Protein 7NS5 (pdb70)

B-factor: mean 47.46, std 14.08, range [23.26, 112.46]

Solvent-accessible surface area: 40282 Å² total; per-residue (Å²): 135,20,57,7,4,34,27,43,2,5,67,53,22,73,129,107,198,126,25,76,2,14,17,9,3,0,5,16,6,0,13,22,0,1,6,16,1,2,25,9,3,40,23,7,46,0,29,129,73,17,55,108,24,115,14,31,78,24,1,10,83,2,1,22,55,9,0,108,33,3,28,5,0,27,0,0,0,0,50,74,65,152,103,41,33,60,12,108,128,11,76,31,9,22,0,0,0,0,1,2,6,21,13,44,72,2,8,86,0,3,1,0,0,0,0,0,0,0,0,0,127,16,71,119,152,30,91,9,58,71,95,0,0,44,32,30,1,63,79,11,53,0,0,0,0,0,0,2,1,3,1,2,4,1,2,1,1,36,37,126,14,0,16,2,0,0,11,1,40,39,3,6,8,2,0,23,25,45,79,97,12,145,6,45,88,71,81,10,18,4,1,10,14,6,1,27,28,80,46,4,82,113,32,4,70,35,10,6,93,110,4,26,80,60,30,94,78,49,123,98,100,12,4,36,10,44,17,1,15,0,15,0,0,0,0,2,3,2,1,38,45,1,0,4,3,2,28,3,33,8,155,75,11,93,94,1,100,9,60,7,0,0,5,0,0,0,0,0,24,0,0,47,50,0,28,7,78,1,11,4,20,162,23,71,93,0,5,83,37,91,3,94,97,7,23,27,77,9,4,0,2,0,0,0,22,26,0,0,55,58,0,51,93,31,29,45,175,60,192,136,38,46,6,3,6,32,43,6,55,102,137,59,34,38,0,7,8,12,3,1,22,0,0,4,16,1,9,31,5,3,16,24,9,52,0,19,97,86,23,41,116,16,40,158,30,39,75,17,1,11,79,2,0,22,52,12,0,115,44,10,30,21,2,71,30,1,8,1,53,70,69,147,109,93,35,102,24,118,101,59,56,24,8,0,4,0,1,0,3,20,12,52,73,2,18,104,0,2,0,1,0,0,0,0,0,0,0,5,121,150,103,68,40,0,116,64,9,23,0,0,3,0,0,0,3,1,2,2,8,3,5,2,6,2,36,36,143,12,0,25,2,0,0,13,1,46,39,3,4,3,0,0,24,20,41,83,99,15,126,6,48,84,139,91,42,18,5,1,10,15,7,2,26,17,69,25,14,97,120,55,4,99,33,11,6,106,96,6,30,90,82,65,158,180,16,8,36,11,41,19,1,17,0,15,0,0,0,0,3,3,2,0,37,44,1,0,4,2,3,34,3,45,9,151,116,10,93,97,1,107,10,57,9,2,0,6,0,0,0,0,0,21,0,0,47,50,0,33,6,75,1,11,13,21,181,22,69,98,0,6,76,42,85,4,74,128,32,42,49,79,11,4,0,2,1,0,0,26,21,4,0,56,100,0,48,107,43,51,92,86,64,8,3,35,28,39,4,5,67,30,15,68,126,130,195,56,7,17,12,36,11,6,3,0,4,19,5,0,12,19,0,1,6,12,1,6,31,9,3,17,27,11,49,0,28,132,71,20,54,102,36,171,30,34,73,18,2,9,78,2,0,22,53,9,0,94,17,5,29,26,2,43,0,0,0,0,41,84,71,157,111,36,33,78,9,116,110,48,14,0,0,0,0,0,0,5,21,13,46,73,1,17,104,0,2,0,1,0,0,0,0,0,0,0,0,119,19,64,142,107,37,87,9,58,84,96,0,0,46,29,18,2,100,73,13,55,0,0,0,0,0,0,2,1,4,1,2,3,1,2,3,1,31,43,108,12,0,20,1,0,0,10,2,59,42,3,5,7,1,0,23,23,42,81,90,18,136,8,49,78,118,89,16,17,4,2,10,13,8,1,23,29,66,27,3,84,111,51,4,79,44,7,7,105,109,4,26,93,54,26,102,95,30,117,102,99,12,4,37,12,44,19,1,16,0,14,0,0,0,0,2,4,2,0,33,45,1,0,4,2,2,37,2,42,8,134,144,11,96,88,1,86,8,62,6,0,0,5,0,0,0,0,0,24,0,0,46,50,0,30,7,77,1,9,8,18,175,24,70,94,0,8,76,35,86,5,90,101,14,23,24,62,10,5,0,2,0,0,0,25,22,5,0,55,68,0,55,110,30,61,97,78,59,6,6,18,45,16,11,32,95,115,157,66,18,26,1,9,19,10,3,4,19,0,1,5,13,1,7,34,10,3,19,26,5,50,0,25,55,78,21,50,117,30,189,83,114,27,41,51,1,1,10,55,3,1,17,57,11,0,121,18,6,50,50,4,36,19,0,1,1,35,93,69,147,105,75,36,107,91,72,60,38,0,0,0,0,1,0,4,19,12,47,72,2,17,104,0,2,0,0,0,0,0,0,0,0,1,6,58,102,128,4,89,19,1,132,116,14,53,0,0,5,0,0,0,2,1,3,0,1,4,5,2,6,0,49,37,139,13,1,23,3,1,0,9,0,59,41,3,4,4,0,0,26,19,52,83,102,10,130,7,45,87,108,94,11,17,5,2,12,15,8,1,24,18,51,32,12,97,116,56,4,100,48,8,6,51,97,4,30,95,72,27,97,79,47,122,107,106,10,3,36,11,44,19,1,15,0,16,0,0,0,0,3,4,2,0,34,42,1,1,4,3,2,23,3,41,10,150,147,21,92,98,0,106,8,58,7,0,0,6,0,0,0,0,0,21,0,0,50,46,1,31,7,77,2,10,14,22,198,23,75,90,0,8,72,46,84,4,97,106,28,32,23,87,8,5,0,3,0,0,0,26,18,2,0,54,60,0,58,128,39,79

InterPro domains:
  IPR000146 Fructose-1,6-bisphosphatase class 1 [MF_01855] (21-346)
  IPR000146 Fructose-1,6-bisphosphatase class 1 [PIRSF000904] (21-342)
  IPR000146 Fructose-1,6-bisphosphatase class 1 [PTHR11556] (12-345)
  IPR000146 Fructose-1,6-bisphosphatase class 1 [cd00354] (27-344)
  IPR020548 Fructose-1,6-bisphosphatase, active site [PS00124] (285-297)
  IPR028343 Fructose-1,6-bisphosphatase [PIRSF500210] (20-342)
  IPR028343 Fructose-1,6-bisphosphatase [PR00115] (46-73)
  IPR028343 Fructose-1,6-bisphosphatase [PR00115] (83-109)
  IPR028343 Fructose-1,6-bisphosphatase [PR00115] (162-185)
  IPR028343 Fructose-1,6-bisphosphatase [PR00115] (193-216)
  IPR028343 Fructose-1,6-bisphosphatase [PR00115] (219-246)
  IPR028343 Fructose-1,6-bisphosphatase [PR00115] (320-345)
  IPR033391 Fructose-1-6-bisphosphatase class I, N-terminal [PF00316] (21-208)
  IPR044015 Fructose-1-6-bisphosphatase class 1, C-terminal [PF18913] (212-340)

Nearest PDB structures (foldseek):
  7ns5-assembly1_A  TM=1.003E+00  e=2.687E-76  Saccharomyces cerevisiae S288C
  7ns5-assembly1_B  TM=9.958E-01  e=1.003E-68  Saccharomyces cerevisiae S288C
  7ns5-assembly1_C  TM=9.928E-01  e=5.281E-62  Saccharomyces cerevisiae S288C
  6lw2-assembly1_A  TM=9.540E-01  e=4.523E-41  Homo sapiens
  7k74-assembly1_C  TM=9.150E-01  e=6.928E-36  Stenotrophomonas maltophilia K279a

Radius of gyration: 32.7 Å; Cα contacts (8 Å, |Δi|>4): 3045; chains: 4; bounding box: 76×76×96 Å

Secondary structure (DSSP, 8-state):
---BHHHHHHHHHTT-TT--SHHHHHHHHHHHHHHHHHHHHHHTTHHHH-----HHHHHHHHHHHHHHHTS-EEEEEETT-SS-EE-TTS-S-EEEEEEEEE-GGGGGGT--EEEEEEEEEPPTT--S-GGGTSS-GGG-SEEEEEEESSSEEEEEESSS--EEEEEETTTTEEEEEETT----S---EEE--GGGGGGS-HHHHHHHHHHTS-BGGGTSBPPEE-B-S-HHHHHHHHHHH--EEEE--BTTBTT-SEEIIIIIHHHHHHHHHTT-EEE-TT--BGGG---SSTT-EE-EEEE-HHHHHHHHHHHHHH-/--BHHHHHHHHHHTTT-TTSHHHHHHHHHHHHHHHHHHHHHHTTHHHH-----HHHHHHHHHHHHHHHHS-EEEEEETT-SS-EE----EEEEEEEEE-GGGGGGT--EEEEEEEEEPPTT-SS-GGGTSS-GGGEEEEEEEEESSSEEEEEESSS--EEEEEETTTTEEEEEETT----S---EEE--GGGGGGS-HHHHHHHHHHTS-BGGGTTBPPEE-B-S-HHHHHHHHHHH--EEEE---SSSBTBSSBIIIIIHHHHHHHHHTT-EEE-TTS-BGGG---SSTT-B--EEEE-HHHHHHHHHHH-/--BHHHHHHHT--HHHHHHHHHHHHHHHHHHHHTTHHHH-------HHHHHHHHHHHHHHHHS-EEEEEETT-SSPEE---EEEEEEEEE-GGGGGGT--EEEEEEEEE-----GGG-SEEEEEEESSSEEEEEESSSSEEEEEEETTTTEEEEEETT----S---EEE--GGGGGGS-HHHHHHHHHHTS-BGGGTTBPPEE-B-S-HHHHHHHHHHH--EEEE--BTTBTT-SEEIIIIIHHHHHHHHHTTEEEE-TT--BGGG---SSTT-EE-EEEEEHHHHHHHHHH-/---BHHHHHHH--HHHHHHHHHHHHHHHHHHHHTTHHHH--TT--HHHHHHHHHHHHHHHHSSEEEEEETT-SS-EE-----EEEEEEEEE-GGGGGGT--EEEEEEEEE----GGG-SEEEEEEESSSEEEEEESSSS-EEEEEETTTTEEEEEETT----S---EEE--GGGGGGS-HHHHHHHHHHTS------EE-B-S-HHHHHHHHHHH--EEEE--BTTBBTBSSBIIIIIHHHHHHHHHTT-EEE-TT--BGGG---SSTT-B--EEEE-HHHHHHHHHHH-

Structure (mmCIF, N/CA/C/O backbone):
data_7NS5
#
_entry.id   7NS5
#
_cell.length_a   58.018
_cell.length_b   133.794
_cell.length_c   171.490
_cell.angle_alpha   90.000
_cell.angle_beta   90.000
_cell.angle_gamma   90.000
#
_symmetry.space_group_name_H-M   'P 21 21 21'
#
loop_
_entity.id
_entity.type
_entity.pdbx_description
1 polymer Fructose-1,6-bisphosphatase
2 non-polymer 'PHOSPHATE ION'
3 non-polymer 'MAGNESIUM ION'
4 water water
#
loop_
_atom_site.group_PDB
_atom_site.id
_atom_site.type_symbol
_atom_site.label_atom_id
_atom_site.label_alt_id
_atom_site.label_comp_id
_atom_site.label_asym_id
_atom_site.label_entity_id
_atom_site.label_seq_id
_atom_site.pdbx_PDB_ins_code
_atom_site.Cartn_x
_atom_site.Cartn_y
_atom_site.Cartn_z
_atom_site.occupancy
_atom_site.B_iso_or_equiv
_atom_site.auth_seq_id
_atom_site.auth_comp_id
_atom_site.auth_asym_id
_atom_site.auth_atom_id
_atom_site.pdbx_PDB_model_num
ATOM 1 N N . ASP A 1 19 ? 11.951 20.459 -20.375 1.00 55.72 19 ASP A N 1
ATOM 2 C CA . ASP A 1 19 ? 13.398 20.650 -20.271 1.00 56.13 19 ASP A CA 1
ATOM 3 C C . ASP A 1 19 ? 13.962 20.035 -18.978 1.00 51.13 19 ASP A C 1
ATOM 4 O O . ASP A 1 19 ? 13.410 20.154 -17.886 1.00 50.69 19 ASP A O 1
ATOM 9 N N . ILE A 1 20 ? 15.077 19.359 -19.141 1.00 48.96 20 ILE A N 1
ATOM 10 C CA . ILE A 1 20 ? 15.787 18.709 -18.049 1.00 43.09 20 ILE A CA 1
ATOM 11 C C . ILE A 1 20 ? 16.550 19.783 -17.292 1.00 42.27 20 ILE A C 1
ATOM 12 O O . ILE A 1 20 ? 17.250 20.595 -17.905 1.00 42.42 20 ILE A O 1
ATOM 17 N N . ILE A 1 21 ? 16.410 19.823 -15.971 1.00 37.57 21 ILE A N 1
ATOM 18 C CA . ILE A 1 21 ? 17.120 20.819 -15.169 1.00 33.89 21 ILE A CA 1
ATOM 19 C C . ILE A 1 21 ? 18.196 20.108 -14.353 1.00 33.28 21 ILE A C 1
ATOM 20 O O . ILE A 1 21 ? 17.889 19.258 -13.504 1.00 28.65 21 ILE A O 1
ATOM 25 N N . THR A 1 22 ? 19.452 20.472 -14.586 1.00 30.45 22 THR A N 1
ATOM 26 C CA . THR A 1 22 ? 20.537 19.876 -13.826 1.00 29.74 22 THR A CA 1
ATOM 27 C C . THR A 1 22 ? 20.874 20.760 -12.639 1.00 31.46 22 THR A C 1
ATOM 28 O O . THR A 1 22 ? 20.569 21.957 -12.608 1.00 29.20 22 THR A O 1
ATOM 32 N N . LEU A 1 23 ? 21.502 20.152 -11.642 1.00 29.66 23 LEU A N 1
ATOM 33 C CA . LEU A 1 23 ? 21.904 20.912 -10.463 1.00 29.11 23 LEU A CA 1
ATOM 34 C C . LEU A 1 23 ? 22.741 22.148 -10.785 1.00 28.91 23 LEU A C 1
ATOM 35 O O . LEU A 1 23 ? 22.491 23.206 -10.183 1.00 27.69 23 LEU A O 1
ATOM 40 N N . PRO A 1 24 ? 23.757 22.092 -11.660 1.00 30.71 24 PRO A N 1
ATOM 41 C CA . PRO A 1 24 ? 24.571 23.307 -11.885 1.00 32.37 24 PRO A CA 1
ATOM 42 C C . PRO A 1 24 ? 23.769 24.434 -12.503 1.00 30.55 24 PRO A C 1
ATOM 43 O O . PRO A 1 24 ? 23.937 25.600 -12.122 1.00 29.51 24 PRO A O 1
ATOM 47 N N . ARG A 1 25 ? 22.881 24.124 -13.448 1.00 29.49 25 ARG A N 1
ATOM 48 C CA . ARG A 1 25 ? 22.010 25.168 -13.966 1.00 32.14 25 ARG A CA 1
ATOM 49 C C . ARG A 1 25 ? 21.110 25.715 -12.870 1.00 31.92 25 ARG A C 1
ATOM 50 O O . ARG A 1 25 ? 20.925 26.925 -12.758 1.00 30.64 25 ARG A O 1
ATOM 58 N N . PHE A 1 26 ? 20.537 24.835 -12.054 1.00 32.55 26 PHE A N 1
ATOM 59 C CA . PHE A 1 26 ? 19.651 25.271 -10.969 1.00 32.00 26 PHE A CA 1
ATOM 60 C C . PHE A 1 26 ? 20.363 26.236 -10.021 1.00 29.96 26 PHE A C 1
ATOM 61 O O . PHE A 1 26 ? 19.840 27.310 -9.682 1.00 33.64 26 PHE A O 1
ATOM 69 N N . ILE A 1 27 ? 21.583 25.889 -9.613 1.00 28.96 27 ILE A N 1
ATOM 70 C CA . ILE A 1 27 ? 22.333 26.755 -8.697 1.00 30.85 27 ILE A CA 1
ATOM 71 C C . ILE A 1 27 ? 22.730 28.054 -9.381 1.00 31.00 27 ILE A C 1
ATOM 72 O O . ILE A 1 27 ? 22.626 29.132 -8.789 1.00 31.13 27 ILE A O 1
ATOM 77 N N . ILE A 1 28 ? 23.194 27.987 -10.633 1.00 30.39 28 ILE A N 1
ATOM 78 C CA . ILE A 1 28 ? 23.666 29.210 -11.280 1.00 33.96 28 ILE A CA 1
ATOM 79 C C . ILE A 1 28 ? 22.507 30.165 -11.524 1.00 33.77 28 ILE A C 1
ATOM 80 O O . ILE A 1 28 ? 22.622 31.382 -11.296 1.00 36.07 28 ILE A O 1
ATOM 85 N N . GLU A 1 29 ? 21.368 29.641 -11.971 1.00 33.66 29 GLU A N 1
ATOM 86 C CA . GLU A 1 29 ? 20.214 30.506 -12.191 1.00 34.56 29 GLU A CA 1
ATOM 87 C C . GLU A 1 29 ? 19.730 31.097 -10.887 1.00 34.71 29 GLU A C 1
ATOM 88 O O . GLU A 1 29 ? 19.289 32.259 -10.850 1.00 36.15 29 GLU A O 1
ATOM 94 N N . HIS A 1 30 ? 19.846 30.346 -9.796 1.00 34.06 30 HIS A N 1
ATOM 95 C CA . HIS A 1 30 ? 19.501 30.933 -8.504 1.00 36.99 30 HIS A CA 1
ATOM 96 C C . HIS A 1 30 ? 20.455 32.067 -8.144 1.00 35.04 30 HIS A C 1
ATOM 97 O O . HIS A 1 30 ? 20.020 33.160 -7.770 1.00 36.68 30 HIS A O 1
ATOM 104 N N . GLN A 1 31 ? 21.764 31.817 -8.236 1.00 36.08 31 GLN A N 1
ATOM 105 C CA . GLN A 1 31 ? 22.747 32.767 -7.727 1.00 34.21 31 GLN A CA 1
ATOM 106 C C . GLN A 1 31 ? 22.823 34.022 -8.580 1.00 39.12 31 GLN A C 1
ATOM 107 O O . GLN A 1 31 ? 23.173 35.099 -8.073 1.00 39.56 31 GLN A O 1
ATOM 113 N N . LYS A 1 32 ? 22.532 33.921 -9.877 1.00 34.63 32 LYS A N 1
ATOM 114 C CA . LYS A 1 32 ? 22.715 35.138 -10.663 1.00 38.61 32 LYS A CA 1
ATOM 115 C C . LYS A 1 32 ? 21.646 36.187 -10.365 1.00 41.47 32 LYS A C 1
ATOM 116 O O . LYS A 1 32 ? 21.774 37.325 -10.818 1.00 44.77 32 LYS A O 1
ATOM 122 N N . GLN A 1 33 ? 20.633 35.862 -9.560 1.00 41.76 33 GLN A N 1
ATOM 123 C CA . GLN A 1 33 ? 19.703 36.890 -9.108 1.00 41.70 33 GLN A CA 1
ATOM 124 C C . GLN A 1 33 ? 20.337 37.898 -8.157 1.00 44.97 33 GLN A C 1
ATOM 125 O O . GLN A 1 33 ? 19.734 38.952 -7.905 1.00 45.78 33 GLN A O 1
ATOM 131 N N . PHE A 1 34 ? 21.501 37.584 -7.587 1.00 45.58 34 PHE A N 1
ATOM 132 C CA . PHE A 1 34 ? 22.075 38.338 -6.478 1.00 49.39 34 PHE A CA 1
ATOM 133 C C . PHE A 1 34 ? 23.279 39.162 -6.926 1.00 54.72 34 PHE A C 1
ATOM 134 O O . PHE A 1 34 ? 24.227 38.623 -7.505 1.00 55.45 34 PHE A O 1
ATOM 142 N N . LYS A 1 35 ? 23.251 40.464 -6.623 1.00 58.52 35 LYS A N 1
ATOM 143 C CA . LYS A 1 35 ? 24.343 41.356 -7.004 1.00 63.41 35 LYS A CA 1
ATOM 144 C C . LYS A 1 35 ? 25.676 40.836 -6.498 1.00 64.38 35 LYS A C 1
ATOM 145 O O . LYS A 1 35 ? 26.683 40.920 -7.201 1.00 69.43 35 LYS A O 1
ATOM 151 N N . ASN A 1 36 ? 25.709 40.350 -5.256 1.00 74.68 36 ASN A N 1
ATOM 152 C CA . ASN A 1 36 ? 26.936 40.008 -4.550 1.00 77.61 36 ASN A CA 1
ATOM 153 C C . ASN A 1 36 ? 27.313 38.519 -4.673 1.00 73.96 36 ASN A C 1
ATOM 154 O O . ASN A 1 36 ? 28.114 38.014 -3.869 1.00 72.37 36 ASN A O 1
ATOM 159 N N . ALA A 1 37 ? 26.742 37.808 -5.643 1.00 61.25 37 ALA A N 1
ATOM 160 C CA . ALA A 1 37 ? 27.158 36.439 -5.905 1.00 56.26 37 ALA A CA 1
ATOM 161 C C . ALA A 1 37 ? 28.485 36.489 -6.636 1.00 52.85 37 ALA A C 1
ATOM 162 O O . ALA A 1 37 ? 28.560 36.995 -7.760 1.00 54.03 37 ALA A O 1
ATOM 164 N N . THR A 1 38 ? 29.527 35.959 -5.997 1.00 48.32 38 THR A N 1
ATOM 165 C CA . THR A 1 38 ? 30.873 35.955 -6.556 1.00 46.71 38 THR A CA 1
ATOM 166 C C . THR A 1 38 ? 31.228 34.647 -7.239 1.00 43.80 38 THR A C 1
ATOM 167 O O . THR A 1 38 ? 32.293 34.563 -7.860 1.00 42.91 38 THR A O 1
ATOM 171 N N . GLY A 1 39 ? 30.367 33.629 -7.135 1.00 42.31 39 GLY A N 1
ATOM 172 C CA . GLY A 1 39 ? 30.687 32.292 -7.575 1.00 36.77 39 GLY A CA 1
ATOM 173 C C . GLY A 1 39 ? 31.146 31.394 -6.454 1.00 35.51 39 GLY A C 1
ATOM 174 O O . GLY A 1 39 ? 31.189 30.173 -6.637 1.00 32.91 39 GLY A O 1
ATOM 175 N N . ASP A 1 40 ? 31.445 31.960 -5.277 1.00 34.58 40 ASP A N 1
ATOM 176 C CA . ASP A 1 40 ? 31.965 31.141 -4.183 1.00 35.15 40 ASP A CA 1
ATOM 177 C C . ASP A 1 40 ? 30.937 30.121 -3.700 1.00 33.87 40 ASP A C 1
ATOM 178 O O . ASP A 1 40 ? 31.280 28.961 -3.455 1.00 33.87 40 ASP A O 1
ATOM 183 N N . PHE A 1 41 ? 29.659 30.505 -3.594 1.00 32.85 41 PHE A N 1
ATOM 184 C CA . PHE A 1 41 ? 28.659 29.513 -3.196 1.00 33.41 41 PHE A CA 1
ATOM 185 C C . PHE A 1 41 ? 28.465 28.438 -4.267 1.00 29.62 41 PHE A C 1
ATOM 186 O O . PHE A 1 41 ? 28.309 27.248 -3.956 1.00 31.79 41 PHE A O 1
ATOM 194 N N . THR A 1 42 ? 28.397 28.833 -5.534 1.00 32.72 42 THR A N 1
ATOM 195 C CA . THR A 1 42 ? 28.354 27.815 -6.588 1.00 31.81 42 THR A CA 1
ATOM 196 C C . THR A 1 42 ? 29.521 26.841 -6.450 1.00 29.71 42 THR A C 1
ATOM 197 O O . THR A 1 42 ? 29.365 25.632 -6.654 1.00 30.62 42 THR A O 1
ATOM 201 N N . LEU A 1 43 ? 30.701 27.352 -6.104 1.00 30.22 43 LEU A N 1
ATOM 202 C CA . LEU A 1 43 ? 31.860 26.473 -5.966 1.00 32.15 43 LEU A CA 1
ATOM 203 C C . LEU A 1 43 ? 31.707 25.528 -4.775 1.00 30.30 43 LEU A C 1
ATOM 204 O O . LEU A 1 43 ? 32.153 24.376 -4.842 1.00 29.28 43 LEU A O 1
ATOM 209 N N . VAL A 1 44 ? 31.067 25.978 -3.691 1.00 26.44 44 VAL A N 1
ATOM 210 C CA . VAL A 1 44 ? 30.761 25.069 -2.580 1.00 28.53 44 VAL A CA 1
ATOM 211 C C . VAL A 1 44 ? 29.861 23.926 -3.047 1.00 29.85 44 VAL A C 1
ATOM 212 O O . VAL A 1 44 ? 30.112 22.750 -2.750 1.00 28.80 44 VAL A O 1
ATOM 216 N N . LEU A 1 45 ? 28.765 24.265 -3.744 1.00 28.69 45 LEU A N 1
ATOM 217 C CA . LEU A 1 45 ? 27.878 23.217 -4.270 1.00 31.42 45 LEU A CA 1
ATOM 218 C C . LEU A 1 45 ? 28.585 22.295 -5.234 1.00 28.68 45 LEU A C 1
ATOM 219 O O . LEU A 1 45 ? 28.319 21.094 -5.244 1.00 29.33 45 LEU A O 1
ATOM 224 N N . ASN A 1 46 ? 29.453 22.840 -6.080 1.00 29.57 46 ASN A N 1
ATOM 225 C CA . ASN A 1 46 ? 30.185 22.007 -7.026 1.00 30.56 46 ASN A CA 1
ATOM 226 C C . ASN A 1 46 ? 31.082 21.011 -6.313 1.00 29.19 46 ASN A C 1
ATOM 227 O O . ASN A 1 46 ? 31.161 19.839 -6.707 1.00 28.77 46 ASN A O 1
ATOM 232 N N . ALA A 1 47 ? 31.788 21.474 -5.281 1.00 27.38 47 ALA A N 1
ATOM 233 C CA . ALA A 1 47 ? 32.616 20.586 -4.468 1.00 30.10 47 ALA A CA 1
ATOM 234 C C . ALA A 1 47 ? 31.771 19.481 -3.849 1.00 28.03 47 ALA A C 1
ATOM 235 O O . ALA A 1 47 ? 32.141 18.300 -3.871 1.00 29.28 47 ALA A O 1
ATOM 237 N N . LEU A 1 48 ? 30.613 19.853 -3.297 1.00 27.62 48 LEU A N 1
ATOM 238 C CA . LEU A 1 48 ? 29.767 18.867 -2.622 1.00 29.61 48 LEU A CA 1
ATOM 239 C C . LEU A 1 48 ? 29.224 17.843 -3.606 1.00 28.05 48 LEU A C 1
ATOM 240 O O . LEU A 1 48 ? 29.243 16.640 -3.330 1.00 29.40 48 LEU A O 1
ATOM 245 N N . GLN A 1 49 ? 28.696 18.299 -4.742 1.00 26.84 49 GLN A N 1
ATOM 246 C CA . GLN A 1 49 ? 28.128 17.352 -5.702 1.00 27.36 49 GLN A CA 1
ATOM 247 C C . GLN A 1 49 ? 29.207 16.433 -6.271 1.00 28.67 49 GLN A C 1
ATOM 248 O O . GLN A 1 49 ? 28.953 15.230 -6.476 1.00 29.85 49 GLN A O 1
ATOM 254 N N . PHE A 1 50 ? 30.428 16.966 -6.494 1.00 28.36 50 PHE A N 1
ATOM 255 C CA . PHE A 1 50 ? 31.562 16.110 -6.869 1.00 27.94 50 PHE A CA 1
ATOM 256 C C . PHE A 1 50 ? 31.803 15.025 -5.819 1.00 29.51 50 PHE A C 1
ATOM 257 O O . PHE A 1 50 ? 31.867 13.825 -6.135 1.00 28.85 50 PHE A O 1
ATOM 265 N N . ALA A 1 51 ? 31.925 15.434 -4.554 1.00 28.19 51 ALA A N 1
ATOM 266 C CA . ALA A 1 51 ? 32.157 14.474 -3.482 1.00 27.43 51 ALA A CA 1
ATOM 267 C C . ALA A 1 51 ? 31.047 13.438 -3.400 1.00 27.08 51 ALA A C 1
ATOM 268 O O . ALA A 1 51 ? 31.337 12.259 -3.203 1.00 27.67 51 ALA A O 1
ATOM 270 N N . PHE A 1 52 ? 29.772 13.861 -3.506 1.00 25.77 52 PHE A N 1
ATOM 271 C CA . PHE A 1 52 ? 28.639 12.922 -3.490 1.00 27.42 52 PHE A CA 1
ATOM 272 C C . PHE A 1 52 ? 28.745 11.891 -4.607 1.00 28.43 52 PHE A C 1
ATOM 273 O O . PHE A 1 52 ? 28.523 10.695 -4.380 1.00 28.33 52 PHE A O 1
ATOM 281 N N . LYS A 1 53 ? 29.031 12.330 -5.839 1.00 26.93 53 LYS A N 1
ATOM 282 C CA . LYS A 1 53 ? 29.146 11.351 -6.930 1.00 28.30 53 LYS A CA 1
ATOM 283 C C . LYS A 1 53 ? 30.275 10.373 -6.663 1.00 30.49 53 LYS A C 1
ATOM 284 O O . LYS A 1 53 ? 30.165 9.172 -6.955 1.00 29.06 53 LYS A O 1
ATOM 290 N N . PHE A 1 54 ? 31.379 10.872 -6.114 1.00 26.81 54 PHE A N 1
ATOM 291 C CA . PHE A 1 54 ? 32.575 10.025 -5.855 1.00 33.40 54 PHE A CA 1
ATOM 292 C C . PHE A 1 54 ? 32.261 9.031 -4.740 1.00 31.28 54 PHE A C 1
ATOM 293 O O . PHE A 1 54 ? 32.545 7.845 -4.889 1.00 30.63 54 PHE A O 1
ATOM 301 N N . VAL A 1 55 ? 31.682 9.524 -3.655 1.00 29.35 55 VAL A N 1
ATOM 302 C CA . VAL A 1 55 ? 31.280 8.624 -2.582 1.00 31.03 55 VAL A CA 1
ATOM 303 C C . VAL A 1 55 ? 30.258 7.601 -3.079 1.00 29.14 55 VAL A C 1
ATOM 304 O O . VAL A 1 55 ? 30.322 6.423 -2.717 1.00 30.84 55 VAL A O 1
ATOM 308 N N . SER A 1 56 ? 29.291 8.022 -3.900 1.00 27.21 56 SER A N 1
ATOM 309 C CA . SER A 1 56 ? 28.268 7.074 -4.352 1.00 29.38 56 SER A CA 1
ATOM 310 C C . SER A 1 56 ? 28.899 5.962 -5.169 1.00 31.18 56 SER A C 1
ATOM 311 O O . SER A 1 56 ? 28.554 4.781 -5.007 1.00 33.40 56 SER A O 1
ATOM 314 N N . HIS A 1 57 ? 29.852 6.320 -6.031 1.00 29.73 57 HIS A N 1
ATOM 315 C CA . HIS A 1 57 ? 30.561 5.303 -6.810 1.00 32.13 57 HIS A CA 1
ATOM 316 C C . HIS A 1 57 ? 31.370 4.385 -5.904 1.00 32.33 57 HIS A C 1
ATOM 317 O O . HIS A 1 57 ? 31.384 3.167 -6.098 1.00 33.38 57 HIS A O 1
ATOM 324 N N . THR A 1 58 ? 32.063 4.960 -4.914 1.00 29.65 58 THR A N 1
ATOM 325 C CA . THR A 1 58 ? 32.880 4.162 -4.012 1.00 31.97 58 THR A CA 1
ATOM 326 C C . THR A 1 58 ? 32.023 3.187 -3.209 1.00 33.28 58 THR A C 1
ATOM 327 O O . THR A 1 58 ? 32.386 2.015 -3.048 1.00 32.99 58 THR A O 1
ATOM 331 N N . ILE A 1 59 ? 30.874 3.653 -2.717 1.00 28.97 59 ILE A N 1
ATOM 332 C CA . ILE A 1 59 ? 29.948 2.807 -1.969 1.00 32.51 59 ILE A CA 1
ATOM 333 C C . ILE A 1 59 ? 29.357 1.717 -2.857 1.00 33.11 59 ILE A C 1
ATOM 334 O O . ILE A 1 59 ? 29.096 0.605 -2.381 1.00 30.83 59 ILE A O 1
ATOM 339 N N . ARG A 1 60 ? 29.124 2.001 -4.156 1.00 32.49 60 ARG A N 1
ATOM 340 C CA . ARG A 1 60 ? 28.601 0.953 -5.039 1.00 32.34 60 ARG A CA 1
ATOM 341 C C . ARG A 1 60 ? 29.641 -0.132 -5.313 1.00 33.95 60 ARG A C 1
ATOM 342 O O . ARG A 1 60 ? 29.273 -1.276 -5.595 1.00 37.28 60 ARG A O 1
ATOM 350 N N . ARG A 1 61 ? 30.926 0.193 -5.206 1.00 34.74 61 ARG A N 1
ATOM 351 C CA . ARG A 1 61 ? 32.009 -0.819 -5.346 1.00 38.61 61 ARG A CA 1
ATOM 352 C C . ARG A 1 61 ? 31.965 -1.802 -4.165 1.00 40.81 61 ARG A C 1
ATOM 353 O O . ARG A 1 61 ? 32.260 -2.964 -4.363 1.00 39.14 61 ARG A O 1
ATOM 361 N N . ALA A 1 62 ? 31.687 -1.292 -2.965 1.00 40.55 62 ALA A N 1
ATOM 362 C CA . ALA A 1 62 ? 31.544 -2.098 -1.729 1.00 41.69 62 ALA A CA 1
ATOM 363 C C . ALA A 1 62 ? 32.837 -2.881 -1.488 1.00 47.14 62 ALA A C 1
ATOM 364 O O . ALA A 1 62 ? 33.923 -2.278 -1.498 1.00 44.59 62 ALA A O 1
ATOM 366 N N . GLU A 1 63 ? 32.773 -4.200 -1.272 1.00 41.73 63 GLU A N 1
ATOM 367 C CA . GLU A 1 63 ? 33.963 -5.014 -1.007 1.00 46.59 63 GLU A CA 1
ATOM 368 C C . GLU A 1 63 ? 35.001 -4.929 -2.125 1.00 48.46 63 GLU A C 1
ATOM 369 O O . GLU A 1 63 ? 36.180 -5.222 -1.888 1.00 50.78 63 GLU A O 1
ATOM 375 N N . LEU A 1 64 ? 34.597 -4.539 -3.339 1.00 48.98 64 LEU A N 1
ATOM 376 C CA . LEU A 1 64 ? 35.514 -4.568 -4.472 1.00 51.09 64 LEU A CA 1
ATOM 377 C C . LEU A 1 64 ? 36.600 -3.508 -4.374 1.00 55.38 64 LEU A C 1
ATOM 378 O O . LEU A 1 64 ? 37.634 -3.637 -5.041 1.00 55.79 64 LEU A O 1
ATOM 383 N N . VAL A 1 65 ? 36.402 -2.474 -3.551 1.00 51.89 65 VAL A N 1
ATOM 384 C CA . VAL A 1 65 ? 37.450 -1.473 -3.368 1.00 53.44 65 VAL A CA 1
ATOM 385 C C . VAL A 1 65 ? 38.700 -2.124 -2.783 1.00 57.43 65 VAL A C 1
ATOM 386 O O . VAL A 1 65 ? 39.827 -1.774 -3.155 1.00 57.08 65 VAL A O 1
ATOM 390 N N . ASN A 1 66 ? 38.521 -3.081 -1.862 1.00 55.47 66 ASN A N 1
ATOM 391 C CA . ASN A 1 66 ? 39.624 -3.840 -1.275 1.00 62.01 66 ASN A CA 1
ATOM 392 C C . ASN A 1 66 ? 39.984 -5.098 -2.055 1.00 61.27 66 ASN A C 1
ATOM 393 O O . ASN A 1 66 ? 41.004 -5.720 -1.750 1.00 64.84 66 ASN A O 1
ATOM 398 N N . LEU A 1 67 ? 39.181 -5.503 -3.031 1.00 59.22 67 LEU A N 1
ATOM 399 C CA . LEU A 1 67 ? 39.372 -6.793 -3.683 1.00 58.81 67 LEU A CA 1
ATOM 400 C C . LEU A 1 67 ? 39.882 -6.679 -5.106 1.00 60.74 67 LEU A C 1
ATOM 401 O O . LEU A 1 67 ? 40.664 -7.531 -5.539 1.00 59.77 67 LEU A O 1
ATOM 406 N N . VAL A 1 68 ? 39.464 -5.651 -5.843 1.00 58.73 68 VAL A N 1
ATOM 407 C CA . VAL A 1 68 ? 39.807 -5.487 -7.251 1.00 59.81 68 VAL A CA 1
ATOM 408 C C . VAL A 1 68 ? 40.745 -4.295 -7.372 1.00 59.50 68 VAL A C 1
ATOM 409 O O . VAL A 1 68 ? 40.366 -3.159 -7.052 1.00 57.83 68 VAL A O 1
ATOM 413 N N . GLY A 1 69 ? 41.967 -4.557 -7.820 1.00 61.58 69 GLY A N 1
ATOM 414 C CA . GLY A 1 69 ? 42.966 -3.531 -8.039 1.00 58.90 69 GLY A CA 1
ATOM 415 C C . GLY A 1 69 ? 42.964 -3.037 -9.469 1.00 61.90 69 GLY A C 1
ATOM 416 O O . GLY A 1 69 ? 41.957 -3.107 -10.180 1.00 59.72 69 GLY A O 1
ATOM 417 N N . LEU A 1 70 ? 44.121 -2.541 -9.905 1.00 61.94 70 LEU A N 1
ATOM 418 C CA . LEU A 1 70 ? 44.208 -1.933 -11.225 1.00 62.66 70 LEU A CA 1
ATOM 419 C C . LEU A 1 70 ? 44.249 -2.963 -12.349 1.00 57.64 70 LEU A C 1
ATOM 420 O O . LEU A 1 70 ? 43.721 -2.699 -13.431 1.00 54.80 70 LEU A O 1
ATOM 425 N N . ALA A 1 71 ? 44.845 -4.130 -12.117 1.00 56.64 71 ALA A N 1
ATOM 426 C CA . ALA A 1 71 ? 45.143 -5.058 -13.212 1.00 55.85 71 ALA A CA 1
ATOM 427 C C . ALA A 1 71 ? 44.640 -6.476 -12.936 1.00 55.26 71 ALA A C 1
ATOM 428 O O . ALA A 1 71 ? 43.814 -6.681 -12.037 1.00 59.64 71 ALA A O 1
ATOM 430 N N . LYS A 1 83 ? 39.023 0.886 4.551 1.00 61.64 83 LYS A N 1
ATOM 431 C CA . LYS A 1 83 ? 37.563 0.886 4.683 1.00 66.10 83 LYS A CA 1
ATOM 432 C C . LYS A 1 83 ? 36.863 2.145 4.163 1.00 59.44 83 LYS A C 1
ATOM 433 O O . LYS A 1 83 ? 37.435 3.235 4.096 1.00 59.78 83 LYS A O 1
ATOM 439 N N . LEU A 1 84 ? 35.589 1.932 3.824 1.00 59.82 84 LEU A N 1
ATOM 440 C CA . LEU A 1 84 ? 34.788 2.880 3.066 1.00 56.69 84 LEU A CA 1
ATOM 441 C C . LEU A 1 84 ? 34.604 4.197 3.811 1.00 54.91 84 LEU A C 1
ATOM 442 O O . LEU A 1 84 ? 34.579 5.256 3.186 1.00 53.12 84 LEU A O 1
ATOM 447 N N . ASP A 1 85 ? 34.424 4.170 5.135 1.00 55.20 85 ASP A N 1
ATOM 448 C CA . ASP A 1 85 ? 34.137 5.443 5.796 1.00 55.45 85 ASP A CA 1
ATOM 449 C C . ASP A 1 85 ? 35.383 6.317 5.874 1.00 54.94 85 ASP A C 1
ATOM 450 O O . ASP A 1 85 ? 35.286 7.546 5.744 1.00 52.63 85 ASP A O 1
ATOM 455 N N . VAL A 1 86 ? 36.564 5.703 5.999 1.00 56.41 86 VAL A N 1
ATOM 456 C CA . VAL A 1 86 ? 37.809 6.456 5.893 1.00 53.17 86 VAL A CA 1
ATOM 457 C C . VAL A 1 86 ? 37.985 7.028 4.488 1.00 51.12 86 VAL A C 1
ATOM 458 O O . VAL A 1 86 ? 38.385 8.188 4.320 1.00 50.94 86 VAL A O 1
ATOM 462 N N . LEU A 1 87 ? 37.707 6.223 3.458 1.00 49.29 87 LEU A N 1
ATOM 463 C CA . LEU A 1 87 ? 37.707 6.732 2.088 1.00 48.47 87 LEU A CA 1
ATOM 464 C C . LEU A 1 87 ? 36.717 7.874 1.903 1.00 46.45 87 LEU A C 1
ATOM 465 O O . LEU A 1 87 ? 37.021 8.857 1.223 1.00 43.87 87 LEU A O 1
ATOM 470 N N . GLY A 1 88 ? 35.512 7.747 2.457 1.00 44.50 88 GLY A N 1
ATOM 471 C CA . GLY A 1 88 ? 34.534 8.804 2.295 1.00 44.16 88 GLY A CA 1
ATOM 472 C C . GLY A 1 88 ? 35.015 10.097 2.914 1.00 44.98 88 GLY A C 1
ATOM 473 O O . GLY A 1 88 ? 34.908 11.173 2.307 1.00 38.30 88 GLY A O 1
ATOM 474 N N . ASP A 1 89 ? 35.598 9.999 4.118 1.00 40.80 89 ASP A N 1
ATOM 475 C CA . ASP A 1 89 ? 36.138 11.187 4.764 1.00 43.03 89 ASP A CA 1
ATOM 476 C C . ASP A 1 89 ? 37.222 11.810 3.897 1.00 42.73 89 ASP A C 1
ATOM 477 O O . ASP A 1 89 ? 37.246 13.029 3.707 1.00 42.85 89 ASP A O 1
ATOM 482 N N . GLU A 1 90 ? 38.105 10.985 3.320 1.00 39.96 90 GLU A N 1
ATOM 483 C CA . GLU A 1 90 ? 39.201 11.529 2.520 1.00 45.69 90 GLU A CA 1
ATOM 484 C C . GLU A 1 90 ? 38.682 12.219 1.252 1.00 41.04 90 GLU A C 1
ATOM 485 O O . GLU A 1 90 ? 39.135 13.318 0.893 1.00 39.45 90 GLU A O 1
ATOM 491 N N . ILE A 1 91 ? 37.785 11.546 0.523 1.00 41.48 91 ILE A N 1
ATOM 492 C CA . ILE A 1 91 ? 37.147 12.132 -0.656 1.00 39.83 91 ILE A CA 1
ATOM 493 C C . ILE A 1 91 ? 36.551 13.489 -0.307 1.00 39.73 91 ILE A C 1
ATOM 494 O O . ILE A 1 91 ? 36.692 14.482 -1.054 1.00 35.60 91 ILE A O 1
ATOM 499 N N . PHE A 1 92 ? 35.883 13.556 0.847 1.00 35.73 92 PHE A N 1
ATOM 500 C CA . PHE A 1 92 ? 35.196 14.789 1.202 1.00 39.77 92 PHE A CA 1
ATOM 501 C C . PHE A 1 92 ? 36.176 15.911 1.548 1.00 41.42 92 PHE A C 1
ATOM 502 O O . PHE A 1 92 ? 35.987 17.061 1.107 1.00 37.38 92 PHE A O 1
ATOM 510 N N . ILE A 1 93 ? 37.217 15.601 2.340 1.00 39.79 93 ILE A N 1
ATOM 511 C CA . ILE A 1 93 ? 38.218 16.613 2.698 1.00 41.16 93 ILE A CA 1
ATOM 512 C C . ILE A 1 93 ? 38.919 17.129 1.454 1.00 41.78 93 ILE A C 1
ATOM 513 O O . ILE A 1 93 ? 39.150 18.341 1.304 1.00 39.33 93 ILE A O 1
ATOM 518 N N . ASN A 1 94 ? 39.307 16.215 0.560 1.00 37.65 94 ASN A N 1
ATOM 519 C CA . ASN A 1 94 ? 39.981 16.626 -0.666 1.00 40.66 94 ASN A CA 1
ATOM 520 C C . ASN A 1 94 ? 39.099 17.561 -1.489 1.00 40.93 94 ASN A C 1
ATOM 521 O O . ASN A 1 94 ? 39.563 18.612 -1.961 1.00 40.11 94 ASN A O 1
ATOM 526 N N . ALA A 1 95 ? 37.814 17.210 -1.658 1.00 37.66 95 ALA A N 1
ATOM 527 C CA . ALA A 1 95 ? 36.949 18.052 -2.489 1.00 37.22 95 ALA A CA 1
ATOM 528 C C . ALA A 1 95 ? 36.719 19.417 -1.842 1.00 38.18 95 ALA A C 1
ATOM 529 O O . ALA A 1 95 ? 36.746 20.458 -2.531 1.00 34.05 95 ALA A O 1
ATOM 531 N N . MET A 1 96 ? 36.503 19.439 -0.517 1.00 36.39 96 MET A N 1
ATOM 532 C CA . MET A 1 96 ? 36.266 20.724 0.125 1.00 35.32 96 MET A CA 1
ATOM 533 C C . MET A 1 96 ? 37.510 21.582 0.038 1.00 37.79 96 MET A C 1
ATOM 534 O O . MET A 1 96 ? 37.422 22.783 -0.232 1.00 38.14 96 MET A O 1
ATOM 539 N N . ARG A 1 97 ? 38.687 20.981 0.237 1.00 37.72 97 ARG A N 1
ATOM 540 C CA . ARG A 1 97 ? 39.907 21.767 0.150 1.00 39.53 97 ARG A CA 1
ATOM 541 C C . ARG A 1 97 ? 40.101 22.307 -1.254 1.00 38.89 97 ARG A C 1
ATOM 542 O O . ARG A 1 97 ? 40.513 23.462 -1.436 1.00 39.84 97 ARG A O 1
ATOM 550 N N . ALA A 1 98 ? 39.842 21.475 -2.262 1.00 38.01 98 ALA A N 1
ATOM 551 C CA . ALA A 1 98 ? 40.081 21.880 -3.641 1.00 40.12 98 ALA A CA 1
ATOM 552 C C . ALA A 1 98 ? 39.117 22.962 -4.103 1.00 40.65 98 ALA A C 1
ATOM 553 O O . ALA A 1 98 ? 39.377 23.607 -5.124 1.00 41.68 98 ALA A O 1
ATOM 555 N N . SER A 1 99 ? 37.992 23.149 -3.406 1.00 37.37 99 SER A N 1
ATOM 556 C CA . SER A 1 99 ? 37.058 24.206 -3.807 1.00 38.45 99 SER A CA 1
ATOM 557 C C . SER A 1 99 ? 37.725 25.585 -3.882 1.00 42.37 99 SER A C 1
ATOM 558 O O . SER A 1 99 ? 37.292 26.444 -4.664 1.00 38.37 99 SER A O 1
ATOM 561 N N . GLY A 1 100 ? 38.744 25.833 -3.054 1.00 39.94 100 GLY A N 1
ATOM 562 C CA . GLY A 1 100 ? 39.406 27.128 -2.991 1.00 43.21 100 GLY A CA 1
ATOM 563 C C . GLY A 1 100 ? 38.733 28.165 -2.111 1.00 43.69 100 GLY A C 1
ATOM 564 O O . GLY A 1 100 ? 39.342 29.202 -1.822 1.00 45.99 100 GLY A O 1
ATOM 565 N N . ILE A 1 101 ? 37.479 27.920 -1.704 1.00 40.94 101 ILE A N 1
ATOM 566 C CA . ILE A 1 101 ? 36.708 28.976 -0.978 1.00 42.73 101 ILE A CA 1
ATOM 567 C C . ILE A 1 101 ? 36.094 28.486 0.344 1.00 41.52 101 ILE A C 1
ATOM 568 O O . ILE A 1 101 ? 35.457 29.304 1.017 1.00 42.37 101 ILE A O 1
ATOM 573 N N . ILE A 1 102 ? 36.237 27.207 0.685 1.00 38.31 102 ILE A N 1
ATOM 574 C CA . ILE A 1 102 ? 35.795 26.742 1.995 1.00 40.07 102 ILE A CA 1
ATOM 575 C C . ILE A 1 102 ? 36.984 26.913 2.923 1.00 43.30 102 ILE A C 1
ATOM 576 O O . ILE A 1 102 ? 38.020 26.278 2.726 1.00 44.96 102 ILE A O 1
ATOM 581 N N . LYS A 1 103 ? 36.846 27.799 3.900 1.00 41.14 103 LYS A N 1
ATOM 582 C CA . LYS A 1 103 ? 37.920 28.106 4.833 1.00 45.67 103 LYS A CA 1
ATOM 583 C C . LYS A 1 103 ? 37.946 27.160 6.023 1.00 45.49 103 LYS A C 1
ATOM 584 O O . LYS A 1 103 ? 39.028 26.845 6.541 1.00 44.00 103 LYS A O 1
ATOM 590 N N . VAL A 1 104 ? 36.776 26.691 6.447 1.00 42.63 104 VAL A N 1
ATOM 591 C CA . VAL A 1 104 ? 36.602 25.966 7.694 1.00 45.19 104 VAL A CA 1
ATOM 592 C C . VAL A 1 104 ? 35.805 24.700 7.416 1.00 43.93 104 VAL A C 1
ATOM 593 O O . VAL A 1 104 ? 34.800 24.733 6.695 1.00 40.90 104 VAL A O 1
ATOM 597 N N . LEU A 1 105 ? 36.249 23.580 7.990 1.00 41.50 105 LEU A N 1
ATOM 598 C CA . LEU A 1 105 ? 35.549 22.316 7.816 1.00 43.61 105 LEU A CA 1
ATOM 599 C C . LEU A 1 105 ? 35.463 21.564 9.134 1.00 45.38 105 LEU A C 1
ATOM 600 O O . LEU A 1 105 ? 36.475 21.392 9.819 1.00 44.63 105 LEU A O 1
ATOM 605 N N . VAL A 1 106 ? 34.251 21.142 9.496 1.00 40.05 106 VAL A N 1
ATOM 606 C CA . VAL A 1 106 ? 34.016 20.171 10.561 1.00 42.60 106 VAL A CA 1
ATOM 607 C C . VAL A 1 106 ? 33.604 18.857 9.914 1.00 42.59 106 VAL A C 1
ATOM 608 O O . VAL A 1 106 ? 32.722 18.835 9.054 1.00 38.33 106 VAL A O 1
ATOM 612 N N . SER A 1 107 ? 34.272 17.774 10.288 1.00 42.88 107 SER A N 1
ATOM 613 C CA . SER A 1 107 ? 33.901 16.443 9.825 1.00 43.89 107 SER A CA 1
ATOM 614 C C . SER A 1 107 ? 33.779 15.542 11.042 1.00 48.09 107 SER A C 1
ATOM 615 O O . SER A 1 107 ? 34.618 15.612 11.950 1.00 46.45 107 SER A O 1
ATOM 618 N N . GLU A 1 108 ? 32.748 14.698 11.073 1.00 43.45 108 GLU A N 1
ATOM 619 C CA . GLU A 1 108 ? 32.502 13.806 12.237 1.00 50.35 108 GLU A CA 1
ATOM 620 C C . GLU A 1 108 ? 33.772 13.071 12.664 1.00 52.03 108 GLU A C 1
ATOM 621 O O . GLU A 1 108 ? 34.100 13.107 13.854 1.00 52.66 108 GLU A O 1
ATOM 627 N N . GLU A 1 109 ? 34.458 12.445 11.719 1.00 61.67 109 GLU A N 1
ATOM 628 C CA . GLU A 1 109 ? 35.597 11.603 12.074 1.00 63.87 109 GLU A CA 1
ATOM 629 C C . GLU A 1 109 ? 36.841 12.383 12.513 1.00 62.59 109 GLU A C 1
ATOM 630 O O . GLU A 1 109 ? 37.754 11.781 13.083 1.00 64.23 109 GLU A O 1
ATOM 636 N N . GLN A 1 110 ? 36.887 13.698 12.321 1.00 55.84 110 GLN A N 1
ATOM 637 C CA . GLN A 1 110 ? 38.030 14.512 12.723 1.00 54.89 110 GLN A CA 1
ATOM 638 C C . GLN A 1 110 ? 37.724 15.171 14.060 1.00 53.69 110 GLN A C 1
ATOM 639 O O . GLN A 1 110 ? 36.740 15.912 14.182 1.00 50.84 110 GLN A O 1
ATOM 645 N N . GLU A 1 111 ? 38.565 14.903 15.059 1.00 54.25 111 GLU A N 1
ATOM 646 C CA . GLU A 1 111 ? 38.335 15.462 16.383 1.00 53.65 111 GLU A CA 1
ATOM 647 C C . GLU A 1 111 ? 38.369 16.987 16.369 1.00 53.22 111 GLU A C 1
ATOM 648 O O . GLU A 1 111 ? 37.641 17.625 17.132 1.00 53.32 111 GLU A O 1
ATOM 654 N N . ASP A 1 112 ? 39.172 17.587 15.494 1.00 52.47 112 ASP A N 1
ATOM 655 C CA . ASP A 1 112 ? 39.454 19.012 15.548 1.00 53.79 112 ASP A CA 1
ATOM 656 C C . ASP A 1 112 ? 38.844 19.755 14.365 1.00 53.33 112 ASP A C 1
ATOM 657 O O . ASP A 1 112 ? 38.584 19.188 13.307 1.00 51.22 112 ASP A O 1
ATOM 662 N N . LEU A 1 113 ? 38.660 21.056 14.562 1.00 52.41 113 LEU A N 1
ATOM 663 C CA . LEU A 1 113 ? 38.187 21.947 13.514 1.00 53.96 113 LEU A CA 1
ATOM 664 C C . LEU A 1 113 ? 39.253 22.062 12.427 1.00 52.18 113 LEU A C 1
ATOM 665 O O . LEU A 1 113 ? 40.434 22.250 12.729 1.00 51.53 113 LEU A O 1
ATOM 670 N N . ILE A 1 114 ? 38.855 21.968 11.164 1.00 48.88 114 ILE A N 1
ATOM 671 C CA . ILE A 1 114 ? 39.803 21.914 10.055 1.00 48.76 114 ILE A CA 1
ATOM 672 C C . ILE A 1 114 ? 39.777 23.236 9.306 1.00 51.30 114 ILE A C 1
ATOM 673 O O . ILE A 1 114 ? 38.704 23.722 8.913 1.00 48.22 114 ILE A O 1
ATOM 678 N N . VAL A 1 115 ? 40.964 23.789 9.056 1.00 49.51 115 VAL A N 1
ATOM 679 C CA . VAL A 1 115 ? 41.115 25.087 8.413 1.00 49.63 115 VAL A CA 1
ATOM 680 C C . VAL A 1 115 ? 41.949 24.907 7.158 1.00 49.59 115 VAL A C 1
ATOM 681 O O . VAL A 1 115 ? 42.925 24.151 7.156 1.00 50.17 115 VAL A O 1
ATOM 685 N N . PHE A 1 116 ? 41.533 25.567 6.080 1.00 48.24 116 PHE A N 1
ATOM 686 C CA . PHE A 1 116 ? 42.268 25.572 4.828 1.00 47.78 116 PHE A CA 1
ATOM 687 C C . PHE A 1 116 ? 42.827 26.978 4.631 1.00 51.32 116 PHE A C 1
ATOM 688 O O . PHE A 1 116 ? 42.211 27.809 3.947 1.00 48.37 116 PHE A O 1
ATOM 696 N N . PRO A 1 117 ? 43.996 27.281 5.203 1.00 50.46 117 PRO A N 1
ATOM 697 C CA . PRO A 1 117 ? 44.516 28.661 5.118 1.00 49.68 117 PRO A CA 1
ATOM 698 C C . PRO A 1 117 ? 44.740 29.153 3.693 1.00 49.85 117 PRO A C 1
ATOM 699 O O . PRO A 1 117 ? 44.786 30.371 3.472 1.00 49.38 117 PRO A O 1
ATOM 703 N N . THR A 1 118 ? 44.878 28.272 2.716 1.00 46.95 118 THR A N 1
ATOM 704 C CA . THR A 1 118 ? 45.152 28.747 1.371 1.00 49.31 118 THR A CA 1
ATOM 705 C C . THR A 1 118 ? 43.884 29.083 0.600 1.00 51.68 118 THR A C 1
ATOM 706 O O . THR A 1 118 ? 43.971 29.560 -0.534 1.00 52.14 118 THR A O 1
ATOM 710 N N . ASN A 1 119 ? 42.718 28.843 1.182 1.00 50.27 119 ASN A N 1
ATOM 711 C CA . ASN A 1 119 ? 41.439 29.160 0.573 1.00 48.59 119 ASN A CA 1
ATOM 712 C C . ASN A 1 119 ? 40.961 30.540 1.023 1.00 51.31 119 ASN A C 1
ATOM 713 O O . ASN A 1 119 ? 41.355 31.039 2.080 1.00 53.98 119 ASN A O 1
ATOM 718 N N . THR A 1 120 ? 40.110 31.159 0.200 1.00 50.48 120 THR A N 1
ATOM 719 C CA . THR A 1 120 ? 39.407 32.376 0.621 1.00 52.88 120 THR A CA 1
ATOM 720 C C . THR A 1 120 ? 38.457 32.075 1.773 1.00 53.98 120 THR A C 1
ATOM 721 O O . THR A 1 120 ? 37.823 31.016 1.815 1.00 52.84 120 THR A O 1
ATOM 725 N N . GLY A 1 121 ? 38.357 33.020 2.711 1.00 60.41 121 GLY A N 1
ATOM 726 C CA . GLY A 1 121 ? 37.494 32.882 3.869 1.00 61.01 121 GLY A CA 1
ATOM 727 C C . GLY A 1 121 ? 36.025 33.183 3.633 1.00 59.88 121 GLY A C 1
ATOM 728 O O . GLY A 1 121 ? 35.455 34.082 4.266 1.00 60.26 121 GLY A O 1
ATOM 729 N N . SER A 1 122 ? 35.388 32.418 2.750 1.00 50.32 122 SER A N 1
ATOM 730 C CA . SER A 1 122 ? 33.979 32.652 2.484 1.00 49.86 122 SER A CA 1
ATOM 731 C C . SER A 1 122 ? 33.049 31.705 3.246 1.00 46.67 122 SER A C 1
ATOM 732 O O . SER A 1 122 ? 32.099 32.174 3.876 1.00 48.59 122 SER A O 1
ATOM 735 N N . TYR A 1 123 ? 33.283 30.388 3.209 1.00 43.54 123 TYR A N 1
ATOM 736 C CA . TYR A 1 123 ? 32.303 29.423 3.703 1.00 39.73 123 TYR A CA 1
ATOM 737 C C . TYR A 1 123 ? 32.915 28.432 4.673 1.00 43.00 123 TYR A C 1
ATOM 738 O O . TYR A 1 123 ? 34.108 28.118 4.603 1.00 42.14 123 TYR A O 1
ATOM 747 N N . ALA A 1 124 ? 32.073 27.940 5.585 1.00 37.20 124 ALA A N 1
ATOM 748 C CA . ALA A 1 124 ? 32.388 26.810 6.446 1.00 39.71 124 ALA A CA 1
ATOM 749 C C . ALA A 1 124 ? 31.433 25.677 6.107 1.00 38.44 124 ALA A C 1
ATOM 750 O O . ALA A 1 124 ? 30.254 25.914 5.844 1.00 34.30 124 ALA A O 1
ATOM 752 N N . VAL A 1 125 ? 31.937 24.448 6.098 1.00 36.65 125 VAL A N 1
ATOM 753 C CA . VAL A 1 125 ? 31.121 23.268 5.834 1.00 34.81 125 VAL A CA 1
ATOM 754 C C . VAL A 1 125 ? 31.267 22.321 7.013 1.00 38.82 125 VAL A C 1
ATOM 755 O O . VAL A 1 125 ? 32.383 22.097 7.500 1.00 35.04 125 VAL A O 1
ATOM 759 N N . CYS A 1 126 ? 30.144 21.793 7.491 1.00 33.94 126 CYS A N 1
ATOM 760 C CA . CYS A 1 126 ? 30.149 20.811 8.566 1.00 34.23 126 CYS A CA 1
ATOM 761 C C . CYS A 1 126 ? 29.414 19.587 8.052 1.00 33.00 126 CYS A C 1
ATOM 762 O O . CYS A 1 126 ? 28.294 19.713 7.563 1.00 33.76 126 CYS A O 1
ATOM 765 N N . CYS A 1 127 ? 30.031 18.409 8.138 1.00 34.11 127 CYS A N 1
ATOM 766 C CA . CYS A 1 127 ? 29.454 17.255 7.447 1.00 33.44 127 CYS A CA 1
ATOM 767 C C . CYS A 1 127 ? 29.734 15.950 8.186 1.00 34.02 127 CYS A C 1
ATOM 768 O O . CYS A 1 127 ? 30.734 15.826 8.902 1.00 36.93 127 CYS A O 1
ATOM 771 N N . ASP A 1 128 ? 28.858 14.969 7.911 1.00 33.55 128 ASP A N 1
ATOM 772 C CA . ASP A 1 128 ? 29.122 13.560 8.271 1.00 36.68 128 ASP A CA 1
ATOM 773 C C . ASP A 1 128 ? 29.261 12.922 6.879 1.00 37.24 128 ASP A C 1
ATOM 774 O O . ASP A 1 128 ? 28.235 12.723 6.227 1.00 30.81 128 ASP A O 1
ATOM 779 N N . PRO A 1 129 ? 30.482 12.638 6.379 1.00 38.05 129 PRO A N 1
ATOM 780 C CA . PRO A 1 129 ? 30.693 12.178 4.983 1.00 37.49 129 PRO A CA 1
ATOM 781 C C . PRO A 1 129 ? 30.004 10.862 4.659 1.00 36.10 129 PRO A C 1
ATOM 782 O O . PRO A 1 129 ? 29.501 10.678 3.546 1.00 33.86 129 PRO A O 1
ATOM 786 N N . ILE A 1 130 ? 29.981 9.926 5.596 1.00 36.12 130 ILE A N 1
ATOM 787 C CA . ILE A 1 130 ? 29.131 8.745 5.495 1.00 37.98 130 ILE A CA 1
ATOM 788 C C . ILE A 1 130 ? 28.530 8.529 6.877 1.00 41.28 130 ILE A C 1
ATOM 789 O O . ILE A 1 130 ? 29.261 8.200 7.835 1.00 43.63 130 ILE A O 1
ATOM 794 N N . ASP A 1 131 ? 27.224 8.788 6.990 1.00 38.22 131 ASP A N 1
ATOM 795 C CA . ASP A 1 131 ? 26.400 8.478 8.151 1.00 43.79 131 ASP A CA 1
ATOM 796 C C . ASP A 1 131 ? 25.646 7.179 7.909 1.00 42.66 131 ASP A C 1
ATOM 797 O O . ASP A 1 131 ? 25.227 6.882 6.789 1.00 38.41 131 ASP A O 1
ATOM 802 N N . GLY A 1 132 ? 25.467 6.408 8.979 1.00 45.81 132 GLY A N 1
ATOM 803 C CA . GLY A 1 132 ? 24.969 5.059 8.845 1.00 43.75 132 GLY A CA 1
ATOM 804 C C . GLY A 1 132 ? 26.050 4.050 8.555 1.00 43.09 132 GLY A C 1
ATOM 805 O O . GLY A 1 132 ? 25.770 3.013 7.951 1.00 42.41 132 GLY A O 1
ATOM 806 N N . SER A 1 133 ? 27.284 4.322 8.979 1.00 44.67 133 SER A N 1
ATOM 807 C CA . SER A 1 133 ? 28.411 3.428 8.716 1.00 45.84 133 SER A CA 1
ATOM 808 C C . SER A 1 133 ? 28.111 1.988 9.115 1.00 44.47 133 SER A C 1
ATOM 809 O O . SER A 1 133 ? 28.521 1.048 8.421 1.00 44.32 133 SER A O 1
ATOM 812 N N . SER A 1 134 ? 27.377 1.791 10.218 1.00 45.40 134 SER A N 1
ATOM 813 C CA . SER A 1 134 ? 27.051 0.439 10.674 1.00 46.74 134 SER A CA 1
ATOM 814 C C . SER A 1 134 ? 26.227 -0.357 9.665 1.00 42.91 134 SER A C 1
ATOM 815 O O . SER A 1 134 ? 26.061 -1.567 9.849 1.00 44.82 134 SER A O 1
ATOM 818 N N . ASN A 1 135 ? 25.680 0.279 8.634 1.00 42.90 135 ASN A N 1
ATOM 819 C CA . ASN A 1 135 ? 24.958 -0.441 7.596 1.00 41.40 135 ASN A CA 1
ATOM 820 C C . ASN A 1 135 ? 25.811 -0.746 6.361 1.00 42.59 135 ASN A C 1
ATOM 821 O O . ASN A 1 135 ? 25.336 -1.461 5.462 1.00 40.33 135 ASN A O 1
ATOM 826 N N . LEU A 1 136 ? 27.052 -0.243 6.299 1.00 42.13 136 LEU A N 1
ATOM 827 C CA . LEU A 1 136 ? 27.838 -0.366 5.067 1.00 45.45 136 LEU A CA 1
ATOM 828 C C . LEU A 1 136 ? 28.115 -1.823 4.728 1.00 44.46 136 LEU A C 1
ATOM 829 O O . LEU A 1 136 ? 28.060 -2.222 3.561 1.00 41.14 136 LEU A O 1
ATOM 834 N N . ASP A 1 137 ? 28.428 -2.632 5.738 1.00 40.86 137 ASP A N 1
ATOM 835 C CA . ASP A 1 137 ? 28.658 -4.055 5.499 1.00 45.05 137 ASP A CA 1
ATOM 836 C C . ASP A 1 137 ? 27.441 -4.762 4.882 1.00 46.87 137 ASP A C 1
ATOM 837 O O . ASP A 1 137 ? 27.612 -5.748 4.160 1.00 43.96 137 ASP A O 1
ATOM 842 N N . ALA A 1 138 ? 26.213 -4.265 5.113 1.00 45.43 138 ALA A N 1
ATOM 843 C CA . ALA A 1 138 ? 25.012 -4.891 4.551 1.00 42.77 138 ALA A CA 1
ATOM 844 C C . ALA A 1 138 ? 24.642 -4.387 3.160 1.00 42.81 138 ALA A C 1
ATOM 845 O O . ALA A 1 138 ? 23.689 -4.903 2.571 1.00 41.09 138 ALA A O 1
ATOM 847 N N . GLY A 1 139 ? 25.327 -3.371 2.648 1.00 39.96 139 GLY A N 1
ATOM 848 C CA . GLY A 1 139 ? 25.007 -2.847 1.339 1.00 39.03 139 GLY A CA 1
ATOM 849 C C . GLY A 1 139 ? 23.692 -2.109 1.237 1.00 36.74 139 GLY A C 1
ATOM 850 O O . GLY A 1 139 ? 23.176 -1.939 0.125 1.00 36.59 139 GLY A O 1
ATOM 851 N N . VAL A 1 140 ? 23.140 -1.642 2.354 1.00 35.06 140 VAL A N 1
ATOM 852 C CA . VAL A 1 140 ? 21.890 -0.893 2.302 1.00 34.30 140 VAL A CA 1
ATOM 853 C C . VAL A 1 140 ? 22.156 0.611 2.327 1.00 33.86 140 VAL A C 1
ATOM 854 O O . VAL A 1 140 ? 23.290 1.072 2.135 1.00 32.56 140 VAL A O 1
ATOM 858 N N . SER A 1 141 ? 21.099 1.390 2.462 1.00 30.13 141 SER A N 1
ATOM 859 C CA . SER A 1 141 ? 21.204 2.810 2.180 1.00 31.17 141 SER A CA 1
ATOM 860 C C . SER A 1 141 ? 21.996 3.501 3.272 1.00 32.90 141 SER A C 1
ATOM 861 O O . SER A 1 141 ? 21.860 3.167 4.454 1.00 31.40 141 SER A O 1
ATOM 864 N N . VAL A 1 142 ? 22.853 4.434 2.861 1.00 28.47 142 VAL A N 1
ATOM 865 C CA . VAL A 1 142 ? 23.600 5.276 3.791 1.00 32.00 142 VAL A CA 1
ATOM 866 C C . VAL A 1 142 ? 23.527 6.684 3.221 1.00 30.10 142 VAL A C 1
ATOM 867 O O . VAL A 1 142 ? 22.792 6.903 2.259 1.00 28.00 142 VAL A O 1
ATOM 871 N N . GLY A 1 143 ? 24.273 7.647 3.771 1.00 30.21 143 GLY A N 1
ATOM 872 C CA . GLY A 1 143 ? 24.239 8.959 3.135 1.00 29.99 143 GLY A CA 1
ATOM 873 C C . GLY A 1 143 ? 25.261 9.916 3.704 1.00 33.06 143 GLY A C 1
ATOM 874 O O . GLY A 1 143 ? 25.933 9.620 4.694 1.00 33.61 143 GLY A O 1
ATOM 875 N N . THR A 1 144 ? 25.359 11.080 3.053 1.00 29.49 144 THR A N 1
ATOM 876 C CA . THR A 1 144 ? 26.169 12.212 3.485 1.00 28.11 144 THR A CA 1
ATOM 877 C C . THR A 1 144 ? 25.231 13.327 3.914 1.00 31.02 144 THR A C 1
ATOM 878 O O . THR A 1 144 ? 24.233 13.595 3.246 1.00 29.41 144 THR A O 1
ATOM 882 N N . ILE A 1 145 ? 25.543 13.977 5.017 1.00 29.59 145 ILE A N 1
ATOM 883 C CA . ILE A 1 145 ? 24.774 15.133 5.497 1.00 29.03 145 ILE A CA 1
ATOM 884 C C . ILE A 1 145 ? 25.687 16.328 5.735 1.00 30.07 145 ILE A C 1
ATOM 885 O O . ILE A 1 145 ? 26.802 16.167 6.241 1.00 31.61 145 ILE A O 1
ATOM 890 N N . ALA A 1 146 ? 25.235 17.528 5.307 1.00 29.87 146 ALA A N 1
ATOM 891 C CA . ALA A 1 146 ? 26.101 18.707 5.392 1.00 32.10 146 ALA A CA 1
ATOM 892 C C . ALA A 1 146 ? 25.318 19.983 5.665 1.00 33.33 146 ALA A C 1
ATOM 893 O O . ALA A 1 146 ? 24.240 20.208 5.090 1.00 29.62 146 ALA A O 1
ATOM 895 N N . SER A 1 147 ? 25.888 20.820 6.547 1.00 32.25 147 SER A N 1
ATOM 896 C CA . SER A 1 147 ? 25.454 22.188 6.768 1.00 31.53 147 SER A CA 1
ATOM 897 C C . SER A 1 147 ? 26.506 23.150 6.222 1.00 32.46 147 SER A C 1
ATOM 898 O O . SER A 1 147 ? 27.699 22.826 6.177 1.00 31.79 147 SER A O 1
ATOM 901 N N . ILE A 1 148 ? 26.050 24.329 5.782 1.00 31.52 148 ILE A N 1
ATOM 902 C CA . ILE A 1 148 ? 26.916 25.344 5.196 1.00 34.29 148 ILE A CA 1
ATOM 903 C C . ILE A 1 148 ? 26.667 26.665 5.905 1.00 38.05 148 ILE A C 1
ATOM 904 O O . ILE A 1 148 ? 25.515 27.106 6.032 1.00 37.40 148 ILE A O 1
ATOM 909 N N . PHE A 1 149 ? 27.745 27.298 6.360 1.00 36.50 149 PHE A N 1
ATOM 910 C CA . PHE A 1 149 ? 27.675 28.597 7.007 1.00 39.53 149 PHE A CA 1
ATOM 911 C C . PHE A 1 149 ? 28.535 29.587 6.243 1.00 42.65 149 PHE A C 1
ATOM 912 O O . PHE A 1 149 ? 29.558 29.228 5.657 1.00 39.30 149 PHE A O 1
ATOM 920 N N . ARG A 1 150 ? 28.131 30.846 6.279 1.00 42.02 150 ARG A N 1
ATOM 921 C CA . ARG A 1 150 ? 28.994 31.914 5.821 1.00 44.77 150 ARG A CA 1
ATOM 922 C C . ARG A 1 150 ? 29.848 32.340 7.004 1.00 44.74 150 ARG A C 1
ATOM 923 O O . ARG A 1 150 ? 29.338 32.432 8.123 1.00 45.34 150 ARG A O 1
ATOM 931 N N . LEU A 1 151 ? 31.154 32.532 6.779 1.00 46.09 151 LEU A N 1
ATOM 932 C CA . LEU A 1 151 ? 32.034 32.959 7.868 1.00 50.54 151 LEU A CA 1
ATOM 933 C C . LEU A 1 151 ? 31.553 34.267 8.485 1.00 53.86 151 LEU A C 1
ATOM 934 O O . LEU A 1 151 ? 30.865 35.067 7.845 1.00 54.44 151 LEU A O 1
ATOM 939 N N . LEU A 1 152 ? 31.905 34.472 9.755 1.00 52.53 152 LEU A N 1
ATOM 940 C CA . LEU A 1 152 ? 31.587 35.743 10.384 1.00 56.76 152 LEU A CA 1
ATOM 941 C C . LEU A 1 152 ? 32.393 36.851 9.701 1.00 63.16 152 LEU A C 1
ATOM 942 O O . LEU A 1 152 ? 33.480 36.597 9.168 1.00 62.29 152 LEU A O 1
ATOM 947 N N . PRO A 1 153 ? 31.857 38.087 9.665 1.00 64.61 153 PRO A N 1
ATOM 948 C CA . PRO A 1 153 ? 32.535 39.172 8.942 1.00 69.27 153 PRO A CA 1
ATOM 949 C C . PRO A 1 153 ? 34.005 39.298 9.307 1.00 73.52 153 PRO A C 1
ATOM 950 O O . PRO A 1 153 ? 34.352 39.392 10.486 1.00 70.55 153 PRO A O 1
ATOM 954 N N . ASP A 1 154 ? 34.872 39.238 8.298 1.00 81.01 154 ASP A N 1
ATOM 955 C CA . ASP A 1 154 ? 36.311 39.442 8.454 1.00 84.23 154 ASP A CA 1
ATOM 956 C C . ASP A 1 154 ? 36.974 38.352 9.290 1.00 81.57 154 ASP A C 1
ATOM 957 O O . ASP A 1 154 ? 38.051 38.561 9.849 1.00 84.46 154 ASP A O 1
ATOM 962 N N . SER A 1 155 ? 36.362 37.185 9.392 1.00 70.95 155 SER A N 1
ATOM 963 C CA . SER A 1 155 ? 36.974 36.092 10.128 1.00 67.13 155 SER A CA 1
ATOM 964 C C . SER A 1 155 ? 38.109 35.478 9.323 1.00 65.99 155 SER A C 1
ATOM 965 O O . SER A 1 155 ? 38.027 35.344 8.097 1.00 66.51 155 SER A O 1
ATOM 968 N N . SER A 1 156 ? 39.173 35.100 10.024 1.00 63.59 156 SER A N 1
ATOM 969 C CA . SER A 1 156 ? 40.211 34.267 9.440 1.00 63.06 156 SER A CA 1
ATOM 970 C C . SER A 1 156 ? 39.816 32.803 9.361 1.00 58.24 156 SER A C 1
ATOM 971 O O . SER A 1 156 ? 40.526 32.028 8.720 1.00 55.27 156 SER A O 1
ATOM 974 N N . GLY A 1 157 ? 38.721 32.406 10.005 1.00 57.13 157 GLY A N 1
ATOM 975 C CA . GLY A 1 157 ? 38.307 31.019 10.004 1.00 57.26 157 GLY A CA 1
ATOM 976 C C . GLY A 1 157 ? 38.502 30.369 11.357 1.00 59.21 157 GLY A C 1
ATOM 977 O O . GLY A 1 157 ? 39.556 29.782 11.618 1.00 57.06 157 GLY A O 1
ATOM 978 N N . THR A 1 158 ? 37.499 30.461 12.233 1.00 58.08 158 THR A N 1
ATOM 979 C CA . THR A 1 158 ? 37.625 29.969 13.598 1.00 56.84 158 THR A CA 1
ATOM 980 C C . THR A 1 158 ? 36.397 29.150 13.982 1.00 56.57 158 THR A C 1
ATOM 981 O O . THR A 1 158 ? 35.406 29.051 13.240 1.00 54.09 158 THR A O 1
ATOM 985 N N . ILE A 1 159 ? 36.442 28.605 15.198 1.00 53.01 159 ILE A N 1
ATOM 986 C CA . ILE A 1 159 ? 35.358 27.751 15.645 1.00 56.67 159 ILE A CA 1
ATOM 987 C C . ILE A 1 159 ? 34.141 28.582 16.032 1.00 54.23 159 ILE A C 1
ATOM 988 O O . ILE A 1 159 ? 33.050 28.040 16.228 1.00 51.35 159 ILE A O 1
ATOM 993 N N . ASN A 1 160 ? 34.294 29.908 16.079 1.00 54.72 160 ASN A N 1
ATOM 994 C CA . ASN A 1 160 ? 33.136 30.794 16.137 1.00 55.26 160 ASN A CA 1
ATOM 995 C C . ASN A 1 160 ? 32.330 30.796 14.852 1.00 54.24 160 ASN A C 1
ATOM 996 O O . ASN A 1 160 ? 31.171 31.233 14.856 1.00 51.46 160 ASN A O 1
ATOM 1001 N N . ASP A 1 161 ? 32.931 30.371 13.748 1.00 53.86 161 ASP A N 1
ATOM 1002 C CA . ASP A 1 161 ? 32.230 30.391 12.475 1.00 50.42 161 ASP A CA 1
ATOM 1003 C C . ASP A 1 161 ? 31.245 29.244 12.335 1.00 50.22 161 ASP A C 1
ATOM 1004 O O . ASP A 1 161 ? 30.438 29.282 11.399 1.00 47.98 161 ASP A O 1
ATOM 1009 N N . VAL A 1 162 ? 31.277 28.248 13.237 1.00 50.36 162 VAL A N 1
ATOM 1010 C CA . VAL A 1 162 ? 30.410 27.067 13.150 1.00 47.79 162 VAL A CA 1
ATOM 1011 C C . VAL A 1 162 ? 29.654 26.856 14.448 1.00 47.79 162 VAL A C 1
ATOM 1012 O O . VAL A 1 162 ? 28.521 26.364 14.445 1.00 44.69 162 VAL A O 1
ATOM 1016 N N . LEU A 1 163 ? 30.265 27.220 15.578 1.00 50.61 163 LEU A N 1
ATOM 1017 C CA . LEU A 1 163 ? 29.578 27.035 16.849 1.00 47.11 163 LEU A CA 1
ATOM 1018 C C . LEU A 1 163 ? 28.501 28.095 16.990 1.00 49.65 163 LEU A C 1
ATOM 1019 O O . LEU A 1 163 ? 28.625 29.034 17.783 1.00 45.48 163 LEU A O 1
ATOM 1024 N N . ARG A 1 164 ? 27.429 27.926 16.225 1.00 45.62 164 ARG A N 1
ATOM 1025 C CA . ARG A 1 164 ? 26.443 28.970 16.033 1.00 45.62 164 ARG A CA 1
ATOM 1026 C C . ARG A 1 164 ? 25.044 28.393 16.154 1.00 44.21 164 ARG A C 1
ATOM 1027 O O . ARG A 1 164 ? 24.830 27.188 16.091 1.00 41.57 164 ARG A O 1
ATOM 1035 N N . CYS A 1 165 ? 24.096 29.295 16.306 1.00 44.87 165 CYS A N 1
ATOM 1036 C CA . CYS A 1 165 ? 22.701 28.938 16.236 1.00 41.72 165 CYS A CA 1
ATOM 1037 C C . CYS A 1 165 ? 22.363 28.381 14.843 1.00 41.22 165 CYS A C 1
ATOM 1038 O O . CYS A 1 165 ? 22.823 28.892 13.820 1.00 39.79 165 CYS A O 1
ATOM 1041 N N . GLY A 1 166 ? 21.558 27.318 14.808 1.00 39.77 166 GLY A N 1
ATOM 1042 C CA . GLY A 1 166 ? 21.254 26.645 13.539 1.00 40.66 166 GLY A CA 1
ATOM 1043 C C . GLY A 1 166 ? 20.593 27.549 12.519 1.00 41.05 166 GLY A C 1
ATOM 1044 O O . GLY A 1 166 ? 20.900 27.489 11.326 1.00 41.70 166 GLY A O 1
ATOM 1045 N N . LYS A 1 167 ? 19.789 28.482 13.004 1.00 40.72 167 LYS A N 1
ATOM 1046 C CA . LYS A 1 167 ? 19.101 29.442 12.108 1.00 42.47 167 LYS A CA 1
ATOM 1047 C C . LYS A 1 167 ? 20.111 30.259 11.289 1.00 41.55 167 LYS A C 1
ATOM 1048 O O . LYS A 1 167 ? 19.690 30.890 10.317 1.00 42.03 167 LYS A O 1
ATOM 1050 N N . GLU A 1 168 ? 21.391 30.246 11.662 1.00 38.98 168 GLU A N 1
ATOM 1051 C CA . GLU A 1 168 ? 22.353 30.980 10.861 1.00 40.55 168 GLU A CA 1
ATOM 1052 C C . GLU A 1 168 ? 22.920 30.185 9.675 1.00 39.36 168 GLU A C 1
ATOM 1053 O O . GLU A 1 168 ? 23.763 30.721 8.956 1.00 40.82 168 GLU A O 1
ATOM 1059 N N . MET A 1 169 ? 22.529 28.929 9.448 1.00 36.85 169 MET A N 1
ATOM 1060 C CA . MET A 1 169 ? 23.030 28.277 8.235 1.00 37.28 169 MET A CA 1
ATOM 1061 C C . MET A 1 169 ? 22.504 28.978 6.984 1.00 37.29 169 MET A C 1
ATOM 1062 O O . MET A 1 169 ? 21.362 29.437 6.936 1.00 37.90 169 MET A O 1
ATOM 1067 N N . VAL A 1 170 ? 23.331 29.034 5.948 1.00 35.51 170 VAL A N 1
ATOM 1068 C CA . VAL A 1 170 ? 22.847 29.592 4.692 1.00 33.59 170 VAL A CA 1
ATOM 1069 C C . VAL A 1 170 ? 22.258 28.521 3.785 1.00 32.47 170 VAL A C 1
ATOM 1070 O O . VAL A 1 170 ? 21.460 28.854 2.898 1.00 33.81 170 VAL A O 1
ATOM 1074 N N . ALA A 1 171 ? 22.619 27.252 3.986 1.00 29.69 171 ALA A N 1
ATOM 1075 C CA . ALA A 1 171 ? 22.150 26.158 3.141 1.00 30.01 171 ALA A CA 1
ATOM 1076 C C . ALA A 1 171 ? 22.391 24.826 3.844 1.00 28.39 171 ALA A C 1
ATOM 1077 O O . ALA A 1 171 ? 23.236 24.710 4.740 1.00 27.05 171 ALA A O 1
ATOM 1079 N N . ALA A 1 172 ? 21.684 23.803 3.371 1.00 27.79 172 ALA A N 1
ATOM 1080 C CA . ALA A 1 172 ? 21.833 22.476 3.955 1.00 27.94 172 ALA A CA 1
ATOM 1081 C C . ALA A 1 172 ? 21.485 21.456 2.892 1.00 28.33 172 ALA A C 1
ATOM 1082 O O . ALA A 1 172 ? 20.659 21.728 2.012 1.00 27.97 172 ALA A O 1
ATOM 1084 N N . CYS A 1 173 ? 22.128 20.288 2.951 1.00 27.80 173 CYS A N 1
ATOM 1085 C CA . CYS A 1 173 ? 21.802 19.255 1.979 1.00 26.56 173 CYS A CA 1
ATOM 1086 C C . CYS A 1 173 ? 22.191 17.876 2.500 1.00 29.91 173 CYS A C 1
ATOM 1087 O O . CYS A 1 173 ? 22.945 17.731 3.469 1.00 29.53 173 CYS A O 1
ATOM 1090 N N . TYR A 1 174 ? 21.633 16.859 1.856 1.00 24.76 174 TYR A N 1
ATOM 1091 C CA . TYR A 1 174 ? 22.128 15.499 2.067 1.00 25.64 174 TYR A CA 1
ATOM 1092 C C . TYR A 1 174 ? 22.114 14.758 0.748 1.00 24.98 174 TYR A C 1
ATOM 1093 O O . TYR A 1 174 ? 21.390 15.108 -0.189 1.00 27.12 174 TYR A O 1
ATOM 1102 N N . ALA A 1 175 ? 22.934 13.729 0.694 1.00 23.84 175 ALA A N 1
ATOM 1103 C CA . ALA A 1 175 ? 22.935 12.783 -0.393 1.00 25.03 175 ALA A CA 1
ATOM 1104 C C . ALA A 1 175 ? 22.590 11.444 0.229 1.00 25.59 175 ALA A C 1
ATOM 1105 O O . ALA A 1 175 ? 23.193 11.047 1.225 1.00 27.24 175 ALA A O 1
ATOM 1107 N N . MET A 1 176 ? 21.600 10.785 -0.330 1.00 24.42 176 MET A N 1
ATOM 1108 C CA . MET A 1 176 ? 21.111 9.483 0.105 1.00 26.04 176 MET A CA 1
ATOM 1109 C C . MET A 1 176 ? 21.584 8.468 -0.917 1.00 26.66 176 MET A C 1
ATOM 1110 O O . MET A 1 176 ? 21.181 8.535 -2.086 1.00 26.12 176 MET A O 1
ATOM 1115 N N . TYR A 1 177 ? 22.509 7.583 -0.496 1.00 24.51 177 TYR A N 1
ATOM 1116 C CA . TYR A 1 177 ? 23.032 6.514 -1.354 1.00 27.59 177 TYR A CA 1
ATOM 1117 C C . TYR A 1 177 ? 22.233 5.243 -1.073 1.00 29.70 177 TYR A C 1
ATOM 1118 O O . TYR A 1 177 ? 22.543 4.471 -0.153 1.00 29.70 177 TYR A O 1
ATOM 1127 N N . GLY A 1 178 ? 21.185 5.026 -1.865 1.00 26.73 178 GLY A N 1
ATOM 1128 C CA . GLY A 1 178 ? 20.450 3.778 -1.765 1.00 24.78 178 GLY A CA 1
ATOM 1129 C C . GLY A 1 178 ? 20.449 3.043 -3.094 1.00 30.35 178 GLY A C 1
ATOM 1130 O O . GLY A 1 178 ? 21.455 3.070 -3.804 1.00 28.35 178 GLY A O 1
ATOM 1131 N N . SER A 1 179 ? 19.326 2.405 -3.458 1.00 29.75 179 SER A N 1
ATOM 1132 C CA . SER A 1 179 ? 19.256 1.735 -4.752 1.00 30.70 179 SER A CA 1
ATOM 1133 C C . SER A 1 179 ? 19.317 2.740 -5.883 1.00 31.37 179 SER A C 1
ATOM 1134 O O . SER A 1 179 ? 19.588 2.354 -7.014 1.00 27.36 179 SER A O 1
ATOM 1137 N N . SER A 1 180 ? 19.060 4.013 -5.586 1.00 28.05 180 SER A N 1
ATOM 1138 C CA . SER A 1 180 ? 19.416 5.137 -6.434 1.00 27.74 180 SER A CA 1
ATOM 1139 C C . SER A 1 180 ? 20.026 6.205 -5.535 1.00 27.58 180 SER A C 1
ATOM 1140 O O . SER A 1 180 ? 19.869 6.169 -4.307 1.00 26.77 180 SER A O 1
ATOM 1143 N N . THR A 1 181 ? 20.737 7.155 -6.132 1.00 25.16 181 THR A N 1
ATOM 1144 C CA . THR A 1 181 ? 21.353 8.220 -5.351 1.00 26.27 181 THR A CA 1
ATOM 1145 C C . THR A 1 181 ? 20.544 9.491 -5.532 1.00 27.14 181 THR A C 1
ATOM 1146 O O . THR A 1 181 ? 20.167 9.845 -6.663 1.00 26.58 181 THR A O 1
ATOM 1150 N N . HIS A 1 182 ? 20.277 10.165 -4.416 1.00 26.23 182 HIS A N 1
ATOM 1151 C CA . HIS A 1 182 ? 19.424 11.342 -4.385 1.00 26.65 182 HIS A CA 1
ATOM 1152 C C . HIS A 1 182 ? 20.154 12.428 -3.623 1.00 28.32 182 HIS A C 1
ATOM 1153 O O . HIS A 1 182 ? 20.905 12.134 -2.696 1.00 30.48 182 HIS A O 1
ATOM 1160 N N . LEU A 1 183 ? 19.972 13.665 -4.059 1.00 24.05 183 LEU A N 1
ATOM 1161 C CA . LEU A 1 183 ? 20.485 14.861 -3.405 1.00 26.49 183 LEU A CA 1
ATOM 1162 C C . LEU A 1 183 ? 19.314 15.754 -3.047 1.00 26.70 183 LEU A C 1
ATOM 1163 O O . LEU A 1 183 ? 18.494 16.082 -3.902 1.00 28.26 183 LEU A O 1
ATOM 1168 N N . VAL A 1 184 ? 19.198 16.108 -1.782 1.00 25.32 184 VAL A N 1
ATOM 1169 C CA . VAL A 1 184 ? 18.090 16.939 -1.326 1.00 24.74 184 VAL A CA 1
ATOM 1170 C C . VAL A 1 184 ? 18.678 18.189 -0.691 1.00 25.88 184 VAL A C 1
ATOM 1171 O O . VAL A 1 184 ? 19.603 18.100 0.124 1.00 25.55 184 VAL A O 1
ATOM 1175 N N . LEU A 1 185 ? 18.140 19.359 -1.060 1.00 26.16 185 LEU A N 1
ATOM 1176 C CA . LEU A 1 185 ? 18.850 20.610 -0.853 1.00 27.27 185 LEU A CA 1
ATOM 1177 C C . LEU A 1 185 ? 17.896 21.728 -0.457 1.00 28.24 185 LEU A C 1
ATOM 1178 O O . LEU A 1 185 ? 16.773 21.804 -0.982 1.00 27.41 185 LEU A O 1
ATOM 1183 N N . THR A 1 186 ? 18.356 22.623 0.434 1.00 28.13 186 THR A N 1
ATOM 1184 C CA . THR A 1 186 ? 17.686 23.900 0.625 1.00 28.73 186 THR A CA 1
ATOM 1185 C C . THR A 1 186 ? 18.719 25.008 0.648 1.00 30.79 186 THR A C 1
ATOM 1186 O O . THR A 1 186 ? 19.810 24.854 1.218 1.00 29.73 186 THR A O 1
ATOM 1190 N N . LEU A 1 187 ? 18.344 26.121 0.008 1.00 31.38 187 LEU A N 1
ATOM 1191 C CA . LEU A 1 187 ? 19.056 27.391 0.037 1.00 34.17 187 LEU A CA 1
ATOM 1192 C C . LEU A 1 187 ? 18.304 28.415 0.866 1.00 35.63 187 LEU A C 1
ATOM 1193 O O . LEU A 1 187 ? 18.564 29.615 0.759 1.00 39.03 187 LEU A O 1
ATOM 1198 N N . GLY A 1 188 ? 17.345 27.968 1.665 1.00 36.03 188 GLY A N 1
ATOM 1199 C CA . GLY A 1 188 ? 16.573 28.868 2.493 1.00 35.10 188 GLY A CA 1
ATOM 1200 C C . GLY A 1 188 ? 15.228 29.272 1.945 1.00 36.39 188 GLY A C 1
ATOM 1201 O O . GLY A 1 188 ? 14.587 30.149 2.530 1.00 40.87 188 GLY A O 1
ATOM 1202 N N . ASP A 1 189 ? 14.765 28.661 0.851 1.00 35.49 189 ASP A N 1
ATOM 1203 C CA . ASP A 1 189 ? 13.415 28.928 0.338 1.00 41.44 189 ASP A CA 1
ATOM 1204 C C . ASP A 1 189 ? 12.816 27.635 -0.239 1.00 37.78 189 ASP A C 1
ATOM 1205 O O . ASP A 1 189 ? 12.677 27.462 -1.442 1.00 37.77 189 ASP A O 1
ATOM 1210 N N . GLY A 1 190 ? 12.442 26.707 0.632 1.00 33.22 190 GLY A N 1
ATOM 1211 C CA . GLY A 1 190 ? 11.934 25.427 0.174 1.00 31.25 190 GLY A CA 1
ATOM 1212 C C . GLY A 1 190 ? 13.052 24.439 -0.097 1.00 31.86 190 GLY A C 1
ATOM 1213 O O . GLY A 1 190 ? 14.250 24.711 0.100 1.00 29.59 190 GLY A O 1
ATOM 1214 N N . VAL A 1 191 ? 12.647 23.265 -0.582 1.00 29.51 191 VAL A N 1
ATOM 1215 C CA . VAL A 1 191 ? 13.525 22.106 -0.723 1.00 28.51 191 VAL A CA 1
ATOM 1216 C C . VAL A 1 191 ? 13.387 21.546 -2.137 1.00 30.24 191 VAL A C 1
ATOM 1217 O O . VAL A 1 191 ? 12.288 21.501 -2.695 1.00 29.27 191 VAL A O 1
ATOM 1221 N N . ASP A 1 192 ? 14.494 21.100 -2.712 1.00 27.30 192 ASP A N 1
ATOM 1222 C CA . ASP A 1 192 ? 14.465 20.498 -4.034 1.00 28.43 192 ASP A CA 1
ATOM 1223 C C . ASP A 1 192 ? 15.269 19.216 -3.999 1.00 28.14 192 ASP A C 1
ATOM 1224 O O . ASP A 1 192 ? 16.351 19.181 -3.409 1.00 27.05 192 ASP A O 1
ATOM 1229 N N . GLY A 1 193 ? 14.728 18.171 -4.618 1.00 26.72 193 GLY A N 1
ATOM 1230 C CA . GLY A 1 193 ? 15.363 16.864 -4.651 1.00 26.89 193 GLY A CA 1
ATOM 1231 C C . GLY A 1 193 ? 15.795 16.552 -6.072 1.00 28.33 193 GLY A C 1
ATOM 1232 O O . GLY A 1 193 ? 15.064 16.837 -7.027 1.00 29.46 193 GLY A O 1
ATOM 1233 N N . PHE A 1 194 ? 16.970 15.922 -6.190 1.00 27.91 194 PHE A N 1
ATOM 1234 C CA . PHE A 1 194 ? 17.623 15.586 -7.442 1.00 27.24 194 PHE A CA 1
ATOM 1235 C C . PHE A 1 194 ? 17.979 14.109 -7.435 1.00 27.87 194 PHE A C 1
ATOM 1236 O O . PHE A 1 194 ? 18.297 13.537 -6.395 1.00 27.88 194 PHE A O 1
ATOM 1244 N N . THR A 1 195 ? 17.945 13.498 -8.607 1.00 25.56 195 THR A N 1
ATOM 1245 C CA . THR A 1 195 ? 18.315 12.104 -8.761 1.00 29.64 195 THR A CA 1
ATOM 1246 C C . THR A 1 195 ? 19.578 12.054 -9.613 1.00 27.50 195 THR A C 1
ATOM 1247 O O . THR A 1 195 ? 19.681 12.790 -10.605 1.00 26.07 195 THR A O 1
ATOM 1251 N N . LEU A 1 196 ? 20.556 11.253 -9.198 1.00 24.88 196 LEU A N 1
ATOM 1252 C CA . LEU A 1 196 ? 21.816 11.159 -9.930 1.00 28.62 196 LEU A CA 1
ATOM 1253 C C . LEU A 1 196 ? 21.634 10.303 -11.180 1.00 30.72 196 LEU A C 1
ATOM 1254 O O . LEU A 1 196 ? 21.256 9.125 -11.090 1.00 27.01 196 LEU A O 1
ATOM 1259 N N . ASP A 1 197 ? 21.947 10.880 -12.339 1.00 30.27 197 ASP A N 1
ATOM 1260 C CA . ASP A 1 197 ? 21.943 10.147 -13.607 1.00 31.32 197 ASP A CA 1
ATOM 1261 C C . ASP A 1 197 ? 23.343 9.593 -13.808 1.00 32.41 197 ASP A C 1
ATOM 1262 O O . ASP A 1 197 ? 24.278 10.348 -14.072 1.00 32.42 197 ASP A O 1
ATOM 1267 N N . THR A 1 198 ? 23.489 8.278 -13.682 1.00 32.87 198 THR A N 1
ATOM 1268 C CA . THR A 1 198 ? 24.809 7.659 -13.809 1.00 33.29 198 THR A CA 1
ATOM 1269 C C . THR A 1 198 ? 25.321 7.632 -15.251 1.00 37.00 198 THR A C 1
ATOM 1270 O O . THR A 1 198 ? 26.535 7.552 -15.461 1.00 37.58 198 THR A O 1
ATOM 1274 N N . ASN A 1 199 ? 24.437 7.670 -16.248 1.00 35.01 199 ASN A N 1
ATOM 1275 C CA . ASN A 1 199 ? 24.923 7.719 -17.621 1.00 38.19 199 ASN A CA 1
ATOM 1276 C C . ASN A 1 199 ? 25.622 9.038 -17.891 1.00 37.63 199 ASN A C 1
ATOM 1277 O O . ASN A 1 199 ? 26.549 9.096 -18.709 1.00 37.96 199 ASN A O 1
ATOM 1282 N N . LEU A 1 200 ? 25.205 10.097 -17.195 1.00 36.37 200 LEU A N 1
ATOM 1283 C CA . LEU A 1 200 ? 25.742 11.423 -17.428 1.00 34.68 200 LEU A CA 1
ATOM 1284 C C . LEU A 1 200 ? 26.578 11.964 -16.287 1.00 34.17 200 LEU A C 1
ATOM 1285 O O . LEU A 1 200 ? 27.280 12.965 -16.482 1.00 34.79 200 LEU A O 1
ATOM 1290 N N . GLY A 1 201 ? 26.504 11.375 -15.107 1.00 33.42 201 GLY A N 1
ATOM 1291 C CA . GLY A 1 201 ? 27.119 12.008 -13.954 1.00 29.65 201 GLY A CA 1
ATOM 1292 C C . GLY A 1 201 ? 26.513 13.383 -13.700 1.00 35.21 201 GLY A C 1
ATOM 1293 O O . GLY A 1 201 ? 27.240 14.364 -13.515 1.00 35.67 201 GLY A O 1
ATOM 1294 N N . GLU A 1 202 ? 25.181 13.489 -13.712 1.00 31.45 202 GLU A N 1
ATOM 1295 C CA . GLU A 1 202 ? 24.520 14.764 -13.463 1.00 31.36 202 GLU A CA 1
ATOM 1296 C C . GLU A 1 202 ? 23.372 14.523 -12.496 1.00 30.63 202 GLU A C 1
ATOM 1297 O O . GLU A 1 202 ? 22.586 13.585 -12.688 1.00 26.86 202 GLU A O 1
ATOM 1303 N N . PHE A 1 203 ? 23.271 15.376 -11.472 1.00 28.77 203 PHE A N 1
ATOM 1304 C CA . PHE A 1 203 ? 22.071 15.436 -10.650 1.00 26.62 203 PHE A CA 1
ATOM 1305 C C . PHE A 1 203 ? 20.986 16.182 -11.405 1.00 28.09 203 PHE A C 1
ATOM 1306 O O . PHE A 1 203 ? 21.198 17.329 -11.826 1.00 28.14 203 PHE A O 1
ATOM 1314 N N . ILE A 1 204 ? 19.837 15.525 -11.586 1.00 23.28 204 ILE A N 1
ATOM 1315 C CA . ILE A 1 204 ? 18.708 16.045 -12.359 1.00 26.81 204 ILE A CA 1
ATOM 1316 C C . ILE A 1 204 ? 17.559 16.329 -11.401 1.00 27.00 204 ILE A C 1
ATOM 1317 O O . ILE A 1 204 ? 17.235 15.493 -10.552 1.00 26.70 204 ILE A O 1
ATOM 1322 N N . LEU A 1 205 ? 16.943 17.494 -11.553 1.00 30.01 205 LEU A N 1
ATOM 1323 C CA . LEU A 1 205 ? 15.837 17.906 -10.704 1.00 29.03 205 LEU A CA 1
ATOM 1324 C C . LEU A 1 205 ? 14.655 16.988 -10.942 1.00 30.78 205 LEU A C 1
ATOM 1325 O O . LEU A 1 205 ? 14.103 16.951 -12.056 1.00 29.21 205 LEU A O 1
ATOM 1330 N N . THR A 1 206 ? 14.279 16.237 -9.908 1.00 27.56 206 THR A N 1
ATOM 1331 C CA . THR A 1 206 ? 13.147 15.325 -10.008 1.00 30.57 206 THR A CA 1
ATOM 1332 C C . THR A 1 206 ? 12.049 15.591 -8.997 1.00 32.35 206 THR A C 1
ATOM 1333 O O . THR A 1 206 ? 10.933 15.132 -9.225 1.00 32.76 206 THR A O 1
ATOM 1337 N N . HIS A 1 207 ? 12.322 16.280 -7.882 1.00 30.83 207 HIS A N 1
ATOM 1338 C CA . HIS A 1 207 ? 11.303 16.600 -6.870 1.00 31.32 207 HIS A CA 1
ATOM 1339 C C . HIS A 1 207 ? 11.392 18.084 -6.570 1.00 31.31 207 HIS A C 1
ATOM 1340 O O . HIS A 1 207 ? 11.983 18.478 -5.557 1.00 29.85 207 HIS A O 1
ATOM 1347 N N . PRO A 1 208 ? 10.877 18.941 -7.452 1.00 31.85 208 PRO A N 1
ATOM 1348 C CA . PRO A 1 208 ? 10.918 20.380 -7.172 1.00 31.95 208 PRO A CA 1
ATOM 1349 C C . PRO A 1 208 ? 9.954 20.725 -6.048 1.00 33.10 208 PRO A C 1
ATOM 1350 O O . PRO A 1 208 ? 8.895 20.119 -5.923 1.00 31.47 208 PRO A O 1
ATOM 1354 N N . ASN A 1 209 ? 10.352 21.681 -5.218 1.00 31.39 209 ASN A N 1
ATOM 1355 C CA . ASN A 1 209 ? 9.498 22.231 -4.170 1.00 36.57 209 ASN A CA 1
ATOM 1356 C C . ASN A 1 209 ? 8.844 21.113 -3.362 1.00 33.35 209 ASN A C 1
ATOM 1357 O O . ASN A 1 209 ? 7.634 21.053 -3.183 1.00 30.91 209 ASN A O 1
ATOM 1362 N N . LEU A 1 210 ? 9.696 20.223 -2.873 1.00 30.18 210 LEU A N 1
ATOM 1363 C CA . LEU A 1 210 ? 9.290 19.074 -2.089 1.00 33.68 210 LEU A CA 1
ATOM 1364 C C . LEU A 1 210 ? 8.596 19.527 -0.812 1.00 30.24 210 LEU A C 1
ATOM 1365 O O . LEU A 1 210 ? 9.119 20.363 -0.068 1.00 31.06 210 LEU A O 1
ATOM 1370 N N . ARG A 1 211 ? 7.400 19.004 -0.576 1.00 30.13 211 ARG A N 1
ATOM 1371 C CA . ARG A 1 211 ? 6.620 19.301 0.619 1.00 32.03 211 ARG A CA 1
ATOM 1372 C C . ARG A 1 211 ? 6.362 17.987 1.343 1.00 32.56 211 ARG A C 1
ATOM 1373 O O . ARG A 1 211 ? 5.796 17.063 0.751 1.00 30.86 211 ARG A O 1
ATOM 1381 N N . ILE A 1 212 ? 6.731 17.911 2.615 1.00 30.09 212 ILE A N 1
ATOM 1382 C CA . ILE A 1 212 ? 6.403 16.716 3.405 1.00 30.16 212 ILE A CA 1
ATOM 1383 C C . ILE A 1 212 ? 4.937 16.794 3.851 1.00 30.53 212 ILE A C 1
ATOM 1384 O O . ILE A 1 212 ? 4.502 17.843 4.366 1.00 28.35 212 ILE A O 1
ATOM 1389 N N . PRO A 1 213 ? 4.144 15.744 3.636 1.00 29.71 213 PRO A N 1
ATOM 1390 C CA . PRO A 1 213 ? 2.734 15.725 4.088 1.00 30.96 213 PRO A CA 1
ATOM 1391 C C . PRO A 1 213 ? 2.614 16.106 5.550 1.00 31.99 213 PRO A C 1
ATOM 1392 O O . PRO A 1 213 ? 3.434 15.659 6.360 1.00 32.41 213 PRO A O 1
ATOM 1396 N N . PRO A 1 214 ? 1.597 16.895 5.939 1.00 33.05 214 PRO A N 1
ATOM 1397 C CA . PRO A 1 214 ? 1.428 17.207 7.374 1.00 33.46 214 PRO A CA 1
ATOM 1398 C C . PRO A 1 214 ? 0.960 16.026 8.202 1.00 32.27 214 PRO A C 1
ATOM 1399 O O . PRO A 1 214 ? 1.163 16.015 9.406 1.00 32.18 214 PRO A O 1
ATOM 1403 N N . GLN A 1 215 ? 0.406 14.996 7.591 1.00 35.06 215 GLN A N 1
ATOM 1404 C CA . GLN A 1 215 ? -0.181 13.894 8.339 1.00 37.60 215 GLN A CA 1
ATOM 1405 C C . GLN A 1 215 ? 0.207 12.593 7.662 1.00 35.63 215 GLN A C 1
ATOM 1406 O O . GLN A 1 215 ? 0.016 12.466 6.451 1.00 34.43 215 GLN A O 1
ATOM 1412 N N . LYS A 1 216 ? 0.749 11.637 8.429 1.00 38.45 216 LYS A N 1
ATOM 1413 C CA . LYS A 1 216 ? 1.127 10.338 7.872 1.00 34.00 216 LYS A CA 1
ATOM 1414 C C . LYS A 1 216 ? 1.535 9.369 8.967 1.00 37.20 216 LYS A C 1
ATOM 1415 O O . LYS A 1 216 ? 2.425 9.677 9.768 1.00 31.17 216 LYS A O 1
ATOM 1421 N N . ALA A 1 217 ? 0.938 8.174 8.971 1.00 34.37 217 ALA A N 1
ATOM 1422 C CA . ALA A 1 217 ? 1.056 7.250 10.106 1.00 35.14 217 ALA A CA 1
ATOM 1423 C C . ALA A 1 217 ? 2.215 6.271 9.900 1.00 30.18 217 ALA A C 1
ATOM 1424 O O . ALA A 1 217 ? 2.037 5.071 9.696 1.00 28.39 217 ALA A O 1
ATOM 1426 N N . ILE A 1 218 ? 3.430 6.818 9.910 1.00 29.93 218 ILE A N 1
ATOM 1427 C CA . ILE A 1 218 ? 4.662 6.030 9.862 1.00 32.09 218 ILE A CA 1
ATOM 1428 C C . ILE A 1 218 ? 5.573 6.561 10.953 1.00 32.07 218 ILE A C 1
ATOM 1429 O O . ILE A 1 218 ? 5.719 7.782 11.101 1.00 31.86 218 ILE A O 1
ATOM 1434 N N . TYR A 1 219 ? 6.177 5.669 11.724 1.00 29.10 219 TYR A N 1
ATOM 1435 C CA . TYR A 1 219 ? 7.169 6.128 12.681 1.00 31.04 219 TYR A CA 1
ATOM 1436 C C . TYR A 1 219 ? 8.446 5.321 12.536 1.00 32.19 219 TYR A C 1
ATOM 1437 O O . TYR A 1 219 ? 8.431 4.114 12.263 1.00 30.87 219 TYR A O 1
ATOM 1446 N N . SER A 1 220 ? 9.561 6.008 12.754 1.00 27.32 220 SER A N 1
ATOM 1447 C CA . SER A 1 220 ? 10.878 5.462 12.514 1.00 29.62 220 SER A CA 1
ATOM 1448 C C . SER A 1 220 ? 11.712 5.686 13.770 1.00 31.88 220 SER A C 1
ATOM 1449 O O . SER A 1 220 ? 12.100 6.822 14.055 1.00 29.40 220 SER A O 1
ATOM 1452 N N . ILE A 1 221 ? 11.979 4.611 14.524 1.00 29.76 221 ILE A N 1
ATOM 1453 C CA . ILE A 1 221 ? 12.704 4.692 15.801 1.00 30.56 221 ILE A CA 1
ATOM 1454 C C . ILE A 1 221 ? 13.243 3.304 16.116 1.00 32.28 221 ILE A C 1
ATOM 1455 O O . ILE A 1 221 ? 12.685 2.298 15.670 1.00 33.52 221 ILE A O 1
ATOM 1460 N N . ASN A 1 222 ? 14.354 3.244 16.873 1.00 34.17 222 ASN A N 1
ATOM 1461 C CA . ASN A 1 222 ? 14.962 1.967 17.272 1.00 35.56 222 ASN A CA 1
ATOM 1462 C C . ASN A 1 222 ? 14.291 1.500 18.560 1.00 35.82 222 ASN A C 1
ATOM 1463 O O . ASN A 1 222 ? 14.692 1.878 19.667 1.00 35.90 222 ASN A O 1
ATOM 1468 N N . GLU A 1 223 ? 13.280 0.652 18.427 1.00 35.97 223 GLU A N 1
ATOM 1469 C CA . GLU A 1 223 ? 12.566 0.246 19.635 1.00 40.20 223 GLU A CA 1
ATOM 1470 C C . GLU A 1 223 ? 13.405 -0.687 20.493 1.00 39.95 223 GLU A C 1
ATOM 1471 O O . GLU A 1 223 ? 13.027 -0.973 21.636 1.00 41.30 223 GLU A O 1
ATOM 1477 N N . GLY A 1 224 ? 14.562 -1.119 19.992 1.00 40.19 224 GLY A N 1
ATOM 1478 C CA . GLY A 1 224 ? 15.483 -1.825 20.861 1.00 41.96 224 GLY A CA 1
ATOM 1479 C C . GLY A 1 224 ? 15.900 -1.008 22.066 1.00 42.07 224 GLY A C 1
ATOM 1480 O O . GLY A 1 224 ? 16.358 -1.575 23.062 1.00 43.28 224 GLY A O 1
ATOM 1481 N N . ASN A 1 225 ? 15.764 0.314 21.993 1.00 41.25 225 ASN A N 1
ATOM 1482 C CA . ASN A 1 225 ? 16.181 1.215 23.052 1.00 42.55 225 ASN A CA 1
ATOM 1483 C C . ASN A 1 225 ? 15.049 1.535 24.017 1.00 44.86 225 ASN A C 1
ATOM 1484 O O . ASN A 1 225 ? 15.212 2.418 24.864 1.00 44.82 225 ASN A O 1
ATOM 1489 N N . THR A 1 226 ? 13.903 0.854 23.892 1.00 41.41 226 THR A N 1
ATOM 1490 C CA . THR A 1 226 ? 12.754 1.136 24.752 1.00 46.14 226 THR A CA 1
ATOM 1491 C C . THR A 1 226 ? 13.123 1.131 26.237 1.00 48.99 226 THR A C 1
ATOM 1492 O O . THR A 1 226 ? 12.618 1.950 27.014 1.00 49.22 226 THR A O 1
ATOM 1496 N N . LEU A 1 227 ? 14.013 0.219 26.639 1.00 53.02 227 LEU A N 1
ATOM 1497 C CA . LEU A 1 227 ? 14.407 0.107 28.043 1.00 54.52 227 LEU A CA 1
ATOM 1498 C C . LEU A 1 227 ? 15.026 1.397 28.561 1.00 53.81 227 LEU A C 1
ATOM 1499 O O . LEU A 1 227 ? 14.845 1.747 29.734 1.00 52.46 227 LEU A O 1
ATOM 1504 N N . TYR A 1 228 ? 15.754 2.113 27.703 1.00 50.35 228 TYR A N 1
ATOM 1505 C CA . TYR A 1 228 ? 16.556 3.245 28.132 1.00 48.81 228 TYR A CA 1
ATOM 1506 C C . TYR A 1 228 ? 15.826 4.582 28.045 1.00 45.74 228 TYR A C 1
ATOM 1507 O O . TYR A 1 228 ? 16.403 5.599 28.438 1.00 45.66 228 TYR A O 1
ATOM 1516 N N . TRP A 1 229 ? 14.610 4.617 27.504 1.00 46.27 229 TRP A N 1
ATOM 1517 C CA . TRP A 1 229 ? 13.850 5.856 27.417 1.00 45.11 229 TRP A CA 1
ATOM 1518 C C . TRP A 1 229 ? 13.114 6.098 28.727 1.00 46.94 229 TRP A C 1
ATOM 1519 O O . TRP A 1 229 ? 12.755 5.154 29.427 1.00 50.12 229 TRP A O 1
ATOM 1530 N N . ASN A 1 230 ? 12.841 7.368 29.034 1.00 43.15 230 ASN A N 1
ATOM 1531 C CA . ASN A 1 230 ? 11.983 7.662 30.174 1.00 47.94 230 ASN A CA 1
ATOM 1532 C C . ASN A 1 230 ? 10.541 7.327 29.819 1.00 46.32 230 ASN A C 1
ATOM 1533 O O . ASN A 1 230 ? 10.237 6.890 28.707 1.00 47.22 230 ASN A O 1
ATOM 1538 N N . GLU A 1 231 ? 9.633 7.591 30.763 1.00 45.43 231 GLU A N 1
ATOM 1539 C CA . GLU A 1 231 ? 8.244 7.154 30.628 1.00 48.12 231 GLU A CA 1
ATOM 1540 C C . GLU A 1 231 ? 7.476 7.973 29.588 1.00 44.40 231 GLU A C 1
ATOM 1541 O O . GLU A 1 231 ? 6.567 7.447 28.929 1.00 43.80 231 GLU A O 1
ATOM 1547 N N . THR A 1 232 ? 7.803 9.256 29.428 1.00 43.76 232 THR A N 1
ATOM 1548 C CA . THR A 1 232 ? 7.068 10.066 28.452 1.00 48.15 232 THR A CA 1
ATOM 1549 C C . THR A 1 232 ? 7.320 9.583 27.020 1.00 42.82 232 THR A C 1
ATOM 1550 O O . THR A 1 232 ? 6.373 9.429 26.224 1.00 40.06 232 THR A O 1
ATOM 1554 N N . ILE A 1 233 ? 8.586 9.304 26.689 1.00 41.34 233 ILE A N 1
ATOM 1555 C CA . ILE A 1 233 ? 8.922 8.768 25.373 1.00 39.24 233 ILE A CA 1
ATOM 1556 C C . ILE A 1 233 ? 8.255 7.413 25.167 1.00 42.66 233 ILE A C 1
ATOM 1557 O O . ILE A 1 233 ? 7.607 7.163 24.134 1.00 39.44 233 ILE A O 1
ATOM 1562 N N . ARG A 1 234 ? 8.418 6.508 26.147 1.00 40.64 234 ARG A N 1
ATOM 1563 C CA . ARG A 1 234 ? 7.867 5.160 26.029 1.00 39.98 234 ARG A CA 1
ATOM 1564 C C . ARG A 1 234 ? 6.367 5.194 25.763 1.00 38.47 234 ARG A C 1
ATOM 1565 O O . ARG A 1 234 ? 5.867 4.496 24.867 1.00 39.57 234 ARG A O 1
ATOM 1573 N N . THR A 1 235 ? 5.623 5.988 26.543 1.00 36.61 235 THR A N 1
ATOM 1574 C CA . THR A 1 235 ? 4.178 6.031 26.321 1.00 39.91 235 THR A CA 1
ATOM 1575 C C . THR A 1 235 ? 3.818 6.654 24.973 1.00 40.08 235 THR A C 1
ATOM 1576 O O . THR A 1 235 ? 2.774 6.318 24.400 1.00 38.75 235 THR A O 1
ATOM 1580 N N . PHE A 1 236 ? 4.630 7.581 24.448 1.00 38.80 236 PHE A N 1
ATOM 1581 C CA . PHE A 1 236 ? 4.289 8.085 23.109 1.00 37.52 236 PHE A CA 1
ATOM 1582 C C . PHE A 1 236 ? 4.402 6.972 22.067 1.00 35.63 236 PHE A C 1
ATOM 1583 O O . PHE A 1 236 ? 3.530 6.808 21.191 1.00 34.54 236 PHE A O 1
ATOM 1591 N N . ILE A 1 237 ? 5.469 6.187 22.160 1.00 35.00 237 ILE A N 1
ATOM 1592 C CA . ILE A 1 237 ? 5.635 5.133 21.168 1.00 36.25 237 ILE A CA 1
ATOM 1593 C C . ILE A 1 237 ? 4.549 4.082 21.339 1.00 38.14 237 ILE A C 1
ATOM 1594 O O . ILE A 1 237 ? 4.085 3.490 20.355 1.00 39.42 237 ILE A O 1
ATOM 1599 N N . GLU A 1 238 ? 4.091 3.853 22.574 1.00 37.48 238 GLU A N 1
ATOM 1600 C CA . GLU A 1 238 ? 2.910 3.005 22.762 1.00 38.95 238 GLU A CA 1
ATOM 1601 C C . GLU A 1 238 ? 1.681 3.578 22.072 1.00 35.73 238 GLU A C 1
ATOM 1602 O O . GLU A 1 238 ? 0.881 2.830 21.496 1.00 35.64 238 GLU A O 1
ATOM 1608 N N . LYS A 1 239 ? 1.489 4.896 22.157 1.00 34.23 239 LYS A N 1
ATOM 1609 C CA . LYS A 1 239 ? 0.345 5.528 21.501 1.00 38.59 239 LYS A CA 1
ATOM 1610 C C . LYS A 1 239 ? 0.338 5.285 19.994 1.00 37.72 239 LYS A C 1
ATOM 1611 O O . LYS A 1 239 ? -0.713 4.978 19.420 1.00 35.22 239 LYS A O 1
ATOM 1617 N N . VAL A 1 240 ? 1.489 5.456 19.322 1.00 35.86 240 VAL A N 1
ATOM 1618 C CA . VAL A 1 240 ? 1.472 5.331 17.859 1.00 36.28 240 VAL A CA 1
ATOM 1619 C C . VAL A 1 240 ? 1.119 3.917 17.408 1.00 37.39 240 VAL A C 1
ATOM 1620 O O . VAL A 1 240 ? 0.723 3.723 16.256 1.00 35.24 240 VAL A O 1
ATOM 1624 N N . LYS A 1 241 ? 1.260 2.915 18.281 1.00 37.05 241 LYS A N 1
ATOM 1625 C CA . LYS A 1 241 ? 0.895 1.542 17.954 1.00 35.51 241 LYS A CA 1
ATOM 1626 C C . LYS A 1 241 ? -0.565 1.253 18.232 1.00 37.59 241 LYS A C 1
ATOM 1627 O O . LYS A 1 241 ? -1.024 0.145 17.960 1.00 37.03 241 LYS A O 1
ATOM 1633 N N . GLN A 1 242 ? -1.290 2.195 18.757 1.00 36.34 242 GLN A N 1
ATOM 1634 C CA . GLN A 1 242 ? -2.709 1.979 18.981 1.00 43.11 242 GLN A CA 1
ATOM 1635 C C . GLN A 1 242 ? -3.509 2.515 17.798 1.00 42.52 242 GLN A C 1
ATOM 1636 O O . GLN A 1 242 ? -2.986 3.291 16.993 1.00 38.53 242 GLN A O 1
ATOM 1642 N N . PRO A 1 243 ? -4.768 2.090 17.644 1.00 44.10 243 PRO A N 1
ATOM 1643 C CA . PRO A 1 243 ? -5.586 2.585 16.531 1.00 46.12 243 PRO A CA 1
ATOM 1644 C C . PRO A 1 243 ? -5.684 4.097 16.567 1.00 47.58 243 PRO A C 1
ATOM 1645 O O . PRO A 1 243 ? -5.893 4.694 17.623 1.00 49.80 243 PRO A O 1
ATOM 1649 N N . GLN A 1 244 ? -5.556 4.716 15.403 1.00 49.39 244 GLN A N 1
ATOM 1650 C CA . GLN A 1 244 ? -5.783 6.148 15.258 1.00 54.61 244 GLN A CA 1
ATOM 1651 C C . GLN A 1 244 ? -7.068 6.363 14.472 1.00 60.90 244 GLN A C 1
ATOM 1652 O O . GLN A 1 244 ? -7.192 5.889 13.336 1.00 61.21 244 GLN A O 1
ATOM 1658 N N . ALA A 1 245 ? -8.022 7.080 15.073 1.00 61.88 245 ALA A N 1
ATOM 1659 C CA . ALA A 1 245 ? -9.138 7.591 14.288 1.00 67.85 245 ALA A CA 1
ATOM 1660 C C . ALA A 1 245 ? -8.646 8.456 13.135 1.00 72.97 245 ALA A C 1
ATOM 1661 O O . ALA A 1 245 ? -9.339 8.579 12.122 1.00 74.78 245 ALA A O 1
ATOM 1663 N N . ASP A 1 246 ? -7.443 9.010 13.261 1.00 82.16 246 ASP A N 1
ATOM 1664 C CA . ASP A 1 246 ? -6.754 9.842 12.281 1.00 83.11 246 ASP A CA 1
ATOM 1665 C C . ASP A 1 246 ? -6.210 9.051 11.086 1.00 84.01 246 ASP A C 1
ATOM 1666 O O . ASP A 1 246 ? -5.481 9.613 10.262 1.00 82.05 246 ASP A O 1
ATOM 1671 N N . ASN A 1 247 ? -6.411 7.722 11.090 1.00 72.75 247 ASN A N 1
ATOM 1672 C CA . ASN A 1 247 ? -5.850 6.800 10.058 1.00 63.19 247 ASN A CA 1
ATOM 1673 C C . ASN A 1 247 ? -6.839 5.646 9.900 1.00 63.01 247 ASN A C 1
ATOM 1674 O O . ASN A 1 247 ? -6.396 4.527 9.611 1.00 61.17 247 ASN A O 1
ATOM 1679 N N . ASN A 1 248 ? -8.117 5.900 10.162 1.00 64.79 248 ASN A N 1
ATOM 1680 C CA . ASN A 1 248 ? -9.214 4.949 9.972 1.00 66.39 248 ASN A CA 1
ATOM 1681 C C . ASN A 1 248 ? -9.043 3.723 10.879 1.00 61.20 248 ASN A C 1
ATOM 1682 O O . ASN A 1 248 ? -9.130 2.567 10.455 1.00 59.14 248 ASN A O 1
ATOM 1687 N N . ASN A 1 249 ? -8.806 4.014 12.160 1.00 61.68 249 ASN A N 1
ATOM 1688 C CA . ASN A 1 249 ? -8.558 3.033 13.227 1.00 58.26 249 ASN A CA 1
ATOM 1689 C C . ASN A 1 249 ? -7.496 2.003 12.871 1.00 51.78 249 ASN A C 1
ATOM 1690 O O . ASN A 1 249 ? -7.615 0.817 13.178 1.00 50.49 249 ASN A O 1
ATOM 1695 N N . LYS A 1 250 ? -6.403 2.487 12.289 1.00 54.10 250 LYS A N 1
ATOM 1696 C CA . LYS A 1 250 ? -5.217 1.693 12.029 1.00 49.29 250 LYS A CA 1
ATOM 1697 C C . LYS A 1 250 ? -4.069 2.256 12.862 1.00 47.16 250 LYS A C 1
ATOM 1698 O O . LYS A 1 250 ? -4.001 3.466 13.080 1.00 44.00 250 LYS A O 1
ATOM 1704 N N . PRO A 1 251 ? -3.177 1.412 13.360 1.00 39.02 251 PRO A N 1
ATOM 1705 C CA . PRO A 1 251 ? -1.962 1.912 14.007 1.00 40.15 251 PRO A CA 1
ATOM 1706 C C . PRO A 1 251 ? -1.018 2.524 12.978 1.00 39.80 251 PRO A C 1
ATOM 1707 O O . PRO A 1 251 ? -1.245 2.428 11.774 1.00 37.49 251 PRO A O 1
ATOM 1711 N N . PHE A 1 252 ? 0.026 3.201 13.470 1.00 36.49 252 PHE A N 1
ATOM 1712 C CA . PHE A 1 252 ? 1.153 3.591 12.624 1.00 33.03 252 PHE A CA 1
ATOM 1713 C C . PHE A 1 252 ? 1.850 2.355 12.082 1.00 35.99 252 PHE A C 1
ATOM 1714 O O . PHE A 1 252 ? 1.900 1.323 12.747 1.00 35.72 252 PHE A O 1
ATOM 1722 N N . SER A 1 253 ? 2.452 2.486 10.895 1.00 27.95 253 SER A N 1
ATOM 1723 C CA . SER A 1 253 ? 3.406 1.514 10.374 1.00 33.35 253 SER A CA 1
ATOM 1724 C C . SER A 1 253 ? 4.822 1.907 10.799 1.00 33.48 253 SER A C 1
ATOM 1725 O O . SER A 1 253 ? 5.139 3.092 10.958 1.00 32.67 253 SER A O 1
ATOM 1728 N N . ALA A 1 254 ? 5.669 0.909 11.020 1.00 31.12 254 ALA A N 1
ATOM 1729 C CA . ALA A 1 254 ? 7.022 1.134 11.512 1.00 32.55 254 ALA A CA 1
ATOM 1730 C C . ALA A 1 254 ? 8.036 0.850 10.415 1.00 33.86 254 ALA A C 1
ATOM 1731 O O . ALA A 1 254 ? 7.928 -0.157 9.713 1.00 32.66 254 ALA A O 1
ATOM 1733 N N . ARG A 1 255 ? 9.041 1.724 10.293 1.00 32.62 255 ARG A N 1
ATOM 1734 C CA . ARG A 1 255 ? 10.164 1.496 9.387 1.00 29.24 255 ARG A CA 1
ATOM 1735 C C . ARG A 1 255 ? 11.412 2.066 10.039 1.00 31.79 255 ARG A C 1
ATOM 1736 O O . ARG A 1 255 ? 11.376 3.179 10.559 1.00 31.26 255 ARG A O 1
ATOM 1744 N N . TYR A 1 256 ? 12.526 1.341 9.976 1.00 27.52 256 TYR A N 1
ATOM 1745 C CA . TYR A 1 256 ? 13.754 1.874 10.574 1.00 30.66 256 TYR A CA 1
ATOM 1746 C C . TYR A 1 256 ? 14.944 1.185 9.899 1.00 33.60 256 TYR A C 1
ATOM 1747 O O . TYR A 1 256 ? 15.403 0.138 10.359 1.00 29.99 256 TYR A O 1
ATOM 1756 N N . VAL A 1 257 ? 15.435 1.801 8.817 1.00 32.58 257 VAL A N 1
ATOM 1757 C CA . VAL A 1 257 ? 16.631 1.304 8.136 1.00 33.76 257 VAL A CA 1
ATOM 1758 C C . VAL A 1 257 ? 17.824 1.268 9.093 1.00 32.37 257 VAL A C 1
ATOM 1759 O O . VAL A 1 257 ? 18.661 0.365 9.018 1.00 32.90 257 VAL A O 1
ATOM 1763 N N . GLY A 1 258 ? 17.905 2.210 10.027 1.00 31.97 258 GLY A N 1
ATOM 1764 C CA . GLY A 1 258 ? 19.097 2.321 10.847 1.00 31.79 258 GLY A CA 1
ATOM 1765 C C . GLY A 1 258 ? 20.182 3.186 10.251 1.00 34.88 258 GLY A C 1
ATOM 1766 O O . GLY A 1 258 ? 21.267 3.279 10.836 1.00 35.91 258 GLY A O 1
ATOM 1767 N N . SER A 1 259 ? 19.949 3.781 9.071 1.00 30.64 259 SER A N 1
ATOM 1768 C CA . SER A 1 259 ? 20.768 4.867 8.547 1.00 32.30 259 SER A CA 1
ATOM 1769 C C . SER A 1 259 ? 19.874 6.090 8.607 1.00 31.59 259 SER A C 1
ATOM 1770 O O . SER A 1 259 ? 18.872 6.155 7.888 1.00 33.61 259 SER A O 1
ATOM 1773 N N . MET A 1 260 ? 20.241 7.058 9.451 1.00 29.14 260 MET A N 1
ATOM 1774 C CA . MET A 1 260 ? 19.407 8.247 9.636 1.00 32.07 260 MET A CA 1
ATOM 1775 C C . MET A 1 260 ? 19.076 8.957 8.326 1.00 30.29 260 MET A C 1
ATOM 1776 O O . MET A 1 260 ? 17.923 9.365 8.117 1.00 29.44 260 MET A O 1
ATOM 1781 N N . VAL A 1 261 ? 20.048 9.094 7.415 1.00 28.13 261 VAL A N 1
ATOM 1782 C CA . VAL A 1 261 ? 19.756 9.819 6.178 1.00 29.22 261 VAL A CA 1
ATOM 1783 C C . VAL A 1 261 ? 18.678 9.089 5.374 1.00 26.84 261 VAL A C 1
ATOM 1784 O O . VAL A 1 261 ? 17.795 9.719 4.784 1.00 26.71 261 VAL A O 1
ATOM 1788 N N . ALA A 1 262 ? 18.726 7.752 5.341 1.00 26.99 262 ALA A N 1
ATOM 1789 C CA . ALA A 1 262 ? 17.736 6.983 4.579 1.00 28.29 262 ALA A CA 1
ATOM 1790 C C . ALA A 1 262 ? 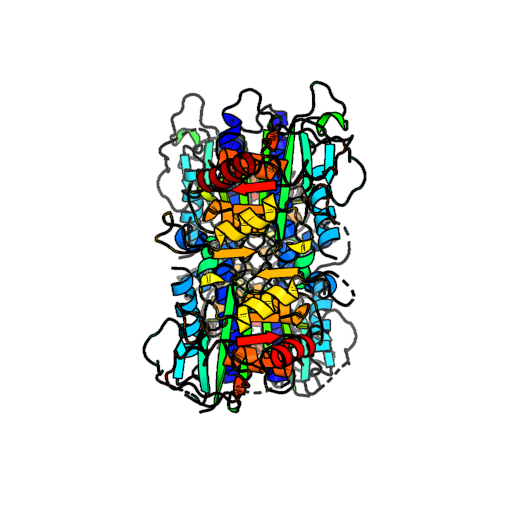16.332 7.049 5.202 1.00 27.46 262 ALA A C 1
ATOM 1791 O O . ALA A 1 262 ? 15.332 7.221 4.486 1.00 28.91 262 ALA A O 1
ATOM 1793 N N . ASP A 1 263 ? 16.234 6.907 6.525 1.00 27.30 263 ASP A N 1
ATOM 1794 C CA . ASP A 1 263 ? 14.936 7.017 7.194 1.00 24.16 263 ASP A CA 1
ATOM 1795 C C . ASP A 1 263 ? 14.361 8.426 7.080 1.00 25.00 263 ASP A C 1
ATOM 1796 O O . ASP A 1 263 ? 13.163 8.598 6.839 1.00 28.47 263 ASP A O 1
ATOM 1801 N N . VAL A 1 264 ? 15.194 9.451 7.255 1.00 25.50 264 VAL A N 1
ATOM 1802 C CA . VAL A 1 264 ? 14.704 10.808 7.128 1.00 26.01 264 VAL A CA 1
ATOM 1803 C C . VAL A 1 264 ? 14.315 11.119 5.683 1.00 25.27 264 VAL A C 1
ATOM 1804 O O . VAL A 1 264 ? 13.344 11.829 5.445 1.00 27.37 264 VAL A O 1
ATOM 1808 N N . HIS A 1 265 ? 15.082 10.629 4.694 1.00 25.79 265 HIS A N 1
ATOM 1809 C CA . HIS A 1 265 ? 14.710 10.793 3.281 1.00 27.72 265 HIS A CA 1
ATOM 1810 C C . HIS A 1 265 ? 13.331 10.212 2.994 1.00 26.31 265 HIS A C 1
ATOM 1811 O O . HIS A 1 265 ? 12.470 10.868 2.376 1.00 27.27 265 HIS A O 1
ATOM 1818 N N . ARG A 1 266 ? 13.096 8.971 3.449 1.00 26.35 266 ARG A N 1
ATOM 1819 C CA . ARG A 1 266 ? 11.756 8.408 3.351 1.00 26.34 266 ARG A CA 1
ATOM 1820 C C . ARG A 1 266 ? 10.755 9.319 4.029 1.00 27.73 266 ARG A C 1
ATOM 1821 O O . ARG A 1 266 ? 9.658 9.528 3.517 1.00 26.64 266 ARG A O 1
ATOM 1829 N N . THR A 1 267 ? 11.105 9.866 5.194 1.00 26.26 267 THR A N 1
ATOM 1830 C CA . THR A 1 267 ? 10.147 10.727 5.880 1.00 26.99 267 THR A CA 1
ATOM 1831 C C . THR A 1 267 ? 9.790 11.950 5.031 1.00 28.47 267 THR A C 1
ATOM 1832 O O . THR A 1 267 ? 8.619 12.335 4.963 1.00 28.52 267 THR A O 1
ATOM 1836 N N . PHE A 1 268 ? 10.791 12.582 4.404 1.00 25.55 268 PHE A N 1
ATOM 1837 C CA . PHE A 1 268 ? 10.534 13.718 3.520 1.00 26.06 268 PHE A CA 1
ATOM 1838 C C . PHE A 1 268 ? 9.541 13.336 2.445 1.00 27.51 268 PHE A C 1
ATOM 1839 O O . PHE A 1 268 ? 8.585 14.073 2.168 1.00 29.08 268 PHE A O 1
ATOM 1847 N N . LEU A 1 269 ? 9.747 12.176 1.842 1.00 25.88 269 LEU A N 1
ATOM 1848 C CA . LEU A 1 269 ? 9.001 11.813 0.640 1.00 28.70 269 LEU A CA 1
ATOM 1849 C C . LEU A 1 269 ? 7.647 11.172 0.932 1.00 32.01 269 LEU A C 1
ATOM 1850 O O . LEU A 1 269 ? 6.717 11.299 0.115 1.00 29.53 269 LEU A O 1
ATOM 1855 N N . TYR A 1 270 ? 7.508 10.461 2.054 1.00 28.89 270 TYR A N 1
ATOM 1856 C CA . TYR A 1 270 ? 6.234 9.820 2.373 1.00 31.17 270 TYR A CA 1
ATOM 1857 C C . TYR A 1 270 ? 5.482 10.519 3.485 1.00 29.65 270 TYR A C 1
ATOM 1858 O O . TYR A 1 270 ? 4.277 10.301 3.620 1.00 30.90 270 TYR A O 1
ATOM 1867 N N . GLY A 1 271 ? 6.166 11.299 4.326 1.00 29.03 271 GLY A N 1
ATOM 1868 C CA . GLY A 1 271 ? 5.582 11.720 5.585 1.00 26.09 271 GLY A CA 1
ATOM 1869 C C . GLY A 1 271 ? 5.903 10.731 6.692 1.00 30.66 271 GLY A C 1
ATOM 1870 O O . GLY A 1 271 ? 6.360 9.604 6.460 1.00 27.94 271 GLY A O 1
ATOM 1871 N N . GLY A 1 272 ? 5.664 11.173 7.934 1.00 27.85 272 GLY A N 1
ATOM 1872 C CA . GLY A 1 272 ? 5.775 10.327 9.104 1.00 27.97 272 GLY A CA 1
ATOM 1873 C C . GLY A 1 272 ? 6.635 10.997 10.156 1.00 30.56 272 GLY A C 1
ATOM 1874 O O . GLY A 1 272 ? 6.793 12.225 10.169 1.00 29.11 272 GLY A O 1
ATOM 1875 N N . LEU A 1 273 ? 7.218 10.178 11.034 1.00 29.10 273 LEU A N 1
ATOM 1876 C CA . LEU A 1 273 ? 8.044 10.660 12.134 1.00 28.01 273 LEU A CA 1
ATOM 1877 C C . LEU A 1 273 ? 9.368 9.919 12.105 1.00 29.06 273 LEU A C 1
ATOM 1878 O O . LEU A 1 273 ? 9.377 8.703 11.891 1.00 28.59 273 LEU A O 1
ATOM 1883 N N . PHE A 1 274 ? 10.474 10.628 12.363 1.00 26.06 274 PHE A N 1
ATOM 1884 C CA . PHE A 1 274 ? 11.746 9.987 12.704 1.00 29.00 274 PHE A CA 1
ATOM 1885 C C . PHE A 1 274 ? 12.158 10.477 14.080 1.00 29.41 274 PHE A C 1
ATOM 1886 O O . PHE A 1 274 ? 11.970 11.658 14.407 1.00 28.53 274 PHE A O 1
ATOM 1894 N N . ALA A 1 275 ? 12.698 9.575 14.893 1.00 28.06 275 ALA A N 1
ATOM 1895 C CA . ALA A 1 275 ? 13.146 9.976 16.216 1.00 30.61 275 ALA A CA 1
ATOM 1896 C C . ALA A 1 275 ? 14.413 9.241 16.615 1.00 31.59 275 ALA A C 1
ATOM 1897 O O . ALA A 1 275 ? 14.560 8.039 16.369 1.00 31.42 275 ALA A O 1
ATOM 1899 N N . TYR A 1 276 ? 15.302 9.975 17.278 1.00 32.81 276 TYR A N 1
ATOM 1900 C CA . TYR A 1 276 ? 16.352 9.365 18.086 1.00 34.33 276 TYR A CA 1
ATOM 1901 C C . TYR A 1 276 ? 16.405 10.152 19.386 1.00 31.65 276 TYR A C 1
ATOM 1902 O O . TYR A 1 276 ? 17.041 11.214 19.472 1.00 33.88 276 TYR A O 1
ATOM 1911 N N . PRO A 1 277 ? 15.700 9.688 20.408 1.00 36.49 277 PRO A N 1
ATOM 1912 C CA . PRO A 1 277 ? 15.599 10.458 21.653 1.00 39.48 277 PRO A CA 1
ATOM 1913 C C . PRO A 1 277 ? 16.813 10.240 22.545 1.00 37.92 277 PRO A C 1
ATOM 1914 O O . PRO A 1 277 ? 17.648 9.368 22.313 1.00 37.15 277 PRO A O 1
ATOM 1918 N N . CYS A 1 278 ? 16.899 11.085 23.574 1.00 41.58 278 CYS A N 1
ATOM 1919 C CA . CYS A 1 278 ? 17.780 10.785 24.695 1.00 41.42 278 CYS A CA 1
ATOM 1920 C C . CYS A 1 278 ? 17.392 9.437 25.285 1.00 43.77 278 CYS A C 1
ATOM 1921 O O . CYS A 1 278 ? 16.218 9.066 25.324 1.00 41.24 278 CYS A O 1
ATOM 1924 N N . ASP A 1 279 ? 18.387 8.703 25.757 1.00 45.72 279 ASP A N 1
ATOM 1925 C CA . ASP A 1 279 ? 18.126 7.528 26.568 1.00 46.18 279 ASP A CA 1
ATOM 1926 C C . ASP A 1 279 ? 19.290 7.378 27.552 1.00 49.48 279 ASP A C 1
ATOM 1927 O O . ASP A 1 279 ? 20.298 8.087 27.459 1.00 47.29 279 ASP A O 1
ATOM 1932 N N . LYS A 1 280 ? 19.137 6.466 28.518 1.00 47.98 280 LYS A N 1
ATOM 1933 C CA . LYS A 1 280 ? 20.135 6.366 29.586 1.00 51.42 280 LYS A CA 1
ATOM 1934 C C . LYS A 1 280 ? 21.529 6.082 29.039 1.00 53.73 280 LYS A C 1
ATOM 1935 O O . LYS A 1 280 ? 22.527 6.510 29.638 1.00 56.74 280 LYS A O 1
ATOM 1941 N N . LYS A 1 281 ? 21.628 5.359 27.916 1.00 51.66 281 LYS A N 1
ATOM 1942 C CA . LYS A 1 281 ? 22.939 5.078 27.342 1.00 48.66 281 LYS A CA 1
ATOM 1943 C C . LYS A 1 281 ? 23.428 6.206 26.446 1.00 53.02 281 LYS A C 1
ATOM 1944 O O . LYS A 1 281 ? 24.636 6.301 26.196 1.00 54.83 281 LYS A O 1
ATOM 1946 N N . SER A 1 282 ? 22.521 7.057 25.958 1.00 52.28 282 SER A N 1
ATOM 1947 C CA . SER A 1 282 ? 22.855 8.199 25.111 1.00 49.35 282 SER A CA 1
ATOM 1948 C C . SER A 1 282 ? 22.100 9.416 25.635 1.00 50.11 282 SER A C 1
ATOM 1949 O O . SER A 1 282 ? 21.084 9.832 25.056 1.00 46.99 282 SER A O 1
ATOM 1952 N N . PRO A 1 283 ? 22.553 9.994 26.755 1.00 51.06 283 PRO A N 1
ATOM 1953 C CA . PRO A 1 283 ? 21.747 11.024 27.434 1.00 47.55 283 PRO A CA 1
ATOM 1954 C C . PRO A 1 283 ? 21.500 12.254 26.590 1.00 49.29 283 PRO A C 1
ATOM 1955 O O . PRO A 1 283 ? 20.592 13.035 26.906 1.00 48.32 283 PRO A O 1
ATOM 1959 N N . ASN A 1 284 ? 22.293 12.468 25.545 1.00 47.03 284 ASN A N 1
ATOM 1960 C CA . ASN A 1 284 ? 22.094 13.582 24.626 1.00 46.59 284 ASN A CA 1
ATOM 1961 C C . ASN A 1 284 ? 21.713 13.118 23.226 1.00 43.66 284 ASN A C 1
ATOM 1962 O O . ASN A 1 284 ? 21.907 13.864 22.259 1.00 43.68 284 ASN A O 1
ATOM 1967 N N . GLY A 1 285 ? 21.174 11.902 23.096 1.00 42.82 285 GLY A N 1
ATOM 1968 C CA . GLY A 1 285 ? 20.836 11.367 21.793 1.00 45.25 285 GLY A CA 1
ATOM 1969 C C . GLY A 1 285 ? 22.101 10.989 21.044 1.00 44.12 285 GLY A C 1
ATOM 1970 O O . GLY A 1 285 ? 23.197 10.960 21.601 1.00 45.80 285 GLY A O 1
ATOM 1971 N N . LYS A 1 286 ? 21.935 10.711 19.748 1.00 40.06 286 LYS A N 1
ATOM 1972 C CA . LYS A 1 286 ? 23.050 10.299 18.906 1.00 40.10 286 LYS A CA 1
ATOM 1973 C C . LYS A 1 286 ? 23.349 11.201 17.718 1.00 41.12 286 LYS A C 1
ATOM 1974 O O . LYS A 1 286 ? 24.506 11.240 17.296 1.00 42.10 286 LYS A O 1
ATOM 1980 N N . LEU A 1 287 ? 22.359 11.865 17.120 1.00 40.19 287 LEU A N 1
ATOM 1981 C CA . LEU A 1 287 ? 22.666 12.751 16.003 1.00 39.41 287 LEU A CA 1
ATOM 1982 C C . LEU A 1 287 ? 23.599 13.847 16.487 1.00 38.94 287 LEU A C 1
ATOM 1983 O O . LEU A 1 287 ? 23.490 14.307 17.619 1.00 38.67 287 LEU A O 1
ATOM 1988 N N . ARG A 1 288 ? 24.513 14.272 15.623 1.00 37.83 288 ARG A N 1
ATOM 1989 C CA . ARG A 1 288 ? 25.357 15.408 15.946 1.00 36.99 288 ARG A CA 1
ATOM 1990 C C . ARG A 1 288 ? 24.612 16.688 15.596 1.00 37.26 288 ARG A C 1
ATOM 1991 O O . ARG A 1 288 ? 24.037 16.801 14.513 1.00 34.56 288 ARG A O 1
ATOM 1999 N N . LEU A 1 289 ? 24.556 17.613 16.550 1.00 36.11 289 LEU A N 1
ATOM 2000 C CA . LEU A 1 289 ? 23.794 18.836 16.344 1.00 37.93 289 LEU A CA 1
ATOM 2001 C C . LEU A 1 289 ? 24.290 19.601 15.129 1.00 36.08 289 LEU A C 1
ATOM 2002 O O . LEU A 1 289 ? 23.495 20.056 14.298 1.00 34.34 289 LEU A O 1
ATOM 2007 N N . LEU A 1 290 ? 25.601 19.757 15.008 1.00 33.07 290 LEU A N 1
ATOM 2008 C CA . LEU A 1 290 ? 26.109 20.748 14.071 1.00 36.52 290 LEU A CA 1
ATOM 2009 C C . LEU A 1 290 ? 25.859 20.335 12.627 1.00 37.06 290 LEU A C 1
ATOM 2010 O O . LEU A 1 290 ? 25.451 21.165 11.810 1.00 35.07 290 LEU A O 1
ATOM 2015 N N . TYR A 1 291 ? 26.228 19.099 12.304 1.00 34.45 291 TYR A N 1
ATOM 2016 C CA . TYR A 1 291 ? 26.207 18.604 10.908 1.00 35.01 291 TYR A CA 1
ATOM 2017 C C . TYR A 1 291 ? 25.190 17.489 10.668 1.00 35.23 291 TYR A C 1
ATOM 2018 O O . TYR A 1 291 ? 25.327 16.828 9.656 1.00 32.72 291 TYR A O 1
ATOM 2027 N N . GLU A 1 292 ? 24.290 17.216 11.609 1.00 33.98 292 GLU A N 1
ATOM 2028 C CA . GLU A 1 292 ? 23.261 16.175 11.373 1.00 32.81 292 GLU A CA 1
ATOM 2029 C C . GLU A 1 292 ? 21.882 16.730 11.744 1.00 34.26 292 GLU A C 1
ATOM 2030 O O . GLU A 1 292 ? 21.064 16.860 10.856 1.00 29.91 292 GLU A O 1
ATOM 2036 N N . ALA A 1 293 ? 21.656 17.044 13.019 1.00 32.38 293 ALA A N 1
ATOM 2037 C CA . ALA A 1 293 ? 20.356 17.597 13.453 1.00 32.39 293 ALA A CA 1
ATOM 2038 C C . ALA A 1 293 ? 20.115 18.967 12.817 1.00 32.53 293 ALA A C 1
ATOM 2039 O O . ALA A 1 293 ? 19.037 19.164 12.299 1.00 31.91 293 ALA A O 1
ATOM 2041 N N . PHE A 1 294 ? 21.109 19.854 12.820 1.00 32.30 294 PHE A N 1
ATOM 2042 C CA . PHE A 1 294 ? 20.887 21.161 12.198 1.00 33.10 294 PHE A CA 1
ATOM 2043 C C . PHE A 1 294 ? 20.469 21.048 10.735 1.00 32.25 294 PHE A C 1
ATOM 2044 O O . PHE A 1 294 ? 19.409 21.581 10.368 1.00 29.67 294 PHE A O 1
ATOM 2052 N N . PRO A 1 295 ? 21.265 20.447 9.850 1.00 32.45 295 PRO A N 1
ATOM 2053 C CA . PRO A 1 295 ? 20.870 20.460 8.424 1.00 29.91 295 PRO A CA 1
ATOM 2054 C C . PRO A 1 295 ? 19.570 19.721 8.160 1.00 29.22 295 PRO A C 1
ATOM 2055 O O . PRO A 1 295 ? 18.745 20.190 7.354 1.00 27.69 295 PRO A O 1
ATOM 2059 N N . MET A 1 296 ? 19.328 18.605 8.855 1.00 27.12 296 MET A N 1
ATOM 2060 C CA . MET A 1 296 ? 18.068 17.900 8.658 1.00 25.90 296 MET A CA 1
ATOM 2061 C C . MET A 1 296 ? 16.896 18.751 9.134 1.00 29.31 296 MET A C 1
ATOM 2062 O O . MET A 1 296 ? 15.821 18.750 8.514 1.00 27.10 296 MET A O 1
ATOM 2067 N N . ALA A 1 297 ? 17.094 19.522 10.210 1.00 25.92 297 ALA A N 1
ATOM 2068 C CA . ALA A 1 297 ? 16.021 20.363 10.736 1.00 28.05 297 ALA A CA 1
ATOM 2069 C C . ALA A 1 297 ? 15.722 21.530 9.800 1.00 28.79 297 ALA A C 1
ATOM 2070 O O . ALA A 1 297 ? 14.555 21.902 9.605 1.00 26.81 297 ALA A O 1
ATOM 2072 N N . PHE A 1 298 ? 16.771 22.111 9.210 1.00 28.12 298 PHE A N 1
ATOM 2073 C CA . PHE A 1 298 ? 16.589 23.193 8.238 1.00 30.05 298 PHE A CA 1
ATOM 2074 C C . PHE A 1 298 ? 15.838 22.670 7.018 1.00 26.59 298 PHE A C 1
ATOM 2075 O O . PHE A 1 298 ? 14.856 23.272 6.564 1.00 26.76 298 PHE A O 1
ATOM 2083 N N . LEU A 1 299 ? 16.237 21.495 6.512 1.00 25.55 299 LEU A N 1
ATOM 2084 C CA . LEU A 1 299 ? 15.520 20.931 5.376 1.00 25.37 299 LEU A CA 1
ATOM 2085 C C . LEU A 1 299 ? 14.073 20.613 5.761 1.00 26.56 299 LEU A C 1
ATOM 2086 O O . LEU A 1 299 ? 13.129 20.869 4.993 1.00 26.89 299 LEU A O 1
ATOM 2091 N N . MET A 1 300 ? 13.872 20.081 6.966 1.00 23.69 300 MET A N 1
ATOM 2092 C CA . MET A 1 300 ? 12.531 19.676 7.384 1.00 27.28 300 MET A CA 1
ATOM 2093 C C . MET A 1 300 ? 11.603 20.877 7.487 1.00 28.62 300 MET A C 1
ATOM 2094 O O . MET A 1 300 ? 10.492 20.859 6.940 1.00 29.15 300 MET A O 1
ATOM 2099 N N . GLU A 1 301 ? 12.046 21.946 8.170 1.00 27.36 301 GLU A N 1
ATOM 2100 C CA . GLU A 1 301 ? 11.225 23.147 8.266 1.00 27.24 301 GLU A CA 1
ATOM 2101 C C . GLU A 1 301 ? 10.949 23.728 6.882 1.00 29.21 301 GLU A C 1
ATOM 2102 O O . GLU A 1 301 ? 9.817 24.126 6.582 1.00 29.18 301 GLU A O 1
ATOM 2108 N N . GLN A 1 302 ? 11.957 23.743 6.015 1.00 28.71 302 GLN A N 1
ATOM 2109 C CA . GLN A 1 302 ? 11.767 24.287 4.670 1.00 30.78 302 GLN A CA 1
ATOM 2110 C C . GLN A 1 302 ? 10.851 23.435 3.802 1.00 30.68 302 GLN A C 1
ATOM 2111 O O . GLN A 1 302 ? 10.266 23.960 2.845 1.00 30.75 302 GLN A O 1
ATOM 2117 N N . ALA A 1 303 ? 10.690 22.148 4.110 1.00 28.31 303 ALA A N 1
ATOM 2118 C CA . ALA A 1 303 ? 9.718 21.314 3.403 1.00 29.81 303 ALA A CA 1
ATOM 2119 C C . ALA A 1 303 ? 8.314 21.364 4.009 1.00 31.92 303 ALA A C 1
ATOM 2120 O O . ALA A 1 303 ? 7.400 20.737 3.463 1.00 29.52 303 ALA A O 1
ATOM 2122 N N . GLY A 1 304 ? 8.108 22.102 5.099 1.00 28.30 304 GLY A N 1
ATOM 2123 C CA . GLY A 1 304 ? 6.817 22.167 5.748 1.00 31.52 304 GLY A CA 1
ATOM 2124 C C . GLY A 1 304 ? 6.668 21.292 6.985 1.00 32.33 304 GLY A C 1
ATOM 2125 O O . GLY A 1 304 ? 5.574 21.244 7.552 1.00 32.36 304 GLY A O 1
ATOM 2126 N N . GLY A 1 305 ? 7.718 20.592 7.417 1.00 28.16 305 GLY A N 1
ATOM 2127 C CA . GLY A 1 305 ? 7.665 19.791 8.627 1.00 29.32 305 GLY A CA 1
ATOM 2128 C C . GLY A 1 305 ? 8.168 20.533 9.855 1.00 31.17 305 GLY A C 1
ATOM 2129 O O . GLY A 1 305 ? 8.295 21.762 9.879 1.00 27.39 305 GLY A O 1
ATOM 2130 N N . LYS A 1 306 ? 8.417 19.758 10.913 1.00 27.97 306 LYS A N 1
ATOM 2131 C CA . LYS A 1 306 ? 8.942 20.298 12.157 1.00 31.17 306 LYS A CA 1
ATOM 2132 C C . LYS A 1 306 ? 10.061 19.412 12.661 1.00 29.00 306 LYS A C 1
ATOM 2133 O O . LYS A 1 306 ? 10.145 18.234 12.307 1.00 29.23 306 LYS A O 1
ATOM 2139 N N . ALA A 1 307 ? 10.917 19.997 13.508 1.00 27.64 307 ALA A N 1
ATOM 2140 C CA . ALA A 1 307 ? 12.062 19.295 14.077 1.00 27.34 307 ALA A CA 1
ATOM 2141 C C . ALA A 1 307 ? 12.349 19.885 15.457 1.00 32.22 307 ALA A C 1
ATOM 2142 O O . ALA A 1 307 ? 12.623 21.087 15.580 1.00 27.67 307 ALA A O 1
ATOM 2144 N N . VAL A 1 308 ? 12.252 19.049 16.502 1.00 28.60 308 VAL A N 1
ATOM 2145 C CA . VAL A 1 308 ? 12.405 19.482 17.890 1.00 32.05 308 VAL A CA 1
ATOM 2146 C C . VAL A 1 308 ? 13.246 18.434 18.602 1.00 32.98 308 VAL A C 1
ATOM 2147 O O . VAL A 1 308 ? 13.514 17.363 18.067 1.00 26.89 308 VAL A O 1
ATOM 2151 N N . ASN A 1 309 ? 13.675 18.753 19.820 1.00 33.06 309 ASN A N 1
ATOM 2152 C CA . ASN A 1 309 ? 14.320 17.742 20.649 1.00 35.61 309 ASN A CA 1
ATOM 2153 C C . ASN A 1 309 ? 13.281 17.114 21.594 1.00 34.61 309 ASN A C 1
ATOM 2154 O O . ASN A 1 309 ? 12.097 17.444 21.553 1.00 34.97 309 ASN A O 1
ATOM 2159 N N . ASP A 1 310 ? 13.733 16.188 22.450 1.00 36.96 310 ASP A N 1
ATOM 2160 C CA . ASP A 1 310 ? 12.826 15.503 23.379 1.00 34.51 310 ASP A CA 1
ATOM 2161 C C . ASP A 1 310 ? 11.993 16.471 24.209 1.00 36.20 310 ASP A C 1
ATOM 2162 O O . ASP A 1 310 ? 10.846 16.169 24.540 1.00 38.22 310 ASP A O 1
ATOM 2167 N N . ARG A 1 311 ? 12.553 17.620 24.579 1.00 34.53 311 ARG A N 1
ATOM 2168 C CA . ARG A 1 311 ? 11.846 18.628 25.364 1.00 37.20 311 ARG A CA 1
ATOM 2169 C C . ARG A 1 311 ? 10.936 19.509 24.517 1.00 39.54 311 ARG A C 1
ATOM 2170 O O . ARG A 1 311 ? 10.224 20.350 25.073 1.00 37.40 311 ARG A O 1
ATOM 2178 N N . GLY A 1 312 ? 10.902 19.326 23.198 1.00 36.04 312 GLY A N 1
ATOM 2179 C CA . GLY A 1 312 ? 10.047 20.164 22.371 1.00 36.75 312 GLY A CA 1
ATOM 2180 C C . GLY A 1 312 ? 10.682 21.466 21.939 1.00 37.64 312 GLY A C 1
ATOM 2181 O O . GLY A 1 312 ? 9.999 22.311 21.342 1.00 37.48 312 GLY A O 1
ATOM 2182 N N . GLU A 1 313 ? 11.968 21.653 22.206 1.00 36.82 313 GLU A N 1
ATOM 2183 C CA . GLU A 1 313 ? 12.653 22.859 21.774 1.00 37.91 313 GLU A CA 1
ATOM 2184 C C . GLU A 1 313 ? 12.994 22.761 20.292 1.00 37.12 313 GLU A C 1
ATOM 2185 O O . GLU A 1 313 ? 13.361 21.690 19.801 1.00 32.44 313 GLU A O 1
ATOM 2191 N N . ARG A 1 314 ? 12.834 23.882 19.583 1.00 33.00 314 ARG A N 1
ATOM 2192 C CA . ARG A 1 314 ? 13.159 23.963 18.165 1.00 36.49 314 ARG A CA 1
ATOM 2193 C C . ARG A 1 314 ? 14.630 23.645 17.930 1.00 33.49 314 ARG A C 1
ATOM 2194 O O . ARG A 1 314 ? 15.507 24.285 18.514 1.00 35.70 314 ARG A O 1
ATOM 2202 N N . ILE A 1 315 ? 14.912 22.651 17.080 1.00 34.22 315 ILE A N 1
ATOM 2203 C CA . ILE A 1 315 ? 16.307 22.230 16.885 1.00 33.64 315 ILE A CA 1
ATOM 2204 C C . ILE A 1 315 ? 17.164 23.399 16.417 1.00 33.75 315 ILE A C 1
ATOM 2205 O O . ILE A 1 315 ? 18.296 23.581 16.878 1.00 34.73 315 ILE A O 1
ATOM 2210 N N . LEU A 1 316 ? 16.632 24.221 15.509 1.00 32.99 316 LEU A N 1
ATOM 2211 C CA . LEU A 1 316 ? 17.414 25.320 14.945 1.00 36.66 316 LEU A CA 1
ATOM 2212 C C . LEU A 1 316 ? 17.624 26.465 15.927 1.00 38.85 316 LEU A C 1
ATOM 2213 O O . LEU A 1 316 ? 18.428 27.363 15.638 1.00 39.16 316 LEU A O 1
ATOM 2218 N N . ASP A 1 317 ? 16.921 26.472 17.068 1.00 36.07 317 ASP A N 1
ATOM 2219 C CA . ASP A 1 317 ? 17.174 27.479 18.089 1.00 39.56 317 ASP A CA 1
ATOM 2220 C C . ASP A 1 317 ? 18.368 27.116 18.969 1.00 41.45 317 ASP A C 1
ATOM 2221 O O . ASP A 1 317 ? 18.860 27.969 19.719 1.00 44.42 317 ASP A O 1
ATOM 2226 N N . LEU A 1 318 ? 18.847 25.881 18.887 1.00 38.97 318 LEU A N 1
ATOM 2227 C CA . LEU A 1 318 ? 19.901 25.389 19.758 1.00 41.76 318 LEU A CA 1
ATOM 2228 C C . LEU A 1 318 ? 21.260 25.922 19.296 1.00 45.30 318 LEU A C 1
ATOM 2229 O O . LEU A 1 318 ? 21.425 26.346 18.147 1.00 40.70 318 LEU A O 1
ATOM 2234 N N . VAL A 1 319 ? 22.237 25.911 20.212 1.00 42.96 319 VAL A N 1
ATOM 2235 C CA . VAL A 1 319 ? 23.596 26.329 19.909 1.00 44.22 319 VAL A CA 1
ATOM 2236 C C . VAL A 1 319 ? 24.543 25.237 20.408 1.00 45.67 319 VAL A C 1
ATOM 2237 O O . VAL A 1 319 ? 24.526 24.892 21.584 1.00 41.46 319 VAL A O 1
ATOM 2241 N N . PRO A 1 320 ? 25.399 24.670 19.553 1.00 44.60 320 PRO A N 1
ATOM 2242 C CA . PRO A 1 320 ? 26.319 23.631 20.043 1.00 46.91 320 PRO A CA 1
ATOM 2243 C C . PRO A 1 320 ? 27.411 24.251 20.907 1.00 51.77 320 PRO A C 1
ATOM 2244 O O . PRO A 1 320 ? 27.929 25.325 20.598 1.00 51.30 320 PRO A O 1
ATOM 2248 N N . SER A 1 321 ? 27.767 23.576 22.000 1.00 49.97 321 SER A N 1
ATOM 2249 C CA . SER A 1 321 ? 28.869 24.107 22.796 1.00 53.74 321 SER A CA 1
ATOM 2250 C C . SER A 1 321 ? 30.217 23.572 22.332 1.00 55.96 321 SER A C 1
ATOM 2251 O O . SER A 1 321 ? 31.238 24.234 22.552 1.00 55.90 321 SER A O 1
ATOM 2254 N N . HIS A 1 322 ? 30.244 22.407 21.686 1.00 52.67 322 HIS A N 1
ATOM 2255 C CA . HIS A 1 322 ? 31.415 21.993 20.935 1.00 51.89 322 HIS A CA 1
ATOM 2256 C C . HIS A 1 322 ? 30.959 21.386 19.610 1.00 50.10 322 HIS A C 1
ATOM 2257 O O . HIS A 1 322 ? 29.796 20.999 19.444 1.00 48.84 322 HIS A O 1
ATOM 2264 N N . ILE A 1 323 ? 31.892 21.337 18.650 1.00 48.74 323 ILE A N 1
ATOM 2265 C CA . ILE A 1 323 ? 31.546 20.993 17.269 1.00 49.61 323 ILE A CA 1
ATOM 2266 C C . ILE A 1 323 ? 30.920 19.618 17.167 1.00 46.65 323 ILE A C 1
ATOM 2267 O O . ILE A 1 323 ? 30.117 19.372 16.266 1.00 45.08 323 ILE A O 1
ATOM 2272 N N . HIS A 1 324 ? 31.217 18.714 18.099 1.00 47.66 324 HIS A N 1
ATOM 2273 C CA . HIS A 1 324 ? 30.635 17.379 18.025 1.00 48.19 324 HIS A CA 1
ATOM 2274 C C . HIS A 1 324 ? 29.530 17.143 19.062 1.00 46.57 324 HIS A C 1
ATOM 2275 O O . HIS A 1 324 ? 29.219 15.983 19.349 1.00 46.17 324 HIS A O 1
ATOM 2282 N N . ASP A 1 325 ? 28.922 18.212 19.613 1.00 45.75 325 ASP A N 1
ATOM 2283 C CA . ASP A 1 325 ? 27.738 18.084 20.476 1.00 47.48 325 ASP A CA 1
ATOM 2284 C C . ASP A 1 325 ? 26.681 17.184 19.831 1.00 45.76 325 ASP A C 1
ATOM 2285 O O . ASP A 1 325 ? 26.498 17.189 18.611 1.00 40.87 325 ASP A O 1
ATOM 2290 N N . LYS A 1 326 ? 25.921 16.471 20.665 1.00 43.75 326 LYS A N 1
ATOM 2291 C CA . LYS A 1 326 ? 24.801 15.651 20.216 1.00 41.28 326 LYS A CA 1
ATOM 2292 C C . LYS A 1 326 ? 23.484 16.258 20.689 1.00 42.96 326 LYS A C 1
ATOM 2293 O O . LYS A 1 326 ? 23.447 17.059 21.626 1.00 40.82 326 LYS A O 1
ATOM 2299 N N . SER A 1 327 ? 22.394 15.864 20.030 1.00 40.04 327 SER A N 1
ATOM 2300 C CA . SER A 1 327 ? 21.061 16.299 20.419 1.00 34.69 327 SER A CA 1
ATOM 2301 C C . SER A 1 327 ? 20.063 15.192 20.126 1.00 38.91 327 SER A C 1
ATOM 2302 O O . SER A 1 327 ? 20.176 14.486 19.115 1.00 37.18 327 SER A O 1
ATOM 2305 N N . SER A 1 328 ? 19.073 15.060 21.003 1.00 37.70 328 SER A N 1
ATOM 2306 C CA . SER A 1 328 ? 17.911 14.245 20.691 1.00 35.45 328 SER A CA 1
ATOM 2307 C C . SER A 1 328 ? 17.145 14.892 19.535 1.00 36.79 328 SER A C 1
ATOM 2308 O O . SER A 1 328 ? 17.224 16.113 19.327 1.00 33.61 328 SER A O 1
ATOM 2311 N N . ILE A 1 329 ? 16.397 14.087 18.774 1.00 33.14 329 ILE A N 1
ATOM 2312 C CA . ILE A 1 329 ? 15.590 14.710 17.711 1.00 31.26 329 ILE A CA 1
ATOM 2313 C C . ILE A 1 329 ? 14.296 13.933 17.484 1.00 29.75 329 ILE A C 1
ATOM 2314 O O . ILE A 1 329 ? 14.261 12.708 17.585 1.00 30.05 329 ILE A O 1
ATOM 2319 N N . TRP A 1 330 ? 13.233 14.689 17.188 1.00 29.89 330 TRP A N 1
ATOM 2320 C CA . TRP A 1 330 ? 11.969 14.226 16.619 1.00 29.58 330 TRP A CA 1
ATOM 2321 C C . TRP A 1 330 ? 11.715 15.141 15.435 1.00 30.29 330 TRP A C 1
ATOM 2322 O O . TRP A 1 330 ? 11.621 16.367 15.615 1.00 28.84 330 TRP A O 1
ATOM 2333 N N . LEU A 1 331 ? 11.574 14.569 14.236 1.00 27.54 331 LEU A N 1
ATOM 2334 C CA . LEU A 1 331 ? 11.304 15.421 13.086 1.00 27.30 331 LEU A CA 1
ATOM 2335 C C . LEU A 1 331 ? 10.375 14.720 12.117 1.00 28.05 331 LEU A C 1
ATOM 2336 O O . LEU A 1 331 ? 10.300 13.497 12.077 1.00 28.81 331 LEU A O 1
ATOM 2341 N N . GLY A 1 332 ? 9.637 15.509 11.371 1.00 29.06 332 GLY A N 1
ATOM 2342 C CA . GLY A 1 332 ? 8.806 14.936 10.316 1.00 29.63 332 GLY A CA 1
ATOM 2343 C C . GLY A 1 332 ? 7.549 15.767 10.099 1.00 29.73 332 GLY A C 1
ATOM 2344 O O . GLY A 1 332 ? 7.551 16.986 10.293 1.00 31.21 332 GLY A O 1
ATOM 2345 N N . SER A 1 333 ? 6.514 15.075 9.640 1.00 29.79 333 SER A N 1
ATOM 2346 C CA . SER A 1 333 ? 5.234 15.700 9.310 1.00 31.96 333 SER A CA 1
ATOM 2347 C C . SER A 1 333 ? 4.776 16.625 10.431 1.00 31.79 333 SER A C 1
ATOM 2348 O O . SER A 1 333 ? 4.809 16.246 11.598 1.00 28.36 333 SER A O 1
ATOM 2351 N N . SER A 1 334 ? 4.334 17.842 10.078 1.00 30.64 334 SER A N 1
ATOM 2352 C CA . SER A 1 334 ? 4.063 18.851 11.111 1.00 33.81 334 SER A CA 1
ATOM 2353 C C . SER A 1 334 ? 2.960 18.409 12.072 1.00 33.60 334 SER A C 1
ATOM 2354 O O . SER A 1 334 ? 3.017 18.722 13.271 1.00 34.02 334 SER A O 1
ATOM 2357 N N . GLY A 1 335 ? 1.948 17.692 11.571 1.00 33.11 335 GLY A N 1
ATOM 2358 C CA . GLY A 1 335 ? 0.852 17.256 12.431 1.00 35.09 335 GLY A CA 1
ATOM 2359 C C . GLY A 1 335 ? 1.238 16.123 13.366 1.00 35.25 335 GLY A C 1
ATOM 2360 O O . GLY A 1 335 ? 0.726 16.022 14.486 1.00 35.63 335 GLY A O 1
ATOM 2361 N N . GLU A 1 336 ? 2.150 15.260 12.928 1.00 34.53 336 GLU A N 1
ATOM 2362 C CA . GLU A 1 336 ? 2.645 14.205 13.810 1.00 34.69 336 GLU A CA 1
ATOM 2363 C C . GLU A 1 336 ? 3.557 14.774 14.893 1.00 34.25 336 GLU A C 1
ATOM 2364 O O . GLU A 1 336 ? 3.506 14.343 16.057 1.00 36.65 336 GLU A O 1
ATOM 2370 N N . ILE A 1 337 ? 4.371 15.780 14.550 1.00 30.83 337 ILE A N 1
ATOM 2371 C CA . ILE A 1 337 ? 5.171 16.431 15.581 1.00 32.21 337 ILE A CA 1
ATOM 2372 C C . ILE A 1 337 ? 4.269 17.211 16.536 1.00 33.87 337 ILE A C 1
ATOM 2373 O O . ILE A 1 337 ? 4.514 17.245 17.743 1.00 33.86 337 ILE A O 1
ATOM 2378 N N . ASP A 1 338 ? 3.208 17.841 16.029 1.00 35.49 338 ASP A N 1
ATOM 2379 C CA . ASP A 1 338 ? 2.268 18.503 16.939 1.00 36.45 338 ASP A CA 1
ATOM 2380 C C . ASP A 1 338 ? 1.679 17.513 17.936 1.00 34.44 338 ASP A C 1
ATOM 2381 O O . ASP A 1 338 ? 1.462 17.853 19.106 1.00 34.87 338 ASP A O 1
ATOM 2386 N N . LYS A 1 339 ? 1.392 16.289 17.486 1.00 33.88 339 LYS A N 1
ATOM 2387 C CA . LYS A 1 339 ? 0.927 15.267 18.425 1.00 35.66 339 LYS A CA 1
ATOM 2388 C C . LYS A 1 339 ? 1.975 14.964 19.486 1.00 37.72 339 LYS A C 1
ATOM 2389 O O . LYS A 1 339 ? 1.637 14.783 20.665 1.00 35.58 339 LYS A O 1
ATOM 2395 N N . PHE A 1 340 ? 3.248 14.826 19.074 1.00 33.52 340 PHE A N 1
ATOM 2396 C CA . PHE A 1 340 ? 4.299 14.574 20.061 1.00 34.97 340 PHE A CA 1
ATOM 2397 C C . PHE A 1 340 ? 4.386 15.730 21.059 1.00 36.69 340 PHE A C 1
ATOM 2398 O O . PHE A 1 340 ? 4.519 15.513 22.276 1.00 37.78 340 PHE A O 1
ATOM 2406 N N . LEU A 1 341 ? 4.274 16.963 20.561 1.00 31.70 341 LEU A N 1
ATOM 2407 C CA . LEU A 1 341 ? 4.344 18.132 21.432 1.00 38.11 341 LEU A CA 1
ATOM 2408 C C . LEU A 1 341 ? 3.175 18.135 22.421 1.00 39.54 341 LEU A C 1
ATOM 2409 O O . LEU A 1 341 ? 3.372 18.350 23.621 1.00 37.95 341 LEU A O 1
ATOM 2414 N N . ASP A 1 342 ? 1.951 17.867 21.939 1.00 36.92 342 ASP A N 1
ATOM 2415 C CA . ASP A 1 342 ? 0.798 17.690 22.834 1.00 38.54 342 ASP A CA 1
ATOM 2416 C C . ASP A 1 342 ? 1.087 16.655 23.915 1.00 41.08 342 ASP A C 1
ATOM 2417 O O . ASP A 1 342 ? 0.843 16.893 25.105 1.00 43.07 342 ASP A O 1
ATOM 2422 N N . HIS A 1 343 ? 1.596 15.486 23.508 1.00 41.98 343 HIS A N 1
ATOM 2423 C CA . HIS A 1 343 ? 1.886 14.416 24.461 1.00 42.08 343 HIS A CA 1
ATOM 2424 C C . HIS A 1 343 ? 2.851 14.873 25.551 1.00 46.06 343 HIS A C 1
ATOM 2425 O O . HIS A 1 343 ? 2.614 14.629 26.741 1.00 45.92 343 HIS A O 1
ATOM 2432 N N . ILE A 1 344 ? 3.957 15.522 25.169 1.00 43.49 344 ILE A N 1
ATOM 2433 C CA . ILE A 1 344 ? 4.932 15.883 26.201 1.00 46.67 344 ILE A CA 1
ATOM 2434 C C . ILE A 1 344 ? 4.413 17.041 27.043 1.00 52.00 344 ILE A C 1
ATOM 2435 O O . ILE A 1 344 ? 4.805 17.188 28.205 1.00 51.85 344 ILE A O 1
ATOM 2440 N N . GLY A 1 345 ? 3.533 17.876 26.487 1.00 50.07 345 GLY A N 1
ATOM 2441 C CA . GLY A 1 345 ? 2.911 18.914 27.293 1.00 53.32 345 GLY A CA 1
ATOM 2442 C C . GLY A 1 345 ? 2.003 18.340 28.368 1.00 62.67 345 GLY A C 1
ATOM 2443 O O . GLY A 1 345 ? 2.068 18.743 29.532 1.00 70.20 345 GLY A O 1
ATOM 2444 N N . LYS A 1 346 ? 1.150 17.381 27.991 1.00 59.19 346 LYS A N 1
ATOM 2445 C CA . LYS A 1 346 ? 0.268 16.740 28.963 1.00 63.75 346 LYS A CA 1
ATOM 2446 C C . LYS A 1 346 ? 1.064 15.981 30.015 1.00 72.61 346 LYS A C 1
ATOM 2447 O O . LYS A 1 346 ? 0.837 16.144 31.220 1.00 78.67 346 LYS A O 1
ATOM 2453 N N . SER A 1 347 ? 2.014 15.150 29.573 1.00 87.88 347 SER A N 1
ATOM 2454 C CA . SER A 1 347 ? 2.808 14.303 30.459 1.00 90.11 347 SER A CA 1
ATOM 2455 C C . SER A 1 347 ? 3.556 15.085 31.534 1.00 94.17 347 SER A C 1
ATOM 2456 O O . SER A 1 347 ? 4.021 14.478 32.506 1.00 97.75 347 SER A O 1
ATOM 2459 N N . GLN A 1 348 ? 3.682 16.400 31.389 1.00 84.09 348 GLN A N 1
ATOM 2460 C CA . GLN A 1 348 ? 4.272 17.239 32.421 1.00 89.73 348 GLN A CA 1
ATOM 2461 C C . GLN A 1 348 ? 3.240 17.569 33.518 1.00 94.66 348 GLN A C 1
ATOM 2462 O O . GLN A 1 348 ? 2.067 17.866 33.253 1.00 90.72 348 GLN A O 1
ATOM 2468 N N . ASP B 1 19 ? 42.421 -14.943 -6.727 1.00 82.39 19 ASP D N 1
ATOM 2469 C CA . ASP B 1 19 ? 41.869 -14.640 -8.051 1.00 80.94 19 ASP D CA 1
ATOM 2470 C C . ASP B 1 19 ? 40.495 -13.973 -7.993 1.00 75.31 19 ASP D C 1
ATOM 2471 O O . ASP B 1 19 ? 39.720 -14.187 -7.055 1.00 76.96 19 ASP D O 1
ATOM 2476 N N . ILE B 1 20 ? 40.192 -13.177 -9.014 1.00 69.69 20 ILE D N 1
ATOM 2477 C CA . ILE B 1 20 ? 38.835 -12.683 -9.241 1.00 65.56 20 ILE D CA 1
ATOM 2478 C C . ILE B 1 20 ? 38.001 -13.783 -9.884 1.00 65.31 20 ILE D C 1
ATOM 2479 O O . ILE B 1 20 ? 38.331 -14.284 -10.967 1.00 61.44 20 ILE D O 1
ATOM 2484 N N . ILE B 1 21 ? 36.936 -14.184 -9.191 1.00 57.94 21 ILE D N 1
ATOM 2485 C CA . ILE B 1 21 ? 36.018 -15.215 -9.647 1.00 55.64 21 ILE D CA 1
ATOM 2486 C C . ILE B 1 21 ? 34.706 -14.536 -10.009 1.00 57.60 21 ILE D C 1
ATOM 2487 O O . ILE B 1 21 ? 33.990 -14.034 -9.129 1.00 56.20 21 ILE D O 1
ATOM 2492 N N . THR B 1 22 ? 34.391 -14.507 -11.301 1.00 56.03 22 THR D N 1
ATOM 2493 C CA . THR B 1 22 ? 33.093 -14.030 -11.753 1.00 54.71 22 THR D CA 1
ATOM 2494 C C . THR B 1 22 ? 32.031 -15.119 -11.632 1.00 55.25 22 THR D C 1
ATOM 2495 O O . THR B 1 22 ? 32.330 -16.312 -11.550 1.00 56.26 22 THR D O 1
ATOM 2499 N N . LEU B 1 23 ? 30.770 -14.689 -11.656 1.00 54.14 23 LEU D N 1
ATOM 2500 C CA . LEU B 1 23 ? 29.660 -15.642 -11.632 1.00 55.55 23 LEU D CA 1
ATOM 2501 C C . LEU B 1 23 ? 29.602 -16.566 -12.846 1.00 57.04 23 LEU D C 1
ATOM 2502 O O . LEU B 1 23 ? 29.183 -17.723 -12.676 1.00 58.38 23 LEU D O 1
ATOM 2507 N N . PRO B 1 24 ? 29.907 -16.133 -14.072 1.00 57.59 24 PRO D N 1
ATOM 2508 C CA . PRO B 1 24 ? 29.946 -17.116 -15.170 1.00 58.60 24 PRO D CA 1
ATOM 2509 C C . PRO B 1 24 ? 30.954 -18.222 -14.916 1.00 61.19 24 PRO D C 1
ATOM 2510 O O . PRO B 1 24 ? 30.607 -19.411 -14.994 1.00 66.00 24 PRO D O 1
ATOM 2514 N N . ARG B 1 25 ? 32.196 -17.862 -14.585 1.00 58.71 25 ARG D N 1
ATOM 2515 C CA . ARG B 1 25 ? 33.183 -18.863 -14.190 1.00 63.67 25 ARG D CA 1
ATOM 2516 C C . ARG B 1 25 ? 32.631 -19.781 -13.111 1.00 61.96 25 ARG D C 1
ATOM 2517 O O . ARG B 1 25 ? 32.780 -21.001 -13.179 1.00 66.39 25 ARG D O 1
ATOM 2525 N N . PHE B 1 26 ? 31.975 -19.198 -12.112 1.00 63.64 26 PHE D N 1
ATOM 2526 C CA . PHE B 1 26 ? 31.455 -19.975 -10.992 1.00 61.68 26 PHE D CA 1
ATOM 2527 C C . PHE B 1 26 ? 30.422 -20.995 -11.457 1.00 63.47 26 PHE D C 1
ATOM 2528 O O . PHE B 1 26 ? 30.478 -22.164 -11.069 1.00 67.68 26 PHE D O 1
ATOM 2536 N N . ILE B 1 27 ? 29.490 -20.585 -12.320 1.00 63.01 27 ILE D N 1
ATOM 2537 C CA . ILE B 1 27 ? 28.411 -21.499 -12.684 1.00 66.09 27 ILE D CA 1
ATOM 2538 C C . ILE B 1 27 ? 28.874 -22.552 -13.690 1.00 71.99 27 ILE D C 1
ATOM 2539 O O . ILE B 1 27 ? 28.366 -23.678 -13.675 1.00 71.81 27 ILE D O 1
ATOM 2544 N N . ILE B 1 28 ? 29.837 -22.240 -14.568 1.00 76.13 28 ILE D N 1
ATOM 2545 C CA . ILE B 1 28 ? 30.392 -23.317 -15.392 1.00 76.37 28 ILE D CA 1
ATOM 2546 C C . ILE B 1 28 ? 31.335 -24.214 -14.582 1.00 79.46 28 ILE D C 1
ATOM 2547 O O . ILE B 1 28 ? 31.285 -25.442 -14.711 1.00 83.09 28 ILE D O 1
ATOM 2552 N N . GLU B 1 29 ? 32.179 -23.648 -13.710 1.00 73.66 29 GLU D N 1
ATOM 2553 C CA . GLU B 1 29 ? 32.993 -24.512 -12.852 1.00 75.68 29 GLU D CA 1
ATOM 2554 C C . GLU B 1 29 ? 32.157 -25.412 -11.953 1.00 81.48 29 GLU D C 1
ATOM 2555 O O . GLU B 1 29 ? 32.719 -26.322 -11.335 1.00 87.43 29 GLU D O 1
ATOM 2561 N N . HIS B 1 30 ? 30.848 -25.176 -11.850 1.00 80.01 30 HIS D N 1
ATOM 2562 C CA . HIS B 1 30 ? 29.944 -26.051 -11.107 1.00 82.62 30 HIS D CA 1
ATOM 2563 C C . HIS B 1 30 ? 29.260 -27.046 -12.033 1.00 84.63 30 HIS D C 1
ATOM 2564 O O . HIS B 1 30 ? 29.479 -28.247 -11.920 1.00 89.72 30 HIS D O 1
ATOM 2571 N N . PHE B 1 41 ? 20.706 -25.321 -17.507 1.00 69.17 41 PHE D N 1
ATOM 2572 C CA . PHE B 1 41 ? 20.667 -24.877 -16.120 1.00 71.16 41 PHE D CA 1
ATOM 2573 C C . PHE B 1 41 ? 21.643 -23.740 -15.904 1.00 68.26 41 PHE D C 1
ATOM 2574 O O . PHE B 1 41 ? 21.301 -22.712 -15.297 1.00 62.37 41 PHE D O 1
ATOM 2582 N N . THR B 1 42 ? 22.878 -23.953 -16.368 1.00 64.48 42 THR D N 1
ATOM 2583 C CA . THR B 1 42 ? 23.790 -22.834 -16.550 1.00 64.52 42 THR D CA 1
ATOM 2584 C C . THR B 1 42 ? 23.092 -21.707 -17.292 1.00 61.86 42 THR D C 1
ATOM 2585 O O . THR B 1 42 ? 23.219 -20.535 -16.925 1.00 60.32 42 THR D O 1
ATOM 2589 N N . LEU B 1 43 ? 22.314 -22.050 -18.321 1.00 61.44 43 LEU D N 1
ATOM 2590 C CA . LEU B 1 43 ? 21.560 -21.031 -19.034 1.00 60.24 43 LEU D CA 1
ATOM 2591 C C . LEU B 1 43 ? 20.548 -20.348 -18.129 1.00 59.93 43 LEU D C 1
ATOM 2592 O O . LEU B 1 43 ? 20.292 -19.150 -18.289 1.00 57.87 43 LEU D O 1
ATOM 2597 N N . VAL B 1 44 ? 19.977 -21.075 -17.163 1.00 61.27 44 VAL D N 1
ATOM 2598 C CA . VAL B 1 44 ? 19.009 -20.468 -16.257 1.00 59.19 44 VAL D CA 1
ATOM 2599 C C . VAL B 1 44 ? 19.693 -19.437 -15.374 1.00 56.75 44 VAL D C 1
ATOM 2600 O O . VAL B 1 44 ? 19.211 -18.304 -15.214 1.00 52.37 44 VAL D O 1
ATOM 2604 N N . LEU B 1 45 ? 20.833 -19.815 -14.787 1.00 56.10 45 LEU D N 1
ATOM 2605 C CA . LEU B 1 45 ? 21.570 -18.883 -13.946 1.00 54.84 45 LEU D CA 1
ATOM 2606 C C . LEU B 1 45 ? 22.024 -17.673 -14.741 1.00 53.39 45 LEU D C 1
ATOM 2607 O O . LEU B 1 45 ? 22.014 -16.553 -14.225 1.00 49.97 45 LEU D O 1
ATOM 2612 N N . ASN B 1 46 ? 22.402 -17.870 -16.008 1.00 52.25 46 ASN D N 1
ATOM 2613 C CA . ASN B 1 46 ? 22.826 -16.724 -16.808 1.00 52.95 46 ASN D CA 1
ATOM 2614 C C . ASN B 1 46 ? 21.661 -15.795 -17.118 1.00 50.11 46 ASN D C 1
ATOM 2615 O O . ASN B 1 46 ? 21.812 -14.566 -17.066 1.00 48.39 46 ASN D O 1
ATOM 2620 N N . ALA B 1 47 ? 20.498 -16.357 -17.460 1.00 49.13 47 ALA D N 1
ATOM 2621 C CA . ALA B 1 47 ? 19.323 -15.514 -17.659 1.00 49.86 47 ALA D CA 1
ATOM 2622 C C . ALA B 1 47 ? 19.008 -14.721 -16.401 1.00 45.85 47 ALA D C 1
ATOM 2623 O O . ALA B 1 47 ? 18.704 -13.522 -16.467 1.00 43.38 47 ALA D O 1
ATOM 2625 N N . LEU B 1 48 ? 19.102 -15.376 -15.242 1.00 46.86 48 LEU D N 1
ATOM 2626 C CA . LEU B 1 48 ? 18.831 -14.715 -13.970 1.00 45.56 48 LEU D CA 1
ATOM 2627 C C . LEU B 1 48 ? 19.792 -13.558 -13.727 1.00 44.19 48 LEU D C 1
ATOM 2628 O O . LEU B 1 48 ? 19.372 -12.440 -13.401 1.00 44.88 48 LEU D O 1
ATOM 2633 N N . GLN B 1 49 ? 21.091 -13.811 -13.848 1.00 43.76 49 GLN D N 1
ATOM 2634 C CA . GLN B 1 49 ? 22.036 -12.743 -13.533 1.00 44.87 49 GLN D CA 1
ATOM 2635 C C . GLN B 1 49 ? 21.949 -11.598 -14.532 1.00 41.02 49 GLN D C 1
ATOM 2636 O O . GLN B 1 49 ? 22.138 -10.428 -14.149 1.00 40.12 49 GLN D O 1
ATOM 2642 N N . PHE B 1 50 ? 21.633 -11.898 -15.797 1.00 41.37 50 PHE D N 1
ATOM 2643 C CA . PHE B 1 50 ? 21.372 -10.829 -16.752 1.00 44.16 50 PHE D CA 1
ATOM 2644 C C . PHE B 1 50 ? 20.197 -9.980 -16.278 1.00 43.49 50 PHE D C 1
ATOM 2645 O O . PHE B 1 50 ? 20.309 -8.745 -16.169 1.00 39.74 50 PHE D O 1
ATOM 2653 N N . ALA B 1 51 ? 19.080 -10.644 -15.928 1.00 42.13 51 ALA D N 1
ATOM 2654 C CA . ALA B 1 51 ? 17.900 -9.921 -15.463 1.00 41.98 51 ALA D CA 1
ATOM 2655 C C . ALA B 1 51 ? 18.230 -9.055 -14.261 1.00 38.93 51 ALA D C 1
ATOM 2656 O O . ALA B 1 51 ? 17.755 -7.918 -14.148 1.00 38.24 51 ALA D O 1
ATOM 2658 N N . PHE B 1 52 ? 19.042 -9.583 -13.347 1.00 41.44 52 PHE D N 1
ATOM 2659 C CA . PHE B 1 52 ? 19.399 -8.845 -12.142 1.00 38.15 52 PHE D CA 1
ATOM 2660 C C . PHE B 1 52 ? 20.187 -7.586 -12.484 1.00 39.96 52 PHE D C 1
ATOM 2661 O O . PHE B 1 52 ? 19.933 -6.507 -11.926 1.00 37.47 52 PHE D O 1
ATOM 2669 N N . LYS B 1 53 ? 21.168 -7.704 -13.381 1.00 36.18 53 LYS D N 1
ATOM 2670 C CA . LYS B 1 53 ? 21.910 -6.510 -13.789 1.00 37.52 53 LYS D CA 1
ATOM 2671 C C . LYS B 1 53 ? 20.996 -5.490 -14.463 1.00 38.85 53 LYS D C 1
ATOM 2672 O O . LYS B 1 53 ? 21.130 -4.277 -14.252 1.00 39.67 53 LYS D O 1
ATOM 2678 N N . PHE B 1 54 ? 20.046 -5.961 -15.265 1.00 35.07 54 PHE D N 1
ATOM 2679 C CA . PHE B 1 54 ? 19.191 -5.020 -15.981 1.00 40.85 54 PHE D CA 1
ATOM 2680 C C . PHE B 1 54 ? 18.215 -4.328 -15.013 1.00 37.68 54 PHE D C 1
ATOM 2681 O O . PHE B 1 54 ? 18.058 -3.092 -15.028 1.00 34.92 54 PHE D O 1
ATOM 2689 N N . VAL B 1 55 ? 17.626 -5.098 -14.104 1.00 37.14 55 VAL D N 1
ATOM 2690 C CA . VAL B 1 55 ? 16.760 -4.520 -13.075 1.00 35.19 55 VAL D CA 1
ATOM 2691 C C . VAL B 1 55 ? 17.547 -3.556 -12.184 1.00 35.75 55 VAL D C 1
ATOM 2692 O O . VAL B 1 55 ? 17.045 -2.489 -11.817 1.00 31.15 55 VAL D O 1
ATOM 2696 N N . SER B 1 56 ? 18.787 -3.913 -11.818 1.00 34.23 56 SER D N 1
ATOM 2697 C CA . SER B 1 56 ? 19.598 -3.046 -10.957 1.00 34.23 56 SER D CA 1
ATOM 2698 C C . SER B 1 56 ? 19.856 -1.697 -11.607 1.00 36.28 56 SER D C 1
ATOM 2699 O O . SER B 1 56 ? 19.711 -0.640 -10.974 1.00 32.95 56 SER D O 1
ATOM 2702 N N . HIS B 1 57 ? 20.276 -1.716 -12.870 1.00 33.74 57 HIS D N 1
ATOM 2703 C CA . HIS B 1 57 ? 20.470 -0.464 -13.598 1.00 37.09 57 HIS D CA 1
ATOM 2704 C C . HIS B 1 57 ? 19.184 0.369 -13.654 1.00 34.02 57 HIS D C 1
ATOM 2705 O O . HIS B 1 57 ? 19.201 1.603 -13.455 1.00 31.83 57 HIS D O 1
ATOM 2712 N N . THR B 1 58 ? 18.061 -0.297 -13.932 1.00 32.50 58 THR D N 1
ATOM 2713 C CA . THR B 1 58 ? 16.781 0.386 -14.081 1.00 33.03 58 THR D CA 1
ATOM 2714 C C . THR B 1 58 ? 16.368 1.049 -12.776 1.00 31.33 58 THR D C 1
ATOM 2715 O O . THR B 1 58 ? 15.980 2.217 -12.758 1.00 33.21 58 THR D O 1
ATOM 2719 N N . ILE B 1 59 ? 16.452 0.310 -11.670 1.00 29.79 59 ILE D N 1
ATOM 2720 C CA . ILE B 1 59 ? 16.115 0.853 -10.361 1.00 32.30 59 ILE D CA 1
ATOM 2721 C C . ILE B 1 59 ? 17.014 2.027 -10.024 1.00 32.38 59 ILE D C 1
ATOM 2722 O O . ILE B 1 59 ? 16.575 2.989 -9.381 1.00 29.27 59 ILE D O 1
ATOM 2727 N N . ARG B 1 60 ? 18.296 1.961 -10.439 1.00 32.55 60 ARG D N 1
ATOM 2728 C CA . ARG B 1 60 ? 19.229 3.071 -10.220 1.00 29.83 60 ARG D CA 1
ATOM 2729 C C . ARG B 1 60 ? 18.863 4.313 -11.018 1.00 31.14 60 ARG D C 1
ATOM 2730 O O . ARG B 1 60 ? 19.265 5.427 -10.648 1.00 29.49 60 ARG D O 1
ATOM 2738 N N . ARG B 1 61 ? 18.153 4.158 -12.129 1.00 31.11 61 ARG D N 1
ATOM 2739 C CA . ARG B 1 61 ? 17.677 5.366 -12.793 1.00 32.03 61 ARG D CA 1
ATOM 2740 C C . ARG B 1 61 ? 16.497 6.001 -12.046 1.00 33.47 61 ARG D C 1
ATOM 2741 O O . ARG B 1 61 ? 16.300 7.217 -12.138 1.00 30.24 61 ARG D O 1
ATOM 2749 N N . ALA B 1 62 ? 15.703 5.208 -11.306 1.00 30.94 62 ALA D N 1
ATOM 2750 C CA . ALA B 1 62 ? 14.570 5.715 -10.483 1.00 36.10 62 ALA D CA 1
ATOM 2751 C C . ALA B 1 62 ? 13.701 6.634 -11.344 1.00 36.78 62 ALA D C 1
ATOM 2752 O O . ALA B 1 62 ? 13.319 6.237 -12.456 1.00 36.34 62 ALA D O 1
ATOM 2754 N N . GLU B 1 63 ? 13.411 7.870 -10.905 1.00 34.06 63 GLU D N 1
ATOM 2755 C CA . GLU B 1 63 ? 12.473 8.743 -11.619 1.00 36.77 63 GLU D CA 1
ATOM 2756 C C . GLU B 1 63 ? 12.950 9.098 -13.024 1.00 36.33 63 GLU D C 1
ATOM 2757 O O . GLU B 1 63 ? 12.141 9.522 -13.854 1.00 39.88 63 GLU D O 1
ATOM 2763 N N . LEU B 1 64 ? 14.242 8.967 -13.293 1.00 36.81 64 LEU D N 1
ATOM 2764 C CA . LEU B 1 64 ? 14.765 9.351 -14.591 1.00 38.10 64 LEU D CA 1
ATOM 2765 C C . LEU B 1 64 ? 14.238 8.457 -15.701 1.00 43.87 64 LEU D C 1
ATOM 2766 O O . LEU B 1 64 ? 14.255 8.871 -16.870 1.00 41.89 64 LEU D O 1
ATOM 2771 N N . VAL B 1 65 ? 13.797 7.239 -15.355 1.00 38.56 65 VAL D N 1
ATOM 2772 C CA . VAL B 1 65 ? 13.213 6.345 -16.351 1.00 47.89 65 VAL D CA 1
ATOM 2773 C C . VAL B 1 65 ? 12.055 7.036 -17.042 1.00 48.76 65 VAL D C 1
ATOM 2774 O O . VAL B 1 65 ? 11.869 6.922 -18.258 1.00 50.80 65 VAL D O 1
ATOM 2778 N N . ASN B 1 66 ? 11.314 7.875 -16.327 1.00 48.40 66 ASN D N 1
ATOM 2779 C CA . ASN B 1 66 ? 10.118 8.502 -16.949 1.00 52.05 66 ASN D CA 1
ATOM 2780 C C . ASN B 1 66 ? 10.381 9.951 -17.373 1.00 52.43 66 ASN D C 1
ATOM 2781 O O . ASN B 1 66 ? 9.551 10.480 -18.117 1.00 55.69 66 ASN D O 1
ATOM 2786 N N . LEU B 1 67 ? 11.499 10.557 -16.969 1.00 46.99 67 LEU D N 1
ATOM 2787 C CA . LEU B 1 67 ? 11.722 12.010 -17.219 1.00 48.77 67 LEU D CA 1
ATOM 2788 C C . LEU B 1 67 ? 12.748 12.266 -18.321 1.00 49.96 67 LEU D C 1
ATOM 2789 O O . LEU B 1 67 ? 12.674 13.329 -18.942 1.00 49.80 67 LEU D O 1
ATOM 2794 N N . VAL B 1 68 ? 13.648 11.327 -18.571 1.00 49.93 68 VAL D N 1
ATOM 2795 C CA . VAL B 1 68 ? 14.776 11.527 -19.485 1.00 48.45 68 VAL D CA 1
ATOM 2796 C C . VAL B 1 68 ? 14.578 10.590 -20.671 1.00 46.71 68 VAL D C 1
ATOM 2797 O O . VAL B 1 68 ? 14.484 9.370 -20.492 1.00 46.83 68 VAL D O 1
ATOM 2801 N N . GLY B 1 69 ? 14.526 11.142 -21.882 1.00 46.10 69 GLY D N 1
ATOM 2802 C CA . GLY B 1 69 ? 14.457 10.346 -23.087 1.00 48.69 69 GLY D CA 1
ATOM 2803 C C . GLY B 1 69 ? 15.824 10.195 -23.735 1.00 48.20 69 GLY D C 1
ATOM 2804 O O . GLY B 1 69 ? 16.850 10.634 -23.211 1.00 47.18 69 GLY D O 1
ATOM 2805 N N . LEU B 1 70 ? 15.789 9.671 -24.951 1.00 44.99 70 LEU D N 1
ATOM 2806 C CA . LEU B 1 70 ? 16.997 9.434 -25.763 1.00 46.81 70 LEU D CA 1
ATOM 2807 C C . LEU B 1 70 ? 17.658 10.767 -26.086 1.00 45.60 70 LEU D C 1
ATOM 2808 O O . LEU B 1 70 ? 18.825 10.729 -26.417 1.00 47.05 70 LEU D O 1
ATOM 2813 N N . ALA B 1 71 ? 16.929 11.882 -26.030 1.00 44.55 71 ALA D N 1
ATOM 2814 C CA . ALA B 1 71 ? 17.552 13.150 -26.417 1.00 46.18 71 ALA D CA 1
ATOM 2815 C C . ALA B 1 71 ? 17.460 14.222 -25.334 1.00 48.69 71 ALA D C 1
ATOM 2816 O O . ALA B 1 71 ? 17.883 15.364 -25.564 1.00 47.21 71 ALA D O 1
ATOM 2818 N N . GLY B 1 72 ? 16.956 13.886 -24.156 1.00 48.53 72 GLY D N 1
ATOM 2819 C CA . GLY B 1 72 ? 16.607 14.890 -23.174 1.00 48.17 72 GLY D CA 1
ATOM 2820 C C . GLY B 1 72 ? 15.238 14.590 -22.599 1.00 47.51 72 GLY D C 1
ATOM 2821 O O . GLY B 1 72 ? 14.401 15.483 -22.510 1.00 54.67 72 GLY D O 1
ATOM 2822 N N . LYS B 1 83 ? 5.207 2.319 -12.301 1.00 58.71 83 LYS D N 1
ATOM 2823 C CA . LYS B 1 83 ? 5.831 1.907 -13.550 1.00 57.84 83 LYS D CA 1
ATOM 2824 C C . LYS B 1 83 ? 7.144 1.157 -13.355 1.00 54.68 83 LYS D C 1
ATOM 2825 O O . LYS B 1 83 ? 7.447 0.248 -14.126 1.00 55.59 83 LYS D O 1
ATOM 2831 N N . LEU B 1 84 ? 7.931 1.543 -12.344 1.00 54.80 84 LEU D N 1
ATOM 2832 C CA . LEU B 1 84 ? 9.201 0.858 -12.088 1.00 50.81 84 LEU D CA 1
ATOM 2833 C C . LEU B 1 84 ? 8.997 -0.616 -11.740 1.00 52.20 84 LEU D C 1
ATOM 2834 O O . LEU B 1 84 ? 9.737 -1.477 -12.221 1.00 50.88 84 LEU D O 1
ATOM 2839 N N . ASP B 1 85 ? 8.019 -0.930 -10.887 1.00 50.84 85 ASP D N 1
ATOM 2840 C CA . ASP B 1 85 ? 7.730 -2.335 -10.607 1.00 52.98 85 ASP D CA 1
ATOM 2841 C C . ASP B 1 85 ? 7.247 -3.056 -11.862 1.00 53.88 85 ASP D C 1
ATOM 2842 O O . ASP B 1 85 ? 7.592 -4.224 -12.099 1.00 56.50 85 ASP D O 1
ATOM 2847 N N . VAL B 1 86 ? 6.477 -2.358 -12.699 1.00 56.69 86 VAL D N 1
ATOM 2848 C CA . VAL B 1 86 ? 6.010 -2.933 -13.956 1.00 56.03 86 VAL D CA 1
ATOM 2849 C C . VAL B 1 86 ? 7.186 -3.176 -14.901 1.00 56.01 86 VAL D C 1
ATOM 2850 O O . VAL B 1 86 ? 7.275 -4.227 -15.549 1.00 56.12 86 VAL D O 1
ATOM 2854 N N . LEU B 1 87 ? 8.117 -2.216 -14.984 1.00 53.60 87 LEU D N 1
ATOM 2855 C CA . LEU B 1 87 ? 9.313 -2.431 -15.794 1.00 54.00 87 LEU D CA 1
ATOM 2856 C C . LEU B 1 87 ? 10.117 -3.622 -15.297 1.00 52.34 87 LEU D C 1
ATOM 2857 O O . LEU B 1 87 ? 10.611 -4.417 -16.102 1.00 51.47 87 LEU D O 1
ATOM 2862 N N . GLY B 1 88 ? 10.292 -3.741 -13.979 1.00 51.73 88 GLY D N 1
ATOM 2863 C CA . GLY B 1 88 ? 11.063 -4.857 -13.448 1.00 49.76 88 GLY D CA 1
ATOM 2864 C C . GLY B 1 88 ? 10.437 -6.198 -13.772 1.00 54.15 88 GLY D C 1
ATOM 2865 O O . GLY B 1 88 ? 11.137 -7.164 -14.108 1.00 50.43 88 GLY D O 1
ATOM 2866 N N . ASP B 1 89 ? 9.103 -6.280 -13.662 1.00 53.07 89 ASP D N 1
ATOM 2867 C CA . ASP B 1 89 ? 8.405 -7.498 -14.059 1.00 51.08 89 ASP D CA 1
ATOM 2868 C C . ASP B 1 89 ? 8.647 -7.808 -15.532 1.00 52.17 89 ASP D C 1
ATOM 2869 O O . ASP B 1 89 ? 8.940 -8.954 -15.898 1.00 49.99 89 ASP D O 1
ATOM 2874 N N . GLU B 1 90 ? 8.477 -6.804 -16.401 1.00 48.38 90 GLU D N 1
ATOM 2875 C CA . GLU B 1 90 ? 8.659 -7.048 -17.830 1.00 53.92 90 GLU D CA 1
ATOM 2876 C C . GLU B 1 90 ? 10.083 -7.494 -18.138 1.00 52.06 90 GLU D C 1
ATOM 2877 O O . GLU B 1 90 ? 10.290 -8.390 -18.963 1.00 52.06 90 GLU D O 1
ATOM 2883 N N . ILE B 1 91 ? 11.080 -6.865 -17.496 1.00 51.96 91 ILE D N 1
ATOM 2884 C CA . ILE B 1 91 ? 12.480 -7.240 -17.717 1.00 51.81 91 ILE D CA 1
ATOM 2885 C C . ILE B 1 91 ? 12.693 -8.703 -17.363 1.00 51.87 91 ILE D C 1
ATOM 2886 O O . ILE B 1 91 ? 13.269 -9.477 -18.143 1.00 51.35 91 ILE D O 1
ATOM 2891 N N . PHE B 1 92 ? 12.230 -9.100 -16.169 1.00 51.16 92 PHE D N 1
ATOM 2892 C CA . PHE B 1 92 ? 12.421 -10.475 -15.715 1.00 50.63 92 PHE D CA 1
ATOM 2893 C C . PHE B 1 92 ? 11.687 -11.473 -16.613 1.00 54.27 92 PHE D C 1
ATOM 2894 O O . PHE B 1 92 ? 12.252 -12.500 -17.026 1.00 52.88 92 PHE D O 1
ATOM 2902 N N . ILE B 1 93 ? 10.411 -11.210 -16.900 1.00 53.34 93 ILE D N 1
ATOM 2903 C CA . ILE B 1 93 ? 9.649 -12.136 -17.740 1.00 54.52 93 ILE D CA 1
ATOM 2904 C C . ILE B 1 93 ? 10.280 -12.257 -19.120 1.00 54.48 93 ILE D C 1
ATOM 2905 O O . ILE B 1 93 ? 10.378 -13.362 -19.669 1.00 57.57 93 ILE D O 1
ATOM 2910 N N . ASN B 1 94 ? 10.695 -11.131 -19.717 1.00 56.17 94 ASN D N 1
ATOM 2911 C CA . ASN B 1 94 ? 11.313 -11.180 -21.042 1.00 55.59 94 ASN D CA 1
ATOM 2912 C C . ASN B 1 94 ? 12.577 -12.020 -21.019 1.00 57.21 94 ASN D C 1
ATOM 2913 O O . ASN B 1 94 ? 12.791 -12.846 -21.907 1.00 58.41 94 ASN D O 1
ATOM 2918 N N . ALA B 1 95 ? 13.441 -11.813 -20.016 1.00 56.24 95 ALA D N 1
ATOM 2919 C CA . ALA B 1 95 ? 14.671 -12.603 -19.950 1.00 55.39 95 ALA D CA 1
ATOM 2920 C C . ALA B 1 95 ? 14.367 -14.078 -19.767 1.00 56.31 95 ALA D C 1
ATOM 2921 O O . ALA B 1 95 ? 15.038 -14.939 -20.350 1.00 59.97 95 ALA D O 1
ATOM 2923 N N . MET B 1 96 ? 13.344 -14.395 -18.972 1.00 56.84 96 MET D N 1
ATOM 2924 C CA . MET B 1 96 ? 13.021 -15.797 -18.748 1.00 57.20 96 MET D CA 1
ATOM 2925 C C . MET B 1 96 ? 12.482 -16.438 -20.025 1.00 60.58 96 MET D C 1
ATOM 2926 O O . MET B 1 96 ? 12.860 -17.562 -20.371 1.00 60.57 96 MET D O 1
ATOM 2931 N N . ARG B 1 97 ? 11.605 -15.734 -20.742 1.00 60.47 97 ARG D N 1
ATOM 2932 C CA . ARG B 1 97 ? 11.094 -16.240 -22.011 1.00 60.07 97 ARG D CA 1
ATOM 2933 C C . ARG B 1 97 ? 12.215 -16.420 -23.021 1.00 62.43 97 ARG D C 1
ATOM 2934 O O . ARG B 1 97 ? 12.266 -17.434 -23.724 1.00 63.10 97 ARG D O 1
ATOM 2942 N N . ALA B 1 98 ? 13.137 -15.451 -23.088 1.00 61.66 98 ALA D N 1
ATOM 2943 C CA . ALA B 1 98 ? 14.217 -15.481 -24.064 1.00 64.49 98 ALA D CA 1
ATOM 2944 C C . ALA B 1 98 ? 15.285 -16.516 -23.734 1.00 66.79 98 ALA D C 1
ATOM 2945 O O . ALA B 1 98 ? 16.084 -16.863 -24.610 1.00 72.14 98 ALA D O 1
ATOM 2947 N N . SER B 1 99 ? 15.327 -17.005 -22.492 1.00 68.17 99 SER D N 1
ATOM 2948 C CA . SER B 1 99 ? 16.277 -18.058 -22.146 1.00 71.80 99 SER D CA 1
ATOM 2949 C C . SER B 1 99 ? 16.070 -19.325 -22.976 1.00 76.56 99 SER D C 1
ATOM 2950 O O . SER B 1 99 ? 17.035 -20.051 -23.239 1.00 77.67 99 SER D O 1
ATOM 2953 N N . GLY B 1 100 ? 14.830 -19.624 -23.371 1.00 81.57 100 GLY D N 1
ATOM 2954 C CA . GLY B 1 100 ? 14.532 -20.842 -24.114 1.00 82.70 100 GLY D CA 1
ATOM 2955 C C . GLY B 1 100 ? 14.281 -22.056 -23.236 1.00 88.65 100 GLY D C 1
ATOM 2956 O O . GLY B 1 100 ? 13.400 -22.873 -23.521 1.00 91.94 100 GLY D O 1
ATOM 2957 N N . ILE B 1 101 ? 15.060 -22.159 -22.156 1.00 84.65 101 ILE D N 1
ATOM 2958 C CA . ILE B 1 101 ? 14.992 -23.250 -21.188 1.00 83.34 101 ILE D CA 1
ATOM 2959 C C . ILE B 1 101 ? 13.816 -23.186 -20.201 1.00 86.53 101 ILE D C 1
ATOM 2960 O O . ILE B 1 101 ? 13.458 -24.219 -19.623 1.00 89.04 101 ILE D O 1
ATOM 2965 N N . ILE B 1 102 ? 13.182 -22.041 -19.976 1.00 77.97 102 ILE D N 1
ATOM 2966 C CA . ILE B 1 102 ? 12.142 -21.973 -18.953 1.00 75.21 102 ILE D CA 1
ATOM 2967 C C . ILE B 1 102 ? 10.780 -22.192 -19.606 1.00 72.60 102 ILE D C 1
ATOM 2968 O O . ILE B 1 102 ? 10.356 -21.415 -20.468 1.00 71.96 102 ILE D O 1
ATOM 2973 N N . LYS B 1 103 ? 10.109 -23.276 -19.224 1.00 70.14 103 LYS D N 1
ATOM 2974 C CA . LYS B 1 103 ? 8.786 -23.567 -19.765 1.00 72.26 103 LYS D CA 1
ATOM 2975 C C . LYS B 1 103 ? 7.674 -22.895 -18.974 1.00 74.18 103 LYS D C 1
ATOM 2976 O O . LYS B 1 103 ? 6.680 -22.463 -19.575 1.00 71.47 103 LYS D O 1
ATOM 2982 N N . VAL B 1 104 ? 7.827 -22.768 -17.651 1.00 70.32 104 VAL D N 1
ATOM 2983 C CA . VAL B 1 104 ? 6.773 -22.242 -16.788 1.00 70.41 104 VAL D CA 1
ATOM 2984 C C . VAL B 1 104 ? 7.345 -21.294 -15.728 1.00 67.19 104 VAL D C 1
ATOM 2985 O O . VAL B 1 104 ? 8.452 -21.491 -15.200 1.00 65.95 104 VAL D O 1
ATOM 2989 N N . LEU B 1 105 ? 6.576 -20.229 -15.495 1.00 68.55 105 LEU D N 1
ATOM 2990 C CA . LEU B 1 105 ? 6.994 -19.149 -14.566 1.00 66.83 105 LEU D CA 1
ATOM 2991 C C . LEU B 1 105 ? 5.874 -18.689 -13.628 1.00 64.62 105 LEU D C 1
ATOM 2992 O O . LEU B 1 105 ? 4.757 -18.474 -14.085 1.00 63.77 105 LEU D O 1
ATOM 2997 N N . VAL B 1 106 ? 6.208 -18.552 -12.352 1.00 63.01 106 VAL D N 1
ATOM 2998 C CA . VAL B 1 106 ? 5.334 -17.885 -11.397 1.00 60.42 106 VAL D CA 1
ATOM 2999 C C . VAL B 1 106 ? 5.910 -16.496 -11.143 1.00 60.02 106 VAL D C 1
ATOM 3000 O O . VAL B 1 106 ? 7.101 -16.355 -10.841 1.00 57.90 106 VAL D O 1
ATOM 3004 N N . SER B 1 107 ? 5.079 -15.471 -11.291 1.00 59.21 107 SER D N 1
ATOM 3005 C CA . SER B 1 107 ? 5.500 -14.105 -11.019 1.00 62.40 107 SER D CA 1
ATOM 3006 C C . SER B 1 107 ? 4.478 -13.453 -10.107 1.00 63.41 107 SER D C 1
ATOM 3007 O O . SER B 1 107 ? 3.278 -13.490 -10.396 1.00 64.86 107 SER D O 1
ATOM 3010 N N . GLU B 1 108 ? 4.955 -12.757 -9.077 1.00 58.61 108 GLU D N 1
ATOM 3011 C CA . GLU B 1 108 ? 4.068 -12.171 -8.040 1.00 63.31 108 GLU D CA 1
ATOM 3012 C C . GLU B 1 108 ? 3.048 -11.264 -8.708 1.00 68.46 108 GLU D C 1
ATOM 3013 O O . GLU B 1 108 ? 1.921 -11.197 -8.238 1.00 69.58 108 GLU D O 1
ATOM 3019 N N . GLU B 1 109 ? 3.446 -10.591 -9.772 1.00 79.78 109 GLU D N 1
ATOM 3020 C CA . GLU B 1 109 ? 2.532 -9.673 -10.438 1.00 81.88 109 GLU D CA 1
ATOM 3021 C C . GLU B 1 109 ? 1.748 -10.312 -11.582 1.00 85.14 109 GLU D C 1
ATOM 3022 O O . GLU B 1 109 ? 1.167 -9.586 -12.394 1.00 87.84 109 GLU D O 1
ATOM 3028 N N . GLN B 1 110 ? 1.703 -11.639 -11.662 1.00 72.68 110 GLN D N 1
ATOM 3029 C CA . GLN B 1 110 ? 0.875 -12.340 -12.638 1.00 71.01 110 GLN D CA 1
ATOM 3030 C C . GLN B 1 110 ? -0.057 -13.279 -11.888 1.00 65.19 110 GLN D C 1
ATOM 3031 O O . GLN B 1 110 ? 0.404 -14.161 -11.157 1.00 63.64 110 GLN D O 1
ATOM 3037 N N . GLU B 1 111 ? -1.364 -13.080 -12.054 1.00 64.61 111 GLU D N 1
ATOM 3038 C CA . GLU B 1 111 ? -2.317 -13.870 -11.283 1.00 64.36 111 GLU D CA 1
ATOM 3039 C C . GLU B 1 111 ? -2.277 -15.328 -11.700 1.00 66.81 111 GLU D C 1
ATOM 3040 O O . GLU B 1 111 ? -2.143 -16.225 -10.856 1.00 63.90 111 GLU D O 1
ATOM 3046 N N . ASP B 1 112 ? -2.359 -15.583 -13.000 1.00 68.63 112 ASP D N 1
ATOM 3047 C CA . ASP B 1 112 ? -2.386 -16.938 -13.520 1.00 67.74 112 ASP D CA 1
ATOM 3048 C C . ASP B 1 112 ? -0.976 -17.396 -13.855 1.00 65.33 112 ASP D C 1
ATOM 3049 O O . ASP B 1 112 ? -0.091 -16.587 -14.150 1.00 65.06 112 ASP D O 1
ATOM 3054 N N . LEU B 1 113 ? -0.774 -18.705 -13.771 1.00 67.79 113 LEU D N 1
ATOM 3055 C CA . LEU B 1 113 ? 0.479 -19.318 -14.184 1.00 69.09 113 LEU D CA 1
ATOM 3056 C C . LEU B 1 113 ? 0.783 -18.937 -15.633 1.00 70.02 113 LEU D C 1
ATOM 3057 O O . LEU B 1 113 ? -0.119 -18.735 -16.451 1.00 71.00 113 LEU D O 1
ATOM 3062 N N . ILE B 1 114 ? 2.063 -18.830 -15.963 1.00 67.49 114 ILE D N 1
ATOM 3063 C CA . ILE B 1 114 ? 2.467 -18.472 -17.315 1.00 69.17 114 ILE D CA 1
ATOM 3064 C C . ILE B 1 114 ? 3.375 -19.568 -17.865 1.00 71.92 114 ILE D C 1
ATOM 3065 O O . ILE B 1 114 ? 4.317 -20.013 -17.194 1.00 69.66 114 ILE D O 1
ATOM 3070 N N . VAL B 1 115 ? 3.043 -20.040 -19.066 1.00 73.90 115 VAL D N 1
ATOM 3071 C CA . VAL B 1 115 ? 3.793 -21.072 -19.767 1.00 76.94 115 VAL D CA 1
ATOM 3072 C C . VAL B 1 115 ? 4.207 -20.540 -21.137 1.00 78.94 115 VAL D C 1
ATOM 3073 O O . VAL B 1 115 ? 3.417 -19.898 -21.841 1.00 77.78 115 VAL D O 1
ATOM 3077 N N . PHE B 1 116 ? 5.448 -20.793 -21.498 1.00 75.59 116 PHE D N 1
ATOM 3078 C CA . PHE B 1 116 ? 6.068 -20.288 -22.714 1.00 76.84 116 PHE D CA 1
ATOM 3079 C C . PHE B 1 116 ? 5.981 -21.326 -23.830 1.00 77.51 116 PHE D C 1
ATOM 3080 O O . PHE B 1 116 ? 5.593 -22.474 -23.599 1.00 82.73 116 PHE D O 1
ATOM 3088 N N . PRO B 1 117 ? 6.336 -20.954 -25.080 1.00 80.66 117 PRO D N 1
ATOM 3089 C CA . PRO B 1 117 ? 6.328 -21.946 -26.177 1.00 88.67 117 PRO D CA 1
ATOM 3090 C C . PRO B 1 117 ? 7.374 -23.061 -26.091 1.00 91.58 117 PRO D C 1
ATOM 3091 O O . PRO B 1 117 ? 7.047 -24.235 -26.297 1.00 89.68 117 PRO D O 1
ATOM 3095 N N . THR B 1 118 ? 8.626 -22.724 -25.802 1.00 100.13 118 THR D N 1
ATOM 3096 C CA . THR B 1 118 ? 9.719 -23.675 -26.003 1.00 101.84 118 THR D CA 1
ATOM 3097 C C . THR B 1 118 ? 10.299 -24.239 -24.704 1.00 101.87 118 THR D C 1
ATOM 3098 O O . THR B 1 118 ? 10.733 -25.396 -24.651 1.00 102.26 118 THR D O 1
ATOM 3102 N N . GLY B 1 121 ? 13.067 -26.953 -23.038 1.00 96.71 121 GLY D N 1
ATOM 3103 C CA . GLY B 1 121 ? 13.283 -26.447 -21.692 1.00 91.51 121 GLY D CA 1
ATOM 3104 C C . GLY B 1 121 ? 12.699 -27.297 -20.572 1.00 86.05 121 GLY D C 1
ATOM 3105 O O . GLY B 1 121 ? 11.577 -27.782 -20.679 1.00 89.04 121 GLY D O 1
ATOM 3106 N N . SER B 1 122 ? 13.458 -27.444 -19.477 1.00 85.29 122 SER D N 1
ATOM 3107 C CA . SER B 1 122 ? 13.140 -28.396 -18.415 1.00 84.05 122 SER D CA 1
ATOM 3108 C C . SER B 1 122 ? 13.048 -27.766 -17.024 1.00 83.55 122 SER D C 1
ATOM 3109 O O . SER B 1 122 ? 13.163 -28.485 -16.025 1.00 83.20 122 SER D O 1
ATOM 3112 N N . TYR B 1 123 ? 12.856 -26.451 -16.917 1.00 80.73 123 TYR D N 1
ATOM 3113 C CA . TYR B 1 123 ? 12.928 -25.792 -15.620 1.00 78.03 123 TYR D CA 1
ATOM 3114 C C . TYR B 1 123 ? 11.756 -24.835 -15.427 1.00 74.58 123 TYR D C 1
ATOM 3115 O O . TYR B 1 123 ? 11.206 -24.288 -16.385 1.00 73.91 123 TYR D O 1
ATOM 3124 N N . ALA B 1 124 ? 11.369 -24.662 -14.163 1.00 74.05 124 ALA D N 1
ATOM 3125 C CA . ALA B 1 124 ? 10.350 -23.720 -13.726 1.00 67.63 124 ALA D CA 1
ATOM 3126 C C . ALA B 1 124 ? 10.992 -22.666 -12.833 1.00 67.38 124 ALA D C 1
ATOM 3127 O O . ALA B 1 124 ? 11.866 -22.987 -12.014 1.00 66.95 124 ALA D O 1
ATOM 3129 N N . VAL B 1 125 ? 10.551 -21.412 -12.971 1.00 65.05 125 VAL D N 1
ATOM 3130 C CA . VAL B 1 125 ? 11.066 -20.324 -12.139 1.00 62.32 125 VAL D CA 1
ATOM 3131 C C . VAL B 1 125 ? 9.905 -19.651 -11.426 1.00 60.62 125 VAL D C 1
ATOM 3132 O O . VAL B 1 125 ? 8.866 -19.400 -12.037 1.00 63.64 125 VAL D O 1
ATOM 3136 N N . CYS B 1 126 ? 10.078 -19.357 -10.134 1.00 58.78 126 CYS D N 1
ATOM 3137 C CA . CYS B 1 126 ? 9.079 -18.627 -9.356 1.00 57.42 126 CYS D CA 1
ATOM 3138 C C . CYS B 1 126 ? 9.750 -17.423 -8.714 1.00 55.46 126 CYS D C 1
ATOM 3139 O O . CYS B 1 126 ? 10.771 -17.568 -8.041 1.00 54.26 126 CYS D O 1
ATOM 3142 N N . CYS B 1 127 ? 9.162 -16.243 -8.883 1.00 53.01 127 CYS D N 1
ATOM 3143 C CA . CYS B 1 127 ? 9.908 -15.027 -8.607 1.00 50.87 127 CYS D CA 1
ATOM 3144 C C . CYS B 1 127 ? 9.000 -13.911 -8.122 1.00 50.97 127 CYS D C 1
ATOM 3145 O O . CYS B 1 127 ? 7.828 -13.830 -8.498 1.00 53.27 127 CYS D O 1
ATOM 3148 N N . ASP B 1 128 ? 9.604 -13.021 -7.332 1.00 50.55 128 ASP D N 1
ATOM 3149 C CA . ASP B 1 128 ? 9.053 -11.669 -7.041 1.00 51.28 128 ASP D CA 1
ATOM 3150 C C . ASP B 1 128 ? 10.123 -10.791 -7.695 1.00 49.43 128 ASP D C 1
ATOM 3151 O O . ASP B 1 128 ? 11.204 -10.700 -7.155 1.00 44.35 128 ASP D O 1
ATOM 3156 N N . PRO B 1 129 ? 9.890 -10.189 -8.867 1.00 48.92 129 PRO D N 1
ATOM 3157 C CA . PRO B 1 129 ? 10.965 -9.466 -9.563 1.00 49.15 129 PRO D CA 1
ATOM 3158 C C . PRO B 1 129 ? 11.428 -8.247 -8.800 1.00 47.28 129 PRO D C 1
ATOM 3159 O O . PRO B 1 129 ? 12.629 -7.967 -8.758 1.00 43.71 129 PRO D O 1
ATOM 3163 N N . ILE B 1 130 ? 10.516 -7.519 -8.164 1.00 46.41 130 ILE D N 1
ATOM 3164 C CA . ILE B 1 130 ? 10.898 -6.474 -7.230 1.00 45.51 130 ILE D CA 1
ATOM 3165 C C . ILE B 1 130 ? 10.014 -6.653 -6.028 1.00 46.94 130 ILE D C 1
ATOM 3166 O O . ILE B 1 130 ? 8.800 -6.419 -6.124 1.00 51.74 130 ILE D O 1
ATOM 3171 N N . ASP B 1 131 ? 10.611 -7.131 -4.936 1.00 44.96 131 ASP D N 1
ATOM 3172 C CA . ASP B 1 131 ? 10.063 -7.158 -3.588 1.00 48.77 131 ASP D CA 1
ATOM 3173 C C . ASP B 1 131 ? 10.543 -5.917 -2.849 1.00 46.44 131 ASP D C 1
ATOM 3174 O O . ASP B 1 131 ? 11.667 -5.440 -3.058 1.00 37.15 131 ASP D O 1
ATOM 3179 N N . GLY B 1 132 ? 9.689 -5.403 -1.971 1.00 43.41 132 GLY D N 1
ATOM 3180 C CA . GLY B 1 132 ? 9.921 -4.097 -1.388 1.00 42.03 132 GLY D CA 1
ATOM 3181 C C . GLY B 1 132 ? 9.440 -2.962 -2.253 1.00 44.85 132 GLY D C 1
ATOM 3182 O O . GLY B 1 132 ? 9.946 -1.833 -2.119 1.00 40.87 132 GLY D O 1
ATOM 3183 N N . SER B 1 133 ? 8.480 -3.242 -3.142 1.00 43.70 133 SER D N 1
ATOM 3184 C CA . SER B 1 133 ? 7.873 -2.251 -4.027 1.00 45.59 133 SER D CA 1
ATOM 3185 C C . SER B 1 133 ? 7.536 -0.951 -3.301 1.00 42.41 133 SER D C 1
ATOM 3186 O O . SER B 1 133 ? 7.726 0.145 -3.851 1.00 42.02 133 SER D O 1
ATOM 3189 N N . SER B 1 134 ? 7.036 -1.052 -2.068 1.00 41.72 134 SER D N 1
ATOM 3190 C CA . SER B 1 134 ? 6.600 0.138 -1.331 1.00 41.27 134 SER D CA 1
ATOM 3191 C C . SER B 1 134 ? 7.755 1.064 -0.929 1.00 40.05 134 SER D C 1
ATOM 3192 O O . SER B 1 134 ? 7.499 2.206 -0.518 1.00 38.28 134 SER D O 1
ATOM 3195 N N . ASN B 1 135 ? 9.003 0.595 -1.015 1.00 36.90 135 ASN D N 1
ATOM 3196 C CA . ASN B 1 135 ? 10.203 1.385 -0.745 1.00 36.07 135 ASN D CA 1
ATOM 3197 C C . ASN B 1 135 ? 10.798 2.027 -2.003 1.00 37.20 135 ASN D C 1
ATOM 3198 O O . ASN B 1 135 ? 11.756 2.800 -1.893 1.00 33.49 135 ASN D O 1
ATOM 3203 N N . LEU B 1 136 ? 10.252 1.748 -3.195 1.00 36.60 136 LEU D N 1
ATOM 3204 C CA . LEU B 1 136 ? 10.876 2.248 -4.417 1.00 35.64 136 LEU D CA 1
ATOM 3205 C C . LEU B 1 136 ? 10.872 3.769 -4.478 1.00 34.42 136 LEU D C 1
ATOM 3206 O O . LEU B 1 136 ? 11.863 4.385 -4.885 1.00 32.40 136 LEU D O 1
ATOM 3211 N N . ASP B 1 137 ? 9.730 4.389 -4.176 1.00 32.25 137 ASP D N 1
ATOM 3212 C CA . ASP B 1 137 ? 9.638 5.847 -4.204 1.00 35.26 137 ASP D CA 1
ATOM 3213 C C . ASP B 1 137 ? 10.632 6.504 -3.256 1.00 35.29 137 ASP D C 1
ATOM 3214 O O . ASP B 1 137 ? 10.933 7.690 -3.414 1.00 33.96 137 ASP D O 1
ATOM 3219 N N . ALA B 1 138 ? 11.129 5.785 -2.256 1.00 33.13 138 ALA D N 1
ATOM 3220 C CA . ALA B 1 138 ? 12.130 6.368 -1.382 1.00 32.48 138 ALA D CA 1
ATOM 3221 C C . ALA B 1 138 ? 13.543 6.090 -1.864 1.00 31.79 138 ALA D C 1
ATOM 3222 O O . ALA B 1 138 ? 14.495 6.578 -1.260 1.00 30.20 138 ALA D O 1
ATOM 3224 N N . GLY B 1 139 ? 13.710 5.298 -2.914 1.00 31.16 139 GLY D N 1
ATOM 3225 C CA . GLY B 1 139 ? 15.063 5.043 -3.355 1.00 29.56 139 GLY D CA 1
ATOM 3226 C C . GLY B 1 139 ? 15.875 4.144 -2.453 1.00 33.08 139 GLY D C 1
ATOM 3227 O O . GLY B 1 139 ? 17.104 4.089 -2.608 1.00 29.04 139 GLY D O 1
ATOM 3228 N N . VAL B 1 140 ? 15.218 3.442 -1.535 1.00 27.68 140 VAL D N 1
ATOM 3229 C CA . VAL B 1 140 ? 15.996 2.620 -0.568 1.00 29.88 140 VAL D CA 1
ATOM 3230 C C . VAL B 1 140 ? 16.166 1.197 -1.115 1.00 32.23 140 VAL D C 1
ATOM 3231 O O . VAL B 1 140 ? 15.792 0.963 -2.263 1.00 31.58 140 VAL D O 1
ATOM 3235 N N . SER B 1 141 ? 16.704 0.294 -0.307 1.00 31.24 141 SER D N 1
ATOM 3236 C CA . SER B 1 141 ? 17.011 -1.043 -0.802 1.00 31.76 141 SER D CA 1
ATOM 3237 C C . SER B 1 141 ? 15.753 -1.831 -1.150 1.00 34.73 141 SER D C 1
ATOM 3238 O O . SER B 1 141 ? 14.743 -1.780 -0.433 1.00 32.05 141 SER D O 1
ATOM 3241 N N . VAL B 1 142 ? 15.813 -2.539 -2.285 1.00 32.75 142 VAL D N 1
ATOM 3242 C CA . VAL B 1 142 ? 14.765 -3.475 -2.703 1.00 32.38 142 VAL D CA 1
ATOM 3243 C C . VAL B 1 142 ? 15.480 -4.711 -3.238 1.00 36.05 142 VAL D C 1
ATOM 3244 O O . VAL B 1 142 ? 16.703 -4.809 -3.142 1.00 32.03 142 VAL D O 1
ATOM 3248 N N . GLY B 1 143 ? 14.746 -5.649 -3.824 1.00 35.46 143 GLY D N 1
ATOM 3249 C CA . GLY B 1 143 ? 15.367 -6.894 -4.227 1.00 35.89 143 GLY D CA 1
ATOM 3250 C C . GLY B 1 143 ? 14.472 -7.709 -5.134 1.00 40.41 143 GLY D C 1
ATOM 3251 O O . GLY B 1 143 ? 13.257 -7.495 -5.205 1.00 46.36 143 GLY D O 1
ATOM 3252 N N . THR B 1 144 ? 15.098 -8.659 -5.814 1.00 39.76 144 THR D N 1
ATOM 3253 C CA . THR B 1 144 ? 14.448 -9.715 -6.582 1.00 43.20 144 THR D CA 1
ATOM 3254 C C . THR B 1 144 ? 14.688 -11.031 -5.855 1.00 43.91 144 THR D C 1
ATOM 3255 O O . THR B 1 144 ? 15.798 -11.277 -5.380 1.00 41.91 144 THR D O 1
ATOM 3259 N N . ILE B 1 145 ? 13.676 -11.900 -5.813 1.00 44.12 145 ILE D N 1
ATOM 3260 C CA . ILE B 1 145 ? 13.790 -13.187 -5.122 1.00 47.17 145 ILE D CA 1
ATOM 3261 C C . ILE B 1 145 ? 13.242 -14.273 -6.040 1.00 48.62 145 ILE D C 1
ATOM 3262 O O . ILE B 1 145 ? 12.197 -14.078 -6.671 1.00 48.25 145 ILE D O 1
ATOM 3267 N N . ALA B 1 146 ? 13.969 -15.398 -6.160 1.00 52.47 146 ALA D N 1
ATOM 3268 C CA . ALA B 1 146 ? 13.561 -16.457 -7.078 1.00 52.61 146 ALA D CA 1
ATOM 3269 C C . ALA B 1 146 ? 13.926 -17.840 -6.546 1.00 51.78 146 ALA D C 1
ATOM 3270 O O . ALA B 1 146 ? 14.983 -18.034 -5.924 1.00 50.59 146 ALA D O 1
ATOM 3272 N N . SER B 1 147 ? 13.023 -18.788 -6.815 1.00 53.44 147 SER D N 1
ATOM 3273 C CA . SER B 1 147 ? 13.211 -20.219 -6.620 1.00 57.15 147 SER D CA 1
ATOM 3274 C C . SER B 1 147 ? 13.180 -20.927 -7.973 1.00 60.47 147 SER D C 1
ATOM 3275 O O . SER B 1 147 ? 12.466 -20.508 -8.896 1.00 58.86 147 SER D O 1
ATOM 3278 N N . ILE B 1 148 ? 13.956 -22.003 -8.105 1.00 59.01 148 ILE D N 1
ATOM 3279 C CA . ILE B 1 148 ? 13.982 -22.784 -9.337 1.00 65.25 148 ILE D CA 1
ATOM 3280 C C . ILE B 1 148 ? 13.601 -24.228 -9.024 1.00 68.07 148 ILE D C 1
ATOM 3281 O O . ILE B 1 148 ? 14.091 -24.809 -8.050 1.00 66.55 148 ILE D O 1
ATOM 3286 N N . PHE B 1 149 ? 12.718 -24.793 -9.850 1.00 70.82 149 PHE D N 1
ATOM 3287 C CA . PHE B 1 149 ? 12.410 -26.221 -9.847 1.00 73.97 149 PHE D CA 1
ATOM 3288 C C . PHE B 1 149 ? 12.781 -26.865 -11.173 1.00 77.05 149 PHE D C 1
ATOM 3289 O O . PHE B 1 149 ? 12.680 -26.249 -12.235 1.00 77.21 149 PHE D O 1
ATOM 3297 N N . ARG B 1 150 ? 13.191 -28.124 -11.103 1.00 82.68 150 ARG D N 1
ATOM 3298 C CA . ARG B 1 150 ? 13.268 -28.924 -12.311 1.00 86.38 150 ARG D CA 1
ATOM 3299 C C . ARG B 1 150 ? 11.872 -29.431 -12.668 1.00 87.91 150 ARG D C 1
ATOM 3300 O O . ARG B 1 150 ? 10.950 -29.412 -11.848 1.00 86.16 150 ARG D O 1
ATOM 3308 N N . LEU B 1 151 ? 11.729 -29.867 -13.916 1.00 91.07 151 LEU D N 1
ATOM 3309 C CA . LEU B 1 151 ? 10.462 -30.312 -14.511 1.00 94.38 151 LEU D CA 1
ATOM 3310 C C . LEU B 1 151 ? 9.591 -29.114 -14.843 1.00 89.33 151 LEU D C 1
ATOM 3311 O O . LEU B 1 151 ? 9.540 -28.690 -15.997 1.00 88.88 151 LEU D O 1
ATOM 3316 N N . LEU B 1 163 ? 3.710 -26.031 -7.387 1.00 76.61 163 LEU D N 1
ATOM 3317 C CA . LEU B 1 163 ? 2.910 -26.414 -6.219 1.00 78.21 163 LEU D CA 1
ATOM 3318 C C . LEU B 1 163 ? 3.500 -27.643 -5.581 1.00 81.53 163 LEU D C 1
ATOM 3319 O O . LEU B 1 163 ? 2.944 -28.732 -5.687 1.00 84.96 163 LEU D O 1
ATOM 3324 N N . ARG B 1 164 ? 4.634 -27.477 -4.914 1.00 82.25 164 ARG D N 1
ATOM 3325 C CA . ARG B 1 164 ? 5.482 -28.612 -4.608 1.00 83.97 164 ARG D CA 1
ATOM 3326 C C . ARG B 1 164 ? 6.171 -28.348 -3.279 1.00 80.58 164 ARG D C 1
ATOM 3327 O O . ARG B 1 164 ? 6.224 -27.213 -2.800 1.00 82.19 164 ARG D O 1
ATOM 3335 N N . CYS B 1 165 ? 6.646 -29.420 -2.656 1.00 83.08 165 CYS D N 1
ATOM 3336 C CA . CYS B 1 165 ? 7.347 -29.277 -1.391 1.00 82.69 165 CYS D CA 1
ATOM 3337 C C . CYS B 1 165 ? 8.591 -28.414 -1.566 1.00 84.44 165 CYS D C 1
ATOM 3338 O O . CYS B 1 165 ? 9.205 -28.378 -2.637 1.00 82.07 165 CYS D O 1
ATOM 3341 N N . GLY B 1 166 ? 8.958 -27.710 -0.495 1.00 83.29 166 GLY D N 1
ATOM 3342 C CA . GLY B 1 166 ? 10.144 -26.873 -0.507 1.00 80.49 166 GLY D CA 1
ATOM 3343 C C . GLY B 1 166 ? 11.449 -27.637 -0.539 1.00 83.42 166 GLY D C 1
ATOM 3344 O O . GLY B 1 166 ? 12.488 -27.037 -0.836 1.00 81.79 166 GLY D O 1
ATOM 3345 N N . LYS B 1 167 ? 11.422 -28.937 -0.235 1.00 83.91 167 LYS D N 1
ATOM 3346 C CA . LYS B 1 167 ? 12.608 -29.767 -0.396 1.00 86.79 167 LYS D CA 1
ATOM 3347 C C . LYS B 1 167 ? 12.994 -29.928 -1.855 1.00 83.58 167 LYS D C 1
ATOM 3348 O O . LYS B 1 167 ? 14.145 -30.261 -2.146 1.00 86.43 167 LYS D O 1
ATOM 3354 N N . GLU B 1 168 ? 12.061 -29.689 -2.772 1.00 82.81 168 GLU D N 1
ATOM 3355 C CA . GLU B 1 168 ? 12.214 -30.031 -4.177 1.00 82.40 168 GLU D CA 1
ATOM 3356 C C . GLU B 1 168 ? 12.870 -28.933 -5.022 1.00 82.43 168 GLU D C 1
ATOM 3357 O O . GLU B 1 168 ? 13.257 -29.204 -6.164 1.00 76.28 168 GLU D O 1
ATOM 3363 N N . MET B 1 169 ? 13.039 -27.719 -4.500 1.00 78.78 169 MET D N 1
ATOM 3364 C CA . MET B 1 169 ? 13.736 -26.693 -5.267 1.00 75.32 169 MET D CA 1
ATOM 3365 C C . MET B 1 169 ? 15.154 -27.133 -5.617 1.00 72.39 169 MET D C 1
ATOM 3366 O O . MET B 1 169 ? 15.864 -27.717 -4.792 1.00 73.21 169 MET D O 1
ATOM 3371 N N . VAL B 1 170 ? 15.570 -26.837 -6.851 1.00 69.76 170 VAL D N 1
ATOM 3372 C CA . VAL B 1 170 ? 16.943 -27.140 -7.240 1.00 72.39 170 VAL D CA 1
ATOM 3373 C C . VAL B 1 170 ? 17.882 -26.030 -6.783 1.00 69.02 170 VAL D C 1
ATOM 3374 O O . VAL B 1 170 ? 19.021 -26.288 -6.382 1.00 69.66 170 VAL D O 1
ATOM 3378 N N . ALA B 1 171 ? 17.420 -24.784 -6.809 1.00 68.64 171 ALA D N 1
ATOM 3379 C CA . ALA B 1 171 ? 18.282 -23.682 -6.415 1.00 63.68 171 ALA D CA 1
ATOM 3380 C C . ALA B 1 171 ? 17.435 -22.497 -5.976 1.00 61.34 171 ALA D C 1
ATOM 3381 O O . ALA B 1 171 ? 16.227 -22.421 -6.241 1.00 59.56 171 ALA D O 1
ATOM 3383 N N . ALA B 1 172 ? 18.102 -21.562 -5.307 1.00 57.43 172 ALA D N 1
ATOM 3384 C CA . ALA B 1 172 ? 17.415 -20.369 -4.841 1.00 55.01 172 ALA D CA 1
ATOM 3385 C C . ALA B 1 172 ? 18.387 -19.209 -4.842 1.00 52.69 172 ALA D C 1
ATOM 3386 O O . ALA B 1 172 ? 19.592 -19.392 -4.626 1.00 55.35 172 ALA D O 1
ATOM 3388 N N . CYS B 1 173 ? 17.855 -18.012 -5.084 1.00 50.00 173 CYS D N 1
ATOM 3389 C CA . CYS B 1 173 ? 18.725 -16.844 -5.051 1.00 50.19 173 CYS D CA 1
ATOM 3390 C C . CYS B 1 173 ? 17.912 -15.571 -4.888 1.00 48.36 173 CYS D C 1
ATOM 3391 O O . CYS B 1 173 ? 16.688 -15.546 -5.081 1.00 47.20 173 CYS D O 1
ATOM 3394 N N . TYR B 1 174 ? 18.631 -14.510 -4.522 1.00 48.30 174 TYR D N 1
ATOM 3395 C CA . TYR B 1 174 ? 18.080 -13.164 -4.544 1.00 42.89 174 TYR D CA 1
ATOM 3396 C C . TYR B 1 174 ? 19.147 -12.174 -4.988 1.00 45.85 174 TYR D C 1
ATOM 3397 O O . TYR B 1 174 ? 20.356 -12.402 -4.850 1.00 45.29 174 TYR D O 1
ATOM 3406 N N . ALA B 1 175 ? 18.672 -11.074 -5.551 1.00 41.58 175 ALA D N 1
ATOM 3407 C CA . ALA B 1 175 ? 19.490 -9.913 -5.835 1.00 42.51 175 ALA D CA 1
ATOM 3408 C C . ALA B 1 175 ? 19.007 -8.818 -4.905 1.00 39.44 175 ALA D C 1
ATOM 3409 O O . ALA B 1 175 ? 17.803 -8.579 -4.816 1.00 38.14 175 ALA D O 1
ATOM 3411 N N . MET B 1 176 ? 19.921 -8.195 -4.176 1.00 38.12 176 MET D N 1
ATOM 3412 C CA . MET B 1 176 ? 19.516 -7.183 -3.212 1.00 36.81 176 MET D CA 1
ATOM 3413 C C . MET B 1 176 ? 20.076 -5.899 -3.821 1.00 37.54 176 MET D C 1
ATOM 3414 O O . MET B 1 176 ? 21.299 -5.764 -3.986 1.00 37.55 176 MET D O 1
ATOM 3419 N N . TYR B 1 177 ? 19.190 -5.015 -4.277 1.00 35.82 177 TYR D N 1
ATOM 3420 C CA . TYR B 1 177 ? 19.580 -3.744 -4.885 1.00 34.24 177 TYR D CA 1
ATOM 3421 C C . TYR B 1 177 ? 19.586 -2.690 -3.783 1.00 36.63 177 TYR D C 1
ATOM 3422 O O . TYR B 1 177 ? 18.531 -2.134 -3.434 1.00 31.72 177 TYR D O 1
ATOM 3431 N N . GLY B 1 178 ? 20.770 -2.426 -3.221 1.00 32.67 178 GLY D N 1
ATOM 3432 C CA . GLY B 1 178 ? 20.931 -1.406 -2.197 1.00 31.67 178 GLY D CA 1
ATOM 3433 C C . GLY B 1 178 ? 21.920 -0.340 -2.625 1.00 33.82 178 GLY D C 1
ATOM 3434 O O . GLY B 1 178 ? 22.015 -0.045 -3.823 1.00 30.47 178 GLY D O 1
ATOM 3435 N N . SER B 1 179 ? 22.677 0.246 -1.686 1.00 32.14 179 SER D N 1
ATOM 3436 C CA . SER B 1 179 ? 23.724 1.186 -2.095 1.00 33.02 179 SER D CA 1
ATOM 3437 C C . SER B 1 179 ? 24.782 0.510 -2.976 1.00 33.91 179 SER D C 1
ATOM 3438 O O . SER B 1 179 ? 25.472 1.190 -3.747 1.00 31.16 179 SER D O 1
ATOM 3441 N N . SER B 1 180 ? 24.912 -0.804 -2.862 1.00 32.80 180 SER D N 1
ATOM 3442 C CA . SER B 1 180 ? 25.566 -1.682 -3.822 1.00 34.39 180 SER D CA 1
ATOM 3443 C C . SER B 1 180 ? 24.615 -2.837 -4.129 1.00 36.92 180 SER D C 1
ATOM 3444 O O . SER B 1 180 ? 23.660 -3.070 -3.398 1.00 33.83 180 SER D O 1
ATOM 3447 N N . THR B 1 181 ? 24.857 -3.557 -5.224 1.00 36.23 181 THR D N 1
ATOM 3448 C CA . THR B 1 181 ? 23.988 -4.659 -5.622 1.00 36.07 181 THR D CA 1
ATOM 3449 C C . THR B 1 181 ? 24.668 -5.975 -5.312 1.00 37.29 181 THR D C 1
ATOM 3450 O O . THR B 1 181 ? 25.851 -6.155 -5.622 1.00 37.83 181 THR D O 1
ATOM 3454 N N . HIS B 1 182 ? 23.916 -6.891 -4.700 1.00 40.40 182 HIS D N 1
ATOM 3455 C CA . HIS B 1 182 ? 24.467 -8.162 -4.257 1.00 40.67 182 HIS D CA 1
ATOM 3456 C C . HIS B 1 182 ? 23.638 -9.294 -4.837 1.00 41.26 182 HIS D C 1
ATOM 3457 O O . HIS B 1 182 ? 22.451 -9.137 -5.105 1.00 41.67 182 HIS D O 1
ATOM 3464 N N . LEU B 1 183 ? 24.285 -10.420 -5.090 1.00 42.35 183 LEU D N 1
ATOM 3465 C CA . LEU B 1 183 ? 23.575 -11.616 -5.506 1.00 43.30 183 LEU D CA 1
ATOM 3466 C C . LEU B 1 183 ? 23.945 -12.703 -4.516 1.00 45.06 183 LEU D C 1
ATOM 3467 O O . LEU B 1 183 ? 25.130 -12.953 -4.304 1.00 45.89 183 LEU D O 1
ATOM 3472 N N . VAL B 1 184 ? 22.947 -13.336 -3.900 1.00 45.62 184 VAL D N 1
ATOM 3473 C CA . VAL B 1 184 ? 23.183 -14.419 -2.953 1.00 46.38 184 VAL D CA 1
ATOM 3474 C C . VAL B 1 184 ? 22.476 -15.661 -3.469 1.00 49.42 184 VAL D C 1
ATOM 3475 O O . VAL B 1 184 ? 21.277 -15.620 -3.784 1.00 49.14 184 VAL D O 1
ATOM 3479 N N . LEU B 1 185 ? 23.225 -16.761 -3.560 1.00 51.72 185 LEU D N 1
ATOM 3480 C CA . LEU B 1 185 ? 22.789 -17.927 -4.305 1.00 51.82 185 LEU D CA 1
ATOM 3481 C C . LEU B 1 185 ? 23.133 -19.197 -3.545 1.00 56.56 185 LEU D C 1
ATOM 3482 O O . LEU B 1 185 ? 24.136 -19.275 -2.824 1.00 56.32 185 LEU D O 1
ATOM 3487 N N . THR B 1 186 ? 22.288 -20.201 -3.722 1.00 56.77 186 THR D N 1
ATOM 3488 C CA . THR B 1 186 ? 22.681 -21.553 -3.377 1.00 61.36 186 THR D CA 1
ATOM 3489 C C . THR B 1 186 ? 22.131 -22.523 -4.407 1.00 63.25 186 THR D C 1
ATOM 3490 O O . THR B 1 186 ? 21.032 -22.331 -4.954 1.00 64.22 186 THR D O 1
ATOM 3494 N N . LEU B 1 187 ? 22.936 -23.544 -4.685 1.00 67.49 187 LEU D N 1
ATOM 3495 C CA . LEU B 1 187 ? 22.545 -24.650 -5.535 1.00 67.93 187 LEU D CA 1
ATOM 3496 C C . LEU B 1 187 ? 22.244 -25.903 -4.728 1.00 75.20 187 LEU D C 1
ATOM 3497 O O . LEU B 1 187 ? 21.605 -26.826 -5.253 1.00 77.41 187 LEU D O 1
ATOM 3502 N N . GLY B 1 188 ? 22.672 -25.940 -3.464 1.00 78.07 188 GLY D N 1
ATOM 3503 C CA . GLY B 1 188 ? 22.382 -27.048 -2.577 1.00 79.60 188 GLY D CA 1
ATOM 3504 C C . GLY B 1 188 ? 23.451 -27.285 -1.532 1.00 80.37 188 GLY D C 1
ATOM 3505 O O . GLY B 1 188 ? 23.185 -27.910 -0.503 1.00 87.88 188 GLY D O 1
ATOM 3506 N N . ASP B 1 189 ? 24.662 -26.789 -1.768 1.00 78.89 189 ASP D N 1
ATOM 3507 C CA . ASP B 1 189 ? 25.804 -27.065 -0.896 1.00 80.58 189 ASP D CA 1
ATOM 3508 C C . ASP B 1 189 ? 26.375 -25.733 -0.409 1.00 77.95 189 ASP D C 1
ATOM 3509 O O . ASP B 1 189 ? 27.420 -25.275 -0.875 1.00 80.42 189 ASP D O 1
ATOM 3514 N N . GLY B 1 190 ? 25.679 -25.108 0.542 1.00 75.58 190 GLY D N 1
ATOM 3515 C CA . GLY B 1 190 ? 26.123 -23.839 1.081 1.00 70.73 190 GLY D CA 1
ATOM 3516 C C . GLY B 1 190 ? 25.681 -22.668 0.223 1.00 65.31 190 GLY D C 1
ATOM 3517 O O . GLY B 1 190 ? 24.951 -22.800 -0.759 1.00 64.18 190 GLY D O 1
ATOM 3518 N N . VAL B 1 191 ? 26.129 -21.487 0.607 1.00 60.99 191 VAL D N 1
ATOM 3519 C CA . VAL B 1 191 ? 25.665 -20.291 -0.076 1.00 58.31 191 VAL D CA 1
ATOM 3520 C C . VAL B 1 191 ? 26.863 -19.439 -0.456 1.00 58.80 191 VAL D C 1
ATOM 3521 O O . VAL B 1 191 ? 27.897 -19.435 0.220 1.00 58.57 191 VAL D O 1
ATOM 3525 N N . ASP B 1 192 ? 26.718 -18.715 -1.556 1.00 54.74 192 ASP D N 1
ATOM 3526 C CA . ASP B 1 192 ? 27.749 -17.801 -2.012 1.00 54.26 192 ASP D CA 1
ATOM 3527 C C . ASP B 1 192 ? 27.143 -16.456 -2.382 1.00 52.99 192 ASP D C 1
ATOM 3528 O O . ASP B 1 192 ? 26.069 -16.393 -2.997 1.00 51.81 192 ASP D O 1
ATOM 3533 N N . GLY B 1 193 ? 27.831 -15.391 -1.979 1.00 54.18 193 GLY D N 1
ATOM 3534 C CA . GLY B 1 193 ? 27.427 -14.022 -2.271 1.00 48.79 193 GLY D CA 1
ATOM 3535 C C . GLY B 1 193 ? 28.428 -13.338 -3.187 1.00 51.16 193 GLY D C 1
ATOM 3536 O O . GLY B 1 193 ? 29.646 -13.465 -3.008 1.00 49.24 193 GLY D O 1
ATOM 3537 N N . PHE B 1 194 ? 27.898 -12.574 -4.137 1.00 46.12 194 PHE D N 1
ATOM 3538 C CA . PHE B 1 194 ? 28.654 -11.822 -5.122 1.00 44.55 194 PHE D CA 1
ATOM 3539 C C . PHE B 1 194 ? 28.275 -10.349 -5.027 1.00 43.81 194 PHE D C 1
ATOM 3540 O O . PHE B 1 194 ? 27.154 -10.004 -4.621 1.00 42.32 194 PHE D O 1
ATOM 3548 N N . THR B 1 195 ? 29.205 -9.487 -5.420 1.00 41.02 195 THR D N 1
ATOM 3549 C CA . THR B 1 195 ? 28.948 -8.060 -5.580 1.00 43.59 195 THR D CA 1
ATOM 3550 C C . THR B 1 195 ? 28.963 -7.704 -7.063 1.00 43.60 195 THR D C 1
ATOM 3551 O O . THR B 1 195 ? 29.789 -8.220 -7.816 1.00 40.54 195 THR D O 1
ATOM 3555 N N . LEU B 1 196 ? 28.018 -6.853 -7.492 1.00 41.56 196 LEU D N 1
ATOM 3556 C CA . LEU B 1 196 ? 28.004 -6.346 -8.863 1.00 41.37 196 LEU D CA 1
ATOM 3557 C C . LEU B 1 196 ? 29.076 -5.276 -9.014 1.00 43.55 196 LEU D C 1
ATOM 3558 O O . LEU B 1 196 ? 28.956 -4.180 -8.464 1.00 37.40 196 LEU D O 1
ATOM 3563 N N . ASP B 1 197 ? 30.134 -5.612 -9.748 1.00 43.99 197 ASP D N 1
ATOM 3564 C CA . ASP B 1 197 ? 31.139 -4.652 -10.180 1.00 42.39 197 ASP D CA 1
ATOM 3565 C C . ASP B 1 197 ? 30.559 -3.926 -11.380 1.00 47.82 197 ASP D C 1
ATOM 3566 O O . ASP B 1 197 ? 30.405 -4.520 -12.456 1.00 48.80 197 ASP D O 1
ATOM 3571 N N . THR B 1 198 ? 30.241 -2.648 -11.204 1.00 44.81 198 THR D N 1
ATOM 3572 C CA . THR B 1 198 ? 29.603 -1.914 -12.287 1.00 51.58 198 THR D CA 1
ATOM 3573 C C . THR B 1 198 ? 30.598 -1.482 -13.344 1.00 50.87 198 THR D C 1
ATOM 3574 O O . THR B 1 198 ? 30.197 -1.276 -14.492 1.00 52.10 198 THR D O 1
ATOM 3578 N N . ASN B 1 199 ? 31.874 -1.303 -12.972 1.00 52.55 199 ASN D N 1
ATOM 3579 C CA . ASN B 1 199 ? 32.905 -1.054 -13.976 1.00 51.53 199 ASN D CA 1
ATOM 3580 C C . ASN B 1 199 ? 32.896 -2.141 -15.048 1.00 50.76 199 ASN D C 1
ATOM 3581 O O . ASN B 1 199 ? 33.021 -1.843 -16.241 1.00 51.44 199 ASN D O 1
ATOM 3586 N N . LEU B 1 200 ? 32.753 -3.415 -14.642 1.00 51.90 200 LEU D N 1
ATOM 3587 C CA . LEU B 1 200 ? 32.897 -4.549 -15.548 1.00 49.69 200 LEU D CA 1
ATOM 3588 C C . LEU B 1 200 ? 31.586 -5.237 -15.881 1.00 49.65 200 LEU D C 1
ATOM 3589 O O . LEU B 1 200 ? 31.581 -6.122 -16.739 1.00 46.72 200 LEU D O 1
ATOM 3594 N N . GLY B 1 201 ? 30.492 -4.894 -15.199 1.00 51.11 201 GLY D N 1
ATOM 3595 C CA . GLY B 1 201 ? 29.255 -5.641 -15.343 1.00 48.90 201 GLY D CA 1
ATOM 3596 C C . GLY B 1 201 ? 29.430 -7.127 -15.094 1.00 50.68 201 GLY D C 1
ATOM 3597 O O . GLY B 1 201 ? 29.044 -7.967 -15.921 1.00 52.08 201 GLY D O 1
ATOM 3598 N N . GLU B 1 202 ? 30.052 -7.467 -13.968 1.00 46.76 202 GLU D N 1
ATOM 3599 C CA . GLU B 1 202 ? 30.221 -8.858 -13.569 1.00 49.35 202 GLU D CA 1
ATOM 3600 C C . GLU B 1 202 ? 29.962 -8.939 -12.079 1.00 44.50 202 GLU D C 1
ATOM 3601 O O . GLU B 1 202 ? 30.487 -8.123 -11.320 1.00 45.96 202 GLU D O 1
ATOM 3607 N N . PHE B 1 203 ? 29.157 -9.909 -11.674 1.00 44.87 203 PHE D N 1
ATOM 3608 C CA . PHE B 1 203 ? 29.130 -10.341 -10.286 1.00 45.26 203 PHE D CA 1
ATOM 3609 C C . PHE B 1 203 ? 30.463 -11.004 -9.945 1.00 48.37 203 PHE D C 1
ATOM 3610 O O . PHE B 1 203 ? 30.840 -12.001 -10.564 1.00 49.59 203 PHE D O 1
ATOM 3618 N N . ILE B 1 204 ? 31.187 -10.445 -8.979 1.00 48.10 204 ILE D N 1
ATOM 3619 C CA . ILE B 1 204 ? 32.412 -11.041 -8.445 1.00 45.42 204 ILE D CA 1
ATOM 3620 C C . ILE B 1 204 ? 32.170 -11.621 -7.060 1.00 49.91 204 ILE D C 1
ATOM 3621 O O . ILE B 1 204 ? 31.501 -11.007 -6.212 1.00 44.18 204 ILE D O 1
ATOM 3626 N N . LEU B 1 205 ? 32.684 -12.834 -6.863 1.00 46.50 205 LEU D N 1
ATOM 3627 C CA . LEU B 1 205 ? 32.605 -13.529 -5.594 1.00 50.16 205 LEU D CA 1
ATOM 3628 C C . LEU B 1 205 ? 33.233 -12.677 -4.514 1.00 53.61 205 LEU D C 1
ATOM 3629 O O . LEU B 1 205 ? 34.412 -12.326 -4.595 1.00 52.40 205 LEU D O 1
ATOM 3634 N N . THR B 1 206 ? 32.427 -12.294 -3.533 1.00 47.53 206 THR D N 1
ATOM 3635 C CA . THR B 1 206 ? 32.909 -11.528 -2.400 1.00 52.02 206 THR D CA 1
ATOM 3636 C C . THR B 1 206 ? 32.620 -12.178 -1.062 1.00 57.33 206 THR D C 1
ATOM 3637 O O . THR B 1 206 ? 33.238 -11.786 -0.063 1.00 57.64 206 THR D O 1
ATOM 3641 N N . HIS B 1 207 ? 31.732 -13.174 -1.014 1.00 53.58 207 HIS D N 1
ATOM 3642 C CA . HIS B 1 207 ? 31.360 -13.853 0.227 1.00 56.96 207 HIS D CA 1
ATOM 3643 C C . HIS B 1 207 ? 31.251 -15.334 -0.081 1.00 55.03 207 HIS D C 1
ATOM 3644 O O . HIS B 1 207 ? 30.146 -15.869 -0.247 1.00 54.47 207 HIS D O 1
ATOM 3651 N N . PRO B 1 208 ? 32.388 -16.022 -0.226 1.00 59.78 208 PRO D N 1
ATOM 3652 C CA . PRO B 1 208 ? 32.344 -17.471 -0.450 1.00 58.48 208 PRO D CA 1
ATOM 3653 C C . PRO B 1 208 ? 31.963 -18.201 0.823 1.00 59.36 208 PRO D C 1
ATOM 3654 O O . PRO B 1 208 ? 32.374 -17.819 1.921 1.00 61.36 208 PRO D O 1
ATOM 3658 N N . ASN B 1 209 ? 31.160 -19.251 0.665 1.00 60.22 209 ASN D N 1
ATOM 3659 C CA . ASN B 1 209 ? 30.759 -20.112 1.783 1.00 63.71 209 ASN D CA 1
ATOM 3660 C C . ASN B 1 209 ? 30.210 -19.279 2.951 1.00 62.85 209 ASN D C 1
ATOM 3661 O O . ASN B 1 209 ? 30.638 -19.396 4.102 1.00 66.93 209 ASN D O 1
ATOM 3666 N N . LEU B 1 210 ? 29.248 -18.417 2.630 1.00 63.27 210 LEU D N 1
ATOM 3667 C CA . LEU B 1 210 ? 28.636 -17.527 3.612 1.00 64.89 210 LEU D CA 1
ATOM 3668 C C . LEU B 1 210 ? 27.954 -18.285 4.754 1.00 61.92 210 LEU D C 1
ATOM 3669 O O . LEU B 1 210 ? 27.145 -19.185 4.526 1.00 62.17 210 LEU D O 1
ATOM 3674 N N . ARG B 1 211 ? 28.262 -17.872 5.988 1.00 62.73 211 ARG D N 1
ATOM 3675 C CA . ARG B 1 211 ? 27.815 -18.513 7.227 1.00 62.06 211 ARG D CA 1
ATOM 3676 C C . ARG B 1 211 ? 27.151 -17.478 8.134 1.00 62.28 211 ARG D C 1
ATOM 3677 O O . ARG B 1 211 ? 27.836 -16.593 8.660 1.00 60.91 211 ARG D O 1
ATOM 3685 N N . ILE B 1 212 ? 25.849 -17.612 8.379 1.00 62.83 212 ILE D N 1
ATOM 3686 C CA . ILE B 1 212 ? 25.187 -16.673 9.300 1.00 62.53 212 ILE D CA 1
ATOM 3687 C C . ILE B 1 212 ? 25.587 -17.003 10.731 1.00 62.95 212 ILE D C 1
ATOM 3688 O O . ILE B 1 212 ? 25.477 -18.164 11.144 1.00 63.54 212 ILE D O 1
ATOM 3693 N N . PRO B 1 213 ? 26.032 -16.031 11.520 1.00 61.98 213 PRO D N 1
ATOM 3694 C CA . PRO B 1 213 ? 26.429 -16.310 12.906 1.00 62.34 213 PRO D CA 1
ATOM 3695 C C . PRO B 1 213 ? 25.272 -16.874 13.709 1.00 63.71 213 PRO D C 1
ATOM 3696 O O . PRO B 1 213 ? 24.121 -16.435 13.559 1.00 61.49 213 PRO D O 1
ATOM 3700 N N . PRO B 1 214 ? 25.535 -17.850 14.577 1.00 66.12 214 PRO D N 1
ATOM 3701 C CA . PRO B 1 214 ? 24.432 -18.543 15.254 1.00 63.28 214 PRO D CA 1
ATOM 3702 C C . PRO B 1 214 ? 23.724 -17.692 16.281 1.00 63.75 214 PRO D C 1
ATOM 3703 O O . PRO B 1 214 ? 22.568 -17.991 16.598 1.00 65.56 214 PRO D O 1
ATOM 3707 N N . GLN B 1 215 ? 24.374 -16.659 16.823 1.00 65.40 215 GLN D N 1
ATOM 3708 C CA . GLN B 1 215 ? 23.735 -15.728 17.742 1.00 66.13 215 GLN D CA 1
ATOM 3709 C C . GLN B 1 215 ? 24.098 -14.285 17.395 1.00 63.60 215 GLN D C 1
ATOM 3710 O O . GLN B 1 215 ? 25.228 -13.988 16.988 1.00 59.47 215 GLN D O 1
ATOM 3716 N N . LYS B 1 216 ? 23.104 -13.397 17.523 1.00 60.87 216 LYS D N 1
ATOM 3717 C CA . LYS B 1 216 ? 23.254 -11.963 17.290 1.00 55.03 216 LYS D CA 1
ATOM 3718 C C . LYS B 1 216 ? 21.989 -11.246 17.748 1.00 53.19 216 LYS D C 1
ATOM 3719 O O . LYS B 1 216 ? 20.882 -11.656 17.392 1.00 51.61 216 LYS D O 1
ATOM 3725 N N . ALA B 1 217 ? 22.127 -10.175 18.531 1.00 53.36 217 ALA D N 1
ATOM 3726 C CA . ALA B 1 217 ? 20.966 -9.522 19.138 1.00 48.91 217 ALA D CA 1
ATOM 3727 C C . ALA B 1 217 ? 20.450 -8.376 18.254 1.00 46.59 217 ALA D C 1
ATOM 3728 O O . ALA B 1 217 ? 20.488 -7.194 18.605 1.00 44.90 217 ALA D O 1
ATOM 3730 N N . ILE B 1 218 ? 19.930 -8.757 17.088 1.00 46.85 218 ILE D N 1
ATOM 3731 C CA . ILE B 1 218 ? 19.212 -7.852 16.193 1.00 45.44 218 ILE D CA 1
ATOM 3732 C C . ILE B 1 218 ? 17.892 -8.505 15.820 1.00 43.49 218 ILE D C 1
ATOM 3733 O O . ILE B 1 218 ? 17.879 -9.666 15.409 1.00 45.99 218 ILE D O 1
ATOM 3738 N N . TYR B 1 219 ? 16.785 -7.762 15.917 1.00 43.85 219 TYR D N 1
ATOM 3739 C CA . TYR B 1 219 ? 15.498 -8.286 15.469 1.00 41.55 219 TYR D CA 1
ATOM 3740 C C . TYR B 1 219 ? 14.868 -7.331 14.467 1.00 41.97 219 TYR D C 1
ATOM 3741 O O . TYR B 1 219 ? 15.043 -6.107 14.543 1.00 39.23 219 TYR D O 1
ATOM 3750 N N . SER B 1 220 ? 14.130 -7.910 13.524 1.00 38.72 220 SER D N 1
ATOM 3751 C CA . SER B 1 220 ? 13.653 -7.191 12.345 1.00 41.39 220 SER D CA 1
ATOM 3752 C C . SER B 1 220 ? 12.188 -7.559 12.136 1.00 39.65 220 SER D C 1
ATOM 3753 O O . SER B 1 220 ? 11.873 -8.675 11.699 1.00 38.35 220 SER D O 1
ATOM 3756 N N . ILE B 1 221 ? 11.294 -6.629 12.466 1.00 37.67 221 ILE D N 1
ATOM 3757 C CA . ILE B 1 221 ? 9.860 -6.900 12.474 1.00 38.84 221 ILE D CA 1
ATOM 3758 C C . ILE B 1 221 ? 9.148 -5.557 12.444 1.00 38.01 221 ILE D C 1
ATOM 3759 O O . ILE B 1 221 ? 9.665 -4.559 12.954 1.00 36.96 221 ILE D O 1
ATOM 3764 N N . ASN B 1 222 ? 7.960 -5.529 11.829 1.00 38.30 222 ASN D N 1
ATOM 3765 C CA . ASN B 1 222 ? 7.151 -4.304 11.766 1.00 39.99 222 ASN D CA 1
ATOM 3766 C C . ASN B 1 222 ? 6.331 -4.221 13.041 1.00 34.80 222 ASN D C 1
ATOM 3767 O O . ASN B 1 222 ? 5.227 -4.763 13.138 1.00 35.18 222 ASN D O 1
ATOM 3772 N N . GLU B 1 223 ? 6.844 -3.496 14.027 1.00 36.79 223 GLU D N 1
ATOM 3773 C CA . GLU B 1 223 ? 6.082 -3.416 15.269 1.00 36.98 223 GLU D CA 1
ATOM 3774 C C . GLU B 1 223 ? 4.805 -2.598 15.121 1.00 36.25 223 GLU D C 1
ATOM 3775 O O . GLU B 1 223 ? 3.965 -2.602 16.036 1.00 34.47 223 GLU D O 1
ATOM 3781 N N . GLY B 1 224 ? 4.607 -1.932 13.983 1.00 34.35 224 GLY D N 1
ATOM 3782 C CA . GLY B 1 224 ? 3.315 -1.303 13.756 1.00 34.33 224 GLY D CA 1
ATOM 3783 C C . GLY B 1 224 ? 2.164 -2.295 13.752 1.00 34.93 224 GLY D C 1
ATOM 3784 O O . GLY B 1 224 ? 1.017 -1.904 13.961 1.00 32.44 224 GLY D O 1
ATOM 3785 N N . ASN B 1 225 ? 2.449 -3.573 13.529 1.00 36.06 225 ASN D N 1
ATOM 3786 C CA . ASN B 1 225 ? 1.426 -4.605 13.516 1.00 38.82 225 ASN D CA 1
ATOM 3787 C C . ASN B 1 225 ? 1.188 -5.202 14.899 1.00 40.47 225 ASN D C 1
ATOM 3788 O O . ASN B 1 225 ? 0.459 -6.196 15.013 1.00 40.88 225 ASN D O 1
ATOM 3793 N N . THR B 1 226 ? 1.776 -4.616 15.950 1.00 41.29 226 THR D N 1
ATOM 3794 C CA . THR B 1 226 ? 1.656 -5.182 17.299 1.00 40.40 226 THR D CA 1
ATOM 3795 C C . THR B 1 226 ? 0.197 -5.374 17.692 1.00 44.04 226 THR D C 1
ATOM 3796 O O . THR B 1 226 ? -0.157 -6.365 18.342 1.00 41.32 226 THR D O 1
ATOM 3800 N N . LEU B 1 227 ? -0.668 -4.441 17.285 1.00 43.20 227 LEU D N 1
ATOM 3801 C CA . LEU B 1 227 ? -2.093 -4.519 17.600 1.00 43.39 227 LEU D CA 1
ATOM 3802 C C . LEU B 1 227 ? -2.714 -5.816 17.106 1.00 46.40 227 LEU D C 1
ATOM 3803 O O . LEU B 1 227 ? -3.687 -6.301 17.693 1.00 43.21 227 LEU D O 1
ATOM 3808 N N . TYR B 1 228 ? -2.183 -6.379 16.027 1.00 45.25 228 TYR D N 1
ATOM 3809 C CA . TYR B 1 228 ? -2.812 -7.490 15.324 1.00 46.14 228 TYR D CA 1
ATOM 3810 C C . TYR B 1 228 ? -2.206 -8.848 15.664 1.00 45.55 228 TYR D C 1
ATOM 3811 O O . TYR B 1 228 ? -2.704 -9.865 15.162 1.00 44.28 228 TYR D O 1
ATOM 3820 N N . TRP B 1 229 ? -1.158 -8.898 16.500 1.00 44.26 229 TRP D N 1
ATOM 3821 C CA . TRP B 1 229 ? -0.506 -10.162 16.868 1.00 44.75 229 TRP D CA 1
ATOM 3822 C C . TRP B 1 229 ? -1.190 -10.792 18.082 1.00 46.14 229 TRP D C 1
ATOM 3823 O O . TRP B 1 229 ? -1.769 -10.094 18.916 1.00 43.65 229 TRP D O 1
ATOM 3834 N N . ASN B 1 230 ? -1.079 -12.114 18.206 1.00 45.11 230 ASN D N 1
ATOM 3835 C CA . ASN B 1 230 ? -1.570 -12.774 19.410 1.00 48.23 230 ASN D CA 1
ATOM 3836 C C . ASN B 1 230 ? -0.579 -12.593 20.572 1.00 49.11 230 ASN D C 1
ATOM 3837 O O . ASN B 1 230 ? 0.486 -11.990 20.429 1.00 46.62 230 ASN D O 1
ATOM 3842 N N . GLU B 1 231 ? -0.932 -13.129 21.752 1.00 47.70 231 GLU D N 1
ATOM 3843 C CA . GLU B 1 231 ? -0.126 -12.884 22.946 1.00 49.94 231 GLU D CA 1
ATOM 3844 C C . GLU B 1 231 ? 1.254 -13.513 22.840 1.00 50.04 231 GLU D C 1
ATOM 3845 O O . GLU B 1 231 ? 2.245 -12.911 23.268 1.00 51.89 231 GLU D O 1
ATOM 3851 N N . THR B 1 232 ? 1.342 -14.735 22.306 1.00 48.39 232 THR D N 1
ATOM 3852 C CA . THR B 1 232 ? 2.638 -15.399 22.178 1.00 50.16 232 THR D CA 1
ATOM 3853 C C . THR B 1 232 ? 3.667 -14.531 21.441 1.00 51.14 232 THR D C 1
ATOM 3854 O O . THR B 1 232 ? 4.782 -14.307 21.938 1.00 54.32 232 THR D O 1
ATOM 3858 N N . ILE B 1 233 ? 3.299 -14.017 20.263 1.00 51.03 233 ILE D N 1
ATOM 3859 C CA . ILE B 1 233 ? 4.210 -13.179 19.476 1.00 47.95 233 ILE D CA 1
ATOM 3860 C C . ILE B 1 233 ? 4.515 -11.874 20.206 1.00 49.45 233 ILE D C 1
ATOM 3861 O O . ILE B 1 233 ? 5.668 -11.411 20.247 1.00 51.50 233 ILE D O 1
ATOM 3866 N N . ARG B 1 234 ? 3.469 -11.227 20.728 1.00 48.24 234 ARG D N 1
ATOM 3867 C CA . ARG B 1 234 ? 3.641 -9.982 21.470 1.00 49.10 234 ARG D CA 1
ATOM 3868 C C . ARG B 1 234 ? 4.669 -10.146 22.587 1.00 49.02 234 ARG D C 1
ATOM 3869 O O . ARG B 1 234 ? 5.589 -9.330 22.725 1.00 45.04 234 ARG D O 1
ATOM 3877 N N . THR B 1 235 ? 4.550 -11.224 23.376 1.00 49.00 235 THR D N 1
ATOM 3878 C CA . THR B 1 235 ? 5.452 -11.390 24.512 1.00 49.11 235 THR D CA 1
ATOM 3879 C C . THR B 1 235 ? 6.855 -11.754 24.061 1.00 50.20 235 THR D C 1
ATOM 3880 O O . THR B 1 235 ? 7.829 -11.361 24.713 1.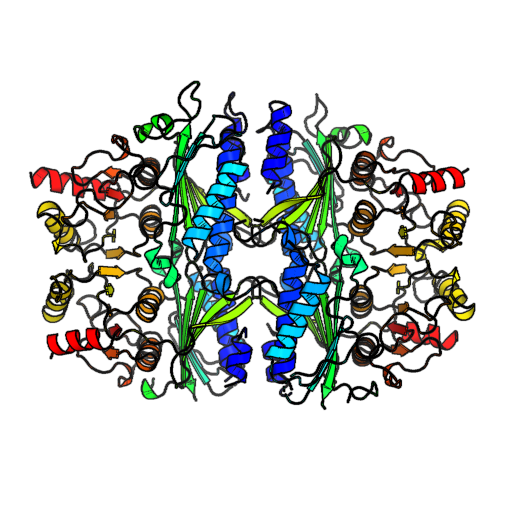00 53.81 235 THR D O 1
ATOM 3884 N N . PHE B 1 236 ? 7.004 -12.496 22.963 1.00 49.06 236 PHE D N 1
ATOM 3885 C CA . PHE B 1 236 ? 8.363 -12.726 22.477 1.00 50.93 236 PHE D CA 1
ATOM 3886 C C . PHE B 1 236 ? 9.047 -11.406 22.123 1.00 49.69 236 PHE D C 1
ATOM 3887 O O . PHE B 1 236 ? 10.196 -11.142 22.534 1.00 50.04 236 PHE D O 1
ATOM 3895 N N . ILE B 1 237 ? 8.338 -10.545 21.381 1.00 47.17 237 ILE D N 1
ATOM 3896 C CA . ILE B 1 237 ? 8.926 -9.259 20.999 1.00 47.58 237 ILE D CA 1
ATOM 3897 C C . ILE B 1 237 ? 9.196 -8.419 22.239 1.00 49.46 237 ILE D C 1
ATOM 3898 O O . ILE B 1 237 ? 10.203 -7.707 22.324 1.00 51.23 237 ILE D O 1
ATOM 3903 N N . GLU B 1 238 ? 8.316 -8.503 23.234 1.00 48.41 238 GLU D N 1
ATOM 3904 C CA . GLU B 1 238 ? 8.593 -7.824 24.488 1.00 48.79 238 GLU D CA 1
ATOM 3905 C C . GLU B 1 238 ? 9.880 -8.361 25.121 1.00 51.50 238 GLU D C 1
ATOM 3906 O O . GLU B 1 238 ? 10.630 -7.603 25.739 1.00 51.61 238 GLU D O 1
ATOM 3912 N N . LYS B 1 239 ? 10.181 -9.651 24.928 1.00 49.02 239 LYS D N 1
ATOM 3913 C CA . LYS B 1 239 ? 11.374 -10.229 25.545 1.00 51.64 239 LYS D CA 1
ATOM 3914 C C . LYS B 1 239 ? 12.664 -9.707 24.907 1.00 53.38 239 LYS D C 1
ATOM 3915 O O . LYS B 1 239 ? 13.691 -9.576 25.595 1.00 51.15 239 LYS D O 1
ATOM 3921 N N . VAL B 1 240 ? 12.665 -9.469 23.588 1.00 50.38 240 VAL D N 1
ATOM 3922 C CA . VAL B 1 240 ? 13.944 -9.047 23.006 1.00 49.57 240 VAL D CA 1
ATOM 3923 C C . VAL B 1 240 ? 14.330 -7.628 23.427 1.00 49.57 240 VAL D C 1
ATOM 3924 O O . VAL B 1 240 ? 15.494 -7.231 23.262 1.00 48.40 240 VAL D O 1
ATOM 3928 N N . LYS B 1 241 ? 13.398 -6.856 23.976 1.00 46.65 241 LYS D N 1
ATOM 3929 C CA . LYS B 1 241 ? 13.688 -5.514 24.461 1.00 47.74 241 LYS D CA 1
ATOM 3930 C C . LYS B 1 241 ? 14.227 -5.489 25.888 1.00 52.03 241 LYS D C 1
ATOM 3931 O O . LYS B 1 241 ? 14.584 -4.411 26.380 1.00 49.08 241 LYS D O 1
ATOM 3937 N N . GLN B 1 242 ? 14.281 -6.636 26.568 1.00 49.23 242 GLN D N 1
ATOM 3938 C CA . GLN B 1 242 ? 14.853 -6.756 27.900 1.00 52.67 242 GLN D CA 1
ATOM 3939 C C . GLN B 1 242 ? 16.357 -6.980 27.799 1.00 52.83 242 GLN D C 1
ATOM 3940 O O . GLN B 1 242 ? 16.852 -7.430 26.761 1.00 52.53 242 GLN D O 1
ATOM 3946 N N . PRO B 1 243 ? 17.139 -6.659 28.849 1.00 55.08 243 PRO D N 1
ATOM 3947 C CA . PRO B 1 243 ? 18.583 -6.831 28.821 1.00 56.70 243 PRO D CA 1
ATOM 3948 C C . PRO B 1 243 ? 18.912 -8.310 28.623 1.00 55.99 243 PRO D C 1
ATOM 3949 O O . PRO B 1 243 ? 18.172 -9.111 29.084 1.00 56.73 243 PRO D O 1
ATOM 3953 N N . GLN B 1 244 ? 19.982 -8.604 27.890 1.00 56.24 244 GLN D N 1
ATOM 3954 C CA . GLN B 1 244 ? 20.390 -10.007 27.644 1.00 62.77 244 GLN D CA 1
ATOM 3955 C C . GLN B 1 244 ? 21.768 -10.252 28.265 1.00 67.41 244 GLN D C 1
ATOM 3956 O O . GLN B 1 244 ? 22.690 -9.475 28.003 1.00 66.10 244 GLN D O 1
ATOM 3962 N N . ALA B 1 245 ? 21.896 -11.321 29.044 1.00 78.16 245 ALA D N 1
ATOM 3963 C CA . ALA B 1 245 ? 23.188 -11.658 29.690 1.00 77.46 245 ALA D CA 1
ATOM 3964 C C . ALA B 1 245 ? 24.256 -11.946 28.629 1.00 77.63 245 ALA D C 1
ATOM 3965 O O . ALA B 1 245 ? 23.906 -12.550 27.596 1.00 81.65 245 ALA D O 1
ATOM 3967 N N . LYS B 1 250 ? 22.337 -5.841 27.800 1.00 57.84 250 LYS D N 1
ATOM 3968 C CA . LYS B 1 250 ? 21.769 -5.035 26.714 1.00 58.66 250 LYS D CA 1
ATOM 3969 C C . LYS B 1 250 ? 20.723 -5.798 25.901 1.00 55.26 250 LYS D C 1
ATOM 3970 O O . LYS B 1 250 ? 20.877 -6.993 25.641 1.00 52.05 250 LYS D O 1
ATOM 3976 N N . PRO B 1 251 ? 19.658 -5.106 25.515 1.00 53.37 251 PRO D N 1
ATOM 3977 C CA . PRO B 1 251 ? 18.584 -5.724 24.734 1.00 51.21 251 PRO D CA 1
ATOM 3978 C C . PRO B 1 251 ? 18.987 -5.814 23.273 1.00 48.30 251 PRO D C 1
ATOM 3979 O O . PRO B 1 251 ? 20.072 -5.390 22.885 1.00 48.17 251 PRO D O 1
ATOM 3983 N N . PHE B 1 252 ? 18.077 -6.346 22.459 1.00 47.90 252 PHE D N 1
ATOM 3984 C CA . PHE B 1 252 ? 18.327 -6.398 21.024 1.00 48.86 252 PHE D CA 1
ATOM 3985 C C . PHE B 1 252 ? 18.294 -4.992 20.448 1.00 45.05 252 PHE D C 1
ATOM 3986 O O . PHE B 1 252 ? 17.687 -4.079 21.009 1.00 45.00 252 PHE D O 1
ATOM 3994 N N . SER B 1 253 ? 18.959 -4.828 19.310 1.00 44.60 253 SER D N 1
ATOM 3995 C CA . SER B 1 253 ? 18.773 -3.664 18.469 1.00 43.04 253 SER D CA 1
ATOM 3996 C C . SER B 1 253 ? 17.744 -3.995 17.389 1.00 40.68 253 SER D C 1
ATOM 3997 O O . SER B 1 253 ? 17.650 -5.137 16.928 1.00 41.27 253 SER D O 1
ATOM 4000 N N . ALA B 1 254 ? 16.951 -2.997 17.001 1.00 40.84 254 ALA D N 1
ATOM 4001 C CA . ALA B 1 254 ? 15.894 -3.189 16.014 1.00 40.04 254 ALA D CA 1
ATOM 4002 C C . ALA B 1 254 ? 16.287 -2.567 14.678 1.00 38.62 254 ALA D C 1
ATOM 4003 O O . ALA B 1 254 ? 16.854 -1.470 14.628 1.00 35.70 254 ALA D O 1
ATOM 4005 N N . ARG B 1 255 ? 15.973 -3.273 13.598 1.00 36.64 255 ARG D N 1
ATOM 4006 C CA . ARG B 1 255 ? 16.245 -2.803 12.237 1.00 38.60 255 ARG D CA 1
ATOM 4007 C C . ARG B 1 255 ? 15.134 -3.333 11.347 1.00 38.70 255 ARG D C 1
ATOM 4008 O O . ARG B 1 255 ? 14.851 -4.533 11.378 1.00 37.53 255 ARG D O 1
ATOM 4016 N N . TYR B 1 256 ? 14.506 -2.463 10.558 1.00 34.11 256 TYR D N 1
ATOM 4017 C CA . TYR B 1 256 ? 13.422 -2.947 9.702 1.00 35.16 256 TYR D CA 1
ATOM 4018 C C . TYR B 1 256 ? 13.309 -1.986 8.521 1.00 37.69 256 TYR D C 1
ATOM 4019 O O . TYR B 1 256 ? 12.569 -1.002 8.583 1.00 35.29 256 TYR D O 1
ATOM 4028 N N . VAL B 1 257 ? 14.066 -2.292 7.470 1.00 36.02 257 VAL D N 1
ATOM 4029 C CA . VAL B 1 257 ? 14.051 -1.502 6.248 1.00 34.82 257 VAL D CA 1
ATOM 4030 C C . VAL B 1 257 ? 12.654 -1.475 5.664 1.00 34.57 257 VAL D C 1
ATOM 4031 O O . VAL B 1 257 ? 12.206 -0.456 5.129 1.00 33.13 257 VAL D O 1
ATOM 4035 N N . GLY B 1 258 ? 11.935 -2.591 5.775 1.00 35.47 258 GLY D N 1
ATOM 4036 C CA . GLY B 1 258 ? 10.648 -2.728 5.142 1.00 36.12 258 GLY D CA 1
ATOM 4037 C C . GLY B 1 258 ? 10.691 -3.383 3.776 1.00 36.68 258 GLY D C 1
ATOM 4038 O O . GLY B 1 258 ? 9.632 -3.560 3.171 1.00 38.99 258 GLY D O 1
ATOM 4039 N N . SER B 1 259 ? 11.880 -3.715 3.268 1.00 32.85 259 SER D N 1
ATOM 4040 C CA . SER B 1 259 ? 12.065 -4.547 2.083 1.00 36.19 259 SER D CA 1
ATOM 4041 C C . SER B 1 259 ? 12.613 -5.862 2.595 1.00 38.34 259 SER D C 1
ATOM 4042 O O . SER B 1 259 ? 13.734 -5.909 3.114 1.00 38.81 259 SER D O 1
ATOM 4045 N N . MET B 1 260 ? 11.827 -6.922 2.461 1.00 37.82 260 MET D N 1
ATOM 4046 C CA . MET B 1 260 ? 12.216 -8.175 3.086 1.00 39.41 260 MET D CA 1
ATOM 4047 C C . MET B 1 260 ? 13.581 -8.629 2.604 1.00 38.36 260 MET D C 1
ATOM 4048 O O . MET B 1 260 ? 14.378 -9.127 3.404 1.00 37.43 260 MET D O 1
ATOM 4053 N N . VAL B 1 261 ? 13.886 -8.447 1.306 1.00 40.25 261 VAL D N 1
ATOM 4054 C CA . VAL B 1 261 ? 15.170 -8.920 0.795 1.00 36.87 261 VAL D CA 1
ATOM 4055 C C . VAL B 1 261 ? 16.320 -8.205 1.500 1.00 39.00 261 VAL D C 1
ATOM 4056 O O . VAL B 1 261 ? 17.324 -8.823 1.868 1.00 38.43 261 VAL D O 1
ATOM 4060 N N . ALA B 1 262 ? 16.169 -6.902 1.749 1.00 36.87 262 ALA D N 1
ATOM 4061 C CA . ALA B 1 262 ? 17.230 -6.140 2.397 1.00 37.56 262 ALA D CA 1
ATOM 4062 C C . ALA B 1 262 ? 17.386 -6.527 3.865 1.00 40.89 262 ALA D C 1
ATOM 4063 O O . ALA B 1 262 ? 18.513 -6.757 4.336 1.00 39.37 262 ALA D O 1
ATOM 4065 N N . ASP B 1 263 ? 16.254 -6.651 4.557 1.00 38.40 263 ASP D N 1
ATOM 4066 C CA . ASP B 1 263 ? 16.275 -7.024 5.988 1.00 37.89 263 ASP D CA 1
ATOM 4067 C C . ASP B 1 263 ? 16.896 -8.412 6.121 1.00 38.72 263 ASP D C 1
ATOM 4068 O O . ASP B 1 263 ? 17.739 -8.597 6.968 1.00 38.97 263 ASP D O 1
ATOM 4073 N N . VAL B 1 264 ? 16.539 -9.323 5.233 1.00 38.81 264 VAL D N 1
ATOM 4074 C CA . VAL B 1 264 ? 17.096 -10.651 5.400 1.00 40.15 264 VAL D CA 1
ATOM 4075 C C . VAL B 1 264 ? 18.562 -10.697 4.943 1.00 42.28 264 VAL D C 1
ATOM 4076 O O . VAL B 1 264 ? 19.356 -11.486 5.471 1.00 43.88 264 VAL D O 1
ATOM 4080 N N . HIS B 1 265 ? 18.962 -9.874 3.969 1.00 41.02 265 HIS D N 1
ATOM 4081 C CA . HIS B 1 265 ? 20.370 -9.840 3.569 1.00 41.50 265 HIS D CA 1
ATOM 4082 C C . HIS B 1 265 ? 21.240 -9.375 4.731 1.00 43.63 265 HIS D C 1
ATOM 4083 O O . HIS B 1 265 ? 22.296 -9.964 5.025 1.00 43.46 265 HIS D O 1
ATOM 4090 N N . ARG B 1 266 ? 20.798 -8.309 5.416 1.00 40.62 266 ARG D N 1
ATOM 4091 C CA . ARG B 1 266 ? 21.493 -7.898 6.630 1.00 44.44 266 ARG D CA 1
ATOM 4092 C C . ARG B 1 266 ? 21.538 -9.039 7.636 1.00 44.26 266 ARG D C 1
ATOM 4093 O O . ARG B 1 266 ? 22.565 -9.258 8.294 1.00 46.57 266 ARG D O 1
ATOM 4101 N N . THR B 1 267 ? 20.436 -9.778 7.781 1.00 42.23 267 THR D N 1
ATOM 4102 C CA . THR B 1 267 ? 20.441 -10.871 8.752 1.00 45.45 267 THR D CA 1
ATOM 4103 C C . THR B 1 267 ? 21.500 -11.919 8.396 1.00 47.14 267 THR D C 1
ATOM 4104 O O . THR B 1 267 ? 22.233 -12.398 9.265 1.00 48.42 267 THR D O 1
ATOM 4108 N N . PHE B 1 268 ? 21.589 -12.285 7.115 1.00 46.29 268 PHE D N 1
ATOM 4109 C CA . PHE B 1 268 ? 22.654 -13.176 6.644 1.00 47.57 268 PHE D CA 1
ATOM 4110 C C . PHE B 1 268 ? 24.045 -12.692 7.064 1.00 51.09 268 PHE D C 1
ATOM 4111 O O . PHE B 1 268 ? 24.867 -13.478 7.551 1.00 52.77 268 PHE D O 1
ATOM 4119 N N . LEU B 1 269 ? 24.339 -11.400 6.865 1.00 47.43 269 LEU D N 1
ATOM 4120 C CA . LEU B 1 269 ? 25.734 -10.958 7.027 1.00 51.07 269 LEU D CA 1
ATOM 4121 C C . LEU B 1 269 ? 26.109 -10.635 8.476 1.00 47.78 269 LEU D C 1
ATOM 4122 O O . LEU B 1 269 ? 27.225 -10.924 8.911 1.00 49.51 269 LEU D O 1
ATOM 4127 N N . TYR B 1 270 ? 25.128 -10.144 9.229 1.00 45.59 270 TYR D N 1
ATOM 4128 C CA . TYR B 1 270 ? 25.388 -9.721 10.623 1.00 47.38 270 TYR D CA 1
ATOM 4129 C C . TYR B 1 270 ? 24.789 -10.715 11.620 1.00 49.82 270 TYR D C 1
ATOM 4130 O O . TYR B 1 270 ? 25.263 -10.709 12.753 1.00 51.81 270 TYR D O 1
ATOM 4139 N N . GLY B 1 271 ? 23.819 -11.539 11.218 1.00 50.84 271 GLY D N 1
ATOM 4140 C CA . GLY B 1 271 ? 23.121 -12.362 12.179 1.00 48.09 271 GLY D CA 1
ATOM 4141 C C . GLY B 1 271 ? 21.869 -11.669 12.695 1.00 51.81 271 GLY D C 1
ATOM 4142 O O . GLY B 1 271 ? 21.643 -10.476 12.479 1.00 48.22 271 GLY D O 1
ATOM 4143 N N . GLY B 1 272 ? 21.028 -12.443 13.417 1.00 48.67 272 GLY D N 1
ATOM 4144 C CA . GLY B 1 272 ? 19.835 -11.851 13.985 1.00 48.25 272 GLY D CA 1
ATOM 4145 C C . GLY B 1 272 ? 18.595 -12.628 13.593 1.00 51.65 272 GLY D C 1
ATOM 4146 O O . GLY B 1 272 ? 18.679 -13.770 13.123 1.00 51.88 272 GLY D O 1
ATOM 4147 N N . LEU B 1 273 ? 17.434 -11.991 13.800 1.00 46.14 273 LEU D N 1
ATOM 4148 C CA . LEU B 1 273 ? 16.118 -12.535 13.467 1.00 45.15 273 LEU D CA 1
ATOM 4149 C C . LEU B 1 273 ? 15.375 -11.601 12.529 1.00 42.97 273 LEU D C 1
ATOM 4150 O O . LEU B 1 273 ? 15.270 -10.404 12.813 1.00 43.90 273 LEU D O 1
ATOM 4155 N N . PHE B 1 274 ? 14.783 -12.155 11.472 1.00 44.59 274 PHE D N 1
ATOM 4156 C CA . PHE B 1 274 ? 13.740 -11.484 10.704 1.00 43.91 274 PHE D CA 1
ATOM 4157 C C . PHE B 1 274 ? 12.424 -12.229 10.886 1.00 43.57 274 PHE D C 1
ATOM 4158 O O . PHE B 1 274 ? 12.404 -13.461 10.905 1.00 46.86 274 PHE D O 1
ATOM 4166 N N . ALA B 1 275 ? 11.314 -11.492 10.984 1.00 42.92 275 ALA D N 1
ATOM 4167 C CA . ALA B 1 275 ? 10.012 -12.129 11.147 1.00 44.42 275 ALA D CA 1
ATOM 4168 C C . ALA B 1 275 ? 8.918 -11.377 10.405 1.00 46.85 275 ALA D C 1
ATOM 4169 O O . ALA B 1 275 ? 8.932 -10.141 10.324 1.00 44.00 275 ALA D O 1
ATOM 4171 N N . TYR B 1 276 ? 7.963 -12.133 9.868 1.00 47.27 276 TYR D N 1
ATOM 4172 C CA . TYR B 1 276 ? 6.667 -11.576 9.484 1.00 46.50 276 TYR D CA 1
ATOM 4173 C C . TYR B 1 276 ? 5.612 -12.596 9.874 1.00 48.41 276 TYR D C 1
ATOM 4174 O O . TYR B 1 276 ? 5.323 -13.537 9.117 1.00 49.33 276 TYR D O 1
ATOM 4183 N N . PRO B 1 277 ? 5.044 -12.461 11.072 1.00 47.46 277 PRO D N 1
ATOM 4184 C CA . PRO B 1 277 ? 4.085 -13.449 11.572 1.00 48.73 277 PRO D CA 1
ATOM 4185 C C . PRO B 1 277 ? 2.685 -13.231 11.007 1.00 50.14 277 PRO D C 1
ATOM 4186 O O . PRO B 1 277 ? 2.380 -12.212 10.385 1.00 48.44 277 PRO D O 1
ATOM 4190 N N . CYS B 1 278 ? 1.834 -14.239 11.236 1.00 49.78 278 CYS D N 1
ATOM 4191 C CA . CYS B 1 278 ? 0.389 -14.074 11.089 1.00 52.85 278 CYS D CA 1
ATOM 4192 C C . CYS B 1 278 ? -0.104 -12.920 11.946 1.00 51.89 278 CYS D C 1
ATOM 4193 O O . CYS B 1 278 ? 0.378 -12.708 13.059 1.00 50.10 278 CYS D O 1
ATOM 4196 N N . ASP B 1 279 ? -1.088 -12.183 11.439 1.00 53.21 279 ASP D N 1
ATOM 4197 C CA . ASP B 1 279 ? -1.778 -11.212 12.270 1.00 50.42 279 ASP D CA 1
ATOM 4198 C C . ASP B 1 279 ? -3.225 -11.119 11.804 1.00 53.65 279 ASP D C 1
ATOM 4199 O O . ASP B 1 279 ? -3.598 -11.669 10.768 1.00 52.32 279 ASP D O 1
ATOM 4204 N N . LYS B 1 280 ? -4.047 -10.417 12.595 1.00 51.45 280 LYS D N 1
ATOM 4205 C CA . LYS B 1 280 ? -5.472 -10.317 12.283 1.00 53.59 280 LYS D CA 1
ATOM 4206 C C . LYS B 1 280 ? -5.714 -9.822 10.854 1.00 53.70 280 LYS D C 1
ATOM 4207 O O . LYS B 1 280 ? -6.682 -10.241 10.207 1.00 55.41 280 LYS D O 1
ATOM 4213 N N . LYS B 1 281 ? -4.851 -8.946 10.338 1.00 48.89 281 LYS D N 1
ATOM 4214 C CA . LYS B 1 281 ? -5.062 -8.434 8.993 1.00 52.48 281 LYS D CA 1
ATOM 4215 C C . LYS B 1 281 ? -4.471 -9.351 7.933 1.00 54.08 281 LYS D C 1
ATOM 4216 O O . LYS B 1 281 ? -4.835 -9.233 6.762 1.00 53.34 281 LYS D O 1
ATOM 4222 N N . SER B 1 282 ? -3.586 -10.266 8.330 1.00 54.67 282 SER D N 1
ATOM 4223 C CA . SER B 1 282 ? -2.893 -11.171 7.413 1.00 54.10 282 SER D CA 1
ATOM 4224 C C . SER B 1 282 ? -2.758 -12.506 8.138 1.00 55.19 282 SER D C 1
ATOM 4225 O O . SER B 1 282 ? -1.688 -12.835 8.667 1.00 53.45 282 SER D O 1
ATOM 4228 N N . PRO B 1 283 ? -3.845 -13.289 8.218 1.00 54.13 283 PRO D N 1
ATOM 4229 C CA . PRO B 1 283 ? -3.831 -14.511 9.048 1.00 54.74 283 PRO D CA 1
ATOM 4230 C C . PRO B 1 283 ? -2.825 -15.555 8.606 1.00 58.35 283 PRO D C 1
ATOM 4231 O O . PRO B 1 283 ? -2.523 -16.476 9.382 1.00 59.78 283 PRO D O 1
ATOM 4235 N N . ASN B 1 284 ? -2.324 -15.467 7.376 1.00 56.21 284 ASN D N 1
ATOM 4236 C CA . ASN B 1 284 ? -1.333 -16.404 6.861 1.00 58.78 284 ASN D CA 1
ATOM 4237 C C . ASN B 1 284 ? 0.012 -15.734 6.586 1.00 57.66 284 ASN D C 1
ATOM 4238 O O . ASN B 1 284 ? 0.774 -16.226 5.754 1.00 57.03 284 ASN D O 1
ATOM 4243 N N . GLY B 1 285 ? 0.328 -14.627 7.269 1.00 57.53 285 GLY D N 1
ATOM 4244 C CA . GLY B 1 285 ? 1.549 -13.919 6.977 1.00 53.84 285 GLY D CA 1
ATOM 4245 C C . GLY B 1 285 ? 1.385 -13.118 5.712 1.00 56.91 285 GLY D C 1
ATOM 4246 O O . GLY B 1 285 ? 0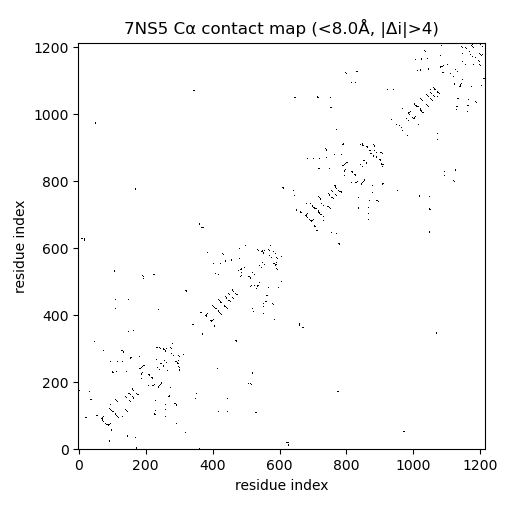.310 -13.088 5.091 1.00 59.01 285 GLY D O 1
ATOM 4247 N N . LYS B 1 286 ? 2.495 -12.522 5.258 1.00 56.37 286 LYS D N 1
ATOM 4248 C CA . LYS B 1 286 ? 2.469 -11.693 4.021 1.00 57.11 286 LYS D CA 1
ATOM 4249 C C . LYS B 1 286 ? 3.402 -12.286 2.958 1.00 57.20 286 LYS D C 1
ATOM 4250 O O . LYS B 1 286 ? 3.053 -12.218 1.772 1.00 59.52 286 LYS D O 1
ATOM 4256 N N . LEU B 1 287 ? 4.546 -12.826 3.371 1.00 57.03 287 LEU D N 1
ATOM 4257 C CA . LEU B 1 287 ? 5.445 -13.463 2.410 1.00 58.66 287 LEU D CA 1
ATOM 4258 C C . LEU B 1 287 ? 4.738 -14.573 1.660 1.00 56.41 287 LEU D C 1
ATOM 4259 O O . LEU B 1 287 ? 3.963 -15.333 2.237 1.00 54.89 287 LEU D O 1
ATOM 4264 N N . ARG B 1 288 ? 5.018 -14.645 0.361 1.00 54.15 288 ARG D N 1
ATOM 4265 C CA . ARG B 1 288 ? 4.556 -15.734 -0.485 1.00 57.22 288 ARG D CA 1
ATOM 4266 C C . ARG B 1 288 ? 5.436 -16.956 -0.274 1.00 54.78 288 ARG D C 1
ATOM 4267 O O . ARG B 1 288 ? 6.669 -16.861 -0.300 1.00 53.62 288 ARG D O 1
ATOM 4275 N N . LEU B 1 289 ? 4.790 -18.107 -0.073 1.00 58.34 289 LEU D N 1
ATOM 4276 C CA . LEU B 1 289 ? 5.522 -19.332 0.228 1.00 58.07 289 LEU D CA 1
ATOM 4277 C C . LEU B 1 289 ? 6.411 -19.741 -0.934 1.00 59.33 289 LEU D C 1
ATOM 4278 O O . LEU B 1 289 ? 7.586 -20.074 -0.744 1.00 59.62 289 LEU D O 1
ATOM 4283 N N . LEU B 1 290 ? 5.870 -19.693 -2.148 1.00 58.40 290 LEU D N 1
ATOM 4284 C CA . LEU B 1 290 ? 6.523 -20.332 -3.285 1.00 59.68 290 LEU D CA 1
ATOM 4285 C C . LEU B 1 290 ? 7.787 -19.595 -3.717 1.00 60.57 290 LEU D C 1
ATOM 4286 O O . LEU B 1 290 ? 8.820 -20.225 -3.978 1.00 60.15 290 LEU D O 1
ATOM 4291 N N . TYR B 1 291 ? 7.734 -18.263 -3.793 1.00 58.73 291 TYR D N 1
ATOM 4292 C CA . TYR B 1 291 ? 8.848 -17.477 -4.312 1.00 58.05 291 TYR D CA 1
ATOM 4293 C C . TYR B 1 291 ? 9.340 -16.411 -3.340 1.00 56.12 291 TYR D C 1
ATOM 4294 O O . TYR B 1 291 ? 10.078 -15.510 -3.753 1.00 54.15 291 TYR D O 1
ATOM 4303 N N . GLU B 1 292 ? 8.949 -16.473 -2.067 1.00 54.83 292 GLU D N 1
ATOM 4304 C CA . GLU B 1 292 ? 9.610 -15.644 -1.067 1.00 54.61 292 GLU D CA 1
ATOM 4305 C C . GLU B 1 292 ? 10.029 -16.493 0.122 1.00 54.88 292 GLU D C 1
ATOM 4306 O O . GLU B 1 292 ? 11.226 -16.587 0.415 1.00 53.83 292 GLU D O 1
ATOM 4312 N N . ALA B 1 293 ? 9.066 -17.140 0.792 1.00 53.38 293 ALA D N 1
ATOM 4313 C CA . ALA B 1 293 ? 9.406 -17.939 1.964 1.00 55.90 293 ALA D CA 1
ATOM 4314 C C . ALA B 1 293 ? 10.289 -19.129 1.590 1.00 56.02 293 ALA D C 1
ATOM 4315 O O . ALA B 1 293 ? 11.319 -19.364 2.235 1.00 56.17 293 ALA D O 1
ATOM 4317 N N . PHE B 1 294 ? 9.921 -19.883 0.540 1.00 54.47 294 PHE D N 1
ATOM 4318 C CA . PHE B 1 294 ? 10.760 -21.019 0.142 1.00 57.06 294 PHE D CA 1
ATOM 4319 C C . PHE B 1 294 ? 12.205 -20.614 -0.150 1.00 58.48 294 PHE D C 1
ATOM 4320 O O . PHE B 1 294 ? 13.124 -21.152 0.498 1.00 59.20 294 PHE D O 1
ATOM 4328 N N . PRO B 1 295 ? 12.490 -19.731 -1.120 1.00 54.91 295 PRO D N 1
ATOM 4329 C CA . PRO B 1 295 ? 13.905 -19.530 -1.477 1.00 59.78 295 PRO D CA 1
ATOM 4330 C C . PRO B 1 295 ? 14.717 -19.002 -0.313 1.00 58.62 295 PRO D C 1
ATOM 4331 O O . PRO B 1 295 ? 15.873 -19.418 -0.124 1.00 54.57 295 PRO D O 1
ATOM 4335 N N . MET B 1 296 ? 14.110 -18.147 0.510 1.00 54.00 296 MET D N 1
ATOM 4336 C CA . MET B 1 296 ? 14.838 -17.580 1.670 1.00 54.04 296 MET D CA 1
ATOM 4337 C C . MET B 1 296 ? 15.142 -18.693 2.674 1.00 54.31 296 MET D C 1
ATOM 4338 O O . MET B 1 296 ? 16.243 -18.697 3.223 1.00 56.81 296 MET D O 1
ATOM 4343 N N . ALA B 1 297 ? 14.174 -19.574 2.924 1.00 57.36 297 ALA D N 1
ATOM 4344 C CA . ALA B 1 297 ? 14.399 -20.679 3.857 1.00 59.60 297 ALA D CA 1
ATOM 4345 C C . ALA B 1 297 ? 15.528 -21.583 3.372 1.00 61.47 297 ALA D C 1
ATOM 4346 O O . ALA B 1 297 ? 16.401 -21.993 4.155 1.00 62.39 297 ALA D O 1
ATOM 4348 N N . PHE B 1 298 ? 15.523 -21.898 2.075 1.00 60.94 298 PHE D N 1
ATOM 4349 C CA . PHE B 1 298 ? 16.576 -22.720 1.484 1.00 61.52 298 PHE D CA 1
ATOM 4350 C C . PHE B 1 298 ? 17.946 -22.089 1.749 1.00 60.47 298 PHE D C 1
ATOM 4351 O O . PHE B 1 298 ? 18.846 -22.721 2.319 1.00 61.13 298 PHE D O 1
ATOM 4359 N N . LEU B 1 299 ? 18.104 -20.815 1.352 1.00 60.85 299 LEU D N 1
ATOM 4360 C CA . LEU B 1 299 ? 19.364 -20.100 1.568 1.00 57.48 299 LEU D CA 1
ATOM 4361 C C . LEU B 1 299 ? 19.759 -20.052 3.043 1.00 60.04 299 LEU D C 1
ATOM 4362 O O . LEU B 1 299 ? 20.935 -20.239 3.388 1.00 58.90 299 LEU D O 1
ATOM 4367 N N . MET B 1 300 ? 18.796 -19.769 3.924 1.00 57.77 300 MET D N 1
ATOM 4368 C CA . MET B 1 300 ? 19.092 -19.628 5.345 1.00 59.36 300 MET D CA 1
ATOM 4369 C C . MET B 1 300 ? 19.594 -20.927 5.950 1.00 62.37 300 MET D C 1
ATOM 4370 O O . MET B 1 300 ? 20.601 -20.935 6.671 1.00 61.17 300 MET D O 1
ATOM 4375 N N . GLU B 1 301 ? 18.911 -22.039 5.673 1.00 59.04 301 GLU D N 1
ATOM 4376 C CA . GLU B 1 301 ? 19.419 -23.308 6.182 1.00 62.54 301 GLU D CA 1
ATOM 4377 C C . GLU B 1 301 ? 20.789 -23.603 5.595 1.00 63.67 301 GLU D C 1
ATOM 4378 O O . GLU B 1 301 ? 21.721 -23.953 6.325 1.00 66.02 301 GLU D O 1
ATOM 4384 N N . GLN B 1 302 ? 20.951 -23.400 4.285 1.00 63.36 302 GLN D N 1
ATOM 4385 C CA . GLN B 1 302 ? 22.241 -23.657 3.662 1.00 65.16 302 GLN D CA 1
ATOM 4386 C C . GLN B 1 302 ? 23.338 -22.746 4.192 1.00 66.36 302 GLN D C 1
ATOM 4387 O O . GLN B 1 302 ? 24.517 -23.040 3.969 1.00 64.12 302 GLN D O 1
ATOM 4393 N N . ALA B 1 303 ? 22.984 -21.669 4.899 1.00 64.42 303 ALA D N 1
ATOM 4394 C CA . ALA B 1 303 ? 23.959 -20.776 5.510 1.00 64.19 303 ALA D CA 1
ATOM 4395 C C . ALA B 1 303 ? 24.233 -21.101 6.976 1.00 63.05 303 ALA D C 1
ATOM 4396 O O . ALA B 1 303 ? 25.100 -20.470 7.588 1.00 65.93 303 ALA D O 1
ATOM 4398 N N . GLY B 1 304 ? 23.528 -22.060 7.556 1.00 63.99 304 GLY D N 1
ATOM 4399 C CA . GLY B 1 304 ? 23.691 -22.366 8.959 1.00 61.83 304 GLY D CA 1
ATOM 4400 C C . GLY B 1 304 ? 22.632 -21.787 9.876 1.00 63.79 304 GLY D C 1
ATOM 4401 O O . GLY B 1 304 ? 22.839 -21.763 11.095 1.00 64.32 304 GLY D O 1
ATOM 4402 N N . GLY B 1 305 ? 21.515 -21.316 9.336 1.00 62.13 305 GLY D N 1
ATOM 4403 C CA . GLY B 1 305 ? 20.454 -20.774 10.164 1.00 61.26 305 GLY D CA 1
ATOM 4404 C C . GLY B 1 305 ? 19.156 -21.531 9.983 1.00 60.70 305 GLY D C 1
ATOM 4405 O O . GLY B 1 305 ? 19.142 -22.615 9.390 1.00 59.44 305 GLY D O 1
ATOM 4406 N N . LYS B 1 306 ? 18.055 -20.950 10.459 1.00 59.81 306 LYS D N 1
ATOM 4407 C CA . LYS B 1 306 ? 16.780 -21.649 10.534 1.00 60.86 306 LYS D CA 1
ATOM 4408 C C . LYS B 1 306 ? 15.662 -20.762 10.002 1.00 60.02 306 LYS D C 1
ATOM 4409 O O . LYS B 1 306 ? 15.762 -19.530 10.014 1.00 57.02 306 LYS D O 1
ATOM 4415 N N . ALA B 1 307 ? 14.599 -21.403 9.519 1.00 60.50 307 ALA D N 1
ATOM 4416 C CA . ALA B 1 307 ? 13.446 -20.686 8.979 1.00 59.22 307 ALA D CA 1
ATOM 4417 C C . ALA B 1 307 ? 12.196 -21.501 9.284 1.00 60.88 307 ALA D C 1
ATOM 4418 O O . ALA B 1 307 ? 12.035 -22.606 8.759 1.00 59.86 307 ALA D O 1
ATOM 4420 N N . VAL B 1 308 ? 11.309 -20.962 10.121 1.00 57.74 308 VAL D N 1
ATOM 4421 C CA . VAL B 1 308 ? 10.105 -21.670 10.546 1.00 58.11 308 VAL D CA 1
ATOM 4422 C C . VAL B 1 308 ? 8.913 -20.731 10.397 1.00 58.61 308 VAL D C 1
ATOM 4423 O O . VAL B 1 308 ? 9.070 -19.543 10.130 1.00 57.34 308 VAL D O 1
ATOM 4427 N N . ASN B 1 309 ? 7.706 -21.268 10.551 1.00 58.02 309 ASN D N 1
ATOM 4428 C CA . ASN B 1 309 ? 6.551 -20.387 10.597 1.00 59.42 309 ASN D CA 1
ATOM 4429 C C . ASN B 1 309 ? 6.205 -20.110 12.058 1.00 59.38 309 ASN D C 1
ATOM 4430 O O . ASN B 1 309 ? 6.942 -20.499 12.968 1.00 59.15 309 ASN D O 1
ATOM 4435 N N . ASP B 1 310 ? 5.079 -19.420 12.289 1.00 58.34 310 ASP D N 1
ATOM 4436 C CA . ASP B 1 310 ? 4.724 -19.019 13.649 1.00 57.24 310 ASP D CA 1
ATOM 4437 C C . ASP B 1 310 ? 4.482 -20.222 14.544 1.00 62.16 310 ASP D C 1
ATOM 4438 O O . ASP B 1 310 ? 4.578 -20.114 15.774 1.00 60.45 310 ASP D O 1
ATOM 4443 N N . ARG B 1 311 ? 4.100 -21.349 13.952 1.00 63.80 311 ARG D N 1
ATOM 4444 C CA . ARG B 1 311 ? 3.828 -22.572 14.691 1.00 65.89 311 ARG D CA 1
ATOM 4445 C C . ARG B 1 311 ? 5.093 -23.386 14.916 1.00 64.80 311 ARG D C 1
ATOM 4446 O O . ARG B 1 311 ? 5.019 -24.463 15.510 1.00 64.85 311 ARG D O 1
ATOM 4454 N N . GLY B 1 312 ? 6.248 -22.886 14.468 1.00 66.19 312 GLY D N 1
ATOM 4455 C CA . GLY B 1 312 ? 7.519 -23.558 14.643 1.00 60.43 312 GLY D CA 1
ATOM 4456 C C . GLY B 1 312 ? 7.855 -24.598 13.598 1.00 65.86 312 GLY D C 1
ATOM 4457 O O . GLY B 1 312 ? 8.863 -25.297 13.749 1.00 63.30 312 GLY D O 1
ATOM 4458 N N . GLU B 1 313 ? 7.041 -24.734 12.553 1.00 64.20 313 GLU D N 1
ATOM 4459 C CA . GLU B 1 313 ? 7.243 -25.770 11.551 1.00 66.03 313 GLU D CA 1
ATOM 4460 C C . GLU B 1 313 ? 8.273 -25.325 10.523 1.00 66.35 313 GLU D C 1
ATOM 4461 O O . GLU B 1 313 ? 8.369 -24.144 10.170 1.00 61.98 313 GLU D O 1
ATOM 4467 N N . ARG B 1 314 ? 9.043 -26.284 10.034 1.00 68.41 314 ARG D N 1
ATOM 4468 C CA . ARG B 1 314 ? 10.058 -25.968 9.039 1.00 66.38 314 ARG D CA 1
ATOM 4469 C C . ARG B 1 314 ? 9.405 -25.478 7.748 1.00 68.10 314 ARG D C 1
ATOM 4470 O O . ARG B 1 314 ? 8.575 -26.175 7.156 1.00 67.84 314 ARG D O 1
ATOM 4478 N N . ILE B 1 315 ? 9.770 -24.257 7.328 1.00 66.41 315 ILE D N 1
ATOM 4479 C CA . ILE B 1 315 ? 9.254 -23.693 6.077 1.00 64.98 315 ILE D CA 1
ATOM 4480 C C . ILE B 1 315 ? 9.418 -24.668 4.917 1.00 67.43 315 ILE D C 1
ATOM 4481 O O . ILE B 1 315 ? 8.501 -24.855 4.107 1.00 68.85 315 ILE D O 1
ATOM 4486 N N . LEU B 1 316 ? 10.595 -25.281 4.797 1.00 68.20 316 LEU D N 1
ATOM 4487 C CA . LEU B 1 316 ? 10.851 -26.108 3.621 1.00 72.99 316 LEU D CA 1
ATOM 4488 C C . LEU B 1 316 ? 10.048 -27.405 3.618 1.00 76.09 316 LEU D C 1
ATOM 4489 O O . LEU B 1 316 ? 9.899 -28.018 2.554 1.00 79.32 316 LEU D O 1
ATOM 4494 N N . ASP B 1 317 ? 9.516 -27.828 4.768 1.00 72.30 317 ASP D N 1
ATOM 4495 C CA . ASP B 1 317 ? 8.616 -28.981 4.794 1.00 76.73 317 ASP D CA 1
ATOM 4496 C C . ASP B 1 317 ? 7.222 -28.653 4.264 1.00 74.86 317 ASP D C 1
ATOM 4497 O O . ASP B 1 317 ? 6.466 -29.572 3.936 1.00 73.73 317 ASP D O 1
ATOM 4502 N N . LEU B 1 318 ? 6.871 -27.376 4.158 1.00 71.77 318 LEU D N 1
ATOM 4503 C CA . LEU B 1 318 ? 5.525 -26.977 3.775 1.00 73.43 318 LEU D CA 1
ATOM 4504 C C . LEU B 1 318 ? 5.292 -27.210 2.281 1.00 73.90 318 LEU D C 1
ATOM 4505 O O . LEU B 1 318 ? 6.225 -27.422 1.500 1.00 75.33 318 LEU D O 1
ATOM 4510 N N . VAL B 1 319 ? 4.020 -27.156 1.884 1.00 74.76 319 VAL D N 1
ATOM 4511 C CA . VAL B 1 319 ? 3.619 -27.300 0.482 1.00 72.97 319 VAL D CA 1
ATOM 4512 C C . VAL B 1 319 ? 2.540 -26.270 0.161 1.00 74.18 319 VAL D C 1
ATOM 4513 O O . VAL B 1 319 ? 1.464 -26.289 0.777 1.00 70.62 319 VAL D O 1
ATOM 4517 N N . PRO B 1 320 ? 2.773 -25.360 -0.784 1.00 75.71 320 PRO D N 1
ATOM 4518 C CA . PRO B 1 320 ? 1.717 -24.412 -1.157 1.00 73.18 320 PRO D CA 1
ATOM 4519 C C . PRO B 1 320 ? 0.577 -25.135 -1.851 1.00 76.21 320 PRO D C 1
ATOM 4520 O O . PRO B 1 320 ? 0.790 -26.098 -2.590 1.00 76.03 320 PRO D O 1
ATOM 4524 N N . SER B 1 321 ? -0.641 -24.661 -1.611 1.00 75.25 321 SER D N 1
ATOM 4525 C CA . SER B 1 321 ? -1.802 -25.202 -2.299 1.00 78.55 321 SER D CA 1
ATOM 4526 C C . SER B 1 321 ? -2.240 -24.358 -3.485 1.00 80.06 321 SER D C 1
ATOM 4527 O O . SER B 1 321 ? -3.004 -24.842 -4.325 1.00 80.46 321 SER D O 1
ATOM 4530 N N . HIS B 1 322 ? -1.800 -23.104 -3.553 1.00 77.41 322 HIS D N 1
ATOM 4531 C CA . HIS B 1 322 ? -1.968 -22.262 -4.724 1.00 73.72 322 HIS D CA 1
ATOM 4532 C C . HIS B 1 322 ? -0.657 -21.516 -4.902 1.00 71.40 322 HIS D C 1
ATOM 4533 O O . HIS B 1 322 ? 0.103 -21.361 -3.941 1.00 70.62 322 HIS D O 1
ATOM 4540 N N . ILE B 1 323 ? -0.380 -21.078 -6.136 1.00 69.37 323 ILE D N 1
ATOM 4541 C CA . ILE B 1 323 ? 0.926 -20.493 -6.450 1.00 66.20 323 ILE D CA 1
ATOM 4542 C C . ILE B 1 323 ? 1.211 -19.224 -5.642 1.00 66.78 323 ILE D C 1
ATOM 4543 O O . ILE B 1 323 ? 2.380 -18.853 -5.471 1.00 64.46 323 ILE D O 1
ATOM 4548 N N . HIS B 1 324 ? 0.177 -18.553 -5.125 1.00 66.18 324 HIS D N 1
ATOM 4549 C CA . HIS B 1 324 ? 0.355 -17.317 -4.372 1.00 63.63 324 HIS D CA 1
ATOM 4550 C C . HIS B 1 324 ? 0.073 -17.494 -2.880 1.00 62.61 324 HIS D C 1
ATOM 4551 O O . HIS B 1 324 ? -0.193 -16.508 -2.182 1.00 56.65 324 HIS D O 1
ATOM 4558 N N . ASP B 1 325 ? 0.133 -18.724 -2.375 1.00 60.71 325 ASP D N 1
ATOM 4559 C CA . ASP B 1 325 ? -0.113 -18.943 -0.959 1.00 62.59 325 ASP D CA 1
ATOM 4560 C C . ASP B 1 325 ? 0.900 -18.167 -0.128 1.00 60.31 325 ASP D C 1
ATOM 4561 O O . ASP B 1 325 ? 2.008 -17.866 -0.574 1.00 58.14 325 ASP D O 1
ATOM 4566 N N . LYS B 1 326 ? 0.503 -17.820 1.088 1.00 57.34 326 LYS D N 1
ATOM 4567 C CA . LYS B 1 326 ? 1.355 -17.065 1.987 1.00 57.02 326 LYS D CA 1
ATOM 4568 C C . LYS B 1 326 ? 1.670 -17.896 3.221 1.00 58.48 326 LYS D C 1
ATOM 4569 O O . LYS B 1 326 ? 0.962 -18.842 3.555 1.00 61.09 326 LYS D O 1
ATOM 4575 N N . SER B 1 327 ? 2.753 -17.527 3.896 1.00 59.02 327 SER D N 1
ATOM 4576 C CA . SER B 1 327 ? 3.146 -18.166 5.141 1.00 57.72 327 SER D CA 1
ATOM 4577 C C . SER B 1 327 ? 3.797 -17.118 6.028 1.00 56.37 327 SER D C 1
ATOM 4578 O O . SER B 1 327 ? 4.496 -16.226 5.529 1.00 52.40 327 SER D O 1
ATOM 4581 N N . SER B 1 328 ? 3.543 -17.217 7.331 1.00 53.56 328 SER D N 1
ATOM 4582 C CA . SER B 1 328 ? 4.316 -16.465 8.306 1.00 53.70 328 SER D CA 1
ATOM 4583 C C . SER B 1 328 ? 5.737 -17.002 8.311 1.00 55.48 328 SER D C 1
ATOM 4584 O O . SER B 1 328 ? 5.996 -18.094 7.803 1.00 54.03 328 SER D O 1
ATOM 4587 N N . ILE B 1 329 ? 6.678 -16.240 8.870 1.00 51.43 329 ILE D N 1
ATOM 4588 C CA . ILE B 1 329 ? 8.043 -16.756 8.904 1.00 51.53 329 ILE D CA 1
ATOM 4589 C C . ILE B 1 329 ? 8.837 -16.098 10.022 1.00 51.90 329 ILE D C 1
ATOM 4590 O O . ILE B 1 329 ? 8.597 -14.943 10.394 1.00 51.31 329 ILE D O 1
ATOM 4595 N N . TRP B 1 330 ? 9.785 -16.861 10.562 1.00 52.73 330 TRP D N 1
ATOM 4596 C CA . TRP B 1 330 ? 10.817 -16.423 11.490 1.00 51.54 330 TRP D CA 1
ATOM 4597 C C . TRP B 1 330 ? 12.097 -17.074 10.996 1.00 53.87 330 TRP D C 1
ATOM 4598 O O . TRP B 1 330 ? 12.191 -18.306 10.972 1.00 54.54 330 TRP D O 1
ATOM 4609 N N . LEU B 1 331 ? 13.070 -16.279 10.572 1.00 54.11 331 LEU D N 1
ATOM 4610 C CA . LEU B 1 331 ? 14.290 -16.889 10.064 1.00 52.32 331 LEU D CA 1
ATOM 4611 C C . LEU B 1 331 ? 15.494 -16.099 10.540 1.00 54.44 331 LEU D C 1
ATOM 4612 O O . LEU B 1 331 ? 15.409 -14.903 10.849 1.00 50.18 331 LEU D O 1
ATOM 4617 N N . GLY B 1 332 ? 16.612 -16.788 10.611 1.00 54.97 332 GLY D N 1
ATOM 4618 C CA . GLY B 1 332 ? 17.834 -16.128 10.981 1.00 54.33 332 GLY D CA 1
ATOM 4619 C C . GLY B 1 332 ? 18.755 -17.069 11.733 1.00 57.28 332 GLY D C 1
ATOM 4620 O O . GLY B 1 332 ? 18.740 -18.280 11.510 1.00 55.73 332 GLY D O 1
ATOM 4621 N N . SER B 1 333 ? 19.541 -16.451 12.618 1.00 54.60 333 SER D N 1
ATOM 4622 C CA . SER B 1 333 ? 20.535 -17.164 13.400 1.00 58.27 333 SER D CA 1
ATOM 4623 C C . SER B 1 333 ? 19.897 -18.346 14.114 1.00 58.32 333 SER D C 1
ATOM 4624 O O . SER B 1 333 ? 18.789 -18.241 14.651 1.00 59.02 333 SER D O 1
ATOM 4627 N N . SER B 1 334 ? 20.599 -19.479 14.103 1.00 58.42 334 SER D N 1
ATOM 4628 C CA . SER B 1 334 ? 20.028 -20.703 14.656 1.00 60.21 334 SER D CA 1
ATOM 4629 C C . SER B 1 334 ? 19.766 -20.569 16.152 1.00 61.77 334 SER D C 1
ATOM 4630 O O . SER B 1 334 ? 18.719 -21.000 16.640 1.00 63.91 334 SER D O 1
ATOM 4633 N N . GLY B 1 335 ? 20.678 -19.928 16.888 1.00 63.43 335 GLY D N 1
ATOM 4634 C CA . GLY B 1 335 ? 20.439 -19.697 18.306 1.00 65.27 335 GLY D CA 1
ATOM 4635 C C . GLY B 1 335 ? 19.216 -18.838 18.574 1.00 64.85 335 GLY D C 1
ATOM 4636 O O . GLY B 1 335 ? 18.437 -19.109 19.499 1.00 64.01 335 GLY D O 1
ATOM 4637 N N . GLU B 1 336 ? 19.011 -17.797 17.761 1.00 61.27 336 GLU D N 1
ATOM 4638 C CA . GLU B 1 336 ? 17.891 -16.902 18.041 1.00 61.55 336 GLU D CA 1
ATOM 4639 C C . GLU B 1 336 ? 16.567 -17.562 17.670 1.00 60.27 336 GLU D C 1
ATOM 4640 O O . GLU B 1 336 ? 15.559 -17.415 18.384 1.00 61.87 336 GLU D O 1
ATOM 4646 N N . ILE B 1 337 ? 16.561 -18.336 16.584 1.00 57.25 337 ILE D N 1
ATOM 4647 C CA . ILE B 1 337 ? 15.368 -19.102 16.253 1.00 61.94 337 ILE D CA 1
ATOM 4648 C C . ILE B 1 337 ? 15.095 -20.134 17.344 1.00 64.48 337 ILE D C 1
ATOM 4649 O O . ILE B 1 337 ? 13.936 -20.395 17.688 1.00 67.95 337 ILE D O 1
ATOM 4654 N N . ASP B 1 338 ? 16.155 -20.730 17.905 1.00 61.91 338 ASP D N 1
ATOM 4655 C CA . ASP B 1 338 ? 15.997 -21.666 19.020 1.00 64.36 338 ASP D CA 1
ATOM 4656 C C . ASP B 1 338 ? 15.278 -21.001 20.182 1.00 66.17 338 ASP D C 1
ATOM 4657 O O . ASP B 1 338 ? 14.367 -21.587 20.780 1.00 70.68 338 ASP D O 1
ATOM 4662 N N . LYS B 1 339 ? 15.718 -19.791 20.549 1.00 67.71 339 LYS D N 1
ATOM 4663 C CA . LYS B 1 339 ? 15.042 -19.062 21.621 1.00 70.03 339 LYS D CA 1
ATOM 4664 C C . LYS B 1 339 ? 13.566 -18.859 21.297 1.00 67.10 339 LYS D C 1
ATOM 4665 O O . LYS B 1 339 ? 12.696 -19.013 22.168 1.00 70.10 339 LYS D O 1
ATOM 4671 N N . PHE B 1 340 ? 13.263 -18.517 20.045 1.00 63.31 340 PHE D N 1
ATOM 4672 C CA . PHE B 1 340 ? 11.862 -18.333 19.667 1.00 62.55 340 PHE D CA 1
ATOM 4673 C C . PHE B 1 340 ? 11.072 -19.627 19.843 1.00 66.41 340 PHE D C 1
ATOM 4674 O O . PHE B 1 340 ? 9.961 -19.627 20.403 1.00 62.54 340 PHE D O 1
ATOM 4682 N N . LEU B 1 341 ? 11.648 -20.741 19.381 1.00 67.15 341 LEU D N 1
ATOM 4683 C CA . LEU B 1 341 ? 11.007 -22.047 19.493 1.00 65.91 341 LEU D CA 1
ATOM 4684 C C . LEU B 1 341 ? 10.715 -22.398 20.946 1.00 69.41 341 LEU D C 1
ATOM 4685 O O . LEU B 1 341 ? 9.589 -22.784 21.283 1.00 71.49 341 LEU D O 1
ATOM 4690 N N . ASP B 1 342 ? 11.723 -22.285 21.822 1.00 70.27 342 ASP D N 1
ATOM 4691 C CA . ASP B 1 342 ? 11.477 -22.439 23.260 1.00 71.79 342 ASP D CA 1
ATOM 4692 C C . ASP B 1 342 ? 10.291 -21.601 23.706 1.00 70.72 342 ASP D C 1
ATOM 4693 O O . ASP B 1 342 ? 9.401 -22.093 24.413 1.00 73.17 342 ASP D O 1
ATOM 4698 N N . HIS B 1 343 ? 10.259 -20.328 23.299 1.00 65.06 343 HIS D N 1
ATOM 4699 C CA . HIS B 1 343 ? 9.169 -19.450 23.722 1.00 66.22 343 HIS D CA 1
ATOM 4700 C C . HIS B 1 343 ? 7.804 -19.998 23.325 1.00 66.37 343 HIS D C 1
ATOM 4701 O O . HIS B 1 343 ? 6.890 -20.055 24.150 1.00 64.85 343 HIS D O 1
ATOM 4708 N N . ILE B 1 344 ? 7.630 -20.381 22.059 1.00 68.14 344 ILE D N 1
ATOM 4709 C CA . ILE B 1 344 ? 6.312 -20.855 21.636 1.00 67.72 344 ILE D CA 1
ATOM 4710 C C . ILE B 1 344 ? 6.054 -22.308 22.025 1.00 69.93 344 ILE D C 1
ATOM 4711 O O . ILE B 1 344 ? 4.898 -22.740 22.025 1.00 67.36 344 ILE D O 1
ATOM 4716 N N . GLY B 1 345 ? 7.092 -23.081 22.314 1.00 76.54 345 GLY D N 1
ATOM 4717 C CA . GLY B 1 345 ? 6.937 -24.513 22.477 1.00 80.64 345 GLY D CA 1
ATOM 4718 C C . GLY B 1 345 ? 7.503 -25.020 23.783 1.00 83.16 345 GLY D C 1
ATOM 4719 O O . GLY B 1 345 ? 8.308 -25.958 23.803 1.00 83.97 345 GLY D O 1
ATOM 4720 N N . ILE C 1 20 ? 42.948 17.894 -7.920 1.00 45.82 20 ILE B N 1
ATOM 4721 C CA . ILE C 1 20 ? 41.977 17.526 -8.995 1.00 44.33 20 ILE B CA 1
ATOM 4722 C C . ILE C 1 20 ? 41.115 18.728 -9.386 1.00 43.29 20 ILE B C 1
ATOM 4723 O O . ILE C 1 20 ? 40.396 19.255 -8.530 1.00 45.01 20 ILE B O 1
ATOM 4728 N N . ILE C 1 21 ? 41.199 19.126 -10.637 1.00 39.75 21 ILE B N 1
ATOM 4729 C CA . ILE C 1 21 ? 40.492 20.265 -11.243 1.00 35.26 21 ILE B CA 1
ATOM 4730 C C . ILE C 1 21 ? 39.451 19.769 -12.241 1.00 34.33 21 ILE B C 1
ATOM 4731 O O . ILE C 1 21 ? 39.787 19.182 -13.282 1.00 32.97 21 ILE B O 1
ATOM 4736 N N . THR C 1 22 ? 38.191 20.060 -11.962 1.00 31.38 22 THR B N 1
ATOM 4737 C CA . THR C 1 22 ? 37.103 19.704 -12.863 1.00 29.93 22 THR B CA 1
ATOM 4738 C C . THR C 1 22 ? 36.739 20.907 -13.726 1.00 30.51 22 THR B C 1
ATOM 4739 O O . THR C 1 22 ? 37.027 22.060 -13.390 1.00 28.24 22 THR B O 1
ATOM 4743 N N . LEU C 1 23 ? 36.136 20.623 -14.876 1.00 29.36 23 LEU B N 1
ATOM 4744 C CA . LEU C 1 23 ? 35.746 21.704 -15.778 1.00 29.81 23 LEU B CA 1
ATOM 4745 C C . LEU C 1 23 ? 34.859 22.754 -15.117 1.00 30.71 23 LEU B C 1
ATOM 4746 O O . LEU C 1 23 ? 35.092 23.951 -15.364 1.00 31.20 23 LEU B O 1
ATOM 4751 N N . PRO C 1 24 ? 33.848 22.404 -14.304 1.00 30.53 24 PRO B N 1
ATOM 4752 C CA . PRO C 1 24 ? 33.024 23.466 -13.694 1.00 34.08 24 PRO B CA 1
ATOM 4753 C C . PRO C 1 24 ? 33.833 24.427 -12.849 1.00 32.08 24 PRO B C 1
ATOM 4754 O O . PRO C 1 24 ? 33.673 25.649 -12.990 1.00 31.05 24 PRO B O 1
ATOM 4758 N N . ARG C 1 25 ? 34.749 23.916 -12.015 1.00 31.44 25 ARG B N 1
ATOM 4759 C CA . ARG C 1 25 ? 35.582 24.811 -11.219 1.00 31.69 25 ARG B CA 1
ATOM 4760 C C . ARG C 1 25 ? 36.572 25.600 -12.079 1.00 34.55 25 ARG B C 1
ATOM 4761 O O . ARG C 1 25 ? 36.810 26.787 -11.826 1.00 33.10 25 ARG B O 1
ATOM 4769 N N . PHE C 1 26 ? 37.187 24.958 -13.069 1.00 32.44 26 PHE B N 1
ATOM 4770 C CA . PHE C 1 26 ? 38.029 25.675 -14.030 1.00 34.46 26 PHE B CA 1
ATOM 4771 C C . PHE C 1 26 ? 37.283 26.864 -14.637 1.00 32.20 26 PHE B C 1
ATOM 4772 O O . PHE C 1 26 ? 37.811 27.975 -14.693 1.00 29.61 26 PHE B O 1
ATOM 4780 N N . ILE C 1 27 ? 36.029 26.654 -15.066 1.00 31.88 27 ILE B N 1
ATOM 4781 C CA . ILE C 1 27 ? 35.296 27.718 -15.745 1.00 32.46 27 ILE B CA 1
ATOM 4782 C C . ILE C 1 27 ? 34.914 28.821 -14.762 1.00 35.22 27 ILE B C 1
ATOM 4783 O O . ILE C 1 27 ? 35.085 30.014 -15.054 1.00 35.06 27 ILE B O 1
ATOM 4788 N N . ILE C 1 28 ? 34.378 28.448 -13.592 1.00 32.29 28 ILE B N 1
ATOM 4789 C CA . ILE C 1 28 ? 33.988 29.476 -12.622 1.00 35.41 28 ILE B CA 1
ATOM 4790 C C . ILE C 1 28 ? 35.204 30.290 -12.190 1.00 36.10 28 ILE B C 1
ATOM 4791 O O . ILE C 1 28 ? 35.146 31.525 -12.091 1.00 39.87 28 ILE B O 1
ATOM 4796 N N . GLU C 1 29 ? 36.329 29.625 -11.933 1.00 35.70 29 GLU B N 1
ATOM 4797 C CA . GLU C 1 29 ? 37.536 30.355 -11.573 1.00 37.83 29 GLU B CA 1
ATOM 4798 C C . GLU C 1 29 ? 37.988 31.276 -12.697 1.00 37.28 29 GLU B C 1
ATOM 4799 O O . GLU C 1 29 ? 38.352 32.434 -12.455 1.00 36.49 29 GLU B O 1
ATOM 4805 N N . HIS C 1 30 ? 37.932 30.816 -13.941 1.00 37.01 30 HIS B N 1
ATOM 4806 C CA . HIS C 1 30 ? 38.307 31.724 -15.019 1.00 36.45 30 HIS B CA 1
ATOM 4807 C C . HIS C 1 30 ? 37.365 32.930 -15.073 1.00 36.84 30 HIS B C 1
ATOM 4808 O O . HIS C 1 30 ? 37.807 34.076 -15.186 1.00 39.30 30 HIS B O 1
ATOM 4815 N N . GLN C 1 31 ? 36.067 32.697 -14.954 1.00 37.69 31 GLN B N 1
ATOM 4816 C CA . GLN C 1 31 ? 35.106 33.775 -15.153 1.00 37.73 31 GLN B CA 1
ATOM 4817 C C . GLN C 1 31 ? 35.087 34.767 -13.992 1.00 40.82 31 GLN B C 1
ATOM 4818 O O . GLN C 1 31 ? 34.825 35.950 -14.210 1.00 38.90 31 GLN B O 1
ATOM 4824 N N . LYS C 1 32 ? 35.374 34.329 -12.762 1.00 41.79 32 LYS B N 1
ATOM 4825 C CA . LYS C 1 32 ? 35.428 35.326 -11.696 1.00 42.76 32 LYS B CA 1
ATOM 4826 C C . LYS C 1 32 ? 36.646 36.236 -11.793 1.00 41.46 32 LYS B C 1
ATOM 4827 O O . LYS C 1 32 ? 36.647 37.286 -11.151 1.00 41.31 32 LYS B O 1
ATOM 4833 N N . GLN C 1 33 ? 37.639 35.922 -12.638 1.00 41.77 33 GLN B N 1
ATOM 4834 C CA . GLN C 1 33 ? 38.625 36.943 -12.983 1.00 42.69 33 GLN B CA 1
ATOM 4835 C C . GLN C 1 33 ? 37.989 38.201 -13.574 1.00 44.35 33 GLN B C 1
ATOM 4836 O O . GLN C 1 33 ? 38.609 39.273 -13.549 1.00 41.64 33 GLN B O 1
ATOM 4842 N N . PHE C 1 34 ? 36.782 38.089 -14.126 1.00 44.87 34 PHE B N 1
ATOM 4843 C CA . PHE C 1 34 ? 36.117 39.197 -14.797 1.00 45.59 34 PHE B CA 1
ATOM 4844 C C . PHE C 1 34 ? 34.881 39.637 -14.033 1.00 43.13 34 PHE B C 1
ATOM 4845 O O . PHE C 1 34 ? 34.065 40.398 -14.567 1.00 38.18 34 PHE B O 1
ATOM 4853 N N . LYS C 1 35 ? 34.751 39.185 -12.782 1.00 40.14 35 LYS B N 1
ATOM 4854 C CA . LYS C 1 35 ? 33.577 39.430 -11.957 1.00 42.56 35 LYS B CA 1
ATOM 4855 C C . LYS C 1 35 ? 32.320 38.910 -12.651 1.00 42.31 35 LYS B C 1
ATOM 4856 O O . LYS C 1 35 ? 31.267 39.555 -12.636 1.00 42.30 35 LYS B O 1
ATOM 4862 N N . ASN C 1 36 ? 32.431 37.713 -13.230 1.00 38.20 36 ASN B N 1
ATOM 4863 C CA . ASN C 1 36 ? 31.401 37.145 -14.092 1.00 38.49 36 ASN B CA 1
ATOM 4864 C C . ASN C 1 36 ? 31.225 35.653 -13.855 1.00 42.10 36 ASN B C 1
ATOM 4865 O O . ASN C 1 36 ? 30.889 34.905 -14.789 1.00 41.23 36 ASN B O 1
ATOM 4870 N N . ALA C 1 37 ? 31.412 35.200 -12.607 1.00 40.52 37 ALA B N 1
ATOM 4871 C CA . ALA C 1 37 ? 31.347 33.765 -12.326 1.00 41.27 37 ALA B CA 1
ATOM 4872 C C . ALA C 1 37 ? 29.975 33.186 -12.654 1.00 41.09 37 ALA B C 1
ATOM 4873 O O . ALA C 1 37 ? 29.879 32.063 -13.158 1.00 40.48 37 ALA B O 1
ATOM 4875 N N . THR C 1 38 ? 28.902 33.929 -12.370 1.00 38.41 38 THR B N 1
ATOM 4876 C CA . THR C 1 38 ? 27.542 33.446 -12.616 1.00 42.19 38 THR B CA 1
ATOM 4877 C C . THR C 1 38 ? 26.945 33.969 -13.921 1.00 42.60 38 THR B C 1
ATOM 4878 O O . THR C 1 38 ? 25.729 33.865 -14.121 1.00 41.34 38 THR B O 1
ATOM 4882 N N . GLY C 1 39 ? 27.759 34.524 -14.810 1.00 43.00 39 GLY B N 1
ATOM 4883 C CA . GLY C 1 39 ? 27.247 35.097 -16.033 1.00 41.63 39 GLY B CA 1
ATOM 4884 C C . GLY C 1 39 ? 26.794 34.045 -17.024 1.00 40.21 39 GLY B C 1
ATOM 4885 O O . GLY C 1 39 ? 26.918 32.837 -16.822 1.00 35.17 39 GLY B O 1
ATOM 4886 N N . ASP C 1 40 ? 26.253 34.537 -18.137 1.00 38.56 40 ASP B N 1
ATOM 4887 C CA . ASP C 1 40 ? 25.658 33.651 -19.141 1.00 39.51 40 ASP B CA 1
ATOM 4888 C C . ASP C 1 40 ? 26.695 32.730 -19.787 1.00 37.99 40 ASP B C 1
ATOM 4889 O O . ASP C 1 40 ? 26.378 31.582 -20.135 1.00 38.12 40 ASP B O 1
ATOM 4894 N N . PHE C 1 41 ? 27.949 33.174 -19.902 1.00 37.32 41 PHE B N 1
ATOM 4895 C CA . PHE C 1 41 ? 28.962 32.308 -20.498 1.00 37.22 41 PHE B CA 1
ATOM 4896 C C . PHE C 1 41 ? 29.090 30.986 -19.744 1.00 34.96 41 PHE B C 1
ATOM 4897 O O . PHE C 1 41 ? 29.257 29.927 -20.364 1.00 33.79 41 PHE B O 1
ATOM 4905 N N . THR C 1 42 ? 29.008 31.028 -18.406 1.00 36.05 42 THR B N 1
ATOM 4906 C CA . THR C 1 42 ? 29.104 29.807 -17.604 1.00 33.02 42 THR B CA 1
ATOM 4907 C C . THR C 1 42 ? 27.973 28.848 -17.941 1.00 33.17 42 THR B C 1
ATOM 4908 O O . THR C 1 42 ? 28.186 27.634 -18.018 1.00 34.91 42 THR B O 1
ATOM 4912 N N . LEU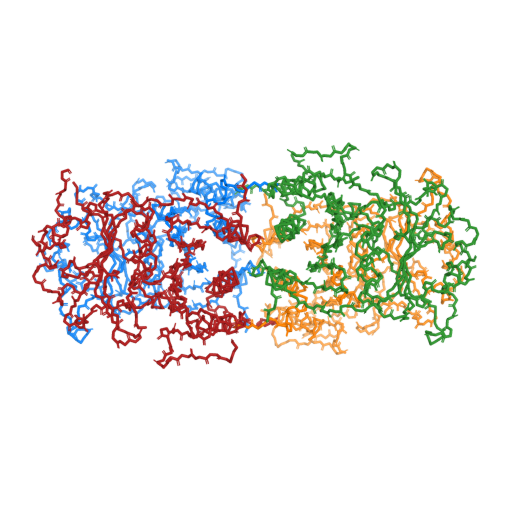 C 1 43 ? 26.781 29.381 -18.226 1.00 33.80 43 LEU B N 1
ATOM 4913 C CA . LEU C 1 43 ? 25.657 28.543 -18.632 1.00 34.51 43 LEU B CA 1
ATOM 4914 C C . LEU C 1 43 ? 25.837 27.980 -20.044 1.00 33.40 43 LEU B C 1
ATOM 4915 O O . LEU C 1 43 ? 25.383 26.871 -20.322 1.00 34.39 43 LEU B O 1
ATOM 4920 N N . VAL C 1 44 ? 26.500 28.704 -20.939 1.00 32.71 44 VAL B N 1
ATOM 4921 C CA . VAL C 1 44 ? 26.804 28.126 -22.257 1.00 32.54 44 VAL B CA 1
ATOM 4922 C C . VAL C 1 44 ? 27.742 26.943 -22.105 1.00 32.16 44 VAL B C 1
ATOM 4923 O O . VAL C 1 44 ? 27.534 25.881 -22.705 1.00 33.24 44 VAL B O 1
ATOM 4927 N N . LEU C 1 45 ? 28.796 27.109 -21.300 1.00 32.50 45 LEU B N 1
ATOM 4928 C CA . LEU C 1 45 ? 29.711 25.983 -21.065 1.00 32.19 45 LEU B CA 1
ATOM 4929 C C . LEU C 1 45 ? 29.027 24.817 -20.368 1.00 33.09 45 LEU B C 1
ATOM 4930 O O . LEU C 1 45 ? 29.295 23.653 -20.695 1.00 30.91 45 LEU B O 1
ATOM 4935 N N . ASN C 1 46 ? 28.174 25.095 -19.372 1.00 29.93 46 ASN B N 1
ATOM 4936 C CA . ASN C 1 46 ? 27.421 24.020 -18.750 1.00 30.14 46 ASN B CA 1
ATOM 4937 C C . ASN C 1 46 ? 26.587 23.257 -19.779 1.00 29.83 46 ASN B C 1
ATOM 4938 O O . ASN C 1 46 ? 26.507 22.018 -19.745 1.00 30.23 46 ASN B O 1
ATOM 4943 N N . ALA C 1 47 ? 25.915 23.988 -20.670 1.00 29.26 47 ALA B N 1
ATOM 4944 C CA . ALA C 1 47 ? 25.109 23.336 -21.702 1.00 31.18 47 ALA B CA 1
ATOM 4945 C C . ALA C 1 47 ? 25.980 22.479 -22.610 1.00 30.21 47 ALA B C 1
ATOM 4946 O O . ALA C 1 47 ? 25.616 21.352 -22.968 1.00 29.02 47 ALA B O 1
ATOM 4948 N N . LEU C 1 48 ? 27.138 23.003 -23.000 1.00 30.24 48 LEU B N 1
ATOM 4949 C CA . LEU C 1 48 ? 28.023 22.249 -23.885 1.00 33.36 48 LEU B CA 1
ATOM 4950 C C . LEU C 1 48 ? 28.493 20.964 -23.222 1.00 31.53 48 LEU B C 1
ATOM 4951 O O . LEU C 1 48 ? 28.440 19.890 -23.826 1.00 30.82 48 LEU B O 1
ATOM 4956 N N . GLN C 1 49 ? 28.990 21.056 -21.980 1.00 26.87 49 GLN B N 1
ATOM 4957 C CA . GLN C 1 49 ? 29.545 19.849 -21.367 1.00 31.17 49 GLN B CA 1
ATOM 4958 C C . GLN C 1 49 ? 28.457 18.801 -21.106 1.00 30.21 49 GLN B C 1
ATOM 4959 O O . GLN C 1 49 ? 28.693 17.584 -21.254 1.00 30.21 49 GLN B O 1
ATOM 4965 N N . PHE C 1 50 ? 27.249 19.242 -20.767 1.00 31.72 50 PHE B N 1
ATOM 4966 C CA . PHE C 1 50 ? 26.144 18.299 -20.625 1.00 30.40 50 PHE B CA 1
ATOM 4967 C C . PHE C 1 50 ? 25.864 17.612 -21.958 1.00 29.13 50 PHE B C 1
ATOM 4968 O O . PHE C 1 50 ? 25.701 16.382 -22.026 1.00 30.34 50 PHE B O 1
ATOM 4976 N N . ALA C 1 51 ? 25.786 18.400 -23.033 1.00 29.61 51 ALA B N 1
ATOM 4977 C CA . ALA C 1 51 ? 25.551 17.817 -24.346 1.00 28.89 51 ALA B CA 1
ATOM 4978 C C . ALA C 1 51 ? 26.656 16.825 -24.707 1.00 28.66 51 ALA B C 1
ATOM 4979 O O . ALA C 1 51 ? 26.368 15.734 -25.205 1.00 29.58 51 ALA B O 1
ATOM 4981 N N . PHE C 1 52 ? 27.923 17.155 -24.406 1.00 28.29 52 PHE B N 1
ATOM 4982 C CA . PHE C 1 52 ? 29.020 16.257 -24.786 1.00 28.21 52 PHE B CA 1
ATOM 4983 C C . PHE C 1 52 ? 28.951 14.941 -24.030 1.00 28.37 52 PHE B C 1
ATOM 4984 O O . PHE C 1 52 ? 29.219 13.877 -24.603 1.00 27.14 52 PHE B O 1
ATOM 4992 N N . LYS C 1 53 ? 28.625 14.984 -22.741 1.00 27.42 53 LYS B N 1
ATOM 4993 C CA . LYS C 1 53 ? 28.533 13.731 -21.980 1.00 26.42 53 LYS B CA 1
ATOM 4994 C C . LYS C 1 53 ? 27.389 12.876 -22.490 1.00 29.52 53 LYS B C 1
ATOM 4995 O O . LYS C 1 53 ? 27.489 11.636 -22.560 1.00 29.27 53 LYS B O 1
ATOM 5001 N N . PHE C 1 54 ? 26.290 13.528 -22.866 1.00 28.15 54 PHE B N 1
ATOM 5002 C CA . PHE C 1 54 ? 25.111 12.794 -23.388 1.00 30.61 54 PHE B CA 1
ATOM 5003 C C . PHE C 1 54 ? 25.457 12.182 -24.755 1.00 29.50 54 PHE B C 1
ATOM 5004 O O . PHE C 1 54 ? 25.176 11.002 -24.956 1.00 28.81 54 PHE B O 1
ATOM 5012 N N . VAL C 1 55 ? 26.085 12.969 -25.635 1.00 28.96 55 VAL B N 1
ATOM 5013 C CA . VAL C 1 55 ? 26.455 12.419 -26.936 1.00 27.86 55 VAL B CA 1
ATOM 5014 C C . VAL C 1 55 ? 27.446 11.273 -26.753 1.00 27.49 55 VAL B C 1
ATOM 5015 O O . VAL C 1 55 ? 27.309 10.218 -27.379 1.00 27.50 55 VAL B O 1
ATOM 5019 N N . SER C 1 56 ? 28.430 11.435 -25.857 1.00 28.20 56 SER B N 1
ATOM 5020 C CA . SER C 1 56 ? 29.446 10.398 -25.651 1.00 26.97 56 SER B CA 1
ATOM 5021 C C . SER C 1 56 ? 28.803 9.093 -25.235 1.00 30.04 56 SER B C 1
ATOM 5022 O O . SER C 1 56 ? 29.059 8.043 -25.832 1.00 29.60 56 SER B O 1
ATOM 5025 N N . HIS C 1 57 ? 27.912 9.152 -24.238 1.00 27.20 57 HIS B N 1
ATOM 5026 C CA . HIS C 1 57 ? 27.196 7.960 -23.820 1.00 31.96 57 HIS B CA 1
ATOM 5027 C C . HIS C 1 57 ? 26.384 7.357 -24.965 1.00 31.04 57 HIS B C 1
ATOM 5028 O O . HIS C 1 57 ? 26.349 6.135 -25.141 1.00 31.52 57 HIS B O 1
ATOM 5035 N N . THR C 1 58 ? 25.702 8.190 -25.741 1.00 30.14 58 THR B N 1
ATOM 5036 C CA . THR C 1 58 ? 24.839 7.645 -26.788 1.00 32.11 58 THR B CA 1
ATOM 5037 C C . THR C 1 58 ? 25.675 6.971 -27.869 1.00 32.69 58 THR B C 1
ATOM 5038 O O . THR C 1 58 ? 25.314 5.905 -28.392 1.00 29.78 58 THR B O 1
ATOM 5042 N N . ILE C 1 59 ? 26.821 7.570 -28.175 1.00 29.93 59 ILE B N 1
ATOM 5043 C CA . ILE C 1 59 ? 27.731 7.043 -29.177 1.00 32.09 59 ILE B CA 1
ATOM 5044 C C . ILE C 1 59 ? 28.337 5.728 -28.712 1.00 32.40 59 ILE B C 1
ATOM 5045 O O . ILE C 1 59 ? 28.516 4.792 -29.508 1.00 31.79 59 ILE B O 1
ATOM 5050 N N . ARG C 1 60 ? 28.662 5.639 -27.417 1.00 31.40 60 ARG B N 1
ATOM 5051 C CA . ARG C 1 60 ? 29.135 4.395 -26.809 1.00 32.63 60 ARG B CA 1
ATOM 5052 C C . ARG C 1 60 ? 28.127 3.258 -26.923 1.00 32.26 60 ARG B C 1
ATOM 5053 O O . ARG C 1 60 ? 28.522 2.088 -26.996 1.00 33.02 60 ARG B O 1
ATOM 5061 N N . ARG C 1 61 ? 26.835 3.560 -26.933 1.00 33.94 61 ARG B N 1
ATOM 5062 C CA . ARG C 1 61 ? 25.850 2.486 -27.061 1.00 38.15 61 ARG B CA 1
ATOM 5063 C C . ARG C 1 61 ? 25.747 1.965 -28.489 1.00 36.92 61 ARG B C 1
ATOM 5064 O O . ARG C 1 61 ? 25.414 0.784 -28.694 1.00 37.93 61 ARG B O 1
ATOM 5072 N N . ALA C 1 62 ? 26.063 2.800 -29.476 1.00 39.98 62 ALA B N 1
ATOM 5073 C CA . ALA C 1 62 ? 26.246 2.358 -30.877 1.00 38.42 62 ALA B CA 1
ATOM 5074 C C . ALA C 1 62 ? 24.950 1.685 -31.330 1.00 43.32 62 ALA B C 1
ATOM 5075 O O . ALA C 1 62 ? 23.880 2.301 -31.196 1.00 40.22 62 ALA B O 1
ATOM 5077 N N . GLU C 1 63 ? 24.992 0.445 -31.845 1.00 40.96 63 GLU B N 1
ATOM 5078 C CA . GLU C 1 63 ? 23.788 -0.235 -32.329 1.00 44.68 63 GLU B CA 1
ATOM 5079 C C . GLU C 1 63 ? 22.790 -0.533 -31.221 1.00 45.94 63 GLU B C 1
ATOM 5080 O O . GLU C 1 63 ? 21.611 -0.748 -31.515 1.00 48.24 63 GLU B O 1
ATOM 5086 N N . LEU C 1 64 ? 23.224 -0.568 -29.962 1.00 44.93 64 LEU B N 1
ATOM 5087 C CA . LEU C 1 64 ? 22.291 -0.934 -28.901 1.00 48.60 64 LEU B CA 1
ATOM 5088 C C . LEU C 1 64 ? 21.190 0.104 -28.717 1.00 50.86 64 LEU B C 1
ATOM 5089 O O . LEU C 1 64 ? 20.123 -0.238 -28.193 1.00 55.58 64 LEU B O 1
ATOM 5094 N N . VAL C 1 65 ? 21.424 1.346 -29.155 1.00 47.69 65 VAL B N 1
ATOM 5095 C CA . VAL C 1 65 ? 20.392 2.386 -29.148 1.00 49.56 65 VAL B CA 1
ATOM 5096 C C . VAL C 1 65 ? 19.107 1.890 -29.806 1.00 56.61 65 VAL B C 1
ATOM 5097 O O . VAL C 1 65 ? 18.009 2.031 -29.253 1.00 56.79 65 VAL B O 1
ATOM 5101 N N . ASN C 1 66 ? 19.223 1.305 -31.000 1.00 53.07 66 ASN B N 1
ATOM 5102 C CA . ASN C 1 66 ? 18.065 0.774 -31.705 1.00 55.63 66 ASN B CA 1
ATOM 5103 C C . ASN C 1 66 ? 17.690 -0.635 -31.273 1.00 59.40 66 ASN B C 1
ATOM 5104 O O . ASN C 1 66 ? 16.596 -1.093 -31.612 1.00 64.54 66 ASN B O 1
ATOM 5109 N N . LEU C 1 67 ? 18.552 -1.331 -30.544 1.00 57.52 67 LEU B N 1
ATOM 5110 C CA . LEU C 1 67 ? 18.379 -2.758 -30.297 1.00 56.54 67 LEU B CA 1
ATOM 5111 C C . LEU C 1 67 ? 17.874 -3.071 -28.892 1.00 59.29 67 LEU B C 1
ATOM 5112 O O . LEU C 1 67 ? 16.981 -3.901 -28.733 1.00 60.13 67 LEU B O 1
ATOM 5117 N N . VAL C 1 68 ? 18.405 -2.417 -27.865 1.00 57.60 68 VAL B N 1
ATOM 5118 C CA . VAL C 1 68 ? 18.002 -2.658 -26.485 1.00 58.18 68 VAL B CA 1
ATOM 5119 C C . VAL C 1 68 ? 16.987 -1.592 -26.090 1.00 58.08 68 VAL B C 1
ATOM 5120 O O . VAL C 1 68 ? 17.284 -0.389 -26.142 1.00 57.06 68 VAL B O 1
ATOM 5124 N N . GLY C 1 69 ? 15.792 -2.025 -25.687 1.00 57.89 69 GLY B N 1
ATOM 5125 C CA . GLY C 1 69 ? 14.792 -1.136 -25.145 1.00 55.70 69 GLY B CA 1
ATOM 5126 C C . GLY C 1 69 ? 14.836 -1.083 -23.626 1.00 58.52 69 GLY B C 1
ATOM 5127 O O . GLY C 1 69 ? 15.780 -1.543 -22.977 1.00 56.23 69 GLY B O 1
ATOM 5128 N N . LEU C 1 70 ? 13.769 -0.512 -23.053 1.00 57.48 70 LEU B N 1
ATOM 5129 C CA . LEU C 1 70 ? 13.693 -0.288 -21.610 1.00 55.35 70 LEU B CA 1
ATOM 5130 C C . LEU C 1 70 ? 13.406 -1.565 -20.836 1.00 53.58 70 LEU B C 1
ATOM 5131 O O . LEU C 1 70 ? 13.724 -1.640 -19.645 1.00 53.02 70 LEU B O 1
ATOM 5136 N N . ALA C 1 71 ? 12.783 -2.550 -21.472 1.00 52.21 71 ALA B N 1
ATOM 5137 C CA . ALA C 1 71 ? 12.492 -3.817 -20.825 1.00 53.08 71 ALA B CA 1
ATOM 5138 C C . ALA C 1 71 ? 13.267 -4.960 -21.471 1.00 54.09 71 ALA B C 1
ATOM 5139 O O . ALA C 1 71 ? 13.159 -6.109 -21.029 1.00 55.23 71 ALA B O 1
ATOM 5141 N N . LYS C 1 83 ? 18.299 7.134 -35.781 1.00 65.49 83 LYS B N 1
ATOM 5142 C CA . LYS C 1 83 ? 19.600 7.340 -36.413 1.00 60.83 83 LYS B CA 1
ATOM 5143 C C . LYS C 1 83 ? 20.538 8.155 -35.506 1.00 57.61 83 LYS B C 1
ATOM 5144 O O . LYS C 1 83 ? 20.127 9.095 -34.824 1.00 56.59 83 LYS B O 1
ATOM 5150 N N . LEU C 1 84 ? 21.817 7.792 -35.511 1.00 54.85 84 LEU B N 1
ATOM 5151 C CA . LEU C 1 84 ? 22.688 8.217 -34.425 1.00 53.61 84 LEU B CA 1
ATOM 5152 C C . LEU C 1 84 ? 23.127 9.670 -34.588 1.00 51.23 84 LEU B C 1
ATOM 5153 O O . LEU C 1 84 ? 23.179 10.417 -33.599 1.00 50.53 84 LEU B O 1
ATOM 5158 N N . ASP C 1 85 ? 23.392 10.119 -35.822 1.00 49.66 85 ASP B N 1
ATOM 5159 C CA . ASP C 1 85 ? 23.741 11.532 -35.984 1.00 52.17 85 ASP B CA 1
ATOM 5160 C C . ASP C 1 85 ? 22.526 12.430 -35.764 1.00 50.41 85 ASP B C 1
ATOM 5161 O O . ASP C 1 85 ? 22.669 13.554 -35.249 1.00 48.51 85 ASP B O 1
ATOM 5166 N N . VAL C 1 86 ? 21.323 11.941 -36.093 1.00 52.30 86 VAL B N 1
ATOM 5167 C CA . VAL C 1 86 ? 20.097 12.682 -35.777 1.00 50.10 86 VAL B CA 1
ATOM 5168 C C . VAL C 1 86 ? 19.919 12.806 -34.265 1.00 49.70 86 VAL B C 1
ATOM 5169 O O . VAL C 1 86 ? 19.545 13.870 -33.748 1.00 51.38 86 VAL B O 1
ATOM 5173 N N . LEU C 1 87 ? 20.147 11.713 -33.532 1.00 46.22 87 LEU B N 1
ATOM 5174 C CA . LEU C 1 87 ? 20.068 11.792 -32.074 1.00 48.56 87 LEU B CA 1
ATOM 5175 C C . LEU C 1 87 ? 21.058 12.803 -31.523 1.00 46.35 87 LEU B C 1
ATOM 5176 O O . LEU C 1 87 ? 20.725 13.557 -30.598 1.00 46.36 87 LEU B O 1
ATOM 5181 N N . GLY C 1 88 ? 22.295 12.794 -32.044 1.00 44.99 88 GLY B N 1
ATOM 5182 C CA . GLY C 1 88 ? 23.274 13.782 -31.617 1.00 45.76 88 GLY B CA 1
ATOM 5183 C C . GLY C 1 88 ? 22.785 15.199 -31.843 1.00 44.53 88 GLY B C 1
ATOM 5184 O O . GLY C 1 88 ? 22.909 16.065 -30.963 1.00 44.24 88 GLY B O 1
ATOM 5185 N N . ASP C 1 89 ? 22.179 15.442 -33.006 1.00 43.39 89 ASP B N 1
ATOM 5186 C CA . ASP C 1 89 ? 21.611 16.759 -33.288 1.00 45.47 89 ASP B CA 1
ATOM 5187 C C . ASP C 1 89 ? 20.549 17.130 -32.252 1.00 43.94 89 ASP B C 1
ATOM 5188 O O . ASP C 1 89 ? 20.533 18.254 -31.725 1.00 44.19 89 ASP B O 1
ATOM 5193 N N . GLU C 1 90 ? 19.629 16.201 -31.974 1.00 42.34 90 GLU B N 1
ATOM 5194 C CA . GLU C 1 90 ? 18.536 16.505 -31.056 1.00 42.77 90 GLU B CA 1
ATOM 5195 C C . GLU C 1 90 ? 19.073 16.830 -29.673 1.00 42.83 90 GLU B C 1
ATOM 5196 O O . GLU C 1 90 ? 18.632 17.796 -29.031 1.00 42.36 90 GLU B O 1
ATOM 5202 N N . ILE C 1 91 ? 20.017 16.009 -29.190 1.00 45.40 91 ILE B N 1
ATOM 5203 C CA . ILE C 1 91 ? 20.630 16.225 -27.877 1.00 41.81 91 ILE B CA 1
ATOM 5204 C C . ILE C 1 91 ? 21.241 17.613 -27.803 1.00 41.22 91 ILE B C 1
ATOM 5205 O O . ILE C 1 91 ? 21.072 18.342 -26.817 1.00 40.20 91 ILE B O 1
ATOM 5210 N N . PHE C 1 92 ? 21.958 18.003 -28.856 1.00 41.48 92 PHE B N 1
ATOM 5211 C CA . PHE C 1 92 ? 22.658 19.279 -28.819 1.00 39.69 92 PHE B CA 1
ATOM 5212 C C . PHE C 1 92 ? 21.683 20.457 -28.843 1.00 41.78 92 PHE B C 1
ATOM 5213 O O . PHE C 1 92 ? 21.816 21.404 -28.049 1.00 42.12 92 PHE B O 1
ATOM 5221 N N . ILE C 1 93 ? 20.678 20.397 -29.722 1.00 40.27 93 ILE B N 1
ATOM 5222 C CA . ILE C 1 93 ? 19.688 21.471 -29.814 1.00 42.17 93 ILE B CA 1
ATOM 5223 C C . ILE C 1 93 ? 18.953 21.630 -28.489 1.00 43.02 93 ILE B C 1
ATOM 5224 O O . ILE C 1 93 ? 18.699 22.758 -28.026 1.00 42.93 93 ILE B O 1
ATOM 5229 N N . ASN C 1 94 ? 18.574 20.502 -27.871 1.00 43.89 94 ASN B N 1
ATOM 5230 C CA . ASN C 1 94 ? 17.824 20.540 -26.622 1.00 42.08 94 ASN B CA 1
ATOM 5231 C C . ASN C 1 94 ? 18.648 21.153 -25.494 1.00 43.82 94 ASN B C 1
ATOM 5232 O O . ASN C 1 94 ? 18.150 22.001 -24.749 1.00 42.18 94 ASN B O 1
ATOM 5237 N N . ALA C 1 95 ? 19.901 20.701 -25.326 1.00 41.84 95 ALA B N 1
ATOM 5238 C CA . ALA C 1 95 ? 20.765 21.313 -24.320 1.00 40.81 95 ALA B CA 1
ATOM 5239 C C . ALA C 1 95 ? 20.907 22.814 -24.552 1.00 43.05 95 ALA B C 1
ATOM 5240 O O . ALA C 1 95 ? 20.833 23.615 -23.602 1.00 41.08 95 ALA B O 1
ATOM 5242 N N . MET C 1 96 ? 21.126 23.220 -25.808 1.00 40.38 96 MET B N 1
ATOM 5243 C CA . MET C 1 96 ? 21.355 24.637 -26.074 1.00 41.46 96 MET B CA 1
ATOM 5244 C C . MET C 1 96 ? 20.119 25.459 -25.714 1.00 44.54 96 MET B C 1
ATOM 5245 O O . MET C 1 96 ? 20.219 26.488 -25.039 1.00 44.41 96 MET B O 1
ATOM 5250 N N . ARG C 1 97 ? 18.941 25.021 -26.166 1.00 44.27 97 ARG B N 1
ATOM 5251 C CA . ARG C 1 97 ? 17.697 25.700 -25.787 1.00 42.79 97 ARG B CA 1
ATOM 5252 C C . ARG C 1 97 ? 17.527 25.766 -24.273 1.00 46.41 97 ARG B C 1
ATOM 5253 O O . ARG C 1 97 ? 17.177 26.819 -23.721 1.00 46.36 97 ARG B O 1
ATOM 5261 N N . ALA C 1 98 ? 17.747 24.647 -23.576 1.00 44.08 98 ALA B N 1
ATOM 5262 C CA . ALA C 1 98 ? 17.494 24.641 -22.141 1.00 45.35 98 ALA B CA 1
ATOM 5263 C C . ALA C 1 98 ? 18.457 25.546 -21.386 1.00 47.48 98 ALA B C 1
ATOM 5264 O O . ALA C 1 98 ? 18.176 25.905 -20.230 1.00 45.31 98 ALA B O 1
ATOM 5266 N N . SER C 1 99 ? 19.593 25.908 -21.997 1.00 42.91 99 SER B N 1
ATOM 5267 C CA . SER C 1 99 ? 20.458 26.902 -21.362 1.00 44.57 99 SER B CA 1
ATOM 5268 C C . SER C 1 99 ? 19.695 28.189 -21.048 1.00 44.89 99 SER B C 1
ATOM 5269 O O . SER C 1 99 ? 19.978 28.859 -20.048 1.00 43.44 99 SER B O 1
ATOM 5272 N N . GLY C 1 100 ? 18.751 28.572 -21.911 1.00 46.87 100 GLY B N 1
ATOM 5273 C CA . GLY C 1 100 ? 17.968 29.777 -21.702 1.00 46.38 100 GLY B CA 1
ATOM 5274 C C . GLY C 1 100 ? 18.649 31.059 -22.111 1.00 48.43 100 GLY B C 1
ATOM 5275 O O . GLY C 1 100 ? 18.014 32.119 -22.074 1.00 52.38 100 GLY B O 1
ATOM 5276 N N . ILE C 1 101 ? 19.927 30.979 -22.501 1.00 44.12 101 ILE B N 1
ATOM 5277 C CA . ILE C 1 101 ? 20.716 32.212 -22.796 1.00 44.36 101 ILE B CA 1
ATOM 5278 C C . ILE C 1 101 ? 21.403 32.154 -24.163 1.00 44.22 101 ILE B C 1
ATOM 5279 O O . ILE C 1 101 ? 22.087 33.127 -24.498 1.00 44.56 101 ILE B O 1
ATOM 5284 N N . ILE C 1 102 ? 21.283 31.047 -24.892 1.00 45.13 102 ILE B N 1
ATOM 5285 C CA . ILE C 1 102 ? 21.771 30.993 -26.263 1.00 43.79 102 ILE B CA 1
ATOM 5286 C C . ILE C 1 102 ? 20.621 31.465 -27.141 1.00 45.84 102 ILE B C 1
ATOM 5287 O O . ILE C 1 102 ? 19.561 30.841 -27.183 1.00 46.76 102 ILE B O 1
ATOM 5292 N N . LYS C 1 103 ? 20.801 32.595 -27.805 1.00 45.65 103 LYS B N 1
ATOM 5293 C CA . LYS C 1 103 ? 19.684 33.095 -28.593 1.00 47.97 103 LYS B CA 1
ATOM 5294 C C . LYS C 1 103 ? 19.621 32.434 -29.960 1.00 49.35 103 LYS B C 1
ATOM 5295 O O . LYS C 1 103 ? 18.534 32.273 -30.526 1.00 48.18 103 LYS B O 1
ATOM 5301 N N . VAL C 1 104 ? 20.770 32.024 -30.480 1.00 46.35 104 VAL B N 1
ATOM 5302 C CA . VAL C 1 104 ? 20.943 31.695 -31.884 1.00 47.40 104 VAL B CA 1
ATOM 5303 C C . VAL C 1 104 ? 21.866 30.488 -31.979 1.00 44.75 104 VAL B C 1
ATOM 5304 O O . VAL C 1 104 ? 22.826 30.363 -31.207 1.00 43.21 104 VAL B O 1
ATOM 5308 N N . LEU C 1 105 ? 21.573 29.599 -32.927 1.00 42.76 105 LEU B N 1
ATOM 5309 C CA . LEU C 1 105 ? 22.377 28.405 -33.110 1.00 42.71 105 LEU B CA 1
ATOM 5310 C C . LEU C 1 105 ? 22.392 28.037 -34.586 1.00 46.82 105 LEU B C 1
ATOM 5311 O O . LEU C 1 105 ? 21.352 28.063 -35.254 1.00 45.68 105 LEU B O 1
ATOM 5316 N N . VAL C 1 106 ? 23.589 27.767 -35.094 1.00 40.67 106 VAL B N 1
ATOM 5317 C CA . VAL C 1 106 ? 23.779 27.123 -36.386 1.00 43.68 106 VAL B CA 1
ATOM 5318 C C . VAL C 1 106 ? 24.176 25.676 -36.123 1.00 43.90 106 VAL B C 1
ATOM 5319 O O . VAL C 1 106 ? 25.087 25.416 -35.325 1.00 39.75 106 VAL B O 1
ATOM 5323 N N . SER C 1 107 ? 23.478 24.737 -36.759 1.00 40.35 107 SER B N 1
ATOM 5324 C CA . SER C 1 107 ? 23.830 23.327 -36.678 1.00 42.34 107 SER B CA 1
ATOM 5325 C C . SER C 1 107 ? 23.958 22.752 -38.080 1.00 47.61 107 SER B C 1
ATOM 5326 O O . SER C 1 107 ? 23.179 23.101 -38.975 1.00 48.36 107 SER B O 1
ATOM 5329 N N . GLU C 1 108 ? 24.914 21.851 -38.263 1.00 43.61 108 GLU B N 1
ATOM 5330 C CA . GLU C 1 108 ? 25.260 21.378 -39.625 1.00 48.47 108 GLU B CA 1
ATOM 5331 C C . GLU C 1 108 ? 24.049 20.782 -40.347 1.00 51.74 108 GLU B C 1
ATOM 5332 O O . GLU C 1 108 ? 23.873 21.105 -41.508 1.00 47.51 108 GLU B O 1
ATOM 5338 N N . GLU C 1 109 ? 23.249 19.952 -39.692 1.00 56.77 109 GLU B N 1
ATOM 5339 C CA . GLU C 1 109 ? 22.060 19.449 -40.379 1.00 59.62 109 GLU B CA 1
ATOM 5340 C C . GLU C 1 109 ? 20.867 20.387 -40.475 1.00 60.85 109 GLU B C 1
ATOM 5341 O O . GLU C 1 109 ? 19.926 20.053 -41.200 1.00 63.32 109 GLU B O 1
ATOM 5347 N N . GLN C 1 110 ? 20.877 21.573 -39.893 1.00 55.30 110 GLN B N 1
ATOM 5348 C CA . GLN C 1 110 ? 19.752 22.475 -40.118 1.00 53.63 110 GLN B CA 1
ATOM 5349 C C . GLN C 1 110 ? 20.134 23.470 -41.203 1.00 54.40 110 GLN B C 1
ATOM 5350 O O . GLN C 1 110 ? 21.157 24.159 -41.087 1.00 50.75 110 GLN B O 1
ATOM 5356 N N . GLU C 1 111 ? 19.330 23.517 -42.278 1.00 54.72 111 GLU B N 1
ATOM 5357 C CA . GLU C 1 111 ? 19.625 24.436 -43.372 1.00 52.78 111 GLU B CA 1
ATOM 5358 C C . GLU C 1 111 ? 19.568 25.880 -42.905 1.00 52.90 111 GLU B C 1
ATOM 5359 O O . GLU C 1 111 ? 20.378 26.708 -43.337 1.00 48.67 111 GLU B O 1
ATOM 5365 N N . ASP C 1 112 ? 18.640 26.190 -41.998 1.00 50.43 112 ASP B N 1
ATOM 5366 C CA . ASP C 1 112 ? 18.355 27.549 -41.565 1.00 51.96 112 ASP B CA 1
ATOM 5367 C C . ASP C 1 112 ? 18.917 27.818 -40.169 1.00 52.62 112 ASP B C 1
ATOM 5368 O O . ASP C 1 112 ? 19.078 26.907 -39.354 1.00 46.68 112 ASP B O 1
ATOM 5373 N N . LEU C 1 113 ? 19.196 29.096 -39.917 1.00 49.02 113 LEU B N 1
ATOM 5374 C CA . LEU C 1 113 ? 19.513 29.603 -38.590 1.00 49.60 113 LEU B CA 1
ATOM 5375 C C . LEU C 1 113 ? 18.412 29.243 -37.598 1.00 51.04 113 LEU B C 1
ATOM 5376 O O . LEU C 1 113 ? 17.236 29.530 -37.832 1.00 51.21 113 LEU B O 1
ATOM 5381 N N . ILE C 1 114 ? 18.789 28.632 -36.480 1.00 46.88 114 ILE B N 1
ATOM 5382 C CA . ILE C 1 114 ? 17.836 28.328 -35.417 1.00 52.15 114 ILE B CA 1
ATOM 5383 C C . ILE C 1 114 ? 17.812 29.478 -34.423 1.00 52.74 114 ILE B C 1
ATOM 5384 O O . ILE C 1 114 ? 18.858 29.897 -33.919 1.00 50.54 114 ILE B O 1
ATOM 5389 N N . VAL C 1 115 ? 16.617 29.986 -34.133 1.00 52.80 115 VAL B N 1
ATOM 5390 C CA . VAL C 1 115 ? 16.421 31.069 -33.174 1.00 52.84 115 VAL B CA 1
ATOM 5391 C C . VAL C 1 115 ? 15.515 30.555 -32.063 1.00 53.24 115 VAL B C 1
ATOM 5392 O O . VAL C 1 115 ? 14.438 30.014 -32.337 1.00 53.04 115 VAL B O 1
ATOM 5396 N N . PHE C 1 116 ? 15.951 30.711 -30.819 1.00 55.85 116 PHE B N 1
ATOM 5397 C CA . PHE C 1 116 ? 15.242 30.205 -29.655 1.00 58.35 116 PHE B CA 1
ATOM 5398 C C . PHE C 1 116 ? 14.348 31.280 -29.049 1.00 67.69 116 PHE B C 1
ATOM 5399 O O . PHE C 1 116 ? 14.562 32.478 -29.266 1.00 69.06 116 PHE B O 1
ATOM 5407 N N . PRO C 1 117 ? 13.337 30.883 -28.259 1.00 71.85 117 PRO B N 1
ATOM 5408 C CA . PRO C 1 117 ? 12.334 31.865 -27.796 1.00 76.85 117 PRO B CA 1
ATOM 5409 C C . PRO C 1 117 ? 12.844 32.858 -26.768 1.00 82.54 117 PRO B C 1
ATOM 5410 O O . PRO C 1 117 ? 12.324 33.978 -26.710 1.00 81.97 117 PRO B O 1
ATOM 5414 N N . THR C 1 118 ? 13.810 32.485 -25.932 1.00 92.92 118 THR B N 1
ATOM 5415 C CA . THR C 1 118 ? 14.240 33.366 -24.855 1.00 92.45 118 THR B CA 1
ATOM 5416 C C . THR C 1 118 ? 15.710 33.129 -24.516 1.00 84.61 118 THR B C 1
ATOM 5417 O O . THR C 1 118 ? 16.555 33.995 -24.735 1.00 85.56 118 THR B O 1
ATOM 5421 N N . SER C 1 122 ? 23.615 37.047 -23.886 1.00 56.44 122 SER B N 1
ATOM 5422 C CA . SER C 1 122 ? 23.119 36.285 -25.032 1.00 51.81 122 SER B CA 1
ATOM 5423 C C . SER C 1 122 ? 24.211 35.963 -26.041 1.00 49.36 122 SER B C 1
ATOM 5424 O O . SER C 1 122 ? 24.954 36.821 -26.527 1.00 48.85 122 SER B O 1
ATOM 5427 N N . TYR C 1 123 ? 24.280 34.674 -26.322 1.00 47.69 123 TYR B N 1
ATOM 5428 C CA . TYR C 1 123 ? 25.348 34.063 -27.076 1.00 47.63 123 TYR B CA 1
ATOM 5429 C C . TYR C 1 123 ? 24.750 33.375 -28.289 1.00 45.18 123 TYR B C 1
ATOM 5430 O O . TYR C 1 123 ? 23.557 33.048 -28.318 1.00 45.36 123 TYR B O 1
ATOM 5439 N N . ALA C 1 124 ? 25.593 33.201 -29.304 1.00 43.39 124 ALA B N 1
ATOM 5440 C CA . ALA C 1 124 ? 25.315 32.378 -30.469 1.00 42.47 124 ALA B CA 1
ATOM 5441 C C . ALA C 1 124 ? 26.267 31.192 -30.440 1.00 41.92 124 ALA B C 1
ATOM 5442 O O . ALA C 1 124 ? 27.461 31.358 -30.151 1.00 40.86 124 ALA B O 1
ATOM 5444 N N . VAL C 1 125 ? 25.739 30.001 -30.727 1.00 37.67 125 VAL B N 1
ATOM 5445 C CA . VAL C 1 125 ? 26.538 28.778 -30.803 1.00 37.55 125 VAL B CA 1
ATOM 5446 C C . VAL C 1 125 ? 26.437 28.202 -32.215 1.00 39.34 125 VAL B C 1
ATOM 5447 O O . VAL C 1 125 ? 25.330 28.064 -32.754 1.00 41.77 125 VAL B O 1
ATOM 5451 N N . CYS C 1 126 ? 27.583 27.852 -32.813 1.00 34.53 126 CYS B N 1
ATOM 5452 C CA . CYS C 1 126 ? 27.603 27.178 -34.107 1.00 36.33 126 CYS B CA 1
ATOM 5453 C C . CYS C 1 126 ? 28.344 25.855 -33.977 1.00 36.75 126 CYS B C 1
ATOM 5454 O O . CYS C 1 126 ? 29.448 25.813 -33.424 1.00 35.24 126 CYS B O 1
ATOM 5457 N N . CYS C 1 127 ? 27.763 24.785 -34.515 1.00 34.25 127 CYS B N 1
ATOM 5458 C CA . CYS C 1 127 ? 28.173 23.444 -34.125 1.00 34.97 127 CYS B CA 1
ATOM 5459 C C . CYS C 1 127 ? 27.997 22.424 -35.249 1.00 38.11 127 CYS B C 1
ATOM 5460 O O . CYS C 1 127 ? 27.025 22.488 -36.017 1.00 36.97 127 CYS B O 1
ATOM 5463 N N . ASP C 1 128 ? 28.872 21.419 -35.217 1.00 39.46 128 ASP B N 1
ATOM 5464 C CA . ASP C 1 128 ? 28.632 20.146 -35.935 1.00 38.13 128 ASP B CA 1
ATOM 5465 C C . ASP C 1 128 ? 28.511 19.150 -34.786 1.00 36.90 128 ASP B C 1
ATOM 5466 O O . ASP C 1 128 ? 29.520 18.735 -34.260 1.00 34.75 128 ASP B O 1
ATOM 5471 N N . PRO C 1 129 ? 27.297 18.774 -34.373 1.00 37.30 129 PRO B N 1
ATOM 5472 C CA . PRO C 1 129 ? 27.105 17.906 -33.195 1.00 39.13 129 PRO B CA 1
ATOM 5473 C C . PRO C 1 129 ? 27.840 16.579 -33.287 1.00 40.11 129 PRO B C 1
ATOM 5474 O O . PRO C 1 129 ? 28.367 16.087 -32.278 1.00 31.67 129 PRO B O 1
ATOM 5478 N N . ILE C 1 130 ? 27.868 15.970 -34.466 1.00 37.79 130 ILE B N 1
ATOM 5479 C CA . ILE C 1 130 ? 28.727 14.817 -34.699 1.00 37.34 130 ILE B CA 1
ATOM 5480 C C . ILE C 1 130 ? 29.343 15.013 -36.065 1.00 39.58 130 ILE B C 1
ATOM 5481 O O . ILE C 1 130 ? 28.640 14.893 -37.083 1.00 41.44 130 ILE B O 1
ATOM 5486 N N . ASP C 1 131 ? 30.645 15.318 -36.085 1.00 35.31 131 ASP B N 1
ATOM 5487 C CA . ASP C 1 131 ? 31.465 15.353 -37.289 1.00 40.45 131 ASP B CA 1
ATOM 5488 C C . ASP C 1 131 ? 32.254 14.052 -37.393 1.00 38.80 131 ASP B C 1
ATOM 5489 O O . ASP C 1 131 ? 32.733 13.519 -36.387 1.00 33.26 131 ASP B O 1
ATOM 5494 N N . GLY C 1 132 ? 32.381 13.541 -38.613 1.00 37.77 132 GLY B N 1
ATOM 5495 C CA . GLY C 1 132 ? 32.899 12.200 -38.814 1.00 37.98 132 GLY B CA 1
ATOM 5496 C C . GLY C 1 132 ? 31.831 11.138 -38.855 1.00 38.26 132 GLY B C 1
ATOM 5497 O O . GLY C 1 132 ? 32.122 9.965 -38.591 1.00 36.19 132 GLY B O 1
ATOM 5498 N N . SER C 1 133 ? 30.599 11.529 -39.187 1.00 39.97 133 SER B N 1
ATOM 5499 C CA . SER C 1 133 ? 29.450 10.633 -39.221 1.00 41.55 133 SER B CA 1
ATOM 5500 C C . SER C 1 133 ? 29.704 9.378 -40.039 1.00 38.85 133 SER B C 1
ATOM 5501 O O . SER C 1 133 ? 29.184 8.306 -39.709 1.00 39.13 133 SER B O 1
ATOM 5504 N N . SER C 1 134 ? 30.477 9.487 -41.119 1.00 38.86 134 SER B N 1
ATOM 5505 C CA . SER C 1 134 ? 30.745 8.295 -41.916 1.00 41.26 134 SER B CA 1
ATOM 5506 C C . SER C 1 134 ? 31.556 7.248 -41.153 1.00 40.17 134 SER B C 1
ATOM 5507 O O . SER C 1 134 ? 31.627 6.094 -41.597 1.00 37.52 134 SER B O 1
ATOM 5510 N N . ASN C 1 135 ? 32.146 7.603 -40.008 1.00 35.12 135 ASN B N 1
ATOM 5511 C CA . ASN C 1 135 ? 32.840 6.615 -39.196 1.00 35.63 135 ASN B CA 1
ATOM 5512 C C . ASN C 1 135 ? 31.964 5.983 -38.113 1.00 38.90 135 ASN B C 1
ATOM 5513 O O . ASN C 1 135 ? 32.421 5.059 -37.426 1.00 37.14 135 ASN B O 1
ATOM 5518 N N . LEU C 1 136 ? 30.731 6.458 -37.921 1.00 37.14 136 LEU B N 1
ATOM 5519 C CA . LEU C 1 136 ? 29.917 5.962 -36.815 1.00 39.69 136 LEU B CA 1
ATOM 5520 C C . LEU C 1 136 ? 29.690 4.458 -36.914 1.00 39.66 136 LEU B C 1
ATOM 5521 O O . LEU C 1 136 ? 29.817 3.731 -35.919 1.00 36.97 136 LEU B O 1
ATOM 5526 N N . ASP C 1 137 ? 29.337 3.973 -38.104 1.00 38.04 137 ASP B N 1
ATOM 5527 C CA . ASP C 1 137 ? 29.008 2.558 -38.240 1.00 38.69 137 ASP B CA 1
ATOM 5528 C C . ASP C 1 137 ? 30.199 1.674 -37.880 1.00 39.44 137 ASP B C 1
ATOM 5529 O O . ASP C 1 137 ? 30.017 0.515 -37.486 1.00 39.69 137 ASP B O 1
ATOM 5534 N N . ALA C 1 138 ? 31.419 2.191 -38.023 1.00 35.41 138 ALA B N 1
ATOM 5535 C CA . ALA C 1 138 ? 32.628 1.464 -37.653 1.00 38.78 138 ALA B CA 1
ATOM 5536 C C . ALA C 1 138 ? 33.008 1.614 -36.181 1.00 36.70 138 ALA B C 1
ATOM 5537 O O . ALA C 1 138 ? 33.995 1.011 -35.751 1.00 37.07 138 ALA B O 1
ATOM 5539 N N . GLY C 1 139 ? 32.275 2.405 -35.401 1.00 35.29 139 GLY B N 1
ATOM 5540 C CA . GLY C 1 139 ? 32.631 2.564 -33.993 1.00 34.01 139 GLY B CA 1
ATOM 5541 C C . GLY C 1 139 ? 33.988 3.189 -33.717 1.00 33.98 139 GLY B C 1
ATOM 5542 O O . GLY C 1 139 ? 34.501 3.071 -32.597 1.00 33.73 139 GLY B O 1
ATOM 5543 N N . VAL C 1 140 ? 34.569 3.836 -34.717 1.00 33.31 140 VAL B N 1
ATOM 5544 C CA . VAL C 1 140 ? 35.870 4.510 -34.485 1.00 30.84 140 VAL B CA 1
ATOM 5545 C C . VAL C 1 140 ? 35.617 5.910 -33.927 1.00 29.81 140 VAL B C 1
ATOM 5546 O O . VAL C 1 140 ? 34.468 6.219 -33.599 1.00 31.35 140 VAL B O 1
ATOM 5550 N N . SER C 1 141 ? 36.652 6.733 -33.863 1.00 27.50 141 SER B N 1
ATOM 5551 C CA . SER C 1 141 ? 36.517 8.034 -33.203 1.00 30.40 141 SER B CA 1
ATOM 5552 C C . SER C 1 141 ? 35.726 9.028 -34.045 1.00 31.32 141 SER B C 1
ATOM 5553 O O . SER C 1 141 ? 35.851 9.064 -35.273 1.00 29.06 141 SER B O 1
ATOM 5556 N N . VAL C 1 142 ? 34.927 9.857 -33.365 1.00 26.70 142 VAL B N 1
ATOM 5557 C CA . VAL C 1 142 ? 34.131 10.920 -33.988 1.00 29.97 142 VAL B CA 1
ATOM 5558 C C . VAL C 1 142 ? 34.159 12.082 -33.003 1.00 29.73 142 VAL B C 1
ATOM 5559 O O . VAL C 1 142 ? 34.855 12.015 -32.001 1.00 25.47 142 VAL B O 1
ATOM 5563 N N . GLY C 1 143 ? 33.450 13.166 -33.291 1.00 30.05 143 GLY B N 1
ATOM 5564 C CA . GLY C 1 143 ? 33.539 14.285 -32.358 1.00 28.16 143 GLY B CA 1
ATOM 5565 C C . GLY C 1 143 ? 32.508 15.355 -32.636 1.00 33.51 143 GLY B C 1
ATOM 5566 O O . GLY C 1 143 ? 31.850 15.366 -33.682 1.00 34.77 143 GLY B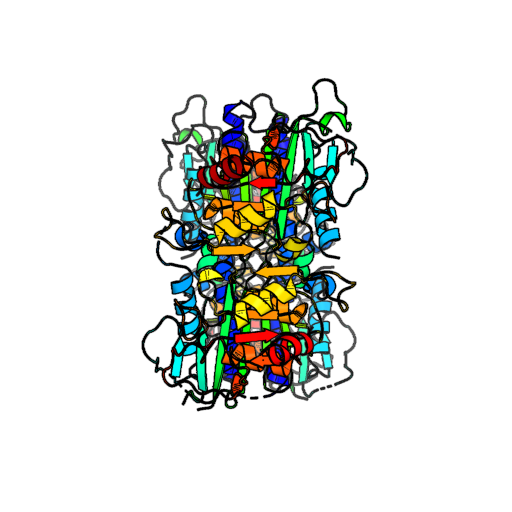 O 1
ATOM 5567 N N . THR C 1 144 ? 32.393 16.265 -31.668 1.00 31.60 144 THR B N 1
ATOM 5568 C CA . THR C 1 144 ? 31.554 17.455 -31.735 1.00 30.62 144 THR B CA 1
ATOM 5569 C C . THR C 1 144 ? 32.470 18.665 -31.823 1.00 31.27 144 THR B C 1
ATOM 5570 O O . THR C 1 144 ? 33.481 18.743 -31.113 1.00 29.81 144 THR B O 1
ATOM 5574 N N . ILE C 1 145 ? 32.117 19.631 -32.650 1.00 30.19 145 ILE B N 1
ATOM 5575 C CA . ILE C 1 145 ? 32.945 20.828 -32.766 1.00 31.12 145 ILE B CA 1
ATOM 5576 C C . ILE C 1 145 ? 32.055 22.067 -32.740 1.00 32.85 145 ILE B C 1
ATOM 5577 O O . ILE C 1 145 ? 30.944 22.050 -33.283 1.00 35.13 145 ILE B O 1
ATOM 5582 N N . ALA C 1 146 ? 32.512 23.132 -32.051 1.00 34.34 146 ALA B N 1
ATOM 5583 C CA . ALA C 1 146 ? 31.645 24.285 -31.831 1.00 33.43 146 ALA B CA 1
ATOM 5584 C C . ALA C 1 146 ? 32.440 25.578 -31.654 1.00 34.23 146 ALA B C 1
ATOM 5585 O O . ALA C 1 146 ? 33.496 25.608 -30.999 1.00 27.97 146 ALA B O 1
ATOM 5587 N N . SER C 1 147 ? 31.914 26.654 -32.239 1.00 33.09 147 SER B N 1
ATOM 5588 C CA . SER C 1 147 ? 32.392 27.999 -31.974 1.00 32.74 147 SER B CA 1
ATOM 5589 C C . SER C 1 147 ? 31.303 28.767 -31.242 1.00 37.03 147 SER B C 1
ATOM 5590 O O . SER C 1 147 ? 30.115 28.439 -31.356 1.00 34.56 147 SER B O 1
ATOM 5593 N N . ILE C 1 148 ? 31.717 29.803 -30.490 1.00 37.20 148 ILE B N 1
ATOM 5594 C CA . ILE C 1 148 ? 30.802 30.588 -29.665 1.00 38.04 148 ILE B CA 1
ATOM 5595 C C . ILE C 1 148 ? 31.034 32.070 -29.925 1.00 39.51 148 ILE B C 1
ATOM 5596 O O . ILE C 1 148 ? 32.169 32.555 -29.839 1.00 37.17 148 ILE B O 1
ATOM 5601 N N . PHE C 1 149 ? 29.952 32.794 -30.195 1.00 41.80 149 PHE B N 1
ATOM 5602 C CA . PHE C 1 149 ? 29.995 34.224 -30.434 1.00 42.44 149 PHE B CA 1
ATOM 5603 C C . PHE C 1 149 ? 29.104 34.911 -29.421 1.00 46.76 149 PHE B C 1
ATOM 5604 O O . PHE C 1 149 ? 28.141 34.328 -28.927 1.00 46.22 149 PHE B O 1
ATOM 5612 N N . ARG C 1 150 ? 29.407 36.169 -29.140 1.00 48.64 150 ARG B N 1
ATOM 5613 C CA . ARG C 1 150 ? 28.488 37.003 -28.395 1.00 50.65 150 ARG B CA 1
ATOM 5614 C C . ARG C 1 150 ? 27.676 37.824 -29.385 1.00 51.63 150 ARG B C 1
ATOM 5615 O O . ARG C 1 150 ? 28.213 38.319 -30.382 1.00 52.50 150 ARG B O 1
ATOM 5623 N N . LEU C 1 151 ? 26.371 37.912 -29.140 1.00 52.18 151 LEU B N 1
ATOM 5624 C CA . LEU C 1 151 ? 25.511 38.710 -29.999 1.00 56.92 151 LEU B CA 1
ATOM 5625 C C . LEU C 1 151 ? 26.044 40.128 -30.137 1.00 57.14 151 LEU B C 1
ATOM 5626 O O . LEU C 1 151 ? 26.591 40.703 -29.196 1.00 57.49 151 LEU B O 1
ATOM 5631 N N . LEU C 1 152 ? 25.926 40.660 -31.344 1.00 58.31 152 LEU B N 1
ATOM 5632 C CA . LEU C 1 152 ? 26.283 42.048 -31.586 1.00 62.94 152 LEU B CA 1
ATOM 5633 C C . LEU C 1 152 ? 25.497 42.955 -30.640 1.00 67.85 152 LEU B C 1
ATOM 5634 O O . LEU C 1 152 ? 24.348 42.647 -30.298 1.00 65.25 152 LEU B O 1
ATOM 5639 N N . PRO C 1 153 ? 26.095 44.074 -30.178 1.00 71.44 153 PRO B N 1
ATOM 5640 C CA . PRO C 1 153 ? 25.425 44.961 -29.208 1.00 72.83 153 PRO B CA 1
ATOM 5641 C C . PRO C 1 153 ? 23.944 45.207 -29.457 1.00 75.05 153 PRO B C 1
ATOM 5642 O O . PRO C 1 153 ? 23.110 44.979 -28.575 1.00 73.40 153 PRO B O 1
ATOM 5646 N N . ASP C 1 154 ? 23.601 45.664 -30.652 1.00 82.45 154 ASP B N 1
ATOM 5647 C CA . ASP C 1 154 ? 22.208 45.941 -30.983 1.00 89.70 154 ASP B CA 1
ATOM 5648 C C . ASP C 1 154 ? 21.628 44.763 -31.764 1.00 89.33 154 ASP B C 1
ATOM 5649 O O . ASP C 1 154 ? 21.389 44.835 -32.974 1.00 90.95 154 ASP B O 1
ATOM 5651 N N . SER C 1 155 ? 21.402 43.655 -31.051 1.00 77.61 155 SER B N 1
ATOM 5652 C CA . SER C 1 155 ? 20.945 42.455 -31.737 1.00 73.71 155 SER B CA 1
ATOM 5653 C C . SER C 1 155 ? 19.917 41.694 -30.922 1.00 69.51 155 SER B C 1
ATOM 5654 O O . SER C 1 155 ? 20.067 41.519 -29.711 1.00 72.40 155 SER B O 1
ATOM 5657 N N . SER C 1 156 ? 18.893 41.207 -31.617 1.00 66.49 156 SER B N 1
ATOM 5658 C CA . SER C 1 156 ? 17.918 40.289 -31.047 1.00 67.12 156 SER B CA 1
ATOM 5659 C C . SER C 1 156 ? 18.037 38.884 -31.623 1.00 64.73 156 SER B C 1
ATOM 5660 O O . SER C 1 156 ? 17.142 38.063 -31.413 1.00 68.55 156 SER B O 1
ATOM 5663 N N . GLY C 1 157 ? 19.108 38.592 -32.357 1.00 65.25 157 GLY B N 1
ATOM 5664 C CA . GLY C 1 157 ? 19.349 37.239 -32.816 1.00 59.75 157 GLY B CA 1
ATOM 5665 C C . GLY C 1 157 ? 19.175 37.048 -34.307 1.00 59.98 157 GLY B C 1
ATOM 5666 O O . GLY C 1 157 ? 18.106 36.625 -34.754 1.00 58.09 157 GLY B O 1
ATOM 5667 N N . THR C 1 158 ? 20.202 37.362 -35.097 1.00 59.01 158 THR B N 1
ATOM 5668 C CA . THR C 1 158 ? 20.113 37.197 -36.539 1.00 57.65 158 THR B CA 1
ATOM 5669 C C . THR C 1 158 ? 21.404 36.585 -37.054 1.00 56.97 158 THR B C 1
ATOM 5670 O O . THR C 1 158 ? 22.385 36.432 -36.319 1.00 55.58 158 THR B O 1
ATOM 5674 N N . ILE C 1 159 ? 21.398 36.271 -38.354 1.00 54.78 159 ILE B N 1
ATOM 5675 C CA . ILE C 1 159 ? 22.596 35.793 -39.037 1.00 56.97 159 ILE B CA 1
ATOM 5676 C C . ILE C 1 159 ? 23.741 36.788 -38.971 1.00 56.74 159 ILE B C 1
ATOM 5677 O O . ILE C 1 159 ? 24.890 36.423 -39.247 1.00 54.71 159 ILE B O 1
ATOM 5682 N N . ASN C 1 160 ? 23.461 38.043 -38.614 1.00 56.18 160 ASN B N 1
ATOM 5683 C CA . ASN C 1 160 ? 24.541 39.008 -38.438 1.00 57.94 160 ASN B CA 1
ATOM 5684 C C . ASN C 1 160 ? 25.402 38.650 -37.233 1.00 53.43 160 ASN B C 1
ATOM 5685 O O . ASN C 1 160 ? 26.590 38.984 -37.197 1.00 54.59 160 ASN B O 1
ATOM 5690 N N . ASP C 1 161 ? 24.824 37.991 -36.239 1.00 55.61 161 ASP B N 1
ATOM 5691 C CA . ASP C 1 161 ? 25.580 37.612 -35.055 1.00 53.47 161 ASP B CA 1
ATOM 5692 C C . ASP C 1 161 ? 26.504 36.432 -35.311 1.00 55.77 161 ASP B C 1
ATOM 5693 O O . ASP C 1 161 ? 27.306 36.086 -34.439 1.00 51.46 161 ASP B O 1
ATOM 5698 N N . VAL C 1 162 ? 26.406 35.855 -36.508 1.00 50.37 162 VAL B N 1
ATOM 5699 C CA . VAL C 1 162 ? 27.167 34.614 -36.831 1.00 49.88 162 VAL B CA 1
ATOM 5700 C C . VAL C 1 162 ? 28.052 34.819 -38.079 1.00 51.99 162 VAL B C 1
ATOM 5701 O O . VAL C 1 162 ? 29.215 34.407 -38.026 1.00 50.81 162 VAL B O 1
ATOM 5705 N N . LEU C 1 163 ? 27.535 35.443 -39.146 1.00 50.83 163 LEU B N 1
ATOM 5706 C CA . LEU C 1 163 ? 28.332 35.656 -40.350 1.00 52.38 163 LEU B CA 1
ATOM 5707 C C . LEU C 1 163 ? 29.352 36.753 -40.062 1.00 54.22 163 LEU B C 1
ATOM 5708 O O . LEU C 1 163 ? 29.219 37.909 -40.478 1.00 52.44 163 LEU B O 1
ATOM 5713 N N . ARG C 1 164 ? 30.413 36.363 -39.358 1.00 52.54 164 ARG B N 1
ATOM 5714 C CA . ARG C 1 164 ? 31.402 37.304 -38.860 1.00 50.33 164 ARG B CA 1
ATOM 5715 C C . ARG C 1 164 ? 32.809 36.770 -39.080 1.00 50.44 164 ARG B C 1
ATOM 5716 O O . ARG C 1 164 ? 33.029 35.573 -39.287 1.00 47.96 164 ARG B O 1
ATOM 5724 N N . CYS C 1 165 ? 33.764 37.687 -38.993 1.00 49.32 165 CYS B N 1
ATOM 5725 C CA . CYS C 1 165 ? 35.166 37.315 -39.019 1.00 50.18 165 CYS B CA 1
ATOM 5726 C C . CYS C 1 165 ? 35.491 36.313 -37.910 1.00 52.92 165 CYS B C 1
ATOM 5727 O O . CYS C 1 165 ? 34.965 36.396 -36.792 1.00 52.06 165 CYS B O 1
ATOM 5730 N N . GLY C 1 166 ? 36.366 35.356 -38.221 1.00 51.90 166 GLY B N 1
ATOM 5731 C CA . GLY C 1 166 ? 36.756 34.376 -37.216 1.00 51.03 166 GLY B CA 1
ATOM 5732 C C . GLY C 1 166 ? 37.237 34.993 -35.921 1.00 53.31 166 GLY B C 1
ATOM 5733 O O . GLY C 1 166 ? 37.060 34.399 -34.856 1.00 50.69 166 GLY B O 1
ATOM 5734 N N . LYS C 1 167 ? 37.791 36.203 -35.981 1.00 58.61 167 LYS B N 1
ATOM 5735 C CA . LYS C 1 167 ? 38.412 36.835 -34.828 1.00 58.74 167 LYS B CA 1
ATOM 5736 C C . LYS C 1 167 ? 37.393 37.311 -33.798 1.00 58.29 167 LYS B C 1
ATOM 5737 O O . LYS C 1 167 ? 37.787 37.752 -32.713 1.00 58.53 167 LYS B O 1
ATOM 5743 N N . GLU C 1 168 ? 36.102 37.220 -34.080 1.00 48.46 168 GLU B N 1
ATOM 5744 C CA . GLU C 1 168 ? 35.125 37.688 -33.112 1.00 49.02 168 GLU B CA 1
ATOM 5745 C C . GLU C 1 168 ? 34.579 36.577 -32.205 1.00 45.55 168 GLU B C 1
ATOM 5746 O O . GLU C 1 168 ? 33.743 36.864 -31.344 1.00 48.41 168 GLU B O 1
ATOM 5752 N N . MET C 1 169 ? 35.079 35.356 -32.369 1.00 43.82 169 MET B N 1
ATOM 5753 C CA . MET C 1 169 ? 34.668 34.214 -31.516 1.00 43.21 169 MET B CA 1
ATOM 5754 C C . MET C 1 169 ? 35.123 34.471 -30.084 1.00 38.29 169 MET B C 1
ATOM 5755 O O . MET C 1 169 ? 36.270 34.896 -29.913 1.00 42.39 169 MET B O 1
ATOM 5760 N N . VAL C 1 170 ? 34.267 34.207 -29.098 1.00 39.21 170 VAL B N 1
ATOM 5761 C CA . VAL C 1 170 ? 34.741 34.332 -27.718 1.00 38.23 170 VAL B CA 1
ATOM 5762 C C . VAL C 1 170 ? 35.386 33.047 -27.216 1.00 38.63 170 VAL B C 1
ATOM 5763 O O . VAL C 1 170 ? 36.238 33.098 -26.316 1.00 38.25 170 VAL B O 1
ATOM 5767 N N . ALA C 1 171 ? 35.030 31.906 -27.788 1.00 34.38 171 ALA B N 1
ATOM 5768 C CA . ALA C 1 171 ? 35.446 30.614 -27.268 1.00 35.49 171 ALA B CA 1
ATOM 5769 C C . ALA C 1 171 ? 35.309 29.599 -28.392 1.00 35.46 171 ALA B C 1
ATOM 5770 O O . ALA C 1 171 ? 34.512 29.779 -29.324 1.00 32.05 171 ALA B O 1
ATOM 5772 N N . ALA C 1 172 ? 36.053 28.500 -28.264 1.00 33.82 172 ALA B N 1
ATOM 5773 C CA . ALA C 1 172 ? 35.854 27.398 -29.193 1.00 32.07 172 ALA B CA 1
ATOM 5774 C C . ALA C 1 172 ? 36.195 26.107 -28.477 1.00 31.88 172 ALA B C 1
ATOM 5775 O O . ALA C 1 172 ? 37.013 26.099 -27.550 1.00 27.37 172 ALA B O 1
ATOM 5777 N N . CYS C 1 173 ? 35.556 25.018 -28.893 1.00 28.58 173 CYS B N 1
ATOM 5778 C CA . CYS C 1 173 ? 35.870 23.749 -28.235 1.00 29.82 173 CYS B CA 1
ATOM 5779 C C . CYS C 1 173 ? 35.462 22.600 -29.142 1.00 31.17 173 CYS B C 1
ATOM 5780 O O . CYS C 1 173 ? 34.722 22.782 -30.122 1.00 32.45 173 CYS B O 1
ATOM 5783 N N . TYR C 1 174 ? 36.006 21.429 -28.825 1.00 26.90 174 TYR B N 1
ATOM 5784 C CA . TYR C 1 174 ? 35.544 20.170 -29.402 1.00 29.16 174 TYR B CA 1
ATOM 5785 C C . TYR C 1 174 ? 35.527 19.090 -28.330 1.00 28.95 174 TYR B C 1
ATOM 5786 O O . TYR C 1 174 ? 36.226 19.173 -27.314 1.00 28.83 174 TYR B O 1
ATOM 5795 N N . ALA C 1 175 ? 34.686 18.084 -28.558 1.00 27.62 175 ALA B N 1
ATOM 5796 C CA . ALA C 1 175 ? 34.694 16.856 -27.777 1.00 27.38 175 ALA B CA 1
ATOM 5797 C C . ALA C 1 175 ? 35.034 15.748 -28.742 1.00 27.58 175 ALA B C 1
ATOM 5798 O O . ALA C 1 175 ? 34.388 15.609 -29.780 1.00 28.89 175 ALA B O 1
ATOM 5800 N N . MET C 1 176 ? 36.047 14.996 -28.417 1.00 26.34 176 MET B N 1
ATOM 5801 C CA . MET C 1 176 ? 36.530 13.898 -29.235 1.00 27.56 176 MET B CA 1
ATOM 5802 C C . MET C 1 176 ? 36.045 12.624 -28.564 1.00 27.01 176 MET B C 1
ATOM 5803 O O . MET C 1 176 ? 36.459 12.317 -27.442 1.00 26.93 176 MET B O 1
ATOM 5808 N N . TYR C 1 177 ? 35.124 11.911 -29.219 1.00 27.02 177 TYR B N 1
ATOM 5809 C CA . TYR C 1 177 ? 34.611 10.647 -28.699 1.00 26.79 177 TYR B CA 1
ATOM 5810 C C . TYR C 1 177 ? 35.471 9.538 -29.307 1.00 30.13 177 TYR B C 1
ATOM 5811 O O . TYR C 1 177 ? 35.244 9.103 -30.452 1.00 29.99 177 TYR B O 1
ATOM 5820 N N . GLY C 1 178 ? 36.503 9.124 -28.558 1.00 30.58 178 GLY B N 1
ATOM 5821 C CA . GLY C 1 178 ? 37.365 8.027 -28.965 1.00 29.07 178 GLY B CA 1
ATOM 5822 C C . GLY C 1 178 ? 37.318 6.861 -28.000 1.00 28.94 178 GLY B C 1
ATOM 5823 O O . GLY C 1 178 ? 36.301 6.626 -27.332 1.00 27.68 178 GLY B O 1
ATOM 5824 N N . SER C 1 179 ? 38.418 6.124 -27.885 1.00 25.45 179 SER B N 1
ATOM 5825 C CA . SER C 1 179 ? 38.464 5.105 -26.839 1.00 29.47 179 SER B CA 1
ATOM 5826 C C . SER C 1 179 ? 38.333 5.722 -25.441 1.00 29.40 179 SER B C 1
ATOM 5827 O O . SER C 1 179 ? 37.958 5.033 -24.494 1.00 27.15 179 SER B O 1
ATOM 5830 N N . SER C 1 180 ? 38.607 7.005 -25.314 1.00 26.19 180 SER B N 1
ATOM 5831 C CA . SER C 1 180 ? 38.226 7.838 -24.186 1.00 29.07 180 SER B CA 1
ATOM 5832 C C . SER C 1 180 ? 37.627 9.110 -24.757 1.00 29.98 180 SER B C 1
ATOM 5833 O O . SER C 1 180 ? 37.808 9.423 -25.938 1.00 28.16 180 SER B O 1
ATOM 5836 N N . THR C 1 181 ? 36.871 9.820 -23.945 1.00 27.50 181 THR B N 1
ATOM 5837 C CA . THR C 1 181 ? 36.293 11.072 -24.392 1.00 26.90 181 THR B CA 1
ATOM 5838 C C . THR C 1 181 ? 37.121 12.228 -23.869 1.00 29.01 181 THR B C 1
ATOM 5839 O O . THR C 1 181 ? 37.487 12.254 -22.689 1.00 27.51 181 THR B O 1
ATOM 5843 N N . HIS C 1 182 ? 37.390 13.192 -24.751 1.00 28.43 182 HIS B N 1
ATOM 5844 C CA . HIS C 1 182 ? 38.212 14.342 -24.411 1.00 25.81 182 HIS B CA 1
ATOM 5845 C C . HIS C 1 182 ? 37.516 15.629 -24.820 1.00 30.61 182 HIS B C 1
ATOM 5846 O O . HIS C 1 182 ? 36.855 15.684 -25.859 1.00 30.44 182 HIS B O 1
ATOM 5853 N N . LEU C 1 183 ? 37.689 16.672 -24.021 1.00 26.53 183 LEU B N 1
ATOM 5854 C CA . LEU C 1 183 ? 37.157 17.996 -24.314 1.00 26.81 183 LEU B CA 1
ATOM 5855 C C . LEU C 1 183 ? 38.350 18.925 -24.417 1.00 27.60 183 LEU B C 1
ATOM 5856 O O . LEU C 1 183 ? 39.173 18.971 -23.506 1.00 27.81 183 LEU B O 1
ATOM 5861 N N . VAL C 1 184 ? 38.458 19.663 -25.512 1.00 27.33 184 VAL B N 1
ATOM 5862 C CA . VAL C 1 184 ? 39.574 20.595 -25.683 1.00 28.60 184 VAL B CA 1
ATOM 5863 C C . VAL C 1 184 ? 38.988 21.977 -25.943 1.00 30.23 184 VAL B C 1
ATOM 5864 O O . VAL C 1 184 ? 38.106 22.126 -26.796 1.00 28.90 184 VAL B O 1
ATOM 5868 N N . LEU C 1 185 ? 39.473 22.984 -25.209 1.00 26.09 185 LEU B N 1
ATOM 5869 C CA . LEU C 1 185 ? 38.764 24.251 -25.137 1.00 29.84 185 LEU B CA 1
ATOM 5870 C C . LEU C 1 185 ? 39.752 25.414 -25.181 1.00 30.40 185 LEU B C 1
ATOM 5871 O O . LEU C 1 185 ? 40.860 25.325 -24.640 1.00 31.91 185 LEU B O 1
ATOM 5876 N N . THR C 1 186 ? 39.337 26.521 -25.790 1.00 32.02 186 THR B N 1
ATOM 5877 C CA . THR C 1 186 ? 40.011 27.799 -25.565 1.00 31.03 186 THR B CA 1
ATOM 5878 C C . THR C 1 186 ? 38.978 28.878 -25.292 1.00 34.78 186 THR B C 1
ATOM 5879 O O . THR C 1 186 ? 37.869 28.858 -25.856 1.00 35.02 186 THR B O 1
ATOM 5883 N N . LEU C 1 187 ? 39.337 29.784 -24.369 1.00 36.56 187 LEU B N 1
ATOM 5884 C CA . LEU C 1 187 ? 38.582 30.993 -24.066 1.00 36.39 187 LEU B CA 1
ATOM 5885 C C . LEU C 1 187 ? 39.359 32.250 -24.454 1.00 40.25 187 LEU B C 1
ATOM 5886 O O . LEU C 1 187 ? 39.046 33.336 -23.959 1.00 36.80 187 LEU B O 1
ATOM 5891 N N . GLY C 1 188 ? 40.377 32.126 -25.313 1.00 38.92 188 GLY B N 1
ATOM 5892 C CA . GLY C 1 188 ? 41.240 33.244 -25.675 1.00 41.55 188 GLY B CA 1
ATOM 5893 C C . GLY C 1 188 ? 42.589 33.307 -24.969 1.00 44.46 188 GLY B C 1
ATOM 5894 O O . GLY C 1 188 ? 43.373 34.226 -25.238 1.00 42.68 188 GLY B O 1
ATOM 5895 N N . ASP C 1 189 ? 42.898 32.328 -24.124 1.00 44.64 189 ASP B N 1
ATOM 5896 C CA . ASP C 1 189 ? 44.045 32.304 -23.218 1.00 46.46 189 ASP B CA 1
ATOM 5897 C C . ASP C 1 189 ? 44.693 30.924 -23.233 1.00 44.29 189 ASP B C 1
ATOM 5898 O O . ASP C 1 189 ? 44.717 30.217 -22.235 1.00 47.37 189 ASP B O 1
ATOM 5903 N N . GLY C 1 190 ? 45.220 30.511 -24.384 1.00 42.34 190 GLY B N 1
ATOM 5904 C CA . GLY C 1 190 ? 45.765 29.171 -24.485 1.00 40.59 190 GLY B CA 1
ATOM 5905 C C . GLY C 1 190 ? 44.677 28.116 -24.604 1.00 37.03 190 GLY B C 1
ATOM 5906 O O . GLY C 1 190 ? 43.485 28.402 -24.719 1.00 36.61 190 GLY B O 1
ATOM 5907 N N . VAL C 1 191 ? 45.100 26.863 -24.555 1.00 36.66 191 VAL B N 1
ATOM 5908 C CA . VAL C 1 191 ? 44.209 25.732 -24.761 1.00 35.34 191 VAL B CA 1
ATOM 5909 C C . VAL C 1 191 ? 44.296 24.826 -23.542 1.00 35.83 191 VAL B C 1
ATOM 5910 O O . VAL C 1 191 ? 45.387 24.631 -22.996 1.00 32.13 191 VAL B O 1
ATOM 5914 N N . ASP C 1 192 ? 43.160 24.258 -23.119 1.00 32.67 192 ASP B N 1
ATOM 5915 C CA . ASP C 1 192 ? 43.212 23.270 -22.052 1.00 35.21 192 ASP B CA 1
ATOM 5916 C C . ASP C 1 192 ? 42.414 22.039 -22.448 1.00 31.30 192 ASP B C 1
ATOM 5917 O O . ASP C 1 192 ? 41.353 22.156 -23.073 1.00 31.27 192 ASP B O 1
ATOM 5922 N N . GLY C 1 193 ? 42.930 20.871 -22.085 1.00 30.36 193 GLY B N 1
ATOM 5923 C CA . GLY C 1 193 ? 42.312 19.598 -22.431 1.00 28.23 193 GLY B CA 1
ATOM 5924 C C . GLY C 1 193 ? 41.845 18.857 -21.191 1.00 32.44 193 GLY B C 1
ATOM 5925 O O . GLY C 1 193 ? 42.575 18.772 -20.199 1.00 29.01 193 GLY B O 1
ATOM 5926 N N . PHE C 1 194 ? 40.640 18.279 -21.269 1.00 27.88 194 PHE B N 1
ATOM 5927 C CA . PHE C 1 194 ? 40.015 17.536 -20.180 1.00 27.82 194 PHE B CA 1
ATOM 5928 C C . PHE C 1 194 ? 39.696 16.118 -20.642 1.00 30.62 194 PHE B C 1
ATOM 5929 O O . PHE C 1 194 ? 39.365 15.877 -21.812 1.00 27.92 194 PHE B O 1
ATOM 5937 N N . THR C 1 195 ? 39.784 15.167 -19.728 1.00 28.68 195 THR B N 1
ATOM 5938 C CA . THR C 1 195 ? 39.330 13.813 -20.012 1.00 29.34 195 THR B CA 1
ATOM 5939 C C . THR C 1 195 ? 38.048 13.574 -19.226 1.00 29.08 195 THR B C 1
ATOM 5940 O O . THR C 1 195 ? 37.939 13.983 -18.060 1.00 27.64 195 THR B O 1
ATOM 5944 N N . LEU C 1 196 ? 37.077 12.906 -19.851 1.00 26.99 196 LEU B N 1
ATOM 5945 C CA . LEU C 1 196 ? 35.840 12.562 -19.159 1.00 27.97 196 LEU B CA 1
ATOM 5946 C C . LEU C 1 196 ? 36.066 11.376 -18.225 1.00 29.88 196 LEU B C 1
ATOM 5947 O O . LEU C 1 196 ? 36.439 10.288 -18.669 1.00 25.28 196 LEU B O 1
ATOM 5952 N N . ASP C 1 197 ? 35.800 11.578 -16.940 1.00 29.73 197 ASP B N 1
ATOM 5953 C CA . ASP C 1 197 ? 35.801 10.509 -15.945 1.00 33.58 197 ASP B CA 1
ATOM 5954 C C . ASP C 1 197 ? 34.401 9.913 -15.947 1.00 34.23 197 ASP B C 1
ATOM 5955 O O . ASP C 1 197 ? 33.446 10.581 -15.547 1.00 33.98 197 ASP B O 1
ATOM 5960 N N . THR C 1 198 ? 34.261 8.673 -16.417 1.00 33.81 198 THR B N 1
ATOM 5961 C CA . THR C 1 198 ? 32.915 8.121 -16.539 1.00 35.20 198 THR B CA 1
ATOM 5962 C C . THR C 1 198 ? 32.377 7.611 -15.208 1.00 35.47 198 THR B C 1
ATOM 5963 O O . THR C 1 198 ? 31.161 7.493 -15.060 1.00 40.08 198 THR B O 1
ATOM 5967 N N . ASN C 1 199 ? 33.248 7.276 -14.258 1.00 35.05 199 ASN B N 1
ATOM 5968 C CA . ASN C 1 199 ? 32.781 6.920 -12.915 1.00 39.71 199 ASN B CA 1
ATOM 5969 C C . ASN C 1 199 ? 32.051 8.078 -12.261 1.00 40.36 199 ASN B C 1
ATOM 5970 O O . ASN C 1 199 ? 31.146 7.866 -11.440 1.00 39.53 199 ASN B O 1
ATOM 5975 N N . LEU C 1 200 ? 32.457 9.308 -12.588 1.00 38.07 200 LEU B N 1
ATOM 5976 C CA . LEU C 1 200 ? 31.953 10.510 -11.950 1.00 35.69 200 LEU B CA 1
ATOM 5977 C C . LEU C 1 200 ? 31.158 11.399 -12.871 1.00 35.09 200 LEU B C 1
ATOM 5978 O O . LEU C 1 200 ? 30.515 12.332 -12.384 1.00 34.36 200 LEU B O 1
ATOM 5983 N N . GLY C 1 201 ? 31.211 11.167 -14.179 1.00 34.10 201 GLY B N 1
ATOM 5984 C CA . GLY C 1 201 ? 30.628 12.124 -15.098 1.00 31.35 201 GLY B CA 1
ATOM 5985 C C . GLY C 1 201 ? 31.178 13.526 -14.966 1.00 33.96 201 GLY B C 1
ATOM 5986 O O . GLY C 1 201 ? 30.401 14.487 -14.981 1.00 32.94 201 GLY B O 1
ATOM 5987 N N . GLU C 1 202 ? 32.508 13.668 -14.811 1.00 30.47 202 GLU B N 1
ATOM 5988 C CA . GLU C 1 202 ? 33.178 14.959 -14.714 1.00 30.57 202 GLU B CA 1
ATOM 5989 C C . GLU C 1 202 ? 34.304 15.024 -15.733 1.00 30.62 202 GLU B C 1
ATOM 5990 O O . GLU C 1 202 ? 35.066 14.057 -15.892 1.00 29.02 202 GLU B O 1
ATOM 5996 N N . PHE C 1 203 ? 34.415 16.179 -16.402 1.00 28.42 203 PHE B N 1
ATOM 5997 C CA . PHE C 1 203 ? 35.581 16.486 -17.216 1.00 29.69 203 PHE B CA 1
ATOM 5998 C C . PHE C 1 203 ? 36.685 16.974 -16.295 1.00 30.40 203 PHE B C 1
ATOM 5999 O O . PHE C 1 203 ? 36.523 17.973 -15.572 1.00 29.75 203 PHE B O 1
ATOM 6007 N N . ILE C 1 204 ? 37.804 16.269 -16.309 1.00 27.21 204 ILE B N 1
ATOM 6008 C CA . ILE C 1 204 ? 38.913 16.563 -15.410 1.00 28.67 204 ILE B CA 1
ATOM 6009 C C . ILE C 1 204 ? 40.091 17.049 -16.232 1.00 30.96 204 ILE B C 1
ATOM 6010 O O . ILE C 1 204 ? 40.411 16.465 -17.281 1.00 28.00 204 ILE B O 1
ATOM 6015 N N . LEU C 1 205 ? 40.719 18.124 -15.755 1.00 30.10 205 LEU B N 1
ATOM 6016 C CA . LEU C 1 205 ? 41.856 18.742 -16.422 1.00 31.18 205 LEU B CA 1
ATOM 6017 C C . LEU C 1 205 ? 43.051 17.786 -16.474 1.00 34.93 205 LEU B C 1
ATOM 6018 O O . LEU C 1 205 ? 43.571 17.354 -15.440 1.00 31.29 205 LEU B O 1
ATOM 6023 N N . THR C 1 206 ? 43.455 17.421 -17.690 1.00 31.19 206 THR B N 1
ATOM 6024 C CA . THR C 1 206 ? 44.569 16.509 -17.866 1.00 34.87 206 THR B CA 1
ATOM 6025 C C . THR C 1 206 ? 45.647 17.053 -18.773 1.00 36.12 206 THR B C 1
ATOM 6026 O O . THR C 1 206 ? 46.759 16.529 -18.739 1.00 34.52 206 THR B O 1
ATOM 6030 N N . HIS C 1 207 ? 45.380 18.100 -19.550 1.00 35.79 207 HIS B N 1
ATOM 6031 C CA . HIS C 1 207 ? 46.366 18.691 -20.463 1.00 37.17 207 HIS B CA 1
ATOM 6032 C C . HIS C 1 207 ? 46.271 20.210 -20.368 1.00 35.39 207 HIS B C 1
ATOM 6033 O O . HIS C 1 207 ? 45.708 20.861 -21.255 1.00 33.71 207 HIS B O 1
ATOM 6040 N N . PRO C 1 208 ? 46.772 20.809 -19.290 1.00 36.24 208 PRO B N 1
ATOM 6041 C CA . PRO C 1 208 ? 46.651 22.266 -19.168 1.00 35.91 208 PRO B CA 1
ATOM 6042 C C . PRO C 1 208 ? 47.670 22.972 -20.046 1.00 38.11 208 PRO B C 1
ATOM 6043 O O . PRO C 1 208 ? 48.764 22.462 -20.309 1.00 38.49 208 PRO B O 1
ATOM 6047 N N . ASN C 1 209 ? 47.281 24.150 -20.531 1.00 34.46 209 ASN B N 1
ATOM 6048 C CA . ASN C 1 209 ? 48.166 24.960 -21.368 1.00 40.58 209 ASN B CA 1
ATOM 6049 C C . ASN C 1 209 ? 48.777 24.104 -22.472 1.00 37.42 209 ASN B C 1
ATOM 6050 O O . ASN C 1 209 ? 49.994 24.002 -22.645 1.00 39.32 209 ASN B O 1
ATOM 6055 N N . LEU C 1 210 ? 47.900 23.433 -23.198 1.00 38.84 210 LEU B N 1
ATOM 6056 C CA . LEU C 1 210 ? 48.338 22.506 -24.222 1.00 38.08 210 LEU B CA 1
ATOM 6057 C C . LEU C 1 210 ? 49.091 23.258 -25.316 1.00 36.79 210 LEU B C 1
ATOM 6058 O O . LEU C 1 210 ? 48.664 24.329 -25.761 1.00 36.42 210 LEU B O 1
ATOM 6063 N N . ARG C 1 211 ? 50.240 22.719 -25.711 1.00 36.70 211 ARG B N 1
ATOM 6064 C CA . ARG C 1 211 ? 51.107 23.334 -26.705 1.00 37.29 211 ARG B CA 1
ATOM 6065 C C . ARG C 1 211 ? 51.391 22.295 -27.777 1.00 39.06 211 ARG B C 1
ATOM 6066 O O . ARG C 1 211 ? 51.790 21.166 -27.458 1.00 33.80 211 ARG B O 1
ATOM 6074 N N . ILE C 1 212 ? 51.188 22.667 -29.035 1.00 39.23 212 ILE B N 1
ATOM 6075 C CA . ILE C 1 212 ? 51.416 21.723 -30.123 1.00 36.85 212 ILE B CA 1
ATOM 6076 C C . ILE C 1 212 ? 52.880 21.871 -30.517 1.00 36.66 212 ILE B C 1
ATOM 6077 O O . ILE C 1 212 ? 53.365 23.002 -30.674 1.00 38.13 212 ILE B O 1
ATOM 6082 N N . PRO C 1 213 ? 53.637 20.784 -30.651 1.00 38.36 213 PRO B N 1
ATOM 6083 C CA . PRO C 1 213 ? 55.073 20.914 -30.946 1.00 38.03 213 PRO B CA 1
ATOM 6084 C C . PRO C 1 213 ? 55.290 21.642 -32.259 1.00 41.26 213 PRO B C 1
ATOM 6085 O O . PRO C 1 213 ? 54.531 21.432 -33.216 1.00 38.55 213 PRO B O 1
ATOM 6089 N N . PRO C 1 214 ? 56.296 22.524 -32.338 1.00 42.58 214 PRO B N 1
ATOM 6090 C CA . PRO C 1 214 ? 56.548 23.241 -33.600 1.00 43.53 214 PRO B CA 1
ATOM 6091 C C . PRO C 1 214 ? 56.939 22.347 -34.764 1.00 44.02 214 PRO B C 1
ATOM 6092 O O . PRO C 1 214 ? 56.799 22.779 -35.917 1.00 42.19 214 PRO B O 1
ATOM 6096 N N . GLN C 1 215 ? 57.420 21.124 -34.507 1.00 42.52 215 GLN B N 1
ATOM 6097 C CA . GLN C 1 215 ? 57.987 20.272 -35.545 1.00 41.97 215 GLN B CA 1
ATOM 6098 C C . GLN C 1 215 ? 57.561 18.843 -35.267 1.00 41.79 215 GLN B C 1
ATOM 6099 O O . GLN C 1 215 ? 57.784 18.345 -34.162 1.00 42.51 215 GLN B O 1
ATOM 6105 N N . LYS C 1 216 ? 56.983 18.174 -36.267 1.00 40.38 216 LYS B N 1
ATOM 6106 C CA . LYS C 1 216 ? 56.640 16.760 -36.147 1.00 40.22 216 LYS B CA 1
ATOM 6107 C C . LYS C 1 216 ? 56.271 16.212 -37.522 1.00 40.13 216 LYS B C 1
ATOM 6108 O O . LYS C 1 216 ? 55.409 16.774 -38.200 1.00 37.01 216 LYS B O 1
ATOM 6114 N N . ALA C 1 217 ? 56.900 15.115 -37.940 1.00 37.43 217 ALA B N 1
ATOM 6115 C CA . ALA C 1 217 ? 56.750 14.653 -39.317 1.00 40.09 217 ALA B CA 1
ATOM 6116 C C . ALA C 1 217 ? 55.595 13.653 -39.396 1.00 36.95 217 ALA B C 1
ATOM 6117 O O . ALA C 1 217 ? 55.776 12.458 -39.612 1.00 35.28 217 ALA B O 1
ATOM 6119 N N . ILE C 1 218 ? 54.384 14.179 -39.206 1.00 35.29 218 ILE B N 1
ATOM 6120 C CA . ILE C 1 218 ? 53.145 13.431 -39.417 1.00 34.83 218 ILE B CA 1
ATOM 6121 C C . ILE C 1 218 ? 52.229 14.266 -40.300 1.00 33.76 218 ILE B C 1
ATOM 6122 O O . ILE C 1 218 ? 52.042 15.459 -40.049 1.00 33.39 218 ILE B O 1
ATOM 6127 N N . TYR C 1 219 ? 51.637 13.648 -41.311 1.00 32.04 219 TYR B N 1
ATOM 6128 C CA . TYR C 1 219 ? 50.686 14.365 -42.144 1.00 32.83 219 TYR B CA 1
ATOM 6129 C C . TYR C 1 219 ? 49.401 13.561 -42.278 1.00 33.52 219 TYR B C 1
ATOM 6130 O O . TYR C 1 219 ? 49.411 12.331 -42.249 1.00 31.57 219 TYR B O 1
ATOM 6139 N N . SER C 1 220 ? 48.287 14.281 -42.432 1.00 32.57 220 SER B N 1
ATOM 6140 C CA . SER C 1 220 ? 46.951 13.702 -42.300 1.00 32.29 220 SER B CA 1
ATOM 6141 C C . SER C 1 220 ? 46.081 14.256 -43.415 1.00 31.94 220 SER B C 1
ATOM 6142 O O . SER C 1 220 ? 45.677 15.427 -43.360 1.00 29.90 220 SER B O 1
ATOM 6145 N N . ILE C 1 221 ? 45.794 13.422 -44.419 1.00 31.21 221 ILE B N 1
ATOM 6146 C CA . ILE C 1 221 ? 45.087 13.870 -45.618 1.00 32.62 221 ILE B CA 1
ATOM 6147 C C . ILE C 1 221 ? 44.542 12.651 -46.343 1.00 32.58 221 ILE B C 1
ATOM 6148 O O . ILE C 1 221 ? 45.092 11.555 -46.230 1.00 31.30 221 ILE B O 1
ATOM 6153 N N . ASN C 1 222 ? 43.463 12.847 -47.109 1.00 29.65 222 ASN B N 1
ATOM 6154 C CA . ASN C 1 222 ? 42.864 11.753 -47.893 1.00 32.78 222 ASN B CA 1
ATOM 6155 C C . ASN C 1 222 ? 43.523 11.712 -49.261 1.00 35.26 222 ASN B C 1
ATOM 6156 O O . ASN C 1 222 ? 43.096 12.390 -50.199 1.00 33.91 222 ASN B O 1
ATOM 6161 N N . GLU C 1 223 ? 44.566 10.891 -49.393 1.00 33.93 223 GLU B N 1
ATOM 6162 C CA . GLU C 1 223 ? 45.285 10.807 -50.659 1.00 35.77 223 GLU B CA 1
ATOM 6163 C C . GLU C 1 223 ? 44.445 10.156 -51.747 1.00 38.06 223 GLU B C 1
ATOM 6164 O O . GLU C 1 223 ? 44.825 10.217 -52.923 1.00 36.52 223 GLU B O 1
ATOM 6170 N N . GLY C 1 224 ? 43.287 9.585 -51.386 1.00 38.21 224 GLY B N 1
ATOM 6171 C CA . GLY C 1 224 ? 42.348 9.160 -52.405 1.00 38.84 224 GLY B CA 1
ATOM 6172 C C . GLY C 1 224 ? 41.856 10.302 -53.269 1.00 39.66 224 GLY B C 1
ATOM 6173 O O . GLY C 1 224 ? 41.333 10.063 -54.364 1.00 37.43 224 GLY B O 1
ATOM 6174 N N . ASN C 1 225 ? 41.996 11.539 -52.792 1.00 37.28 225 ASN B N 1
ATOM 6175 C CA . ASN C 1 225 ? 41.596 12.708 -53.560 1.00 40.98 225 ASN B CA 1
ATOM 6176 C C . ASN C 1 225 ? 42.731 13.265 -54.412 1.00 40.85 225 ASN B C 1
ATOM 6177 O O . ASN C 1 225 ? 42.564 14.341 -54.999 1.00 37.30 225 ASN B O 1
ATOM 6182 N N . THR C 1 226 ? 43.881 12.571 -54.469 1.00 40.28 226 THR B N 1
ATOM 6183 C CA . THR C 1 226 ? 45.028 13.063 -55.236 1.00 40.41 226 THR B CA 1
ATOM 6184 C C . THR C 1 226 ? 44.628 13.447 -56.656 1.00 41.16 226 THR B C 1
ATOM 6185 O O . THR C 1 226 ? 45.037 14.499 -57.163 1.00 44.08 226 THR B O 1
ATOM 6189 N N . LEU C 1 227 ? 43.827 12.601 -57.302 1.00 41.25 227 LEU B N 1
ATOM 6190 C CA . LEU C 1 227 ? 43.343 12.870 -58.657 1.00 47.62 227 LEU B CA 1
ATOM 6191 C C . LEU C 1 227 ? 42.774 14.282 -58.778 1.00 46.37 227 LEU B C 1
ATOM 6192 O O . LEU C 1 227 ? 43.046 14.996 -59.746 1.00 46.78 227 LEU B O 1
ATOM 6197 N N . TYR C 1 228 ? 42.025 14.720 -57.776 1.00 44.51 228 TYR B N 1
ATOM 6198 C CA . TYR C 1 228 ? 41.276 15.965 -57.854 1.00 44.38 228 TYR B CA 1
ATOM 6199 C C . TYR C 1 228 ? 42.052 17.203 -57.380 1.00 46.26 228 TYR B C 1
ATOM 6200 O O . TYR C 1 228 ? 41.497 18.311 -57.430 1.00 44.98 228 TYR B O 1
ATOM 6209 N N . TRP C 1 229 ? 43.292 17.058 -56.903 1.00 44.53 229 TRP B N 1
ATOM 6210 C CA . TRP C 1 229 ? 44.082 18.196 -56.435 1.00 45.12 229 TRP B CA 1
ATOM 6211 C C . TRP C 1 229 ? 44.829 18.839 -57.598 1.00 46.71 229 TRP B C 1
ATOM 6212 O O . TRP C 1 229 ? 45.071 18.204 -58.629 1.00 49.59 229 TRP B O 1
ATOM 6223 N N . ASN C 1 230 ? 45.209 20.115 -57.422 1.00 44.80 230 ASN B N 1
ATOM 6224 C CA . ASN C 1 230 ? 46.055 20.770 -58.412 1.00 46.77 230 ASN B CA 1
ATOM 6225 C C . ASN C 1 230 ? 47.506 20.385 -58.167 1.00 47.53 230 ASN B C 1
ATOM 6226 O O . ASN C 1 230 ? 47.845 19.699 -57.193 1.00 46.34 230 ASN B O 1
ATOM 6231 N N . GLU C 1 231 ? 48.384 20.878 -59.037 1.00 45.48 231 GLU B N 1
ATOM 6232 C CA . GLU C 1 231 ? 49.774 20.444 -59.010 1.00 48.60 231 GLU B CA 1
ATOM 6233 C C . GLU C 1 231 ? 50.518 20.944 -57.776 1.00 46.39 231 GLU B C 1
ATOM 6234 O O . GLU C 1 231 ? 51.404 20.243 -57.263 1.00 46.04 231 GLU B O 1
ATOM 6240 N N . THR C 1 232 ? 50.182 22.139 -57.287 1.00 44.26 232 THR B N 1
ATOM 6241 C CA . THR C 1 232 ? 50.847 22.653 -56.092 1.00 48.11 232 THR B CA 1
ATOM 6242 C C . THR C 1 232 ? 50.587 21.745 -54.887 1.00 45.20 232 THR B C 1
ATOM 6243 O O . THR C 1 232 ? 51.523 21.341 -54.176 1.00 46.61 232 THR B O 1
ATOM 6247 N N . ILE C 1 233 ? 49.313 21.395 -54.659 1.00 47.56 233 ILE B N 1
ATOM 6248 C CA . ILE C 1 233 ? 48.951 20.516 -53.547 1.00 44.77 233 ILE B CA 1
ATOM 6249 C C . ILE C 1 233 ? 49.615 19.146 -53.710 1.00 44.96 233 ILE B C 1
ATOM 6250 O O . ILE C 1 233 ? 50.242 18.618 -52.776 1.00 39.95 233 ILE B O 1
ATOM 6255 N N . ARG C 1 234 ? 49.493 18.560 -54.912 1.00 44.73 234 ARG B N 1
ATOM 6256 C CA . ARG C 1 234 ? 50.064 17.238 -55.185 1.00 46.00 234 ARG B CA 1
ATOM 6257 C C . ARG C 1 234 ? 51.559 17.199 -54.915 1.00 45.84 234 ARG B C 1
ATOM 6258 O O . ARG C 1 234 ? 52.061 16.243 -54.319 1.00 45.87 234 ARG B O 1
ATOM 6266 N N . THR C 1 235 ? 52.299 18.209 -55.394 1.00 44.12 235 THR B N 1
ATOM 6267 C CA . THR C 1 235 ? 53.744 18.197 -55.205 1.00 44.74 235 THR B CA 1
ATOM 6268 C C . THR C 1 235 ? 54.119 18.425 -53.749 1.00 45.17 235 THR B C 1
ATOM 6269 O O . THR C 1 235 ? 55.146 17.902 -53.298 1.00 41.98 235 THR B O 1
ATOM 6273 N N . PHE C 1 236 ? 53.313 19.190 -52.991 1.00 44.87 236 PHE B N 1
ATOM 6274 C CA . PHE C 1 236 ? 53.595 19.247 -51.556 1.00 45.13 236 PHE B CA 1
ATOM 6275 C C . PHE C 1 236 ? 53.452 17.877 -50.920 1.00 44.00 236 PHE B C 1
ATOM 6276 O O . PHE C 1 236 ? 54.274 17.486 -50.080 1.00 41.42 236 PHE B O 1
ATOM 6284 N N . ILE C 1 237 ? 52.418 17.129 -51.306 1.00 42.62 237 ILE B N 1
ATOM 6285 C CA . ILE C 1 237 ? 52.250 15.829 -50.671 1.00 41.13 237 ILE B CA 1
ATOM 6286 C C . ILE C 1 237 ? 53.334 14.860 -51.144 1.00 43.80 237 ILE B C 1
ATOM 6287 O O . ILE C 1 237 ? 53.753 13.974 -50.388 1.00 44.44 237 ILE B O 1
ATOM 6292 N N . GLU C 1 238 ? 53.860 15.046 -52.363 1.00 42.71 238 GLU B N 1
ATOM 6293 C CA . GLU C 1 238 ? 55.019 14.253 -52.772 1.00 43.11 238 GLU B CA 1
ATOM 6294 C C . GLU C 1 238 ? 56.242 14.594 -51.939 1.00 43.00 238 GLU B C 1
ATOM 6295 O O . GLU C 1 238 ? 57.059 13.711 -51.653 1.00 44.63 238 GLU B O 1
ATOM 6301 N N . LYS C 1 239 ? 56.388 15.862 -51.535 1.00 43.73 239 LYS B N 1
ATOM 6302 C CA . LYS C 1 239 ? 57.560 16.247 -50.741 1.00 44.24 239 LYS B CA 1
ATOM 6303 C C . LYS C 1 239 ? 57.576 15.581 -49.366 1.00 43.49 239 LYS B C 1
ATOM 6304 O O . LYS C 1 239 ? 58.645 15.230 -48.850 1.00 42.30 239 LYS B O 1
ATOM 6310 N N . VAL C 1 240 ? 56.409 15.412 -48.733 1.00 45.60 240 VAL B N 1
ATOM 6311 C CA . VAL C 1 240 ? 56.432 14.911 -47.361 1.00 42.45 240 VAL B CA 1
ATOM 6312 C C . VAL C 1 240 ? 56.797 13.434 -47.308 1.00 42.44 240 VAL B C 1
ATOM 6313 O O . VAL C 1 240 ? 57.150 12.933 -46.234 1.00 41.61 240 VAL B O 1
ATOM 6317 N N . LYS C 1 241 ? 56.704 12.721 -48.436 1.00 42.01 241 LYS B N 1
ATOM 6318 C CA . LYS C 1 241 ? 57.120 11.322 -48.546 1.00 45.21 241 LYS B CA 1
ATOM 6319 C C . LYS C 1 241 ? 58.618 11.133 -48.745 1.00 46.44 241 LYS B C 1
ATOM 6320 O O . LYS C 1 241 ? 59.090 9.991 -48.682 1.00 44.41 241 LYS B O 1
ATOM 6326 N N . GLN C 1 242 ? 59.359 12.196 -49.014 1.00 45.81 242 GLN B N 1
ATOM 6327 C CA . GLN C 1 242 ? 60.811 12.140 -49.141 1.00 49.85 242 GLN B CA 1
ATOM 6328 C C . GLN C 1 242 ? 61.498 12.131 -47.781 1.00 50.61 242 GLN B C 1
ATOM 6329 O O . GLN C 1 242 ? 60.905 12.523 -46.776 1.00 49.25 242 GLN B O 1
ATOM 6335 N N . PRO C 1 243 ? 62.764 11.709 -47.726 1.00 55.06 243 PRO B N 1
ATOM 6336 C CA . PRO C 1 243 ? 63.512 11.813 -46.464 1.00 57.06 243 PRO B CA 1
ATOM 6337 C C . PRO C 1 243 ? 63.547 13.260 -45.995 1.00 57.91 243 PRO B C 1
ATOM 6338 O O . PRO C 1 243 ? 63.636 14.185 -46.800 1.00 55.73 243 PRO B O 1
ATOM 6342 N N . GLN C 1 244 ? 63.439 13.458 -44.685 1.00 56.58 244 GLN B N 1
ATOM 6343 C CA . GLN C 1 244 ? 63.436 14.798 -44.111 1.00 63.31 244 GLN B CA 1
ATOM 6344 C C . GLN C 1 244 ? 64.627 14.942 -43.177 1.00 68.81 244 GLN B C 1
ATOM 6345 O O . GLN C 1 244 ? 64.753 14.179 -42.213 1.00 70.21 244 GLN B O 1
ATOM 6351 N N . ALA C 1 245 ? 65.459 15.951 -43.424 1.00 70.13 245 ALA B N 1
ATOM 6352 C CA . ALA C 1 245 ? 66.663 16.149 -42.587 1.00 72.58 245 ALA B CA 1
ATOM 6353 C C . ALA C 1 245 ? 66.247 16.379 -41.132 1.00 76.29 245 ALA B C 1
ATOM 6354 O O . ALA C 1 245 ? 66.897 15.809 -40.237 1.00 77.20 245 ALA B O 1
ATOM 6356 N N . ASP C 1 246 ? 65.199 17.172 -40.913 1.00 75.34 246 ASP B N 1
ATOM 6357 C CA . ASP C 1 246 ? 64.772 17.506 -39.529 1.00 77.40 246 ASP B CA 1
ATOM 6358 C C . ASP C 1 246 ? 64.049 16.316 -38.888 1.00 78.00 246 ASP B C 1
ATOM 6359 O O . ASP C 1 246 ? 63.457 16.509 -37.811 1.00 78.97 246 ASP B O 1
ATOM 6364 N N . ASN C 1 247 ? 64.093 15.141 -39.517 1.00 74.35 247 ASN B N 1
ATOM 6365 C CA . ASN C 1 247 ? 63.410 13.964 -38.999 1.00 71.31 247 ASN B CA 1
ATOM 6366 C C . ASN C 1 247 ? 64.325 12.745 -39.098 1.00 74.82 247 ASN B C 1
ATOM 6367 O O . ASN C 1 247 ? 63.858 11.608 -39.224 1.00 72.43 247 ASN B O 1
ATOM 6372 N N . ASN C 1 248 ? 65.645 12.979 -39.044 1.00 73.86 248 ASN B N 1
ATOM 6373 C CA . ASN C 1 248 ? 66.658 11.921 -39.152 1.00 73.57 248 ASN B CA 1
ATOM 6374 C C . ASN C 1 248 ? 66.592 11.224 -40.504 1.00 69.86 248 ASN B C 1
ATOM 6375 O O . ASN C 1 248 ? 66.677 9.997 -40.590 1.00 70.91 248 ASN B O 1
ATOM 6380 N N . ASN C 1 249 ? 66.433 12.006 -41.567 1.00 69.82 249 ASN B N 1
ATOM 6381 C CA . ASN C 1 249 ? 66.405 11.492 -42.934 1.00 67.14 249 ASN B CA 1
ATOM 6382 C C . ASN C 1 249 ? 65.270 10.491 -43.148 1.00 64.62 249 ASN B C 1
ATOM 6383 O O . ASN C 1 249 ? 65.330 9.650 -44.053 1.00 62.74 249 ASN B O 1
ATOM 6388 N N . LYS C 1 250 ? 64.245 10.556 -42.325 1.00 63.73 250 LYS B N 1
ATOM 6389 C CA . LYS C 1 250 ? 63.097 9.688 -42.494 1.00 59.74 250 LYS B CA 1
ATOM 6390 C C . LYS C 1 250 ? 61.949 10.473 -43.119 1.00 57.45 250 LYS B C 1
ATOM 6391 O O . LYS C 1 250 ? 61.810 11.676 -42.884 1.00 58.45 250 LYS B O 1
ATOM 6397 N N . PRO C 1 251 ? 61.088 9.846 -43.907 1.00 54.72 251 PRO B N 1
ATOM 6398 C CA . PRO C 1 251 ? 59.943 10.577 -44.467 1.00 50.65 251 PRO B CA 1
ATOM 6399 C C . PRO C 1 251 ? 58.888 10.822 -43.399 1.00 44.87 251 PRO B C 1
ATOM 6400 O O . PRO C 1 251 ? 58.968 10.310 -42.280 1.00 44.42 251 PRO B O 1
ATOM 6404 N N . PHE C 1 252 ? 57.889 11.635 -43.750 1.00 42.90 252 PHE B N 1
ATOM 6405 C CA . PHE C 1 252 ? 56.745 11.795 -42.850 1.00 40.45 252 PHE B CA 1
ATOM 6406 C C . PHE C 1 252 ? 56.023 10.466 -42.673 1.00 41.65 252 PHE B C 1
ATOM 6407 O O . PHE C 1 252 ? 56.018 9.616 -43.570 1.00 40.38 252 PHE B O 1
ATOM 6415 N N . SER C 1 253 ? 55.375 10.311 -41.519 1.00 37.02 253 SER B N 1
ATOM 6416 C CA . SER C 1 253 ? 54.413 9.242 -41.299 1.00 34.21 253 SER B CA 1
ATOM 6417 C C . SER C 1 253 ? 53.001 9.754 -41.572 1.00 35.73 253 SER B C 1
ATOM 6418 O O . SER C 1 253 ? 52.687 10.920 -41.313 1.00 35.96 253 SER B O 1
ATOM 6421 N N . ALA C 1 254 ? 52.137 8.870 -42.069 1.00 32.16 254 ALA B N 1
ATOM 6422 C CA . ALA C 1 254 ? 50.780 9.252 -42.449 1.00 34.68 254 ALA B CA 1
ATOM 6423 C C . ALA C 1 254 ? 49.738 8.642 -41.515 1.00 32.95 254 ALA B C 1
ATOM 6424 O O . ALA C 1 254 ? 49.821 7.456 -41.176 1.00 32.43 254 ALA B O 1
ATOM 6426 N N . ARG C 1 255 ? 48.727 9.451 -41.134 1.00 30.08 255 ARG B N 1
ATOM 6427 C CA . ARG C 1 255 ? 47.575 8.995 -40.357 1.00 31.48 255 ARG B CA 1
ATOM 6428 C C . ARG C 1 255 ? 46.318 9.716 -40.842 1.00 31.36 255 ARG B C 1
ATOM 6429 O O . ARG C 1 255 ? 46.351 10.924 -41.073 1.00 31.34 255 ARG B O 1
ATOM 6437 N N . TYR C 1 256 ? 45.200 8.991 -40.981 1.00 29.89 256 TYR B N 1
ATOM 6438 C CA . TYR C 1 256 ? 43.956 9.641 -41.435 1.00 30.19 256 TYR B CA 1
ATOM 6439 C C . TYR C 1 256 ? 42.769 8.809 -40.957 1.00 31.20 256 TYR B C 1
ATOM 6440 O O . TYR C 1 256 ? 42.315 7.899 -41.652 1.00 29.08 256 TYR B O 1
ATOM 6449 N N . VAL C 1 257 ? 42.274 9.147 -39.762 1.00 31.49 257 VAL B N 1
ATOM 6450 C CA . VAL C 1 257 ? 41.111 8.456 -39.230 1.00 30.62 257 VAL B CA 1
ATOM 6451 C C . VAL C 1 257 ? 39.913 8.667 -40.148 1.00 32.59 257 VAL B C 1
ATOM 6452 O O . VAL C 1 257 ? 39.098 7.754 -40.343 1.00 30.56 257 VAL B O 1
ATOM 6456 N N . GLY C 1 258 ? 39.829 9.834 -40.783 1.00 33.00 258 GLY B N 1
ATOM 6457 C CA . GLY C 1 258 ? 38.661 10.177 -41.552 1.00 33.05 258 GLY B CA 1
ATOM 6458 C C . GLY C 1 258 ? 37.614 10.909 -40.759 1.00 32.57 258 GLY B C 1
ATOM 6459 O O . GLY C 1 258 ? 36.570 11.238 -41.316 1.00 32.42 258 GLY B O 1
ATOM 6460 N N . SER C 1 259 ? 37.841 11.134 -39.464 1.00 30.81 259 SER B N 1
ATOM 6461 C CA . SER C 1 259 ? 37.024 12.011 -38.625 1.00 31.31 259 SER B CA 1
ATOM 6462 C C . SER C 1 259 ? 37.894 13.216 -38.300 1.00 31.63 259 SER B C 1
ATOM 6463 O O . SER C 1 259 ? 38.867 13.096 -37.537 1.00 28.22 259 SER B O 1
ATOM 6466 N N . MET C 1 260 ? 37.517 14.379 -38.829 1.00 32.41 260 MET B N 1
ATOM 6467 C CA . MET C 1 260 ? 38.396 15.531 -38.731 1.00 29.55 260 MET B CA 1
ATOM 6468 C C . MET C 1 260 ? 38.733 15.830 -37.273 1.00 29.74 260 MET B C 1
ATOM 6469 O O . MET C 1 260 ? 39.879 16.171 -36.962 1.00 28.64 260 MET B O 1
ATOM 6474 N N . VAL C 1 261 ? 37.767 15.663 -36.349 1.00 29.19 261 VAL B N 1
ATOM 6475 C CA . VAL C 1 261 ? 38.034 15.993 -34.942 1.00 31.07 261 VAL B CA 1
ATOM 6476 C C . VAL C 1 261 ? 39.107 15.075 -34.379 1.00 30.29 261 VAL B C 1
ATOM 6477 O O . VAL C 1 261 ? 39.981 15.511 -33.619 1.00 29.25 261 VAL B O 1
ATOM 6481 N N . ALA C 1 262 ? 39.071 13.798 -34.740 1.00 25.60 262 ALA B N 1
ATOM 6482 C CA . ALA C 1 262 ? 40.039 12.866 -34.169 1.00 26.52 262 ALA B CA 1
ATOM 6483 C C . ALA C 1 262 ? 41.417 13.103 -34.762 1.00 29.79 262 ALA B C 1
ATOM 6484 O O . ALA C 1 262 ? 42.428 13.095 -34.045 1.00 27.93 262 ALA B O 1
ATOM 6486 N N . ASP C 1 263 ? 41.474 13.368 -36.074 1.00 29.17 263 ASP B N 1
ATOM 6487 C CA . ASP C 1 263 ? 42.755 13.643 -36.709 1.00 30.33 263 ASP B CA 1
ATOM 6488 C C . ASP C 1 263 ? 43.369 14.922 -36.167 1.00 30.62 263 ASP B C 1
ATOM 6489 O O . ASP C 1 263 ? 44.584 14.992 -35.922 1.00 31.72 263 ASP B O 1
ATOM 6494 N N . VAL C 1 264 ? 42.551 15.952 -35.975 1.00 26.00 264 VAL B N 1
ATOM 6495 C CA . VAL C 1 264 ? 43.109 17.203 -35.482 1.00 28.81 264 VAL B CA 1
ATOM 6496 C C . VAL C 1 264 ? 43.482 17.082 -34.010 1.00 31.67 264 VAL B C 1
ATOM 6497 O O . VAL C 1 264 ? 44.491 17.636 -33.580 1.00 31.41 264 VAL B O 1
ATOM 6501 N N . HIS C 1 265 ? 42.703 16.338 -33.218 1.00 29.65 265 HIS B N 1
ATOM 6502 C CA . HIS C 1 265 ? 43.074 16.104 -31.821 1.00 29.26 265 HIS B CA 1
ATOM 6503 C C . HIS C 1 265 ? 44.436 15.427 -31.728 1.00 31.00 265 HIS B C 1
ATOM 6504 O O . HIS C 1 265 ? 45.304 15.842 -30.934 1.00 30.02 265 HIS B O 1
ATOM 6511 N N . ARG C 1 266 ? 44.650 14.373 -32.541 1.00 26.88 266 ARG B N 1
ATOM 6512 C CA . ARG C 1 266 ? 45.979 13.784 -32.590 1.00 31.02 266 ARG B CA 1
ATOM 6513 C C . ARG C 1 266 ? 47.001 14.832 -33.005 1.00 32.23 266 ARG B C 1
ATOM 6514 O O . ARG C 1 266 ? 48.102 14.887 -32.455 1.00 31.17 266 ARG B O 1
ATOM 6522 N N . THR C 1 267 ? 46.646 15.697 -33.949 1.00 29.30 267 THR B N 1
ATOM 6523 C CA . THR C 1 267 ? 47.588 16.733 -34.356 1.00 30.24 267 THR B CA 1
ATOM 6524 C C . THR C 1 267 ? 47.943 17.670 -33.199 1.00 29.76 267 THR B C 1
ATOM 6525 O O . THR C 1 267 ? 49.106 18.055 -33.047 1.00 32.31 267 THR B O 1
ATOM 6529 N N . PHE C 1 268 ? 46.956 18.042 -32.373 1.00 29.59 268 PHE B N 1
ATOM 6530 C CA . PHE C 1 268 ? 47.223 18.884 -31.197 1.00 32.63 268 PHE B CA 1
ATOM 6531 C C . PHE C 1 268 ? 48.209 18.221 -30.256 1.00 33.82 268 PHE B C 1
ATOM 6532 O O . PHE C 1 268 ? 49.128 18.873 -29.742 1.00 34.62 268 PHE B O 1
ATOM 6540 N N . LEU C 1 269 ? 47.991 16.929 -29.980 1.00 31.85 269 LEU B N 1
ATOM 6541 C CA . LEU C 1 269 ? 48.762 16.246 -28.949 1.00 32.11 269 LEU B CA 1
ATOM 6542 C C . LEU C 1 269 ? 50.124 15.776 -29.446 1.00 35.83 269 LEU B C 1
ATOM 6543 O O . LEU C 1 269 ? 51.099 15.827 -28.691 1.00 33.82 269 LEU B O 1
ATOM 6548 N N . TYR C 1 270 ? 50.219 15.297 -30.700 1.00 34.11 270 TYR B N 1
ATOM 6549 C CA . TYR C 1 270 ? 51.475 14.744 -31.165 1.00 33.00 270 TYR B CA 1
ATOM 6550 C C . TYR C 1 270 ? 52.263 15.733 -32.006 1.00 36.06 270 TYR B C 1
ATOM 6551 O O . TYR C 1 270 ? 53.465 15.526 -32.209 1.00 36.05 270 TYR B O 1
ATOM 6560 N N . GLY C 1 271 ? 51.596 16.731 -32.583 1.00 33.15 271 GLY B N 1
ATOM 6561 C CA . GLY C 1 271 ? 52.181 17.518 -33.648 1.00 34.73 271 GLY B CA 1
ATOM 6562 C C . GLY C 1 271 ? 51.853 16.946 -35.025 1.00 37.79 271 GLY B C 1
ATOM 6563 O O . GLY C 1 271 ? 51.395 15.802 -35.179 1.00 33.62 271 GLY B O 1
ATOM 6564 N N . GLY C 1 272 ? 52.094 17.779 -36.060 1.00 36.77 272 GLY B N 1
ATOM 6565 C CA . GLY C 1 272 ? 51.993 17.358 -37.444 1.00 34.86 272 GLY B CA 1
ATOM 6566 C C . GLY C 1 272 ? 51.175 18.336 -38.264 1.00 33.88 272 GLY B C 1
ATOM 6567 O O . GLY C 1 272 ? 51.031 19.509 -37.908 1.00 33.53 272 GLY B O 1
ATOM 6568 N N . LEU C 1 273 ? 50.621 17.826 -39.368 1.00 32.55 273 LEU B N 1
ATOM 6569 C CA . LEU C 1 273 ? 49.772 18.568 -40.293 1.00 33.98 273 LEU B CA 1
ATOM 6570 C C . LEU C 1 273 ? 48.478 17.816 -40.541 1.00 34.39 273 LEU B C 1
ATOM 6571 O O . LEU C 1 273 ? 48.494 16.594 -40.694 1.00 31.52 273 LEU B O 1
ATOM 6576 N N . PHE C 1 274 ? 47.371 18.558 -40.639 1.00 30.77 274 PHE B N 1
ATOM 6577 C CA . PHE C 1 274 ? 46.106 18.048 -41.148 1.00 32.38 274 PHE B CA 1
ATOM 6578 C C . PHE C 1 274 ? 45.689 18.946 -42.299 1.00 34.52 274 PHE B C 1
ATOM 6579 O O . PHE C 1 274 ? 45.819 20.177 -42.218 1.00 30.90 274 PHE B O 1
ATOM 6587 N N . ALA C 1 275 ? 45.167 18.339 -43.357 1.00 31.47 275 ALA B N 1
ATOM 6588 C CA . ALA C 1 275 ? 44.762 19.105 -44.521 1.00 34.49 275 ALA B CA 1
ATOM 6589 C C . ALA C 1 275 ? 43.482 18.536 -45.092 1.00 33.65 275 ALA B C 1
ATOM 6590 O O . ALA C 1 275 ? 43.289 17.317 -45.129 1.00 31.87 275 ALA B O 1
ATOM 6592 N N . TYR C 1 276 ? 42.593 19.429 -45.504 1.00 33.55 276 TYR B N 1
ATOM 6593 C CA . TYR C 1 276 ? 41.531 19.088 -46.442 1.00 34.12 276 TYR B CA 1
ATOM 6594 C C . TYR C 1 276 ? 41.554 20.224 -47.444 1.00 35.19 276 TYR B C 1
ATOM 6595 O O . TYR C 1 276 ? 40.921 21.270 -47.215 1.00 36.24 276 TYR B O 1
ATOM 6604 N N . PRO C 1 277 ? 42.308 20.079 -48.536 1.00 37.39 277 PRO B N 1
ATOM 6605 C CA . PRO C 1 277 ? 42.431 21.164 -49.514 1.00 39.11 277 PRO B CA 1
ATOM 6606 C C . PRO C 1 277 ? 41.222 21.244 -50.436 1.00 38.75 277 PRO B C 1
ATOM 6607 O O . PRO C 1 277 ? 40.315 20.410 -50.395 1.00 36.63 277 PRO B O 1
ATOM 6611 N N . CYS C 1 278 ? 41.208 22.304 -51.254 1.00 37.88 278 CYS B N 1
ATOM 6612 C CA . CYS C 1 278 ? 40.276 22.357 -52.372 1.00 42.66 278 CYS B CA 1
ATOM 6613 C C . CYS C 1 278 ? 40.551 21.204 -53.313 1.00 43.47 278 CYS B C 1
ATOM 6614 O O . CYS C 1 278 ? 41.684 20.719 -53.415 1.00 39.06 278 CYS B O 1
ATOM 6617 N N . ASP C 1 279 ? 39.512 20.788 -54.036 1.00 45.39 279 ASP B N 1
ATOM 6618 C CA . ASP C 1 279 ? 39.720 19.828 -55.111 1.00 45.27 279 ASP B CA 1
ATOM 6619 C C . ASP C 1 279 ? 38.544 19.949 -56.085 1.00 46.11 279 ASP B C 1
ATOM 6620 O O . ASP C 1 279 ? 37.558 20.644 -55.819 1.00 44.22 279 ASP B O 1
ATOM 6625 N N . LYS C 1 280 ? 38.662 19.284 -57.232 1.00 45.40 280 LYS B N 1
ATOM 6626 C CA . LYS C 1 280 ? 37.652 19.463 -58.278 1.00 46.02 280 LYS B CA 1
ATOM 6627 C C . LYS C 1 280 ? 36.259 19.076 -57.806 1.00 50.11 280 LYS B C 1
ATOM 6628 O O . LYS C 1 280 ? 35.270 19.677 -58.238 1.00 53.98 280 LYS B O 1
ATOM 6634 N N . LYS C 1 281 ? 36.147 18.103 -56.904 1.00 48.16 281 LYS B N 1
ATOM 6635 C CA . LYS C 1 281 ? 34.819 17.731 -56.449 1.00 48.56 281 LYS B CA 1
ATOM 6636 C C . LYS C 1 281 ? 34.332 18.663 -55.348 1.00 50.16 281 LYS B C 1
ATOM 6637 O O . LYS C 1 281 ? 33.123 18.884 -55.220 1.00 48.92 281 LYS B O 1
ATOM 6643 N N . SER C 1 282 ? 35.263 19.250 -54.586 1.00 51.12 282 SER B N 1
ATOM 6644 C CA . SER C 1 282 ? 34.968 20.167 -53.480 1.00 46.22 282 SER B CA 1
ATOM 6645 C C . SER C 1 282 ? 35.803 21.418 -53.722 1.00 48.06 282 SER B C 1
ATOM 6646 O O . SER C 1 282 ? 36.935 21.527 -53.228 1.00 44.92 282 SER B O 1
ATOM 6649 N N . PRO C 1 283 ? 35.320 22.350 -54.550 1.00 48.27 283 PRO B N 1
ATOM 6650 C CA . PRO C 1 283 ? 36.175 23.494 -54.924 1.00 47.38 283 PRO B CA 1
ATOM 6651 C C . PRO C 1 283 ? 36.482 24.440 -53.761 1.00 45.85 283 PRO B C 1
ATOM 6652 O O . PRO C 1 283 ? 37.374 25.294 -53.896 1.00 42.39 283 PRO B O 1
ATOM 6656 N N . ASN C 1 284 ? 35.792 24.305 -52.630 1.00 41.75 284 ASN B N 1
ATOM 6657 C CA . ASN C 1 284 ? 36.004 25.173 -51.478 1.00 45.15 284 ASN B CA 1
ATOM 6658 C C . ASN C 1 284 ? 36.324 24.385 -50.220 1.00 45.86 284 ASN B C 1
ATOM 6659 O O . ASN C 1 284 ? 36.084 24.891 -49.121 1.00 43.74 284 ASN B O 1
ATOM 6664 N N . GLY C 1 285 ? 36.825 23.146 -50.363 1.00 43.63 285 GLY B N 1
ATOM 6665 C CA . GLY C 1 285 ? 37.035 22.249 -49.238 1.00 41.25 285 GLY B CA 1
ATOM 6666 C C . GLY C 1 285 ? 35.758 21.557 -48.793 1.00 45.28 285 GLY B C 1
ATOM 6667 O O . GLY C 1 285 ? 34.699 21.690 -49.402 1.00 45.40 285 GLY B O 1
ATOM 6668 N N . LYS C 1 286 ? 35.877 20.778 -47.708 1.00 40.97 286 LYS B N 1
ATOM 6669 C CA . LYS C 1 286 ? 34.742 20.214 -46.979 1.00 45.01 286 LYS B CA 1
ATOM 6670 C C . LYS C 1 286 ? 34.486 20.812 -45.614 1.00 40.81 286 LYS B C 1
ATOM 6671 O O . LYS C 1 286 ? 33.323 20.884 -45.218 1.00 43.85 286 LYS B O 1
ATOM 6677 N N . LEU C 1 287 ? 35.506 21.215 -44.864 1.00 42.16 287 LEU B N 1
ATOM 6678 C CA . LEU C 1 287 ? 35.206 21.775 -43.556 1.00 42.85 287 LEU B CA 1
ATOM 6679 C C . LEU C 1 287 ? 34.287 22.977 -43.713 1.00 42.65 287 LEU B C 1
ATOM 6680 O O . LEU C 1 287 ? 34.441 23.782 -44.639 1.00 39.65 287 LEU B O 1
ATOM 6685 N N . ARG C 1 288 ? 33.280 23.041 -42.852 1.00 41.29 288 ARG B N 1
ATOM 6686 C CA . ARG C 1 288 ? 32.443 24.228 -42.762 1.00 40.03 288 ARG B CA 1
ATOM 6687 C C . ARG C 1 288 ? 33.223 25.334 -42.058 1.00 39.04 288 ARG B C 1
ATOM 6688 O O . ARG C 1 288 ? 33.829 25.110 -41.001 1.00 39.25 288 ARG B O 1
ATOM 6696 N N . LEU C 1 289 ? 33.254 26.517 -42.664 1.00 39.55 289 LEU B N 1
ATOM 6697 C CA . LEU C 1 289 ? 34.065 27.598 -42.114 1.00 39.94 289 LEU B CA 1
ATOM 6698 C C . LEU C 1 289 ? 33.571 27.995 -40.727 1.00 40.40 289 LEU B C 1
ATOM 6699 O O . LEU C 1 289 ? 34.349 28.073 -39.773 1.00 36.56 289 LEU B O 1
ATOM 6704 N N . LEU C 1 290 ? 32.284 28.275 -40.612 1.00 40.54 290 LEU B N 1
ATOM 6705 C CA . LEU C 1 290 ? 31.752 28.871 -39.365 1.00 38.82 290 LEU B CA 1
ATOM 6706 C C . LEU C 1 290 ? 31.932 27.986 -38.125 1.00 39.78 290 LEU B C 1
ATOM 6707 O O . LEU C 1 290 ? 32.372 28.509 -37.121 1.00 37.79 290 LEU B O 1
ATOM 6712 N N . TYR C 1 291 ? 31.687 26.689 -38.232 1.00 37.55 291 TYR B N 1
ATOM 6713 C CA . TYR C 1 291 ? 31.630 25.855 -37.040 1.00 38.87 291 TYR B CA 1
ATOM 6714 C C . TYR C 1 291 ? 32.590 24.669 -37.104 1.00 38.47 291 TYR B C 1
ATOM 6715 O O . TYR C 1 291 ? 32.457 23.731 -36.304 1.00 36.22 291 TYR B O 1
ATOM 6724 N N . GLU C 1 292 ? 33.552 24.695 -38.033 1.00 35.59 292 GLU B N 1
ATOM 6725 C CA . GLU C 1 292 ? 34.574 23.659 -38.084 1.00 38.31 292 GLU B CA 1
ATOM 6726 C C . GLU C 1 292 ? 35.964 24.255 -38.297 1.00 35.40 292 GLU B C 1
ATOM 6727 O O . GLU C 1 292 ? 36.829 24.111 -37.423 1.00 35.96 292 GLU B O 1
ATOM 6733 N N . ALA C 1 293 ? 36.199 24.920 -39.434 1.00 34.95 293 ALA B N 1
ATOM 6734 C CA . ALA C 1 293 ? 37.497 25.549 -39.678 1.00 35.64 293 ALA B CA 1
ATOM 6735 C C . ALA C 1 293 ? 37.758 26.696 -38.696 1.00 35.68 293 ALA B C 1
ATOM 6736 O O . ALA C 1 293 ? 38.866 26.817 -38.156 1.00 35.18 293 ALA B O 1
ATOM 6738 N N . PHE C 1 294 ? 36.754 27.571 -38.460 1.00 36.00 294 PHE B N 1
ATOM 6739 C CA . PHE C 1 294 ? 36.929 28.593 -37.419 1.00 36.61 294 PHE B CA 1
ATOM 6740 C C . PHE C 1 294 ? 37.331 28.054 -36.048 1.00 37.64 294 PHE B C 1
ATOM 6741 O O . PHE C 1 294 ? 38.392 28.451 -35.533 1.00 36.25 294 PHE B O 1
ATOM 6749 N N . PRO C 1 295 ? 36.514 27.223 -35.390 1.00 34.99 295 PRO B N 1
ATOM 6750 C CA . PRO C 1 295 ? 36.880 26.835 -34.026 1.00 35.11 295 PRO B CA 1
ATOM 6751 C C . PRO C 1 295 ? 38.210 26.119 -33.967 1.00 35.80 295 PRO B C 1
ATOM 6752 O O . PRO C 1 295 ? 38.988 26.337 -33.022 1.00 31.92 295 PRO B O 1
ATOM 6756 N N . MET C 1 296 ? 38.516 25.308 -34.990 1.00 31.87 296 MET B N 1
ATOM 6757 C CA . MET C 1 296 ? 39.749 24.545 -34.951 1.00 33.28 296 MET B CA 1
ATOM 6758 C C . MET C 1 296 ? 40.957 25.467 -35.163 1.00 36.28 296 MET B C 1
ATOM 6759 O O . MET C 1 296 ? 42.020 25.261 -34.563 1.00 31.20 296 MET B O 1
ATOM 6764 N N . ALA C 1 297 ? 40.806 26.486 -36.025 1.00 33.47 297 ALA B N 1
ATOM 6765 C CA . ALA C 1 297 ? 41.866 27.469 -36.237 1.00 35.92 297 ALA B CA 1
ATOM 6766 C C . ALA C 1 297 ? 42.121 28.277 -34.975 1.00 37.19 297 ALA B C 1
ATOM 6767 O O . ALA C 1 297 ? 43.268 28.641 -34.670 1.00 36.68 297 ALA B O 1
ATOM 6769 N N . PHE C 1 298 ? 41.057 28.611 -34.252 1.00 35.26 298 PHE B N 1
ATOM 6770 C CA . PHE C 1 298 ? 41.189 29.377 -32.984 1.00 34.20 298 PHE B CA 1
ATOM 6771 C C . PHE C 1 298 ? 41.958 28.521 -31.974 1.00 34.79 298 PHE B C 1
ATOM 6772 O O . PHE C 1 298 ? 42.962 28.989 -31.428 1.00 34.02 298 PHE B O 1
ATOM 6780 N N . LEU C 1 299 ? 41.491 27.296 -31.746 1.00 30.94 299 LEU B N 1
ATOM 6781 C CA . LEU C 1 299 ? 42.224 26.398 -30.861 1.00 31.52 299 LEU B CA 1
ATOM 6782 C C . LEU C 1 299 ? 43.676 26.229 -31.314 1.00 35.26 299 LEU B C 1
ATOM 6783 O O . LEU C 1 299 ? 44.607 26.272 -30.496 1.00 33.50 299 LEU B O 1
ATOM 6788 N N . MET C 1 300 ? 43.896 26.085 -32.626 1.00 35.10 300 MET B N 1
ATOM 6789 C CA . MET C 1 300 ? 45.228 25.751 -33.114 1.00 34.52 300 MET B CA 1
ATOM 6790 C C . MET C 1 300 ? 46.178 26.925 -32.875 1.00 34.14 300 MET B C 1
ATOM 6791 O O . MET C 1 300 ? 47.323 26.737 -32.447 1.00 34.57 300 MET B O 1
ATOM 6796 N N . GLU C 1 301 ? 45.722 28.152 -33.164 1.00 35.21 301 GLU B N 1
ATOM 6797 C CA . GLU C 1 301 ? 46.567 29.320 -32.904 1.00 33.34 301 GLU B CA 1
ATOM 6798 C C . GLU C 1 301 ? 46.829 29.477 -31.417 1.00 38.79 301 GLU B C 1
ATOM 6799 O O . GLU C 1 301 ? 47.967 29.738 -31.005 1.00 36.80 301 GLU B O 1
ATOM 6805 N N . GLN C 1 302 ? 45.796 29.287 -30.584 1.00 36.30 302 GLN B N 1
ATOM 6806 C CA . GLN C 1 302 ? 46.002 29.425 -29.151 1.00 37.76 302 GLN B CA 1
ATOM 6807 C C . GLN C 1 302 ? 46.928 28.363 -28.581 1.00 38.09 302 GLN B C 1
ATOM 6808 O O . GLN C 1 302 ? 47.492 28.576 -27.508 1.00 39.90 302 GLN B O 1
ATOM 6814 N N . ALA C 1 303 ? 47.092 27.233 -29.257 1.00 37.29 303 ALA B N 1
ATOM 6815 C CA . ALA C 1 303 ? 48.051 26.213 -28.853 1.00 37.88 303 ALA B CA 1
ATOM 6816 C C . ALA C 1 303 ? 49.441 26.449 -29.426 1.00 38.81 303 ALA B C 1
ATOM 6817 O O . ALA C 1 303 ? 50.336 25.638 -29.171 1.00 37.38 303 ALA B O 1
ATOM 6819 N N . GLY C 1 304 ? 49.635 27.528 -30.181 1.00 36.14 304 GLY B N 1
ATOM 6820 C CA . GLY C 1 304 ? 50.908 27.836 -30.819 1.00 39.17 304 GLY B CA 1
ATOM 6821 C C . GLY C 1 304 ? 51.086 27.293 -32.224 1.00 39.72 304 GLY B C 1
ATOM 6822 O O . GLY C 1 304 ? 52.204 27.343 -32.750 1.00 36.82 304 GLY B O 1
ATOM 6823 N N . GLY C 1 305 ? 50.023 26.794 -32.861 1.00 37.09 305 GLY B N 1
ATOM 6824 C CA . GLY C 1 305 ? 50.095 26.297 -34.217 1.00 34.17 305 GLY B CA 1
ATOM 6825 C C . GLY C 1 305 ? 49.633 27.332 -35.225 1.00 39.58 305 GLY B C 1
ATOM 6826 O O . GLY C 1 305 ? 49.452 28.511 -34.918 1.00 37.21 305 GLY B O 1
ATOM 6827 N N . LYS C 1 306 ? 49.442 26.877 -36.466 1.00 34.38 306 LYS B N 1
ATOM 6828 C CA . LYS C 1 306 ? 48.937 27.764 -37.497 1.00 38.40 306 LYS B CA 1
ATOM 6829 C C . LYS C 1 306 ? 47.814 27.065 -38.243 1.00 38.80 306 LYS B C 1
ATOM 6830 O O . LYS C 1 306 ? 47.740 25.827 -38.263 1.00 35.27 306 LYS B O 1
ATOM 6836 N N . ALA C 1 307 ? 46.929 27.878 -38.831 1.00 37.57 307 ALA B N 1
ATOM 6837 C CA . ALA C 1 307 ? 45.814 27.387 -39.636 1.00 36.79 307 ALA B CA 1
ATOM 6838 C C . ALA C 1 307 ? 45.574 28.360 -40.772 1.00 41.60 307 ALA B C 1
ATOM 6839 O O . ALA C 1 307 ? 45.256 29.528 -40.525 1.00 38.24 307 ALA B O 1
ATOM 6841 N N . VAL C 1 308 ? 45.687 27.866 -42.014 1.00 36.62 308 VAL B N 1
ATOM 6842 C CA . VAL C 1 308 ? 45.538 28.681 -43.220 1.00 39.84 308 VAL B CA 1
ATOM 6843 C C . VAL C 1 308 ? 44.709 27.906 -44.243 1.00 40.69 308 VAL B C 1
ATOM 6844 O O . VAL C 1 308 ? 44.486 26.702 -44.098 1.00 36.79 308 VAL B O 1
ATOM 6848 N N . ASN C 1 309 ? 44.246 28.604 -45.303 1.00 40.05 309 ASN B N 1
ATOM 6849 C CA . ASN C 1 309 ? 43.590 27.880 -46.384 1.00 39.96 309 ASN B CA 1
ATOM 6850 C C . ASN C 1 309 ? 44.642 27.495 -47.418 1.00 43.51 309 ASN B C 1
ATOM 6851 O O . ASN C 1 309 ? 45.838 27.694 -47.196 1.00 41.60 309 ASN B O 1
ATOM 6856 N N . ASP C 1 310 ? 44.198 26.935 -48.560 1.00 40.98 310 ASP B N 1
ATOM 6857 C CA . ASP C 1 310 ? 45.127 26.465 -49.594 1.00 42.21 310 ASP B CA 1
ATOM 6858 C C . ASP C 1 310 ? 45.983 27.593 -50.156 1.00 46.02 310 ASP B C 1
ATOM 6859 O O . ASP C 1 310 ? 47.073 27.343 -50.686 1.00 45.06 310 ASP B O 1
ATOM 6864 N N . ARG C 1 311 ? 45.471 28.819 -50.103 1.00 49.38 311 ARG B N 1
ATOM 6865 C CA . ARG C 1 311 ? 46.123 30.020 -50.597 1.00 49.58 311 ARG B CA 1
ATOM 6866 C C . ARG C 1 311 ? 47.049 30.645 -49.560 1.00 51.61 311 ARG B C 1
ATOM 6867 O O . ARG C 1 311 ? 47.632 31.697 -49.823 1.00 54.53 311 ARG B O 1
ATOM 6875 N N . GLY C 1 312 ? 47.164 30.054 -48.375 1.00 47.03 312 GLY B N 1
ATOM 6876 C CA . GLY C 1 312 ? 48.013 30.624 -47.353 1.00 47.10 312 GLY B CA 1
ATOM 6877 C C . GLY C 1 312 ? 47.391 31.725 -46.527 1.00 45.76 312 GLY B C 1
ATOM 6878 O O . GLY C 1 312 ? 48.087 32.325 -45.696 1.00 44.82 312 GLY B O 1
ATOM 6879 N N . GLU C 1 313 ? 46.110 32.016 -46.718 1.00 44.97 313 GLU B N 1
ATOM 6880 C CA . GLU C 1 313 ? 45.444 33.029 -45.917 1.00 44.84 313 GLU B CA 1
ATOM 6881 C C . GLU C 1 313 ? 45.062 32.471 -44.546 1.00 43.39 313 GLU B C 1
ATOM 6882 O O . GLU C 1 313 ? 44.557 31.349 -44.434 1.00 42.30 313 GLU B O 1
ATOM 6888 N N . ARG C 1 314 ? 45.256 33.283 -43.509 1.00 43.44 314 ARG B N 1
ATOM 6889 C CA . ARG C 1 314 ? 44.896 32.897 -42.141 1.00 43.22 314 ARG B CA 1
ATOM 6890 C C . ARG C 1 314 ? 43.399 32.613 -42.025 1.00 43.63 314 ARG B C 1
ATOM 6891 O O . ARG C 1 314 ? 42.575 33.463 -42.375 1.00 44.11 314 ARG B O 1
ATOM 6899 N N . ILE C 1 315 ? 43.042 31.417 -41.535 1.00 42.55 315 ILE B N 1
ATOM 6900 C CA . ILE C 1 315 ? 41.631 31.018 -41.499 1.00 42.09 315 ILE B CA 1
ATOM 6901 C C . ILE C 1 315 ? 40.799 32.025 -40.716 1.00 43.88 315 ILE B C 1
ATOM 6902 O O . ILE C 1 315 ? 39.698 32.390 -41.141 1.00 41.90 315 ILE B O 1
ATOM 6907 N N . LEU C 1 316 ? 41.305 32.488 -39.558 1.00 42.73 316 LEU B N 1
ATOM 6908 C CA . LEU C 1 316 ? 40.528 33.403 -38.718 1.00 45.61 316 LEU B CA 1
ATOM 6909 C C . LEU C 1 316 ? 40.289 34.758 -39.365 1.00 50.78 316 LEU B C 1
ATOM 6910 O O . LEU C 1 316 ? 39.413 35.495 -38.894 1.00 49.65 316 LEU B O 1
ATOM 6915 N N . ASP C 1 317 ? 41.069 35.124 -40.398 1.00 46.69 317 ASP B N 1
ATOM 6916 C CA . ASP C 1 317 ? 40.811 36.361 -41.134 1.00 51.04 317 ASP B CA 1
ATOM 6917 C C . ASP C 1 317 ? 39.617 36.238 -42.074 1.00 52.16 317 ASP B C 1
ATOM 6918 O O . ASP C 1 317 ? 39.120 37.258 -42.561 1.00 53.08 317 ASP B O 1
ATOM 6923 N N . LEU C 1 318 ? 39.158 35.022 -42.351 1.00 48.86 318 LEU B N 1
ATOM 6924 C CA . LEU C 1 318 ? 38.083 34.823 -43.304 1.00 47.66 318 LEU B CA 1
ATOM 6925 C C . LEU C 1 318 ? 36.739 35.179 -42.669 1.00 49.14 318 LEU B C 1
ATOM 6926 O O . LEU C 1 318 ? 36.597 35.261 -41.445 1.00 47.46 318 LEU B O 1
ATOM 6931 N N . VAL C 1 319 ? 35.748 35.392 -43.528 1.00 46.78 319 VAL B N 1
ATOM 6932 C CA . VAL C 1 319 ? 34.387 35.730 -43.123 1.00 48.01 319 VAL B CA 1
ATOM 6933 C C . VAL C 1 319 ? 33.450 34.895 -43.981 1.00 50.06 319 VAL B C 1
ATOM 6934 O O . VAL C 1 319 ? 33.530 34.972 -45.213 1.00 51.69 319 VAL B O 1
ATOM 6938 N N . PRO C 1 320 ? 32.543 34.115 -43.410 1.00 49.20 320 PRO B N 1
ATOM 6939 C CA . PRO C 1 320 ? 31.624 33.346 -44.253 1.00 53.07 320 PRO B CA 1
ATOM 6940 C C . PRO C 1 320 ? 30.601 34.256 -44.919 1.00 57.46 320 PRO B C 1
ATOM 6941 O O . PRO C 1 320 ? 30.225 35.302 -44.381 1.00 56.80 320 PRO B O 1
ATOM 6945 N N . SER C 1 321 ? 30.148 33.843 -46.107 1.00 53.56 321 SER B N 1
ATOM 6946 C CA . SER C 1 321 ? 29.036 34.516 -46.774 1.00 60.66 321 SER B CA 1
ATOM 6947 C C . SER C 1 321 ? 27.683 33.885 -46.472 1.00 59.20 321 SER B C 1
ATOM 6948 O O . SER C 1 321 ? 26.680 34.611 -46.434 1.00 57.75 321 SER B O 1
ATOM 6951 N N . HIS C 1 322 ? 27.612 32.561 -46.286 1.00 54.75 322 HIS B N 1
ATOM 6952 C CA . HIS C 1 322 ? 26.432 31.938 -45.702 1.00 53.09 322 HIS B CA 1
ATOM 6953 C C . HIS C 1 322 ? 26.854 31.056 -44.530 1.00 50.25 322 HIS B C 1
ATOM 6954 O O . HIS C 1 322 ? 28.043 30.803 -44.296 1.00 49.30 322 HIS B O 1
ATOM 6961 N N . ILE C 1 323 ? 25.863 30.603 -43.760 1.00 46.36 323 ILE B N 1
ATOM 6962 C CA . ILE C 1 323 ? 26.198 29.911 -42.521 1.00 50.14 323 ILE B CA 1
ATOM 6963 C C . ILE C 1 323 ? 26.839 28.564 -42.776 1.00 48.00 323 ILE B C 1
ATOM 6964 O O . ILE C 1 323 ? 27.422 27.981 -41.862 1.00 46.98 323 ILE B O 1
ATOM 6969 N N . HIS C 1 324 ? 26.795 28.072 -44.009 1.00 51.52 324 HIS B N 1
ATOM 6970 C CA . HIS C 1 324 ? 27.412 26.793 -44.308 1.00 50.46 324 HIS B CA 1
ATOM 6971 C C . HIS C 1 324 ? 28.512 26.913 -45.361 1.00 49.39 324 HIS B C 1
ATOM 6972 O O . HIS C 1 324 ? 28.820 25.918 -46.020 1.00 47.99 324 HIS B O 1
ATOM 6979 N N . ASP C 1 325 ? 29.118 28.107 -45.536 1.00 47.53 325 ASP B N 1
ATOM 6980 C CA . ASP C 1 325 ? 30.339 28.168 -46.346 1.00 46.68 325 ASP B CA 1
ATOM 6981 C C . ASP C 1 325 ? 31.356 27.108 -45.980 1.00 45.09 325 ASP B C 1
ATOM 6982 O O . ASP C 1 325 ? 31.453 26.687 -44.826 1.00 42.41 325 ASP B O 1
ATOM 6987 N N . LYS C 1 326 ? 32.170 26.744 -46.950 1.00 42.38 326 LYS B N 1
ATOM 6988 C CA . LYS C 1 326 ? 33.238 25.796 -46.729 1.00 44.04 326 LYS B CA 1
ATOM 6989 C C . LYS C 1 326 ? 34.550 26.507 -46.984 1.00 42.68 326 LYS B C 1
ATOM 6990 O O . LYS C 1 326 ? 34.585 27.545 -47.648 1.00 41.87 326 LYS B O 1
ATOM 6996 N N . SER C 1 327 ? 35.625 25.962 -46.414 1.00 40.20 327 SER B N 1
ATOM 6997 C CA . SER C 1 327 ? 36.966 26.474 -46.661 1.00 41.59 327 SER B CA 1
ATOM 6998 C C . SER C 1 327 ? 37.917 25.291 -46.766 1.00 41.62 327 SER B C 1
ATOM 6999 O O . SER C 1 327 ? 37.727 24.268 -46.100 1.00 38.76 327 SER B O 1
ATOM 7002 N N . SER C 1 328 ? 38.937 25.420 -47.616 1.00 38.07 328 SER B N 1
ATOM 7003 C CA . SER C 1 328 ? 40.038 24.482 -47.491 1.00 39.23 328 SER B CA 1
ATOM 7004 C C . SER C 1 328 ? 40.789 24.771 -46.189 1.00 39.35 328 SER B C 1
ATOM 7005 O O . SER C 1 328 ? 40.599 25.815 -45.548 1.00 37.72 328 SER B O 1
ATOM 7008 N N . ILE C 1 329 ? 41.667 23.855 -45.793 1.00 35.15 329 ILE B N 1
ATOM 7009 C CA . ILE C 1 329 ? 42.393 24.110 -44.556 1.00 36.81 329 ILE B CA 1
ATOM 7010 C C . ILE C 1 329 ? 43.650 23.262 -44.517 1.00 35.38 329 ILE B C 1
ATOM 7011 O O . ILE C 1 329 ? 43.655 22.091 -44.912 1.00 35.12 329 ILE B O 1
ATOM 7016 N N . TRP C 1 330 ? 44.718 23.888 -44.029 1.00 33.24 330 TRP B N 1
ATOM 7017 C CA . TRP C 1 330 ? 45.946 23.245 -43.593 1.00 35.57 330 TRP B CA 1
ATOM 7018 C C . TRP C 1 330 ? 46.193 23.774 -42.189 1.00 34.78 330 TRP B C 1
ATOM 7019 O O . TRP C 1 330 ? 46.244 24.995 -41.994 1.00 33.44 330 TRP B O 1
ATOM 7030 N N . LEU C 1 331 ? 46.289 22.886 -41.203 1.00 33.59 331 LEU B N 1
ATOM 7031 C CA . LEU C 1 331 ? 46.558 23.388 -39.864 1.00 34.77 331 LEU B CA 1
ATOM 7032 C C . LEU C 1 331 ? 47.423 22.402 -39.108 1.00 33.96 331 LEU B C 1
ATOM 7033 O O . LEU C 1 331 ? 47.443 21.205 -39.403 1.00 33.69 331 LEU B O 1
ATOM 7038 N N . GLY C 1 332 ? 48.090 22.923 -38.079 1.00 34.43 332 GLY B N 1
ATOM 7039 C CA . GLY C 1 332 ? 48.911 22.114 -37.200 1.00 34.36 332 GLY B CA 1
ATOM 7040 C C . GLY C 1 332 ? 50.210 22.802 -36.837 1.00 36.64 332 GLY B C 1
ATOM 7041 O O . GLY C 1 332 ? 50.241 24.034 -36.717 1.00 35.74 332 GLY B O 1
ATOM 7042 N N . SER C 1 333 ? 51.284 22.016 -36.694 1.00 34.81 333 SER B N 1
ATOM 7043 C CA . SER C 1 333 ? 52.568 22.508 -36.180 1.00 39.55 333 SER B CA 1
ATOM 7044 C C . SER C 1 333 ? 53.066 23.714 -36.969 1.00 40.57 333 SER B C 1
ATOM 7045 O O . SER C 1 333 ? 53.112 23.690 -38.201 1.00 41.57 333 SER B O 1
ATOM 7048 N N . SER C 1 334 ? 53.474 24.756 -36.244 1.00 38.24 334 SER B N 1
ATOM 7049 C CA . SER C 1 334 ? 53.831 26.011 -36.894 1.00 42.14 334 SER B CA 1
ATOM 7050 C C . SER C 1 334 ? 54.959 25.812 -37.907 1.00 43.26 334 SER B C 1
ATOM 7051 O O . SER C 1 334 ? 54.899 26.343 -39.023 1.00 45.03 334 SER B O 1
ATOM 7054 N N . GLY C 1 335 ? 55.979 25.029 -37.551 1.00 41.72 335 GLY B N 1
ATOM 7055 C CA . GLY C 1 335 ? 57.049 24.766 -38.504 1.00 43.03 335 GLY B CA 1
ATOM 7056 C C . GLY C 1 335 ? 56.557 24.092 -39.771 1.00 47.36 335 GLY B C 1
ATOM 7057 O O . GLY C 1 335 ? 56.976 24.441 -40.888 1.00 48.77 335 GLY B O 1
ATOM 7058 N N . GLU C 1 336 ? 55.645 23.127 -39.625 1.00 42.07 336 GLU B N 1
ATOM 7059 C CA . GLU C 1 336 ? 55.189 22.392 -40.798 1.00 44.12 336 GLU B CA 1
ATOM 7060 C C . GLU C 1 336 ? 54.289 23.263 -41.668 1.00 44.73 336 GLU B C 1
ATOM 7061 O O . GLU C 1 336 ? 54.336 23.184 -42.911 1.00 45.70 336 GLU B O 1
ATOM 7067 N N . ILE C 1 337 ? 53.495 24.128 -41.040 1.00 42.07 337 ILE B N 1
ATOM 7068 C CA . ILE C 1 337 ? 52.689 25.050 -41.821 1.00 44.23 337 ILE B CA 1
ATOM 7069 C C . ILE C 1 337 ? 53.590 26.034 -42.543 1.00 47.13 337 ILE B C 1
ATOM 7070 O O . ILE C 1 337 ? 53.318 26.435 -43.683 1.00 46.83 337 ILE B O 1
ATOM 7075 N N . ASP C 1 338 ? 54.689 26.425 -41.904 1.00 45.04 338 ASP B N 1
ATOM 7076 C CA . ASP C 1 338 ? 55.617 27.323 -42.572 1.00 47.48 338 ASP B CA 1
ATOM 7077 C C . ASP C 1 338 ? 56.182 26.661 -43.817 1.00 48.11 338 ASP B C 1
ATOM 7078 O O . ASP C 1 338 ? 56.359 27.311 -44.851 1.00 51.67 338 ASP B O 1
ATOM 7083 N N . LYS C 1 339 ? 56.452 25.359 -43.734 1.00 47.68 339 LYS B N 1
ATOM 7084 C CA . LYS C 1 339 ? 56.892 24.618 -44.909 1.00 47.63 339 LYS B CA 1
ATOM 7085 C C . LYS C 1 339 ? 55.834 24.649 -46.019 1.00 47.58 339 LYS B C 1
ATOM 7086 O O . LYS C 1 339 ? 56.163 24.874 -47.192 1.00 49.76 339 LYS B O 1
ATOM 7092 N N . PHE C 1 340 ? 54.559 24.443 -45.672 1.00 47.98 340 PHE B N 1
ATOM 7093 C CA . PHE C 1 340 ? 53.503 24.533 -46.689 1.00 46.83 340 PHE B CA 1
ATOM 7094 C C . PHE C 1 340 ? 53.455 25.928 -47.319 1.00 48.81 340 PHE B C 1
ATOM 7095 O O . PHE C 1 340 ? 53.376 26.074 -48.549 1.00 48.47 340 PHE B O 1
ATOM 7103 N N . LEU C 1 341 ? 53.499 26.965 -46.482 1.00 48.07 341 LEU B N 1
ATOM 7104 C CA . LEU C 1 341 ? 53.436 28.340 -46.966 1.00 49.80 341 LEU B CA 1
ATOM 7105 C C . LEU C 1 341 ? 54.588 28.640 -47.915 1.00 53.72 341 LEU B C 1
ATOM 7106 O O . LEU C 1 341 ? 54.397 29.289 -48.951 1.00 55.42 341 LEU B O 1
ATOM 7111 N N . ASP C 1 342 ? 55.795 28.189 -47.572 1.00 49.51 342 ASP B N 1
ATOM 7112 C CA . ASP C 1 342 ? 56.921 28.368 -48.483 1.00 53.27 342 ASP B CA 1
ATOM 7113 C C . ASP C 1 342 ? 56.703 27.603 -49.782 1.00 55.72 342 ASP B C 1
ATOM 7114 O O . ASP C 1 342 ? 57.009 28.114 -50.866 1.00 57.44 342 ASP B O 1
ATOM 7119 N N . HIS C 1 343 ? 56.175 26.377 -49.696 1.00 55.11 343 HIS B N 1
ATOM 7120 C CA . HIS C 1 343 ? 55.916 25.611 -50.913 1.00 55.96 343 HIS B CA 1
ATOM 7121 C C . HIS C 1 343 ? 54.983 26.354 -51.859 1.00 59.53 343 HIS B C 1
ATOM 7122 O O . HIS C 1 343 ? 55.250 26.431 -53.062 1.00 61.43 343 HIS B O 1
ATOM 7129 N N . ILE C 1 344 ? 53.897 26.915 -51.310 1.00 56.14 344 ILE B N 1
ATOM 7130 C CA . ILE C 1 344 ? 52.875 27.659 -52.111 1.00 59.57 344 ILE B CA 1
ATOM 7131 C C . ILE C 1 344 ? 53.590 28.768 -52.885 1.00 66.46 344 ILE B C 1
ATOM 7132 O O . ILE C 1 344 ? 53.026 29.247 -53.881 1.00 69.15 344 ILE B O 1
ATOM 7137 N N . GLY C 1 345 ? 54.795 29.149 -52.456 1.00 78.83 345 GLY B N 1
ATOM 7138 C CA . GLY C 1 345 ? 55.584 30.085 -53.240 1.00 81.12 345 GLY B CA 1
ATOM 7139 C C . GLY C 1 345 ? 56.394 29.384 -54.335 1.00 86.08 345 GLY B C 1
ATOM 7140 O O . GLY C 1 345 ? 57.451 28.785 -54.100 1.00 82.48 345 GLY B O 1
ATOM 7141 N N . ILE D 1 20 ? 17.481 -10.469 -27.263 1.00 59.55 20 ILE C N 1
ATOM 7142 C CA . ILE D 1 20 ? 18.791 -10.089 -26.742 1.00 61.02 20 ILE C CA 1
ATOM 7143 C C . ILE D 1 20 ? 19.646 -11.326 -26.510 1.00 61.40 20 ILE C C 1
ATOM 7144 O O . ILE D 1 20 ? 19.383 -12.116 -25.589 1.00 59.42 20 ILE C O 1
ATOM 7149 N N . ILE D 1 21 ? 20.678 -11.487 -27.331 1.00 56.35 21 ILE C N 1
ATOM 7150 C CA . ILE D 1 21 ? 21.648 -12.559 -27.167 1.00 53.38 21 ILE C CA 1
ATOM 7151 C C . ILE D 1 21 ? 22.914 -11.965 -26.573 1.00 50.21 21 ILE C C 1
ATOM 7152 O O . ILE D 1 21 ? 23.646 -11.242 -27.252 1.00 50.62 21 ILE C O 1
ATOM 7157 N N . THR D 1 22 ? 23.203 -12.284 -25.319 1.00 50.93 22 THR C N 1
ATOM 7158 C CA . THR D 1 22 ? 24.486 -11.908 -24.749 1.00 48.73 22 THR C CA 1
ATOM 7159 C C . THR D 1 22 ? 25.562 -12.918 -25.147 1.00 52.41 22 THR C C 1
ATOM 7160 O O . THR D 1 22 ? 25.271 -14.048 -25.553 1.00 53.21 22 THR C O 1
ATOM 7164 N N . LEU D 1 23 ? 26.824 -12.501 -25.035 1.00 50.27 23 LEU C N 1
ATOM 7165 C CA . LEU D 1 23 ? 27.914 -13.413 -25.391 1.00 53.37 23 LEU C CA 1
ATOM 7166 C C . LEU D 1 23 ? 27.923 -14.703 -24.572 1.00 54.39 23 LEU C C 1
ATOM 7167 O O . LEU D 1 23 ? 28.095 -15.775 -25.173 1.00 57.14 23 LEU C O 1
ATOM 7172 N N . PRO D 1 24 ? 27.762 -14.694 -23.234 1.00 54.59 24 PRO C N 1
ATOM 7173 C CA . PRO D 1 24 ? 27.781 -15.981 -22.502 1.00 54.30 24 PRO C CA 1
ATOM 7174 C C . PRO D 1 24 ? 26.714 -16.949 -22.969 1.00 55.60 24 PRO C C 1
ATOM 7175 O O . PRO D 1 24 ? 26.969 -18.158 -23.055 1.00 59.12 24 PRO C O 1
ATOM 7179 N N . ARG D 1 25 ? 25.530 -16.440 -23.310 1.00 56.11 25 ARG C N 1
ATOM 7180 C CA . ARG D 1 25 ? 24.481 -17.296 -23.856 1.00 59.30 25 ARG C CA 1
ATOM 7181 C C . ARG D 1 25 ? 24.879 -17.875 -25.205 1.00 59.31 25 ARG C C 1
ATOM 7182 O O . ARG D 1 25 ? 24.686 -19.067 -25.454 1.00 63.46 25 ARG C O 1
ATOM 7190 N N . PHE D 1 26 ? 25.374 -17.021 -26.109 1.00 60.22 26 PHE C N 1
ATOM 7191 C CA . PHE D 1 26 ? 25.909 -17.459 -27.400 1.00 62.11 26 PHE C CA 1
ATOM 7192 C C . PHE D 1 26 ? 26.930 -18.578 -27.245 1.00 62.59 26 PHE C C 1
ATOM 7193 O O . PHE D 1 26 ? 26.977 -19.520 -28.049 1.00 63.78 26 PHE C O 1
ATOM 7201 N N . ILE D 1 27 ? 27.747 -18.493 -26.196 1.00 61.74 27 ILE C N 1
ATOM 7202 C CA . ILE D 1 27 ? 28.869 -19.402 -26.021 1.00 63.99 27 ILE C CA 1
ATOM 7203 C C . ILE D 1 27 ? 28.410 -20.716 -25.405 1.00 65.05 27 ILE C C 1
ATOM 7204 O O . ILE D 1 27 ? 28.923 -21.783 -25.757 1.00 66.03 27 ILE C O 1
ATOM 7209 N N . ILE D 1 28 ? 27.427 -20.668 -24.496 1.00 64.65 28 ILE C N 1
ATOM 7210 C CA . ILE D 1 28 ? 26.850 -21.909 -23.972 1.00 65.90 28 ILE C CA 1
ATOM 7211 C C . ILE D 1 28 ? 26.019 -22.611 -25.041 1.00 68.80 28 ILE C C 1
ATOM 7212 O O . ILE D 1 28 ? 26.090 -23.836 -25.195 1.00 73.23 28 ILE C O 1
ATOM 7217 N N . GLU D 1 29 ? 25.209 -21.854 -25.792 1.00 65.02 29 GLU C N 1
ATOM 7218 C CA . GLU D 1 29 ? 24.413 -22.454 -26.858 1.00 70.44 29 GLU C CA 1
ATOM 7219 C C . GLU D 1 29 ? 25.297 -23.078 -27.919 1.00 71.40 29 GLU C C 1
ATOM 7220 O O . GLU D 1 29 ? 24.950 -24.120 -28.485 1.00 77.08 29 GLU C O 1
ATOM 7226 N N . HIS D 1 30 ? 26.441 -22.454 -28.215 1.00 69.80 30 HIS C N 1
ATOM 7227 C CA . HIS D 1 30 ? 27.349 -23.066 -29.173 1.00 71.17 30 HIS C CA 1
ATOM 7228 C C . HIS D 1 30 ? 28.094 -24.264 -28.597 1.00 72.92 30 HIS C C 1
ATOM 7229 O O . HIS D 1 30 ? 28.780 -24.964 -29.340 1.00 76.89 30 HIS C O 1
ATOM 7236 N N . GLN D 1 31 ? 27.965 -24.532 -27.306 1.00 75.42 31 GLN C N 1
ATOM 7237 C CA . GLN D 1 31 ? 28.490 -25.766 -26.742 1.00 80.79 31 GLN C CA 1
ATOM 7238 C C . GLN D 1 31 ? 27.392 -26.825 -26.606 1.00 80.51 31 GLN C C 1
ATOM 7239 O O . GLN D 1 31 ? 27.266 -27.720 -27.449 1.00 79.55 31 GLN C O 1
ATOM 7245 N N . PHE D 1 41 ? 36.892 -24.623 -22.685 1.00 61.02 41 PHE C N 1
ATOM 7246 C CA . PHE D 1 41 ? 36.946 -23.758 -23.858 1.00 62.89 41 PHE C CA 1
ATOM 7247 C C . PHE D 1 41 ? 36.009 -22.587 -23.668 1.00 60.79 41 PHE C C 1
ATOM 7248 O O . PHE D 1 41 ? 36.358 -21.432 -23.922 1.00 59.36 41 PHE C O 1
ATOM 7256 N N . THR D 1 42 ? 34.791 -22.907 -23.238 1.00 62.22 42 THR C N 1
ATOM 7257 C CA . THR D 1 42 ? 33.866 -21.872 -22.795 1.00 62.63 42 THR C CA 1
ATOM 7258 C C . THR D 1 42 ? 34.479 -21.007 -21.704 1.00 57.70 42 THR C C 1
ATOM 7259 O O . THR D 1 42 ? 34.303 -19.786 -21.701 1.00 56.79 42 THR C O 1
ATOM 7263 N N . LEU D 1 43 ? 35.206 -21.624 -20.772 1.00 58.91 43 LEU C N 1
ATOM 7264 C CA . LEU D 1 43 ? 36.008 -20.863 -19.820 1.00 57.01 43 LEU C CA 1
ATOM 7265 C C . LEU D 1 43 ? 37.023 -19.956 -20.518 1.00 55.87 43 LEU C C 1
ATOM 7266 O O . LEU D 1 43 ? 37.295 -18.848 -20.049 1.00 53.74 43 LEU C O 1
ATOM 7271 N N . VAL D 1 44 ? 37.619 -20.407 -21.621 1.00 54.10 44 VAL C N 1
ATOM 7272 C CA . VAL D 1 44 ? 38.625 -19.567 -22.260 1.00 50.80 44 VAL C CA 1
ATOM 7273 C C . VAL D 1 44 ? 37.960 -18.334 -22.862 1.00 54.66 44 VAL C C 1
ATOM 7274 O O . VAL D 1 44 ? 38.460 -17.208 -22.736 1.00 52.78 44 VAL C O 1
ATOM 7278 N N . LEU D 1 45 ? 36.795 -18.520 -23.483 1.00 52.92 45 LEU C N 1
ATOM 7279 C CA . LEU D 1 45 ? 36.055 -17.386 -24.026 1.00 52.93 45 LEU C CA 1
ATOM 7280 C C . LEU D 1 45 ? 35.540 -16.474 -22.918 1.00 52.55 45 LEU C C 1
ATOM 7281 O O . LEU D 1 45 ? 35.512 -15.246 -23.084 1.00 49.81 45 LEU C O 1
ATOM 7286 N N . ASN D 1 46 ? 35.127 -17.052 -21.784 1.00 49.75 46 ASN C N 1
ATOM 7287 C CA . ASN D 1 46 ? 34.736 -16.237 -20.639 1.00 50.43 46 ASN C CA 1
ATOM 7288 C C . ASN D 1 46 ? 35.893 -15.364 -20.172 1.00 50.12 46 ASN C C 1
ATOM 7289 O O . ASN D 1 46 ? 35.741 -14.146 -20.027 1.00 49.15 46 ASN C O 1
ATOM 7294 N N . ALA D 1 47 ? 37.056 -15.976 -19.923 1.00 49.51 47 ALA C N 1
ATOM 7295 C CA . ALA D 1 47 ? 38.240 -15.216 -19.522 1.00 49.79 47 ALA C CA 1
ATOM 7296 C C . ALA D 1 47 ? 38.563 -14.112 -20.516 1.00 46.98 47 ALA C C 1
ATOM 7297 O O . ALA D 1 47 ? 38.933 -12.999 -20.121 1.00 45.41 47 ALA C O 1
ATOM 7299 N N . LEU D 1 48 ? 38.413 -14.394 -21.812 1.00 46.55 48 LEU C N 1
ATOM 7300 C CA . LEU D 1 48 ? 38.723 -13.394 -22.831 1.00 45.50 48 LEU C CA 1
ATOM 7301 C C . LEU D 1 48 ? 37.761 -12.215 -22.777 1.00 46.46 48 LEU C C 1
ATOM 7302 O O . LEU D 1 48 ? 38.189 -11.053 -22.808 1.00 41.74 48 LEU C O 1
ATOM 7307 N N . GLN D 1 49 ? 36.451 -12.486 -22.720 1.00 44.34 49 GLN C N 1
ATOM 7308 C CA . GLN D 1 49 ? 35.507 -11.366 -22.701 1.00 44.39 49 GLN C CA 1
ATOM 7309 C C . GLN D 1 49 ? 35.612 -10.571 -21.404 1.00 44.18 49 GLN C C 1
ATOM 7310 O O . GLN D 1 49 ? 35.442 -9.335 -21.401 1.00 42.24 49 GLN C O 1
ATOM 7316 N N . PHE D 1 50 ? 35.952 -11.243 -20.309 1.00 44.48 50 PHE C N 1
ATOM 7317 C CA . PHE D 1 50 ? 36.216 -10.528 -19.069 1.00 43.67 50 PHE C CA 1
ATOM 7318 C C . PHE D 1 50 ? 37.392 -9.574 -19.237 1.00 43.74 50 PHE C C 1
ATOM 7319 O O . PHE D 1 50 ? 37.289 -8.370 -18.939 1.00 41.11 50 PHE C O 1
ATOM 7327 N N . ALA D 1 51 ? 38.525 -10.101 -19.723 1.00 43.29 51 ALA C N 1
ATOM 7328 C CA . ALA D 1 51 ? 39.684 -9.258 -19.983 1.00 40.86 51 ALA C CA 1
ATOM 7329 C C . ALA D 1 51 ? 39.325 -8.069 -20.862 1.00 39.22 51 ALA C C 1
ATOM 7330 O O . ALA D 1 51 ? 39.786 -6.955 -20.611 1.00 40.46 51 ALA C O 1
ATOM 7332 N N . PHE D 1 52 ? 38.528 -8.286 -21.914 1.00 39.34 52 PHE C N 1
ATOM 7333 C CA . PHE D 1 52 ? 38.183 -7.182 -22.821 1.00 37.95 52 PHE C CA 1
ATOM 7334 C C . PHE D 1 52 ? 37.366 -6.102 -22.114 1.00 39.47 52 PHE C C 1
ATOM 7335 O O . PHE D 1 52 ? 37.583 -4.901 -22.323 1.00 34.49 52 PHE C O 1
ATOM 7343 N N . LYS D 1 53 ? 36.386 -6.504 -21.307 1.00 37.85 53 LYS C N 1
ATOM 7344 C CA . LYS D 1 53 ? 35.621 -5.495 -20.578 1.00 40.96 53 LYS C CA 1
ATOM 7345 C C . LYS D 1 53 ? 36.533 -4.694 -19.662 1.00 38.50 53 LYS C C 1
ATOM 7346 O O . LYS D 1 53 ? 36.426 -3.459 -19.568 1.00 35.25 53 LYS C O 1
ATOM 7352 N N . PHE D 1 54 ? 37.462 -5.375 -18.982 1.00 37.32 54 PHE C N 1
ATOM 7353 C CA . PHE D 1 54 ? 38.396 -4.713 -18.033 1.00 37.55 54 PHE C CA 1
ATOM 7354 C C . PHE D 1 54 ? 39.316 -3.752 -18.789 1.00 37.68 54 PHE C C 1
ATOM 7355 O O . PHE D 1 54 ? 39.432 -2.595 -18.387 1.00 36.90 54 PHE C O 1
ATOM 7363 N N . VAL D 1 55 ? 39.953 -4.241 -19.849 1.00 37.91 55 VAL C N 1
ATOM 7364 C CA . VAL D 1 55 ? 40.845 -3.399 -20.644 1.00 33.72 55 VAL C CA 1
ATOM 7365 C C . VAL D 1 55 ? 40.090 -2.212 -21.230 1.00 34.80 55 VAL C C 1
ATOM 7366 O O . VAL D 1 55 ? 40.595 -1.077 -21.233 1.00 31.98 55 VAL C O 1
ATOM 7370 N N . SER D 1 56 ? 38.869 -2.445 -21.739 1.00 31.53 56 SER C N 1
ATOM 7371 C CA . SER D 1 56 ? 38.083 -1.348 -22.296 1.00 33.56 56 SER C CA 1
ATOM 7372 C C . SER D 1 56 ? 37.796 -0.269 -21.249 1.00 33.35 56 SER C C 1
ATOM 7373 O O . SER D 1 56 ? 37.872 0.939 -21.535 1.00 27.18 56 SER C O 1
ATOM 7376 N N . HIS D 1 57 ? 37.419 -0.677 -20.044 1.00 34.12 57 HIS C N 1
ATOM 7377 C CA . HIS D 1 57 ? 37.192 0.309 -18.986 1.00 35.84 57 HIS C CA 1
ATOM 7378 C C . HIS D 1 57 ? 38.472 1.090 -18.670 1.00 32.89 57 HIS C C 1
ATOM 7379 O O . HIS D 1 57 ? 38.465 2.333 -18.555 1.00 31.53 57 HIS C O 1
ATOM 7386 N N . THR D 1 58 ? 39.585 0.371 -18.522 1.00 32.60 58 THR C N 1
ATOM 7387 C CA . THR D 1 58 ? 40.862 1.018 -18.235 1.00 33.03 58 THR C CA 1
ATOM 7388 C C . THR D 1 58 ? 41.236 2.013 -19.318 1.00 33.96 58 THR C C 1
ATOM 7389 O O . THR D 1 58 ? 41.625 3.153 -19.029 1.00 31.98 58 THR C O 1
ATOM 7393 N N . ILE D 1 59 ? 41.086 1.615 -20.577 1.00 31.04 59 ILE C N 1
ATOM 7394 C CA . ILE D 1 59 ? 41.421 2.506 -21.677 1.00 30.25 59 ILE C CA 1
ATOM 7395 C C . ILE D 1 59 ? 40.520 3.738 -21.655 1.00 32.59 59 ILE C C 1
ATOM 7396 O O . ILE D 1 59 ? 40.965 4.867 -21.926 1.00 31.76 59 ILE C O 1
ATOM 7401 N N . ARG D 1 60 ? 39.238 3.549 -21.344 1.00 30.26 60 ARG C N 1
ATOM 7402 C CA . ARG D 1 60 ? 38.363 4.713 -21.257 1.00 29.76 60 ARG C CA 1
ATOM 7403 C C . ARG D 1 60 ? 38.783 5.650 -20.132 1.00 31.29 60 ARG C C 1
ATOM 7404 O O . ARG D 1 60 ? 38.449 6.839 -20.189 1.00 29.03 60 ARG C O 1
ATOM 7412 N N . ARG D 1 61 ? 39.510 5.154 -19.107 1.00 29.36 61 ARG C N 1
ATOM 7413 C CA . ARG D 1 61 ? 40.044 6.089 -18.103 1.00 33.60 61 ARG C CA 1
ATOM 7414 C C . ARG D 1 61 ? 41.192 6.943 -18.625 1.00 33.83 61 ARG C C 1
ATOM 7415 O O . ARG D 1 61 ? 41.368 8.074 -18.148 1.00 29.77 61 ARG C O 1
ATOM 7423 N N . ALA D 1 62 ? 42.008 6.422 -19.541 1.00 32.70 62 ALA C N 1
ATOM 7424 C CA . ALA D 1 62 ? 43.059 7.219 -20.218 1.00 35.02 62 ALA C CA 1
ATOM 7425 C C . ALA D 1 62 ? 43.958 7.831 -19.141 1.00 35.73 62 ALA C C 1
ATOM 7426 O O . ALA D 1 62 ? 44.374 7.117 -18.216 1.00 34.14 62 ALA C O 1
ATOM 7428 N N . GLU D 1 63 ? 44.234 9.138 -19.163 1.00 34.26 63 GLU C N 1
ATOM 7429 C CA . GLU D 1 63 ? 45.187 9.703 -18.201 1.00 38.79 63 GLU C CA 1
ATOM 7430 C C . GLU D 1 63 ? 44.699 9.591 -16.759 1.00 37.63 63 GLU C C 1
ATOM 7431 O O . GLU D 1 63 ? 45.501 9.742 -15.825 1.00 38.73 63 GLU C O 1
ATOM 7437 N N . LEU D 1 64 ? 43.409 9.333 -16.553 1.00 36.78 64 LEU C N 1
ATOM 7438 C CA . LEU D 1 64 ? 42.901 9.329 -15.194 1.00 39.78 64 LEU C CA 1
ATOM 7439 C C . LEU D 1 64 ? 43.429 8.160 -14.376 1.00 45.57 64 LEU C C 1
ATOM 7440 O O . LEU D 1 64 ? 43.296 8.187 -13.146 1.00 42.17 64 LEU C O 1
ATOM 7445 N N . VAL D 1 65 ? 44.048 7.159 -15.015 1.00 40.11 65 VAL C N 1
ATOM 7446 C CA . VAL D 1 65 ? 44.639 6.049 -14.264 1.00 47.01 65 VAL C CA 1
ATOM 7447 C C . VAL D 1 65 ? 45.747 6.550 -13.338 1.00 48.28 65 VAL C C 1
ATOM 7448 O O . VAL D 1 65 ? 45.891 6.082 -12.205 1.00 51.12 65 VAL C O 1
ATOM 7452 N N . ASN D 1 66 ? 46.549 7.506 -13.798 1.00 49.42 66 ASN C N 1
ATOM 7453 C CA . ASN D 1 66 ? 47.637 8.013 -12.975 1.00 54.87 66 ASN C CA 1
ATOM 7454 C C . ASN D 1 66 ? 47.286 9.278 -12.206 1.00 54.53 66 ASN C C 1
ATOM 7455 O O . ASN D 1 66 ? 47.966 9.594 -11.230 1.00 61.42 66 ASN C O 1
ATOM 7460 N N . LEU D 1 67 ? 46.238 9.990 -12.603 1.00 48.85 67 LEU C N 1
ATOM 7461 C CA . LEU D 1 67 ? 45.863 11.237 -11.950 1.00 49.67 67 LEU C CA 1
ATOM 7462 C C . LEU D 1 67 ? 44.928 11.033 -10.767 1.00 50.73 67 LEU C C 1
ATOM 7463 O O . LEU D 1 67 ? 45.098 11.677 -9.729 1.00 54.56 67 LEU C O 1
ATOM 7468 N N . VAL D 1 68 ? 43.926 10.170 -10.897 1.00 51.52 68 VAL C N 1
ATOM 7469 C CA . VAL D 1 68 ? 42.839 10.088 -9.926 1.00 52.90 68 VAL C CA 1
ATOM 7470 C C . VAL D 1 68 ? 43.058 8.861 -9.046 1.00 52.30 68 VAL C C 1
ATOM 7471 O O . VAL D 1 68 ? 43.064 7.723 -9.532 1.00 52.61 68 VAL C O 1
ATOM 7475 N N . GLY D 1 69 ? 43.265 9.100 -7.754 1.00 53.78 69 GLY C N 1
ATOM 7476 C CA . GLY D 1 69 ? 43.425 8.037 -6.788 1.00 53.36 69 GLY C CA 1
ATOM 7477 C C . GLY D 1 69 ? 42.088 7.594 -6.231 1.00 53.15 69 GLY C C 1
ATOM 7478 O O . GLY D 1 69 ? 41.019 7.992 -6.694 1.00 52.05 69 GLY C O 1
ATOM 7479 N N . LEU D 1 70 ? 42.157 6.746 -5.210 1.00 54.62 70 LEU C N 1
ATOM 7480 C CA . LEU D 1 70 ? 40.929 6.296 -4.570 1.00 54.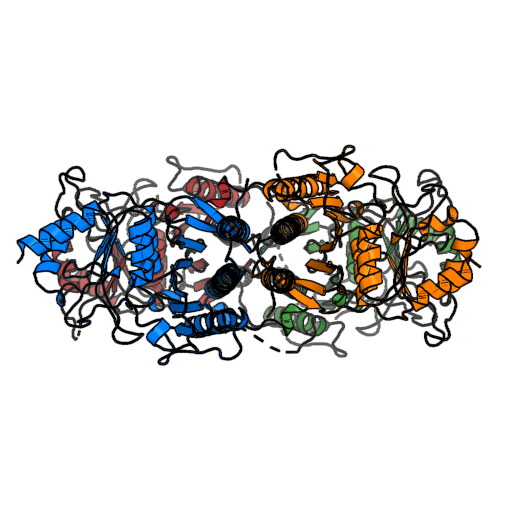21 70 LEU C CA 1
ATOM 7481 C C . LEU D 1 70 ? 40.154 7.423 -3.899 1.00 50.82 70 LEU C C 1
ATOM 7482 O O . LEU D 1 70 ? 38.974 7.224 -3.584 1.00 52.17 70 LEU C O 1
ATOM 7487 N N . ALA D 1 71 ? 40.761 8.591 -3.676 1.00 51.43 71 ALA C N 1
ATOM 7488 C CA . ALA D 1 71 ? 40.111 9.652 -2.875 1.00 48.56 71 ALA C CA 1
ATOM 7489 C C . ALA D 1 71 ? 40.183 11.069 -3.484 1.00 44.40 71 ALA C C 1
ATOM 7490 O O . ALA D 1 71 ? 40.548 11.244 -4.658 1.00 48.12 71 ALA C O 1
ATOM 7492 N N . GLN D 1 81 ? 53.291 4.787 -10.941 1.00 90.39 81 GLN C N 1
ATOM 7493 C CA . GLN D 1 81 ? 52.495 5.297 -12.056 1.00 89.76 81 GLN C CA 1
ATOM 7494 C C . GLN D 1 81 ? 52.773 4.514 -13.350 1.00 89.00 81 GLN C C 1
ATOM 7495 O O . GLN D 1 81 ? 53.773 4.752 -14.030 1.00 87.26 81 GLN C O 1
ATOM 7501 N N . LYS D 1 82 ? 51.865 3.592 -13.689 1.00 84.78 82 LYS C N 1
ATOM 7502 C CA . LYS D 1 82 ? 52.064 2.664 -14.793 1.00 79.85 82 LYS C CA 1
ATOM 7503 C C . LYS D 1 82 ? 51.586 3.244 -16.129 1.00 74.12 82 LYS C C 1
ATOM 7504 O O . LYS D 1 82 ? 51.050 4.351 -16.223 1.00 71.45 82 LYS C O 1
ATOM 7510 N N . LYS D 1 83 ? 51.790 2.456 -17.179 1.00 73.35 83 LYS C N 1
ATOM 7511 C CA . LYS D 1 83 ? 51.466 2.815 -18.548 1.00 65.35 83 LYS C CA 1
ATOM 7512 C C . LYS D 1 83 ? 50.271 1.966 -18.957 1.00 59.34 83 LYS C C 1
ATOM 7513 O O . LYS D 1 83 ? 50.174 0.805 -18.551 1.00 57.17 83 LYS C O 1
ATOM 7519 N N . LEU D 1 84 ? 49.363 2.541 -19.757 1.00 58.44 84 LEU C N 1
ATOM 7520 C CA . LEU D 1 84 ? 48.172 1.793 -20.162 1.00 54.12 84 LEU C CA 1
ATOM 7521 C C . LEU D 1 84 ? 48.530 0.485 -20.844 1.00 52.49 84 LEU C C 1
ATOM 7522 O O . LEU D 1 84 ? 47.845 -0.520 -20.647 1.00 51.91 84 LEU C O 1
ATOM 7527 N N . ASP D 1 85 ? 49.562 0.481 -21.692 1.00 54.02 85 ASP C N 1
ATOM 7528 C CA . ASP D 1 85 ? 49.888 -0.762 -22.384 1.00 52.57 85 ASP C CA 1
ATOM 7529 C C . ASP D 1 85 ? 50.380 -1.821 -21.403 1.00 52.18 85 ASP C C 1
ATOM 7530 O O . ASP D 1 85 ? 50.023 -3.003 -21.520 1.00 50.79 85 ASP C O 1
ATOM 7535 N N . VAL D 1 86 ? 51.168 -1.406 -20.407 1.00 56.53 86 VAL C N 1
ATOM 7536 C CA . VAL D 1 86 ? 51.640 -2.335 -19.382 1.00 57.01 86 VAL C CA 1
ATOM 7537 C C . VAL D 1 86 ? 50.469 -2.837 -18.538 1.00 53.20 86 VAL C C 1
ATOM 7538 O O . VAL D 1 86 ? 50.358 -4.035 -18.257 1.00 50.57 86 VAL C O 1
ATOM 7542 N N . LEU D 1 87 ? 49.567 -1.936 -18.137 1.00 52.56 87 LEU C N 1
ATOM 7543 C CA . LEU D 1 87 ? 48.374 -2.378 -17.414 1.00 53.69 87 LEU C CA 1
ATOM 7544 C C . LEU D 1 87 ? 47.546 -3.345 -18.247 1.00 52.32 87 LEU C C 1
ATOM 7545 O O . LEU D 1 87 ? 46.986 -4.305 -17.715 1.00 51.05 87 LEU C O 1
ATOM 7550 N N . GLY D 1 88 ? 47.413 -3.083 -19.548 1.00 51.36 88 GLY C N 1
ATOM 7551 C CA . GLY D 1 88 ? 46.603 -3.954 -20.384 1.00 49.57 88 GLY C CA 1
ATOM 7552 C C . GLY D 1 88 ? 47.202 -5.335 -20.496 1.00 46.39 88 GLY C C 1
ATOM 7553 O O . GLY D 1 88 ? 46.496 -6.343 -20.392 1.00 47.17 88 GLY C O 1
ATOM 7554 N N . ASP D 1 89 ? 48.519 -5.400 -20.686 1.00 45.77 89 ASP C N 1
ATOM 7555 C CA . ASP D 1 89 ? 49.213 -6.675 -20.591 1.00 46.42 89 ASP C CA 1
ATOM 7556 C C . ASP D 1 89 ? 48.953 -7.361 -19.254 1.00 50.48 89 ASP C C 1
ATOM 7557 O O . ASP D 1 89 ? 48.710 -8.571 -19.204 1.00 49.83 89 ASP C O 1
ATOM 7562 N N . GLU D 1 90 ? 49.039 -6.616 -18.149 1.00 47.67 90 GLU C N 1
ATOM 7563 C CA . GLU D 1 90 ? 48.847 -7.247 -16.844 1.00 50.73 90 GLU C CA 1
ATOM 7564 C C . GLU D 1 90 ? 47.424 -7.761 -16.671 1.00 50.69 90 GLU C C 1
ATOM 7565 O O . GLU D 1 90 ? 47.215 -8.886 -16.209 1.00 48.96 90 GLU C O 1
ATOM 7571 N N . ILE D 1 91 ? 46.428 -6.927 -16.994 1.00 50.32 91 ILE C N 1
ATOM 7572 C CA . ILE D 1 91 ? 45.030 -7.353 -16.936 1.00 47.99 91 ILE C CA 1
ATOM 7573 C C . ILE D 1 91 ? 44.859 -8.643 -17.719 1.00 47.71 91 ILE C C 1
ATOM 7574 O O . ILE D 1 91 ? 44.299 -9.627 -17.220 1.00 48.04 91 ILE C O 1
ATOM 7579 N N . PHE D 1 92 ? 45.384 -8.671 -18.949 1.00 45.00 92 PHE C N 1
ATOM 7580 C CA . PHE D 1 92 ? 45.183 -9.834 -19.813 1.00 47.31 92 PHE C CA 1
ATOM 7581 C C . PHE D 1 92 ? 45.917 -11.068 -19.294 1.00 49.98 92 PHE C C 1
ATOM 7582 O O . PHE D 1 92 ? 45.345 -12.166 -19.254 1.00 52.38 92 PHE C O 1
ATOM 7590 N N . ILE D 1 93 ? 47.182 -10.924 -18.899 1.00 51.28 93 ILE C N 1
ATOM 7591 C CA . ILE D 1 93 ? 47.914 -12.076 -18.365 1.00 50.98 93 ILE C CA 1
ATOM 7592 C C . ILE D 1 93 ? 47.277 -12.579 -17.065 1.00 52.27 93 ILE C C 1
ATOM 7593 O O . ILE D 1 93 ? 47.165 -13.789 -16.852 1.00 53.14 93 ILE C O 1
ATOM 7598 N N . ASN D 1 94 ? 46.850 -11.677 -16.173 1.00 51.32 94 ASN C N 1
ATOM 7599 C CA . ASN D 1 94 ? 46.181 -12.127 -14.951 1.00 55.53 94 ASN C CA 1
ATOM 7600 C C . ASN D 1 94 ? 44.924 -12.912 -15.274 1.00 54.61 94 ASN C C 1
ATOM 7601 O O . ASN D 1 94 ? 44.680 -13.968 -14.684 1.00 53.62 94 ASN C O 1
ATOM 7606 N N . ALA D 1 95 ? 44.099 -12.399 -16.196 1.00 54.17 95 ALA C N 1
ATOM 7607 C CA . ALA D 1 95 ? 42.873 -13.107 -16.552 1.00 53.28 95 ALA C CA 1
ATOM 7608 C C . ALA D 1 95 ? 43.187 -14.475 -17.133 1.00 54.01 95 ALA C C 1
ATOM 7609 O O . ALA D 1 95 ? 42.551 -15.476 -16.777 1.00 54.35 95 ALA C O 1
ATOM 7611 N N . MET D 1 96 ? 44.177 -14.542 -18.029 1.00 54.87 96 MET C N 1
ATOM 7612 C CA . MET D 1 96 ? 44.554 -15.826 -18.602 1.00 54.40 96 MET C CA 1
ATOM 7613 C C . MET D 1 96 ? 45.022 -16.781 -17.516 1.00 56.55 96 MET C C 1
ATOM 7614 O O . MET D 1 96 ? 44.571 -17.930 -17.452 1.00 57.47 96 MET C O 1
ATOM 7619 N N . ARG D 1 97 ? 45.920 -16.311 -16.639 1.00 55.66 97 ARG C N 1
ATOM 7620 C CA . ARG D 1 97 ? 46.490 -17.178 -15.607 1.00 59.38 97 ARG C CA 1
ATOM 7621 C C . ARG D 1 97 ? 45.415 -17.689 -14.676 1.00 58.56 97 ARG C C 1
ATOM 7622 O O . ARG D 1 97 ? 45.455 -18.849 -14.256 1.00 62.21 97 ARG C O 1
ATOM 7630 N N . ALA D 1 98 ? 44.447 -16.828 -14.334 1.00 60.27 98 ALA C N 1
ATOM 7631 C CA . ALA D 1 98 ? 43.390 -17.175 -13.393 1.00 63.70 98 ALA C CA 1
ATOM 7632 C C . ALA D 1 98 ? 42.322 -18.054 -14.015 1.00 63.24 98 ALA C C 1
ATOM 7633 O O . ALA D 1 98 ? 41.592 -18.723 -13.278 1.00 66.20 98 ALA C O 1
ATOM 7635 N N . SER D 1 99 ? 42.201 -18.065 -15.349 1.00 61.72 99 SER C N 1
ATOM 7636 C CA . SER D 1 99 ? 41.297 -19.022 -15.976 1.00 62.77 99 SER C CA 1
ATOM 7637 C C . SER D 1 99 ? 41.600 -20.451 -15.524 1.00 68.54 99 SER C C 1
ATOM 7638 O O . SER D 1 99 ? 40.702 -21.302 -15.492 1.00 70.02 99 SER C O 1
ATOM 7641 N N . GLY D 1 100 ? 42.852 -20.724 -15.146 1.00 66.15 100 GLY C N 1
ATOM 7642 C CA . GLY D 1 100 ? 43.292 -22.056 -14.770 1.00 68.54 100 GLY C CA 1
ATOM 7643 C C . GLY D 1 100 ? 43.414 -23.050 -15.900 1.00 72.19 100 GLY C C 1
ATOM 7644 O O . GLY D 1 100 ? 43.899 -24.163 -15.671 1.00 79.11 100 GLY C O 1
ATOM 7645 N N . ILE D 1 101 ? 43.013 -22.682 -17.113 1.00 71.57 101 ILE C N 1
ATOM 7646 C CA . ILE D 1 101 ? 42.768 -23.623 -18.201 1.00 73.16 101 ILE C CA 1
ATOM 7647 C C . ILE D 1 101 ? 43.668 -23.367 -19.406 1.00 73.29 101 ILE C C 1
ATOM 7648 O O . ILE D 1 101 ? 43.711 -24.203 -20.320 1.00 72.36 101 ILE C O 1
ATOM 7653 N N . ILE D 1 102 ? 44.379 -22.245 -19.449 1.00 70.60 102 ILE C N 1
ATOM 7654 C CA . ILE D 1 102 ? 45.377 -21.960 -20.475 1.00 67.53 102 ILE C CA 1
ATOM 7655 C C . ILE D 1 102 ? 46.714 -22.371 -19.869 1.00 67.69 102 ILE C C 1
ATOM 7656 O O . ILE D 1 102 ? 47.159 -21.697 -18.939 1.00 65.84 102 ILE C O 1
ATOM 7661 N N . LYS D 1 103 ? 47.424 -23.417 -20.353 1.00 67.91 103 LYS C N 1
ATOM 7662 C CA . LYS D 1 103 ? 48.767 -23.612 -19.741 1.00 70.32 103 LYS C CA 1
ATOM 7663 C C . LYS D 1 103 ? 49.808 -22.642 -20.332 1.00 68.30 103 LYS C C 1
ATOM 7664 O O . LYS D 1 103 ? 50.638 -22.119 -19.588 1.00 68.35 103 LYS C O 1
ATOM 7666 N N . VAL D 1 104 ? 49.695 -22.243 -21.601 1.00 68.11 104 VAL C N 1
ATOM 7667 C CA . VAL D 1 104 ? 50.801 -21.576 -22.279 1.00 64.73 104 VAL C CA 1
ATOM 7668 C C . VAL D 1 104 ? 50.280 -20.301 -22.916 1.00 67.62 104 VAL C C 1
ATOM 7669 O O . VAL D 1 104 ? 49.180 -20.283 -23.480 1.00 64.14 104 VAL C O 1
ATOM 7673 N N . LEU D 1 105 ? 51.071 -19.244 -22.806 1.00 64.49 105 LEU C N 1
ATOM 7674 C CA . LEU D 1 105 ? 50.726 -17.908 -23.248 1.00 64.09 105 LEU C CA 1
ATOM 7675 C C . LEU D 1 105 ? 51.824 -17.259 -24.072 1.00 61.59 105 LEU C C 1
ATOM 7676 O O . LEU D 1 105 ? 52.995 -17.277 -23.679 1.00 62.84 105 LEU C O 1
ATOM 7681 N N . VAL D 1 106 ? 51.430 -16.635 -25.185 1.00 60.03 106 VAL C N 1
ATOM 7682 C CA . VAL D 1 106 ? 52.277 -15.710 -25.935 1.00 56.83 106 VAL C CA 1
ATOM 7683 C C . VAL D 1 106 ? 51.642 -14.325 -25.893 1.00 53.77 106 VAL C C 1
ATOM 7684 O O . VAL D 1 106 ? 50.507 -14.139 -26.346 1.00 54.37 106 VAL C O 1
ATOM 7688 N N . SER D 1 107 ? 52.390 -13.351 -25.391 1.00 56.24 107 SER C N 1
ATOM 7689 C CA . SER D 1 107 ? 51.969 -11.956 -25.378 1.00 57.57 107 SER C CA 1
ATOM 7690 C C . SER D 1 107 ? 53.010 -11.110 -26.091 1.00 62.64 107 SER C C 1
ATOM 7691 O O . SER D 1 107 ? 54.215 -11.286 -25.880 1.00 56.91 107 SER C O 1
ATOM 7694 N N . GLU D 1 108 ? 52.534 -10.184 -26.931 1.00 54.97 108 GLU C N 1
ATOM 7695 C CA . GLU D 1 108 ? 53.448 -9.332 -27.679 1.00 58.33 108 GLU C CA 1
ATOM 7696 C C . GLU D 1 108 ? 54.536 -8.719 -26.804 1.00 65.94 108 GLU C C 1
ATOM 7697 O O . GLU D 1 108 ? 55.681 -8.583 -27.244 1.00 65.57 108 GLU C O 1
ATOM 7703 N N . GLU D 1 109 ? 54.231 -8.358 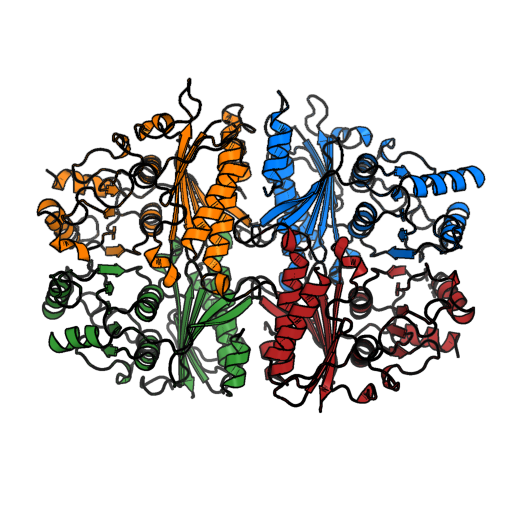-25.562 1.00 78.27 109 GLU C N 1
ATOM 7704 C CA . GLU D 1 109 ? 55.288 -7.668 -24.839 1.00 78.94 109 GLU C CA 1
ATOM 7705 C C . GLU D 1 109 ? 56.147 -8.550 -23.949 1.00 81.59 109 GLU C C 1
ATOM 7706 O O . GLU D 1 109 ? 57.047 -8.015 -23.304 1.00 84.99 109 GLU C O 1
ATOM 7712 N N . GLN D 1 110 ? 55.975 -9.857 -23.911 1.00 70.35 110 GLN C N 1
ATOM 7713 C CA . GLN D 1 110 ? 56.954 -10.646 -23.208 1.00 69.26 110 GLN C CA 1
ATOM 7714 C C . GLN D 1 110 ? 57.877 -11.216 -24.263 1.00 65.26 110 GLN C C 1
ATOM 7715 O O . GLN D 1 110 ? 57.393 -11.834 -25.207 1.00 62.16 110 GLN C O 1
ATOM 7721 N N . GLU D 1 111 ? 59.189 -11.092 -24.068 1.00 62.76 111 GLU C N 1
ATOM 7722 C CA . GLU D 1 111 ? 60.077 -11.716 -25.036 1.00 61.32 111 GLU C CA 1
ATOM 7723 C C . GLU D 1 111 ? 59.881 -13.230 -25.076 1.00 62.92 111 GLU C C 1
ATOM 7724 O O . GLU D 1 111 ? 59.796 -13.821 -26.158 1.00 58.87 111 GLU C O 1
ATOM 7730 N N . ASP D 1 112 ? 59.739 -13.863 -23.911 1.00 64.29 112 ASP C N 1
ATOM 7731 C CA . ASP D 1 112 ? 59.754 -15.315 -23.816 1.00 64.85 112 ASP C CA 1
ATOM 7732 C C . ASP D 1 112 ? 58.344 -15.883 -23.683 1.00 62.64 112 ASP C C 1
ATOM 7733 O O . ASP D 1 112 ? 57.392 -15.185 -23.333 1.00 63.26 112 ASP C O 1
ATOM 7738 N N . LEU D 1 113 ? 58.238 -17.178 -23.973 1.00 63.89 113 LEU C N 1
ATOM 7739 C CA . LEU D 1 113 ? 57.002 -17.931 -23.790 1.00 68.43 113 LEU C CA 1
ATOM 7740 C C . LEU D 1 113 ? 56.566 -17.950 -22.323 1.00 69.23 113 LEU C C 1
ATOM 7741 O O . LEU D 1 113 ? 57.389 -18.094 -21.413 1.00 67.81 113 LEU C O 1
ATOM 7746 N N . ILE D 1 114 ? 55.255 -17.836 -22.097 1.00 69.67 114 ILE C N 1
ATOM 7747 C CA . ILE D 1 114 ? 54.672 -17.896 -20.755 1.00 71.87 114 ILE C CA 1
ATOM 7748 C C . ILE D 1 114 ? 54.058 -19.269 -20.511 1.00 72.25 114 ILE C C 1
ATOM 7749 O O . ILE D 1 114 ? 53.232 -19.746 -21.303 1.00 69.33 114 ILE C O 1
ATOM 7754 N N . VAL D 1 115 ? 54.453 -19.896 -19.401 1.00 76.11 115 VAL C N 1
ATOM 7755 C CA . VAL D 1 115 ? 53.882 -21.155 -18.935 1.00 78.87 115 VAL C CA 1
ATOM 7756 C C . VAL D 1 115 ? 53.306 -20.943 -17.539 1.00 78.27 115 VAL C C 1
ATOM 7757 O O . VAL D 1 115 ? 53.960 -20.358 -16.665 1.00 78.75 115 VAL C O 1
ATOM 7761 N N . PHE D 1 116 ? 52.078 -21.403 -17.338 1.00 73.97 116 PHE C N 1
ATOM 7762 C CA . PHE D 1 116 ? 51.414 -21.245 -16.051 1.00 69.47 116 PHE C CA 1
ATOM 7763 C C . PHE D 1 116 ? 51.459 -22.532 -15.232 1.00 66.18 116 PHE C C 1
ATOM 7764 O O . PHE D 1 116 ? 51.481 -22.490 -14.005 1.00 74.32 116 PHE C O 1
ATOM 7772 N N . GLY D 1 121 ? 44.456 -27.776 -17.704 1.00 87.09 121 GLY C N 1
ATOM 7773 C CA . GLY D 1 121 ? 44.921 -26.799 -18.678 1.00 86.50 121 GLY C CA 1
ATOM 7774 C C . GLY D 1 121 ? 45.212 -27.342 -20.074 1.00 86.37 121 GLY C C 1
ATOM 7775 O O . GLY D 1 121 ? 46.233 -27.989 -20.290 1.00 89.43 121 GLY C O 1
ATOM 7776 N N . SER D 1 122 ? 44.331 -27.042 -21.032 1.00 83.42 122 SER C N 1
ATOM 7777 C CA . SER D 1 122 ? 44.348 -27.681 -22.342 1.00 84.02 122 SER C CA 1
ATOM 7778 C C . SER D 1 122 ? 44.490 -26.717 -23.518 1.00 82.01 122 SER C C 1
ATOM 7779 O O . SER D 1 122 ? 44.402 -27.158 -24.671 1.00 83.61 122 SER C O 1
ATOM 7782 N N . TYR D 1 123 ? 44.707 -25.427 -23.286 1.00 76.59 123 TYR C N 1
ATOM 7783 C CA . TYR D 1 123 ? 44.686 -24.479 -24.390 1.00 71.73 123 TYR C CA 1
ATOM 7784 C C . TYR D 1 123 ? 45.869 -23.519 -24.315 1.00 67.36 123 TYR C C 1
ATOM 7785 O O . TYR D 1 123 ? 46.493 -23.312 -23.262 1.00 68.50 123 TYR C O 1
ATOM 7794 N N . ALA D 1 124 ? 46.187 -22.958 -25.473 1.00 64.10 124 ALA C N 1
ATOM 7795 C CA . ALA D 1 124 ? 47.164 -21.898 -25.596 1.00 62.75 124 ALA C CA 1
ATOM 7796 C C . ALA D 1 124 ? 46.493 -20.713 -26.276 1.00 64.49 124 ALA C C 1
ATOM 7797 O O . ALA D 1 124 ? 45.612 -20.874 -27.129 1.00 61.89 124 ALA C O 1
ATOM 7799 N N . VAL D 1 125 ? 46.881 -19.516 -25.876 1.00 59.43 125 VAL C N 1
ATOM 7800 C CA . VAL D 1 125 ? 46.373 -18.324 -26.528 1.00 54.65 125 VAL C CA 1
ATOM 7801 C C . VAL D 1 125 ? 47.564 -17.425 -26.806 1.00 56.77 125 VAL C C 1
ATOM 7802 O O . VAL D 1 125 ? 48.550 -17.419 -26.060 1.00 59.00 125 VAL C O 1
ATOM 7806 N N . CYS D 1 126 ? 47.491 -16.705 -27.917 1.00 53.82 126 CYS C N 1
ATOM 7807 C CA . CYS D 1 126 ? 48.526 -15.763 -28.307 1.00 51.73 126 CYS C CA 1
ATOM 7808 C C . CYS D 1 126 ? 47.838 -14.437 -28.559 1.00 48.88 126 CYS C C 1
ATOM 7809 O O . CYS D 1 126 ? 46.813 -14.399 -29.245 1.00 48.38 126 CYS C O 1
ATOM 7812 N N . CYS D 1 127 ? 48.391 -13.355 -28.011 1.00 48.12 127 CYS C N 1
ATOM 7813 C CA . CYS D 1 127 ? 47.632 -12.109 -27.947 1.00 44.71 127 CYS C CA 1
ATOM 7814 C C . CYS D 1 127 ? 48.533 -10.890 -28.073 1.00 44.19 127 CYS C C 1
ATOM 7815 O O . CYS D 1 127 ? 49.666 -10.900 -27.596 1.00 45.54 127 CYS C O 1
ATOM 7818 N N . ASP D 1 128 ? 47.980 -9.826 -28.660 1.00 43.90 128 ASP C N 1
ATOM 7819 C CA . ASP D 1 128 ? 48.557 -8.468 -28.495 1.00 45.62 128 ASP C CA 1
ATOM 7820 C C . ASP D 1 128 ? 47.493 -7.813 -27.614 1.00 45.08 128 ASP C C 1
ATOM 7821 O O . ASP D 1 128 ? 46.401 -7.569 -28.097 1.00 42.85 128 ASP C O 1
ATOM 7826 N N . PRO D 1 129 ? 47.748 -7.589 -26.323 1.00 45.56 129 PRO C N 1
ATOM 7827 C CA . PRO D 1 129 ? 46.710 -7.087 -25.407 1.00 42.98 129 PRO C CA 1
ATOM 7828 C C . PRO D 1 129 ? 46.267 -5.677 -25.744 1.00 44.59 129 PRO C C 1
ATOM 7829 O O . PRO D 1 129 ? 45.069 -5.380 -25.681 1.00 42.45 129 PRO C O 1
ATOM 7833 N N . ILE D 1 130 ? 47.193 -4.800 -26.129 1.00 42.22 130 ILE C N 1
ATOM 7834 C CA . ILE D 1 130 ? 46.836 -3.523 -26.723 1.00 41.43 130 ILE C CA 1
ATOM 7835 C C . ILE D 1 130 ? 47.766 -3.326 -27.907 1.00 44.97 130 ILE C C 1
ATOM 7836 O O . ILE D 1 130 ? 48.985 -3.186 -27.713 1.00 48.08 130 ILE C O 1
ATOM 7841 N N . ASP D 1 131 ? 47.198 -3.432 -29.119 1.00 40.90 131 ASP C N 1
ATOM 7842 C CA . ASP D 1 131 ? 47.731 -3.065 -30.426 1.00 43.52 131 ASP C CA 1
ATOM 7843 C C . ASP D 1 131 ? 47.260 -1.666 -30.798 1.00 43.92 131 ASP C C 1
ATOM 7844 O O . ASP D 1 131 ? 46.129 -1.269 -30.480 1.00 40.39 131 ASP C O 1
ATOM 7849 N N . GLY D 1 132 ? 48.119 -0.933 -31.507 1.00 41.80 132 GLY C N 1
ATOM 7850 C CA . GLY D 1 132 ? 47.902 0.487 -31.693 1.00 40.40 132 GLY C CA 1
ATOM 7851 C C . GLY D 1 132 ? 48.326 1.322 -30.506 1.00 41.88 132 GLY C C 1
ATOM 7852 O O . GLY D 1 132 ? 47.750 2.385 -30.266 1.00 38.78 132 GLY C O 1
ATOM 7853 N N . SER D 1 133 ? 49.323 0.859 -29.748 1.00 43.38 133 SER C N 1
ATOM 7854 C CA . SER D 1 133 ? 49.828 1.594 -28.585 1.00 44.90 133 SER C CA 1
ATOM 7855 C C . SER D 1 133 ? 50.176 3.039 -28.925 1.00 38.80 133 SER C C 1
ATOM 7856 O O . SER D 1 133 ? 49.958 3.946 -28.120 1.00 40.29 133 SER C O 1
ATOM 7859 N N . SER D 1 134 ? 50.719 3.272 -30.112 1.00 38.46 134 SER C N 1
ATOM 7860 C CA . SER D 1 134 ? 51.109 4.628 -30.467 1.00 41.03 134 SER C CA 1
ATOM 7861 C C . SER D 1 134 ? 49.914 5.556 -30.660 1.00 38.17 134 SER C C 1
ATOM 7862 O O . SER D 1 134 ? 50.122 6.765 -30.794 1.00 40.44 134 SER C O 1
ATOM 7865 N N . ASN D 1 135 ? 48.686 5.033 -30.678 1.00 38.46 135 ASN C N 1
ATOM 7866 C CA . ASN D 1 135 ? 47.470 5.850 -30.683 1.00 36.01 135 ASN C CA 1
ATOM 7867 C C . ASN D 1 135 ? 46.896 6.117 -29.285 1.00 37.73 135 ASN C C 1
ATOM 7868 O O . ASN D 1 135 ? 46.003 6.972 -29.144 1.00 33.73 135 ASN C O 1
ATOM 7873 N N . LEU D 1 136 ? 47.392 5.426 -28.249 1.00 38.48 136 LEU C N 1
ATOM 7874 C CA . LEU D 1 136 ? 46.794 5.555 -26.916 1.00 37.56 136 LEU C CA 1
ATOM 7875 C C . LEU D 1 136 ? 46.817 7.001 -26.411 1.00 37.51 136 LEU C C 1
ATOM 7876 O O . LEU D 1 136 ? 45.810 7.508 -25.901 1.00 35.77 136 LEU C O 1
ATOM 7881 N N . ASP D 1 137 ? 47.953 7.691 -26.547 1.00 34.41 137 ASP C N 1
ATOM 7882 C CA . ASP D 1 137 ? 48.014 9.071 -26.057 1.00 38.50 137 ASP C CA 1
ATOM 7883 C C . ASP D 1 137 ? 47.032 10.007 -26.750 1.00 37.57 137 ASP C C 1
ATOM 7884 O O . ASP D 1 137 ? 46.758 11.092 -26.221 1.00 39.62 137 ASP C O 1
ATOM 7889 N N . ALA D 1 138 ? 46.512 9.634 -27.920 1.00 35.24 138 ALA C N 1
ATOM 7890 C CA . ALA D 1 138 ? 45.523 10.460 -28.603 1.00 36.74 138 ALA C CA 1
ATOM 7891 C C . ALA D 1 138 ? 44.089 10.066 -28.267 1.00 32.70 138 ALA C C 1
ATOM 7892 O O . ALA D 1 138 ? 43.153 10.756 -28.693 1.00 33.72 138 ALA C O 1
ATOM 7894 N N . GLY D 1 139 ? 43.899 8.958 -27.556 1.00 30.30 139 GLY C N 1
ATOM 7895 C CA . GLY D 1 139 ? 42.572 8.517 -27.198 1.00 30.04 139 GLY C CA 1
ATOM 7896 C C . GLY D 1 139 ? 41.763 8.003 -28.364 1.00 30.61 139 GLY C C 1
ATOM 7897 O O . GLY D 1 139 ? 40.536 7.961 -28.284 1.00 29.06 139 GLY C O 1
ATOM 7898 N N . VAL D 1 140 ? 42.442 7.653 -29.446 1.00 30.02 140 VAL C N 1
ATOM 7899 C CA . VAL D 1 140 ? 41.713 7.120 -30.623 1.00 31.98 140 VAL C CA 1
ATOM 7900 C C . VAL D 1 140 ? 41.533 5.610 -30.468 1.00 31.94 140 VAL C C 1
ATOM 7901 O O . VAL D 1 140 ? 41.891 5.085 -29.416 1.00 30.65 140 VAL C O 1
ATOM 7905 N N . SER D 1 141 ? 41.037 4.941 -31.498 1.00 30.30 141 SER C N 1
ATOM 7906 C CA . SER D 1 141 ? 40.688 3.532 -31.360 1.00 30.30 141 SER C CA 1
ATOM 7907 C C . SER D 1 141 ? 41.936 2.653 -31.265 1.00 31.61 141 SER C C 1
ATOM 7908 O O . SER D 1 141 ? 42.927 2.854 -31.982 1.00 33.58 141 SER C O 1
ATOM 7911 N N . VAL D 1 142 ? 41.880 1.670 -30.378 1.00 29.12 142 VAL C N 1
ATOM 7912 C CA . VAL D 1 142 ? 42.949 0.680 -30.239 1.00 34.26 142 VAL C CA 1
ATOM 7913 C C . VAL D 1 142 ? 42.251 -0.665 -30.089 1.00 31.84 142 VAL C C 1
ATOM 7914 O O . VAL D 1 142 ? 41.035 -0.734 -30.263 1.00 31.37 142 VAL C O 1
ATOM 7918 N N . GLY D 1 143 ? 42.981 -1.748 -29.813 1.00 33.66 143 GLY C N 1
ATOM 7919 C CA . GLY D 1 143 ? 42.250 -3.003 -29.656 1.00 31.57 143 GLY C CA 1
ATOM 7920 C C . GLY D 1 143 ? 43.135 -4.123 -29.165 1.00 36.70 143 GLY C C 1
ATOM 7921 O O . GLY D 1 143 ? 44.353 -3.979 -29.062 1.00 40.89 143 GLY C O 1
ATOM 7922 N N . THR D 1 144 ? 42.483 -5.238 -28.826 1.00 37.55 144 THR C N 1
ATOM 7923 C CA . THR D 1 144 ? 43.129 -6.479 -28.400 1.00 36.84 144 THR C CA 1
ATOM 7924 C C . THR D 1 144 ? 42.885 -7.538 -29.464 1.00 41.69 144 THR C C 1
ATOM 7925 O O . THR D 1 144 ? 41.786 -7.624 -30.016 1.00 41.00 144 THR C O 1
ATOM 7929 N N . ILE D 1 145 ? 43.890 -8.362 -29.738 1.00 40.93 145 ILE C N 1
ATOM 7930 C CA . ILE D 1 145 ? 43.774 -9.370 -30.791 1.00 43.92 145 ILE C CA 1
ATOM 7931 C C . ILE D 1 145 ? 44.334 -10.684 -30.277 1.00 44.84 145 ILE C C 1
ATOM 7932 O O . ILE D 1 145 ? 45.366 -10.695 -29.597 1.00 46.13 145 ILE C O 1
ATOM 7937 N N . ALA D 1 146 ? 43.648 -11.791 -30.586 1.00 45.72 146 ALA C N 1
ATOM 7938 C CA . ALA D 1 146 ? 44.012 -13.061 -29.981 1.00 46.28 146 ALA C CA 1
ATOM 7939 C C . ALA D 1 146 ? 43.666 -14.249 -30.874 1.00 48.52 146 ALA C C 1
ATOM 7940 O O . ALA D 1 146 ? 42.606 -14.288 -31.518 1.00 46.94 146 ALA C O 1
ATOM 7942 N N . SER D 1 147 ? 44.577 -15.226 -30.876 1.00 48.74 147 SER C N 1
ATOM 7943 C CA . SER D 1 147 ? 44.379 -16.537 -31.483 1.00 52.47 147 SER C CA 1
ATOM 7944 C C . SER D 1 147 ? 44.405 -17.603 -30.398 1.00 54.56 147 SER C C 1
ATOM 7945 O O . SER D 1 147 ? 45.126 -17.477 -29.400 1.00 52.71 147 SER C O 1
ATOM 7948 N N . ILE D 1 148 ? 43.619 -18.659 -30.605 1.00 55.23 148 ILE C N 1
ATOM 7949 C CA . ILE D 1 148 ? 43.478 -19.725 -29.623 1.00 57.95 148 ILE C CA 1
ATOM 7950 C C . ILE D 1 148 ? 43.842 -21.044 -30.305 1.00 60.29 148 ILE C C 1
ATOM 7951 O O . ILE D 1 148 ? 43.389 -21.318 -31.424 1.00 61.09 148 ILE C O 1
ATOM 7956 N N . PHE D 1 149 ? 44.675 -21.844 -29.646 1.00 60.27 149 PHE C N 1
ATOM 7957 C CA . PHE D 1 149 ? 45.068 -23.166 -30.117 1.00 60.71 149 PHE C CA 1
ATOM 7958 C C . PHE D 1 149 ? 44.713 -24.202 -29.064 1.00 67.40 149 PHE C C 1
ATOM 7959 O O . PHE D 1 149 ? 44.945 -23.968 -27.867 1.00 65.88 149 PHE C O 1
ATOM 7967 N N . ARG D 1 150 ? 44.142 -25.346 -29.492 1.00 68.57 150 ARG C N 1
ATOM 7968 C CA . ARG D 1 150 ? 44.087 -26.500 -28.597 1.00 71.51 150 ARG C CA 1
ATOM 7969 C C . ARG D 1 150 ? 45.436 -27.201 -28.626 1.00 72.88 150 ARG C C 1
ATOM 7970 O O . ARG D 1 150 ? 46.087 -27.287 -29.674 1.00 71.84 150 ARG C O 1
ATOM 7972 N N . LEU D 1 151 ? 45.875 -27.667 -27.460 1.00 76.14 151 LEU C N 1
ATOM 7973 C CA . LEU D 1 151 ? 47.236 -28.193 -27.299 1.00 78.44 151 LEU C CA 1
ATOM 7974 C C . LEU D 1 151 ? 47.524 -29.488 -28.068 1.00 74.40 151 LEU C C 1
ATOM 7975 O O . LEU D 1 151 ? 46.756 -29.913 -28.925 1.00 75.54 151 LEU C O 1
ATOM 7980 N N . VAL D 1 162 ? 53.318 -26.796 -30.557 1.00 66.40 162 VAL C N 1
ATOM 7981 C CA . VAL D 1 162 ? 52.284 -26.155 -29.755 1.00 81.11 162 VAL C CA 1
ATOM 7982 C C . VAL D 1 162 ? 51.715 -24.830 -30.290 1.00 85.03 162 VAL C C 1
ATOM 7983 O O . VAL D 1 162 ? 50.649 -24.444 -29.855 1.00 79.90 162 VAL C O 1
ATOM 7987 N N . LEU D 1 163 ? 52.343 -24.165 -31.259 1.00 106.48 163 LEU C N 1
ATOM 7988 C CA . LEU D 1 163 ? 51.797 -22.880 -31.734 1.00 99.35 163 LEU C CA 1
ATOM 7989 C C . LEU D 1 163 ? 52.122 -22.574 -33.199 1.00 98.66 163 LEU C C 1
ATOM 7990 O O . LEU D 1 163 ? 52.617 -21.495 -33.527 1.00 98.46 163 LEU C O 1
ATOM 7995 N N . ARG D 1 164 ? 51.818 -23.474 -34.144 1.00 86.18 164 ARG C N 1
ATOM 7996 C CA . ARG D 1 164 ? 52.472 -23.328 -35.444 1.00 75.62 164 ARG C CA 1
ATOM 7997 C C . ARG D 1 164 ? 51.586 -23.035 -36.663 1.00 72.66 164 ARG C C 1
ATOM 7998 O O . ARG D 1 164 ? 51.425 -21.862 -37.003 1.00 71.57 164 ARG C O 1
ATOM 8006 N N . CYS D 1 165 ? 51.047 -24.022 -37.376 1.00 71.63 165 CYS C N 1
ATOM 8007 C CA . CYS D 1 165 ? 50.418 -23.685 -38.655 1.00 66.44 165 CYS C CA 1
ATOM 8008 C C . CYS D 1 165 ? 49.102 -22.935 -38.468 1.00 65.69 165 CYS C C 1
ATOM 8009 O O . CYS D 1 165 ? 48.288 -23.272 -37.603 1.00 66.76 165 CYS C O 1
ATOM 8012 N N . GLY D 1 166 ? 48.879 -21.947 -39.343 1.00 61.45 166 GLY C N 1
ATOM 8013 C CA . GLY D 1 166 ? 47.750 -21.040 -39.190 1.00 61.73 166 GLY C CA 1
ATOM 8014 C C . GLY D 1 166 ? 46.393 -21.703 -39.313 1.00 63.38 166 GLY C C 1
ATOM 8015 O O . GLY D 1 166 ? 45.419 -21.248 -38.703 1.00 62.89 166 GLY C O 1
ATOM 8016 N N . LYS D 1 167 ? 46.302 -22.787 -40.085 1.00 63.75 167 LYS C N 1
ATOM 8017 C CA . LYS D 1 167 ? 45.033 -23.497 -40.210 1.00 64.60 167 LYS C CA 1
ATOM 8018 C C . LYS D 1 167 ? 44.666 -24.261 -38.943 1.00 64.54 167 LYS C C 1
ATOM 8019 O O . LYS D 1 167 ? 43.555 -24.794 -38.858 1.00 67.62 167 LYS C O 1
ATOM 8025 N N . GLU D 1 168 ? 45.550 -24.311 -37.947 1.00 63.49 168 GLU C N 1
ATOM 8026 C CA . GLU D 1 168 ? 45.319 -25.108 -36.747 1.00 63.87 168 GLU C CA 1
ATOM 8027 C C . GLU D 1 168 ? 44.799 -24.279 -35.561 1.00 66.50 168 GLU C C 1
ATOM 8028 O O . GLU D 1 168 ? 44.854 -24.747 -34.414 1.00 64.37 168 GLU C O 1
ATOM 8034 N N . MET D 1 169 ? 44.317 -23.060 -35.807 1.00 61.34 169 MET C N 1
ATOM 8035 C CA . MET D 1 169 ? 43.597 -22.313 -34.783 1.00 62.15 169 MET C CA 1
ATOM 8036 C C . MET D 1 169 ? 42.188 -22.864 -34.601 1.00 61.73 169 MET C C 1
ATOM 8037 O O . MET D 1 169 ? 41.499 -23.184 -35.575 1.00 66.53 169 MET C O 1
ATOM 8042 N N . VAL D 1 170 ? 41.749 -22.966 -33.351 1.00 58.04 170 VAL C N 1
ATOM 8043 C CA . VAL D 1 170 ? 40.347 -23.291 -33.111 1.00 61.22 170 VAL C CA 1
ATOM 8044 C C . VAL D 1 170 ? 39.477 -22.033 -33.073 1.00 62.75 170 VAL C C 1
ATOM 8045 O O . VAL D 1 170 ? 38.285 -22.092 -33.396 1.00 61.39 170 VAL C O 1
ATOM 8049 N N . ALA D 1 171 ? 40.041 -20.881 -32.713 1.00 59.89 171 ALA C N 1
ATOM 8050 C CA . ALA D 1 171 ? 39.217 -19.684 -32.630 1.00 57.86 171 ALA C CA 1
ATOM 8051 C C . ALA D 1 171 ? 40.087 -18.454 -32.752 1.00 54.64 171 ALA C C 1
ATOM 8052 O O . ALA D 1 171 ? 41.280 -18.464 -32.421 1.00 50.94 171 ALA C O 1
ATOM 8054 N N . ALA D 1 172 ? 39.449 -17.371 -33.183 1.00 52.98 172 ALA C N 1
ATOM 8055 C CA . ALA D 1 172 ? 40.155 -16.101 -33.211 1.00 47.62 172 ALA C CA 1
ATOM 8056 C C . ALA D 1 172 ? 39.185 -14.976 -32.886 1.00 49.85 172 ALA C C 1
ATOM 8057 O O . ALA D 1 172 ? 37.978 -15.082 -33.130 1.00 46.52 172 ALA C O 1
ATOM 8059 N N . CYS D 1 173 ? 39.721 -13.892 -32.331 1.00 46.11 173 CYS C N 1
ATOM 8060 C CA . CYS D 1 173 ? 38.843 -12.774 -32.027 1.00 42.06 173 CYS C CA 1
ATOM 8061 C C . CYS D 1 173 ? 39.670 -11.520 -31.810 1.00 41.69 173 CYS C C 1
ATOM 8062 O O . CYS D 1 173 ? 40.898 -11.567 -31.655 1.00 43.42 173 CYS C O 1
ATOM 8065 N N . TYR D 1 174 ? 38.966 -10.390 -31.830 1.00 41.03 174 TYR C N 1
ATOM 8066 C CA . TYR D 1 174 ? 39.513 -9.108 -31.409 1.00 40.29 174 TYR C CA 1
ATOM 8067 C C . TYR D 1 174 ? 38.442 -8.306 -30.677 1.00 40.81 174 TYR C C 1
ATOM 8068 O O . TYR D 1 174 ? 37.238 -8.530 -30.832 1.00 39.86 174 TYR C O 1
ATOM 8077 N N . ALA D 1 175 ? 38.912 -7.395 -29.830 1.00 38.05 175 ALA C N 1
ATOM 8078 C CA . ALA D 1 175 ? 38.096 -6.348 -29.237 1.00 36.84 175 ALA C CA 1
ATOM 8079 C C . ALA D 1 175 ? 38.592 -5.027 -29.796 1.00 38.08 175 ALA C C 1
ATOM 8080 O O . ALA D 1 175 ? 39.804 -4.769 -29.797 1.00 35.93 175 ALA C O 1
ATOM 8082 N N . MET D 1 176 ? 37.682 -4.207 -30.291 1.00 35.08 176 MET C N 1
ATOM 8083 C CA . MET D 1 176 ? 38.085 -2.955 -30.901 1.00 32.53 176 MET C CA 1
ATOM 8084 C C . MET D 1 176 ? 37.553 -1.901 -29.914 1.00 33.68 176 MET C C 1
ATOM 8085 O O . MET D 1 176 ? 36.336 -1.800 -29.701 1.00 32.62 176 MET C O 1
ATOM 8090 N N . TYR D 1 177 ? 38.459 -1.178 -29.253 1.00 33.56 177 TYR C N 1
ATOM 8091 C CA . TYR D 1 177 ? 38.121 -0.136 -28.280 1.00 31.69 177 TYR C CA 1
ATOM 8092 C C . TYR D 1 177 ? 38.088 1.190 -29.025 1.00 33.94 177 TYR C C 1
ATOM 8093 O O . TYR D 1 177 ? 39.126 1.857 -29.200 1.00 30.84 177 TYR C O 1
ATOM 8102 N N . GLY D 1 178 ? 36.896 1.564 -29.491 1.00 31.38 178 GLY C N 1
ATOM 8103 C CA . GLY D 1 178 ? 36.729 2.843 -30.148 1.00 30.97 178 GLY C CA 1
ATOM 8104 C C . GLY D 1 178 ? 35.745 3.723 -29.398 1.00 33.18 178 GLY C C 1
ATOM 8105 O O . GLY D 1 178 ? 35.683 3.663 -28.162 1.00 28.75 178 GLY C O 1
ATOM 8106 N N . SER D 1 179 ? 34.961 4.529 -30.128 1.00 32.81 179 SER C N 1
ATOM 8107 C CA . SER D 1 179 ? 33.908 5.328 -29.489 1.00 28.82 179 SER C CA 1
ATOM 8108 C C . SER D 1 179 ? 32.844 4.428 -28.873 1.00 32.54 179 SER C C 1
ATOM 8109 O O . SER D 1 179 ? 32.146 4.837 -27.941 1.00 30.35 179 SER C O 1
ATOM 8112 N N . SER D 1 180 ? 32.740 3.204 -29.376 1.00 30.71 180 SER C N 1
ATOM 8113 C CA . SER D 1 180 ? 32.070 2.082 -28.747 1.00 33.64 180 SER C CA 1
ATOM 8114 C C . SER D 1 180 ? 33.017 0.888 -28.788 1.00 33.37 180 SER C C 1
ATOM 8115 O O . SER D 1 180 ? 33.953 0.853 -29.595 1.00 31.40 180 SER C O 1
ATOM 8118 N N . THR D 1 181 ? 32.796 -0.075 -27.893 1.00 28.78 181 THR C N 1
ATOM 8119 C CA . THR D 1 181 ? 33.632 -1.275 -27.817 1.00 34.41 181 THR C CA 1
ATOM 8120 C C . THR D 1 181 ? 32.953 -2.453 -28.519 1.00 35.20 181 THR C C 1
ATOM 8121 O O . THR D 1 181 ? 31.797 -2.784 -28.230 1.00 34.79 181 THR C O 1
ATOM 8125 N N . HIS D 1 182 ? 33.689 -3.118 -29.416 1.00 36.84 182 HIS C N 1
ATOM 8126 C CA . HIS D 1 182 ? 33.109 -4.210 -30.184 1.00 35.86 182 HIS C CA 1
ATOM 8127 C C . HIS D 1 182 ? 33.968 -5.448 -30.019 1.00 36.40 182 HIS C C 1
ATOM 8128 O O . HIS D 1 182 ? 35.185 -5.351 -29.921 1.00 37.26 182 HIS C O 1
ATOM 8135 N N . LEU D 1 183 ? 33.344 -6.613 -29.987 1.00 36.76 183 LEU C N 1
ATOM 8136 C CA . LEU D 1 183 ? 34.068 -7.876 -30.005 1.00 37.18 183 LEU C CA 1
ATOM 8137 C C . LEU D 1 183 ? 33.691 -8.629 -31.273 1.00 40.41 183 LEU C C 1
ATOM 8138 O O . LEU D 1 183 ? 32.513 -8.862 -31.531 1.00 41.52 183 LEU C O 1
ATOM 8143 N N . VAL D 1 184 ? 34.678 -9.033 -32.058 1.00 38.06 184 VAL C N 1
ATOM 8144 C CA . VAL D 1 184 ? 34.412 -9.773 -33.285 1.00 40.85 184 VAL C CA 1
ATOM 8145 C C . VAL D 1 184 ? 35.104 -11.124 -33.180 1.00 42.32 184 VAL C C 1
ATOM 8146 O O . VAL D 1 184 ? 36.286 -11.200 -32.823 1.00 36.43 184 VAL C O 1
ATOM 8150 N N . LEU D 1 185 ? 34.360 -12.189 -33.485 1.00 43.17 185 LEU C N 1
ATOM 8151 C CA . LEU D 1 185 ? 34.732 -13.528 -33.054 1.00 47.05 185 LEU C CA 1
ATOM 8152 C C . LEU D 1 185 ? 34.433 -14.560 -34.139 1.00 49.85 185 LEU C C 1
ATOM 8153 O O . LEU D 1 185 ? 33.384 -14.502 -34.792 1.00 50.41 185 LEU C O 1
ATOM 8158 N N . THR D 1 186 ? 35.360 -15.506 -34.343 1.00 48.98 186 THR C N 1
ATOM 8159 C CA . THR D 1 186 ? 35.061 -16.695 -35.133 1.00 54.95 186 THR C CA 1
ATOM 8160 C C . THR D 1 186 ? 35.427 -17.943 -34.345 1.00 54.42 186 THR C C 1
ATOM 8161 O O . THR D 1 186 ? 36.493 -18.018 -33.709 1.00 57.76 186 THR C O 1
ATOM 8165 N N . LEU D 1 187 ? 34.512 -18.908 -34.389 1.00 56.60 187 LEU C N 1
ATOM 8166 C CA . LEU D 1 187 ? 34.690 -20.221 -33.801 1.00 59.51 187 LEU C CA 1
ATOM 8167 C C . LEU D 1 187 ? 35.079 -21.265 -34.839 1.00 62.99 187 LEU C C 1
ATOM 8168 O O . LEU D 1 187 ? 35.332 -22.420 -34.472 1.00 65.97 187 LEU C O 1
ATOM 8173 N N . GLY D 1 188 ? 35.102 -20.893 -36.118 1.00 62.06 188 GLY C N 1
ATOM 8174 C CA . GLY D 1 188 ? 35.313 -21.851 -37.186 1.00 63.45 188 GLY C CA 1
ATOM 8175 C C . GLY D 1 188 ? 34.243 -21.798 -38.260 1.00 66.35 188 GLY C C 1
ATOM 8176 O O . GLY D 1 188 ? 34.496 -22.178 -39.405 1.00 69.82 188 GLY C O 1
ATOM 8177 N N . ASP D 1 189 ? 33.040 -21.330 -37.915 1.00 66.64 189 ASP C N 1
ATOM 8178 C CA . ASP D 1 189 ? 31.914 -21.293 -38.854 1.00 71.03 189 ASP C CA 1
ATOM 8179 C C . ASP D 1 189 ? 31.361 -19.872 -38.885 1.00 71.32 189 ASP C C 1
ATOM 8180 O O . ASP D 1 189 ? 30.388 -19.562 -38.195 1.00 71.40 189 ASP C O 1
ATOM 8185 N N . GLY D 1 190 ? 31.970 -19.022 -39.707 1.00 67.44 190 GLY C N 1
ATOM 8186 C CA . GLY D 1 190 ? 31.510 -17.655 -39.852 1.00 61.16 190 GLY C CA 1
ATOM 8187 C C . GLY D 1 190 ? 31.971 -16.775 -38.706 1.00 58.33 190 GLY C C 1
ATOM 8188 O O . GLY D 1 190 ? 32.712 -17.193 -37.806 1.00 55.82 190 GLY C O 1
ATOM 8189 N N . VAL D 1 191 ? 31.503 -15.525 -38.748 1.00 56.77 191 VAL C N 1
ATOM 8190 C CA . VAL D 1 191 ? 31.935 -14.473 -37.836 1.00 52.82 191 VAL C CA 1
ATOM 8191 C C . VAL D 1 191 ? 30.710 -13.843 -37.177 1.00 54.53 191 VAL C C 1
ATOM 8192 O O . VAL D 1 191 ? 29.669 -13.655 -37.822 1.00 52.88 191 VAL C O 1
ATOM 8196 N N . ASP D 1 192 ? 30.845 -13.498 -35.893 1.00 51.53 192 ASP C N 1
ATOM 8197 C CA . ASP D 1 192 ? 29.815 -12.763 -35.174 1.00 48.89 192 ASP C CA 1
ATOM 8198 C C . ASP D 1 192 ? 30.426 -11.581 -34.433 1.00 48.29 192 ASP C C 1
ATOM 8199 O O . ASP D 1 192 ? 31.471 -11.718 -33.790 1.00 46.43 192 ASP C O 1
ATOM 8204 N N . GLY D 1 193 ? 29.744 -10.439 -34.514 1.00 48.06 193 GLY C N 1
ATOM 8205 C CA . GLY D 1 193 ? 30.161 -9.202 -33.867 1.00 44.45 193 GLY C CA 1
ATOM 8206 C C . GLY D 1 193 ? 29.191 -8.787 -32.768 1.00 44.95 193 GLY C C 1
ATOM 8207 O O . GLY D 1 193 ? 27.963 -8.872 -32.931 1.00 47.40 193 GLY C O 1
ATOM 8208 N N . PHE D 1 194 ? 29.762 -8.327 -31.654 1.00 43.88 194 PHE C N 1
ATOM 8209 C CA . PHE D 1 194 ? 29.062 -7.995 -30.422 1.00 40.12 194 PHE C CA 1
ATOM 8210 C C . PHE D 1 194 ? 29.416 -6.580 -30.016 1.00 41.30 194 PHE C C 1
ATOM 8211 O O . PHE D 1 194 ? 30.543 -6.135 -30.224 1.00 39.68 194 PHE C O 1
ATOM 8219 N N . THR D 1 195 ? 28.464 -5.889 -29.404 1.00 37.68 195 THR C N 1
ATOM 8220 C CA . THR D 1 195 ? 28.690 -4.543 -28.887 1.00 39.02 195 THR C CA 1
ATOM 8221 C C . THR D 1 195 ? 28.633 -4.590 -27.362 1.00 39.80 195 THR C C 1
ATOM 8222 O O . THR D 1 195 ? 27.744 -5.232 -26.800 1.00 39.63 195 THR C O 1
ATOM 8226 N N . LEU D 1 196 ? 29.586 -3.937 -26.695 1.00 37.89 196 LEU C N 1
ATOM 8227 C CA . LEU D 1 196 ? 29.601 -3.926 -25.238 1.00 37.26 196 LEU C CA 1
ATOM 8228 C C . LEU D 1 196 ? 28.534 -2.962 -24.728 1.00 39.09 196 LEU C C 1
ATOM 8229 O O . LEU D 1 196 ? 28.569 -1.767 -25.038 1.00 32.77 196 LEU C O 1
ATOM 8234 N N . ASP D 1 197 ? 27.571 -3.483 -23.962 1.00 38.41 197 ASP C N 1
ATOM 8235 C CA . ASP D 1 197 ? 26.584 -2.666 -23.263 1.00 40.55 197 ASP C CA 1
ATOM 8236 C C . ASP D 1 197 ? 27.140 -2.381 -21.870 1.00 42.71 197 ASP C C 1
ATOM 8237 O O . ASP D 1 197 ? 27.219 -3.283 -21.020 1.00 43.56 197 ASP C O 1
ATOM 8242 N N . THR D 1 198 ? 27.547 -1.130 -21.653 1.00 41.00 198 THR C N 1
ATOM 8243 C CA . THR D 1 198 ? 28.129 -0.758 -20.376 1.00 43.61 198 THR C CA 1
ATOM 8244 C C . THR D 1 198 ? 27.071 -0.621 -19.285 1.00 46.53 198 THR C C 1
ATOM 8245 O O . THR D 1 198 ? 27.405 -0.791 -18.106 1.00 49.86 198 THR C O 1
ATOM 8249 N N . ASN D 1 199 ? 25.808 -0.324 -19.641 1.00 43.30 199 ASN C N 1
ATOM 8250 C CA . ASN D 1 199 ? 24.745 -0.371 -18.630 1.00 45.94 199 ASN C CA 1
ATOM 8251 C C . ASN D 1 199 ? 24.704 -1.751 -17.979 1.00 46.77 199 ASN C C 1
ATOM 8252 O O . ASN D 1 199 ? 24.622 -1.873 -16.752 1.00 45.58 199 ASN C O 1
ATOM 8257 N N . LEU D 1 200 ? 24.805 -2.805 -18.792 1.00 44.23 200 LEU C N 1
ATOM 8258 C CA . LEU D 1 200 ? 24.652 -4.179 -18.344 1.00 46.43 200 LEU C CA 1
ATOM 8259 C C . LEU D 1 200 ? 25.973 -4.930 -18.214 1.00 45.55 200 LEU C C 1
ATOM 8260 O O . LEU D 1 200 ? 25.976 -6.057 -17.712 1.00 47.72 200 LEU C O 1
ATOM 8265 N N . GLY D 1 201 ? 27.081 -4.337 -18.631 1.00 44.41 201 GLY C N 1
ATOM 8266 C CA . GLY D 1 201 ? 28.344 -5.055 -18.667 1.00 46.33 201 GLY C CA 1
ATOM 8267 C C . GLY D 1 201 ? 28.280 -6.343 -19.460 1.00 46.58 201 GLY C C 1
ATOM 8268 O O . GLY D 1 201 ? 28.828 -7.365 -19.026 1.00 48.44 201 GLY C O 1
ATOM 8269 N N . GLU D 1 202 ? 27.597 -6.335 -20.600 1.00 44.01 202 GLU C N 1
ATOM 8270 C CA . GLU D 1 202 ? 27.495 -7.558 -21.389 1.00 43.47 202 GLU C CA 1
ATOM 8271 C C . GLU D 1 202 ? 27.797 -7.252 -22.849 1.00 41.74 202 GLU C C 1
ATOM 8272 O O . GLU D 1 202 ? 27.358 -6.231 -23.378 1.00 41.77 202 GLU C O 1
ATOM 8278 N N . PHE D 1 203 ? 28.572 -8.118 -23.496 1.00 40.47 203 PHE C N 1
ATOM 8279 C CA . PHE D 1 203 ? 28.646 -8.056 -24.946 1.00 43.38 203 PHE C CA 1
ATOM 8280 C C . PHE D 1 203 ? 27.336 -8.600 -25.508 1.00 44.69 203 PHE C C 1
ATOM 8281 O O . PHE D 1 203 ? 26.893 -9.684 -25.121 1.00 45.92 203 PHE C O 1
ATOM 8289 N N . ILE D 1 204 ? 26.700 -7.850 -26.405 1.00 41.11 204 ILE C N 1
ATOM 8290 C CA . ILE D 1 204 ? 25.403 -8.225 -26.956 1.00 42.68 204 ILE C CA 1
ATOM 8291 C C . ILE D 1 204 ? 25.537 -8.425 -28.463 1.00 46.21 204 ILE C C 1
ATOM 8292 O O . ILE D 1 204 ? 26.113 -7.579 -29.161 1.00 43.25 204 ILE C O 1
ATOM 8297 N N . LEU D 1 205 ? 25.052 -9.564 -28.957 1.00 45.61 205 LEU C N 1
ATOM 8298 C CA . LEU D 1 205 ? 25.107 -9.842 -30.392 1.00 46.69 205 LEU C CA 1
ATOM 8299 C C . LEU D 1 205 ? 24.452 -8.719 -31.183 1.00 49.81 205 LEU C C 1
ATOM 8300 O O . LEU D 1 205 ? 23.272 -8.411 -30.976 1.00 49.23 205 LEU C O 1
ATOM 8305 N N . THR D 1 206 ? 25.222 -8.073 -32.069 1.00 46.04 206 THR C N 1
ATOM 8306 C CA . THR D 1 206 ? 24.665 -7.014 -32.901 1.00 47.78 206 THR C CA 1
ATOM 8307 C C . THR D 1 206 ? 24.947 -7.178 -34.389 1.00 50.66 206 THR C C 1
ATOM 8308 O O . THR D 1 206 ? 24.243 -6.559 -35.191 1.00 50.51 206 THR C O 1
ATOM 8312 N N . HIS D 1 207 ? 25.944 -7.972 -34.780 1.00 48.30 207 HIS C N 1
ATOM 8313 C CA . HIS D 1 207 ? 26.297 -8.208 -36.185 1.00 50.48 207 HIS C CA 1
ATOM 8314 C C . HIS D 1 207 ? 26.465 -9.705 -36.388 1.00 50.05 207 HIS C C 1
ATOM 8315 O O . HIS D 1 207 ? 27.593 -10.205 -36.506 1.00 51.13 207 HIS C O 1
ATOM 8322 N N . PRO D 1 208 ? 25.369 -10.455 -36.404 1.00 52.89 208 PRO C N 1
ATOM 8323 C CA . PRO D 1 208 ? 25.474 -11.903 -36.597 1.00 52.41 208 PRO C CA 1
ATOM 8324 C C . PRO D 1 208 ? 25.704 -12.264 -38.049 1.00 53.40 208 PRO C C 1
ATOM 8325 O O . PRO D 1 208 ? 25.241 -11.578 -38.967 1.00 53.87 208 PRO C O 1
ATOM 8329 N N . ASN D 1 209 ? 26.442 -13.360 -38.243 1.00 53.36 209 ASN C N 1
ATOM 8330 C CA . ASN D 1 209 ? 26.803 -13.838 -39.579 1.00 54.19 209 ASN C CA 1
ATOM 8331 C C . ASN D 1 209 ? 27.367 -12.690 -40.408 1.00 53.92 209 ASN C C 1
ATOM 8332 O O . ASN D 1 209 ? 26.935 -12.417 -41.529 1.00 55.17 209 ASN C O 1
ATOM 8337 N N . LEU D 1 210 ? 28.319 -11.986 -39.806 1.00 53.74 210 LEU C N 1
ATOM 8338 C CA . LEU D 1 210 ? 28.953 -10.837 -40.432 1.00 52.54 210 LEU C CA 1
ATOM 8339 C C . LEU D 1 210 ? 29.621 -11.230 -41.750 1.00 52.97 210 LEU C C 1
ATOM 8340 O O . LEU D 1 210 ? 30.444 -12.151 -41.785 1.00 53.08 210 LEU C O 1
ATOM 8345 N N . ARG D 1 211 ? 29.283 -10.513 -42.831 1.00 50.66 211 ARG C N 1
ATOM 8346 C CA . ARG D 1 211 ? 29.819 -10.763 -44.173 1.00 54.15 211 ARG C CA 1
ATOM 8347 C C . ARG D 1 211 ? 30.480 -9.498 -44.703 1.00 53.25 211 ARG C C 1
ATOM 8348 O O . ARG D 1 211 ? 29.825 -8.453 -44.794 1.00 51.56 211 ARG C O 1
ATOM 8356 N N . ILE D 1 212 ? 31.747 -9.592 -45.094 1.00 51.70 212 ILE C N 1
ATOM 8357 C CA . ILE D 1 212 ? 32.436 -8.400 -45.592 1.00 50.44 212 ILE C CA 1
ATOM 8358 C C . ILE D 1 212 ? 32.041 -8.184 -47.052 1.00 51.67 212 ILE C C 1
ATOM 8359 O O . ILE D 1 212 ? 32.091 -9.139 -47.844 1.00 51.32 212 ILE C O 1
ATOM 8364 N N . PRO D 1 213 ? 31.624 -6.979 -47.436 1.00 49.41 213 PRO C N 1
ATOM 8365 C CA . PRO D 1 213 ? 31.194 -6.742 -48.821 1.00 50.04 213 PRO C CA 1
ATOM 8366 C C . PRO D 1 213 ? 32.273 -7.123 -49.812 1.00 53.00 213 PRO C C 1
ATOM 8367 O O . PRO D 1 213 ? 33.465 -6.842 -49.592 1.00 51.78 213 PRO C O 1
ATOM 8371 N N . PRO D 1 214 ? 31.889 -7.766 -50.925 1.00 54.13 214 PRO C N 1
ATOM 8372 C CA . PRO D 1 214 ? 32.895 -8.227 -51.889 1.00 51.55 214 PRO C CA 1
ATOM 8373 C C . PRO D 1 214 ? 33.606 -7.105 -52.588 1.00 54.72 214 PRO C C 1
ATOM 8374 O O . PRO D 1 214 ? 34.703 -7.329 -53.108 1.00 54.03 214 PRO C O 1
ATOM 8378 N N . GLN D 1 215 ? 33.019 -5.910 -52.634 1.00 54.10 215 GLN C N 1
ATOM 8379 C CA . GLN D 1 215 ? 33.608 -4.802 -53.372 1.00 53.62 215 GLN C CA 1
ATOM 8380 C C . GLN D 1 215 ? 33.370 -3.495 -52.626 1.00 48.87 215 GLN C C 1
ATOM 8381 O O . GLN D 1 215 ? 32.260 -3.219 -52.166 1.00 47.11 215 GLN C O 1
ATOM 8387 N N . LYS D 1 216 ? 34.430 -2.704 -52.489 1.00 48.46 216 LYS C N 1
ATOM 8388 C CA . LYS D 1 216 ? 34.365 -1.417 -51.805 1.00 46.00 216 LYS C CA 1
ATOM 8389 C C . LYS D 1 216 ? 35.682 -0.706 -52.032 1.00 44.98 216 LYS C C 1
ATOM 8390 O O . LYS D 1 216 ? 36.739 -1.270 -51.734 1.00 44.81 216 LYS C O 1
ATOM 8396 N N . ALA D 1 217 ? 35.639 0.524 -52.541 1.00 42.02 217 ALA C N 1
ATOM 8397 C CA . ALA D 1 217 ? 36.866 1.236 -52.895 1.00 43.31 217 ALA C CA 1
ATOM 8398 C C . ALA D 1 217 ? 37.346 2.081 -51.706 1.00 41.48 217 ALA C C 1
ATOM 8399 O O . ALA D 1 217 ? 37.269 3.315 -51.690 1.00 38.58 217 ALA C O 1
ATOM 8401 N N . ILE D 1 218 ? 37.843 1.382 -50.681 1.00 38.75 218 ILE C N 1
ATOM 8402 C CA . ILE D 1 218 ? 38.562 2.013 -49.574 1.00 36.94 218 ILE C CA 1
ATOM 8403 C C . ILE D 1 218 ? 39.879 1.273 -49.382 1.00 36.35 218 ILE C C 1
ATOM 8404 O O . ILE D 1 218 ? 39.895 0.037 -49.351 1.00 34.73 218 ILE C O 1
ATOM 8409 N N . TYR D 1 219 ? 40.985 2.016 -49.263 1.00 33.12 219 TYR C N 1
ATOM 8410 C CA . TYR D 1 219 ? 42.277 1.400 -48.986 1.00 36.54 219 TYR C CA 1
ATOM 8411 C C . TYR D 1 219 ? 42.922 2.015 -47.749 1.00 36.60 219 TYR C C 1
ATOM 8412 O O . TYR D 1 219 ? 42.823 3.225 -47.495 1.00 33.86 219 TYR C O 1
ATOM 8421 N N . SER D 1 220 ? 43.626 1.160 -47.009 1.00 34.77 220 SER C N 1
ATOM 8422 C CA . SER D 1 220 ? 44.135 1.502 -45.684 1.00 34.42 220 SER C CA 1
ATOM 8423 C C . SER D 1 220 ? 45.609 1.110 -45.591 1.00 31.84 220 SER C C 1
ATOM 8424 O O . SER D 1 220 ? 45.929 -0.080 -45.506 1.00 32.91 220 SER C O 1
ATOM 8427 N N . ILE D 1 221 ? 46.508 2.099 -45.620 1.00 32.52 221 ILE C N 1
ATOM 8428 C CA . ILE D 1 221 ? 47.947 1.838 -45.712 1.00 32.63 221 ILE C CA 1
ATOM 8429 C C . ILE D 1 221 ? 48.677 3.112 -45.299 1.00 34.85 221 ILE C C 1
ATOM 8430 O O . ILE D 1 221 ? 48.148 4.216 -45.422 1.00 35.20 221 ILE C O 1
ATOM 8435 N N . ASN D 1 222 ? 49.881 2.952 -44.752 1.00 35.73 222 ASN C N 1
ATOM 8436 C CA . ASN D 1 222 ? 50.694 4.086 -44.310 1.00 34.83 222 ASN C CA 1
ATOM 8437 C C . ASN D 1 222 ? 51.548 4.552 -45.483 1.00 35.84 222 ASN C C 1
ATOM 8438 O O . ASN D 1 222 ? 52.635 4.018 -45.722 1.00 37.97 222 ASN C O 1
ATOM 8443 N N . GLU D 1 223 ? 51.077 5.569 -46.213 1.00 35.16 223 GLU C N 1
ATOM 8444 C CA . GLU D 1 223 ? 51.788 5.978 -47.421 1.00 36.06 223 GLU C CA 1
ATOM 8445 C C . GLU D 1 223 ? 53.016 6.819 -47.097 1.00 39.95 223 GLU C C 1
ATOM 8446 O O . GLU D 1 223 ? 53.769 7.177 -48.006 1.00 39.90 223 GLU C O 1
ATOM 8452 N N . GLY D 1 224 ? 53.251 7.126 -45.822 1.00 37.73 224 GLY C N 1
ATOM 8453 C CA . GLY D 1 224 ? 54.579 7.564 -45.423 1.00 38.21 224 GLY C CA 1
ATOM 8454 C C . GLY D 1 224 ? 55.661 6.532 -45.680 1.00 38.53 224 GLY C C 1
ATOM 8455 O O . GLY D 1 224 ? 56.844 6.883 -45.715 1.00 39.17 224 GLY C O 1
ATOM 8456 N N . ASN D 1 225 ? 55.293 5.265 -45.854 1.00 36.50 225 ASN C N 1
ATOM 8457 C CA . ASN D 1 225 ? 56.289 4.238 -46.134 1.00 39.25 225 ASN C CA 1
ATOM 8458 C C . ASN D 1 225 ? 56.547 4.057 -47.631 1.00 40.77 225 ASN C C 1
ATOM 8459 O O . ASN D 1 225 ? 57.278 3.140 -48.018 1.00 39.39 225 ASN C O 1
ATOM 8464 N N . THR D 1 226 ? 55.986 4.934 -48.468 1.00 39.01 226 THR C N 1
ATOM 8465 C CA . THR D 1 226 ? 56.172 4.826 -49.916 1.00 41.71 226 THR C CA 1
ATOM 8466 C C . THR D 1 226 ? 57.646 4.714 -50.301 1.00 42.22 226 THR C C 1
ATOM 8467 O O . THR D 1 226 ? 58.017 3.873 -51.129 1.00 42.43 226 THR C O 1
ATOM 8471 N N . LEU D 1 227 ? 58.495 5.542 -49.687 1.00 42.54 227 LEU C N 1
ATOM 8472 C CA . LEU D 1 227 ? 59.936 5.539 -49.940 1.00 45.96 227 LEU C CA 1
ATOM 8473 C C . LEU D 1 227 ? 60.559 4.150 -49.801 1.00 45.30 227 LEU C C 1
ATOM 8474 O O . LEU D 1 227 ? 61.578 3.858 -50.436 1.00 44.21 227 LEU C O 1
ATOM 8479 N N . TYR D 1 228 ? 59.984 3.293 -48.959 1.00 44.70 228 TYR C N 1
ATOM 8480 C CA . TYR D 1 228 ? 60.574 1.999 -48.646 1.00 45.49 228 TYR C CA 1
ATOM 8481 C C . TYR D 1 228 ? 59.887 0.842 -49.358 1.00 43.71 228 TYR C C 1
ATOM 8482 O O . TYR D 1 228 ? 60.290 -0.313 -49.165 1.00 44.45 228 TYR C O 1
ATOM 8491 N N . TRP D 1 229 ? 58.872 1.108 -50.179 1.00 40.84 229 TRP C N 1
ATOM 8492 C CA . TRP D 1 229 ? 58.200 0.037 -50.903 1.00 42.73 229 TRP C CA 1
ATOM 8493 C C . TRP D 1 229 ? 58.931 -0.260 -52.197 1.00 45.61 229 TRP C C 1
ATOM 8494 O O . TRP D 1 229 ? 59.525 0.636 -52.808 1.00 42.65 229 TRP C O 1
ATOM 8505 N N . ASN D 1 230 ? 58.845 -1.517 -52.638 1.00 46.66 230 ASN C N 1
ATOM 8506 C CA . ASN D 1 230 ? 59.303 -1.844 -53.981 1.00 46.09 230 ASN C CA 1
ATOM 8507 C C . ASN D 1 230 ? 58.287 -1.340 -55.011 1.00 48.29 230 ASN C C 1
ATOM 8508 O O . ASN D 1 230 ? 57.219 -0.820 -54.675 1.00 43.50 230 ASN C O 1
ATOM 8513 N N . GLU D 1 231 ? 58.636 -1.485 -56.284 1.00 45.72 231 GLU C N 1
ATOM 8514 C CA . GLU D 1 231 ? 57.848 -0.831 -57.317 1.00 47.89 231 GLU C CA 1
ATOM 8515 C C . GLU D 1 231 ? 56.501 -1.504 -57.506 1.00 46.80 231 GLU C C 1
ATOM 8516 O O . GLU D 1 231 ? 55.521 -0.833 -57.850 1.00 49.00 231 GLU C O 1
ATOM 8522 N N . THR D 1 232 ? 56.416 -2.818 -57.295 1.00 45.80 232 THR C N 1
ATOM 8523 C CA . THR D 1 232 ? 55.117 -3.478 -57.415 1.00 48.47 232 THR C CA 1
ATOM 8524 C C . THR D 1 232 ? 54.110 -2.892 -56.420 1.00 44.87 232 THR C C 1
ATOM 8525 O O . THR D 1 232 ? 52.971 -2.549 -56.786 1.00 45.79 232 THR C O 1
ATOM 8529 N N . ILE D 1 233 ? 54.522 -2.747 -55.157 1.00 45.93 233 ILE C N 1
ATOM 8530 C CA . ILE D 1 233 ? 53.633 -2.166 -54.145 1.00 45.65 233 ILE C CA 1
ATOM 8531 C C . ILE D 1 233 ? 53.293 -0.720 -54.500 1.00 43.62 233 ILE C C 1
ATOM 8532 O O . ILE D 1 233 ? 52.116 -0.321 -54.510 1.00 43.46 233 ILE C O 1
ATOM 8537 N N . ARG D 1 234 ? 54.325 0.095 -54.748 1.00 42.09 234 ARG C N 1
ATOM 8538 C CA . ARG D 1 234 ? 54.127 1.504 -55.086 1.00 45.93 234 ARG C CA 1
ATOM 8539 C C . ARG D 1 234 ? 53.140 1.670 -56.234 1.00 43.94 234 ARG C C 1
ATOM 8540 O O . ARG D 1 234 ? 52.230 2.501 -56.165 1.00 45.39 234 ARG C O 1
ATOM 8548 N N . THR D 1 235 ? 53.299 0.883 -57.302 1.00 43.09 235 THR C N 1
ATOM 8549 C CA . THR D 1 235 ? 52.425 1.048 -58.464 1.00 44.23 235 THR C CA 1
ATOM 8550 C C . THR D 1 235 ? 51.009 0.577 -58.183 1.00 46.11 235 THR C C 1
ATOM 8551 O O . THR D 1 235 ? 50.063 1.115 -58.770 1.00 47.27 235 THR C O 1
ATOM 8555 N N . PHE D 1 236 ? 50.825 -0.438 -57.324 1.00 43.33 236 PHE C N 1
ATOM 8556 C CA . PHE D 1 236 ? 49.453 -0.798 -56.985 1.00 46.68 236 PHE C CA 1
ATOM 8557 C C . PHE D 1 236 ? 48.764 0.337 -56.227 1.00 44.46 236 PHE C C 1
ATOM 8558 O O . PHE D 1 236 ? 47.579 0.645 -56.464 1.00 43.83 236 PHE C O 1
ATOM 8566 N N . ILE D 1 237 ? 49.494 0.980 -55.312 1.00 43.25 237 ILE C N 1
ATOM 8567 C CA . ILE D 1 237 ? 48.916 2.123 -54.597 1.00 44.02 237 ILE C CA 1
ATOM 8568 C C . ILE D 1 237 ? 48.649 3.286 -55.562 1.00 44.65 237 ILE C C 1
ATOM 8569 O O . ILE D 1 237 ? 47.643 4.000 -55.429 1.00 45.71 237 ILE C O 1
ATOM 8574 N N . GLU D 1 238 ? 49.530 3.484 -56.554 1.00 42.80 238 GLU C N 1
ATOM 8575 C CA . GLU D 1 238 ? 49.252 4.443 -57.626 1.00 47.24 238 GLU C CA 1
ATOM 8576 C C . GLU D 1 238 ? 47.966 4.088 -58.356 1.00 45.51 238 GLU C C 1
ATOM 8577 O O . GLU D 1 238 ? 47.181 4.969 -58.725 1.00 46.25 238 GLU C O 1
ATOM 8579 N N . LYS D 1 239 ? 47.730 2.794 -58.557 1.00 44.91 239 LYS C N 1
ATOM 8580 C CA . LYS D 1 239 ? 46.537 2.351 -59.263 1.00 44.70 239 LYS C CA 1
ATOM 8581 C C . LYS D 1 239 ? 45.262 2.697 -58.511 1.00 44.57 239 LYS C C 1
ATOM 8582 O O . LYS D 1 239 ? 44.272 3.114 -59.131 1.00 42.80 239 LYS C O 1
ATOM 8588 N N . VAL D 1 240 ? 45.232 2.485 -57.186 1.00 41.69 240 VAL C N 1
ATOM 8589 C CA . VAL D 1 240 ? 43.971 2.736 -56.488 1.00 43.21 240 VAL C CA 1
ATOM 8590 C C . VAL D 1 240 ? 43.579 4.217 -56.513 1.00 41.33 240 VAL C C 1
ATOM 8591 O O . VAL D 1 240 ? 42.419 4.551 -56.261 1.00 40.52 240 VAL C O 1
ATOM 8595 N N . LYS D 1 241 ? 44.512 5.117 -56.803 1.00 40.86 241 LYS C N 1
ATOM 8596 C CA . LYS D 1 241 ? 44.196 6.541 -56.836 1.00 42.07 241 LYS C CA 1
ATOM 8597 C C . LYS D 1 241 ? 43.650 7.008 -58.179 1.00 45.65 241 LYS C C 1
ATOM 8598 O O . LYS D 1 241 ? 43.244 8.168 -58.293 1.00 45.70 241 LYS C O 1
ATOM 8604 N N . GLN D 1 242 ? 43.647 6.143 -59.191 1.00 41.43 242 GLN C N 1
ATOM 8605 C CA . GLN D 1 242 ? 43.084 6.421 -60.500 1.00 44.58 242 GLN C CA 1
ATOM 8606 C C . GLN D 1 242 ? 41.578 6.218 -60.486 1.00 44.72 242 GLN C C 1
ATOM 8607 O O . GLN D 1 242 ? 41.038 5.581 -59.576 1.00 47.99 242 GLN C O 1
ATOM 8613 N N . PRO D 1 243 ? 40.865 6.768 -61.473 1.00 47.85 243 PRO C N 1
ATOM 8614 C CA . PRO D 1 243 ? 39.435 6.470 -61.580 1.00 46.54 243 PRO C CA 1
ATOM 8615 C C . PRO D 1 243 ? 39.226 4.968 -61.671 1.00 47.21 243 PRO C C 1
ATOM 8616 O O . PRO D 1 243 ? 39.992 4.261 -62.323 1.00 47.33 243 PRO C O 1
ATOM 8620 N N . GLN D 1 244 ? 38.210 4.481 -60.974 1.00 48.36 244 GLN C N 1
ATOM 8621 C CA . GLN D 1 244 ? 37.838 3.075 -60.991 1.00 50.34 244 GLN C CA 1
ATOM 8622 C C . GLN D 1 244 ? 36.478 2.983 -61.662 1.00 55.09 244 GLN C C 1
ATOM 8623 O O . GLN D 1 244 ? 35.507 3.569 -61.174 1.00 55.48 244 GLN C O 1
ATOM 8629 N N . ALA D 1 245 ? 36.408 2.266 -62.785 1.00 55.67 245 ALA C N 1
ATOM 8630 C CA . ALA D 1 245 ? 35.096 1.946 -63.332 1.00 57.97 245 ALA C CA 1
ATOM 8631 C C . ALA D 1 245 ? 34.189 1.312 -62.288 1.00 56.77 245 ALA C C 1
ATOM 8632 O O . ALA D 1 245 ? 32.967 1.354 -62.450 1.00 57.14 245 ALA C O 1
ATOM 8634 N N . ASP D 1 246 ? 34.645 0.606 -61.263 1.00 57.99 246 ASP C N 1
ATOM 8635 C CA . ASP D 1 246 ? 33.585 -0.053 -60.439 1.00 55.95 246 ASP C CA 1
ATOM 8636 C C . ASP D 1 246 ? 33.140 0.798 -59.247 1.00 57.09 246 ASP C C 1
ATOM 8637 O O . ASP D 1 246 ? 32.475 0.270 -58.359 1.00 54.18 246 ASP C O 1
ATOM 8642 N N . ASN D 1 247 ? 33.522 2.063 -59.247 1.00 54.92 247 ASN C N 1
ATOM 8643 C CA . ASN D 1 247 ? 33.244 2.988 -58.159 1.00 54.53 247 ASN C CA 1
ATOM 8644 C C . ASN D 1 247 ? 32.757 4.305 -58.735 1.00 55.83 247 ASN C C 1
ATOM 8645 O O . ASN D 1 247 ? 33.229 5.383 -58.360 1.00 53.39 247 ASN C O 1
ATOM 8650 N N . ASN D 1 248 ? 31.904 4.218 -59.760 1.00 56.39 248 ASN C N 1
ATOM 8651 C CA . ASN D 1 248 ? 31.333 5.402 -60.401 1.00 54.50 248 ASN C CA 1
ATOM 8652 C C . ASN D 1 248 ? 32.400 6.295 -61.024 1.00 52.82 248 ASN C C 1
ATOM 8653 O O . ASN D 1 248 ? 32.269 7.519 -61.028 1.00 52.78 248 ASN C O 1
ATOM 8658 N N . ASN D 1 249 ? 33.446 5.674 -61.579 1.00 49.70 249 ASN C N 1
ATOM 8659 C CA . ASN D 1 249 ? 34.619 6.374 -62.123 1.00 52.86 249 ASN C CA 1
ATOM 8660 C C . ASN D 1 249 ? 35.340 7.241 -61.094 1.00 50.46 249 ASN C C 1
ATOM 8661 O O . ASN D 1 249 ? 35.934 8.265 -61.454 1.00 50.05 249 ASN C O 1
ATOM 8666 N N . LYS D 1 250 ? 35.365 6.810 -59.837 1.00 49.49 250 LYS C N 1
ATOM 8667 C CA . LYS D 1 250 ? 36.049 7.560 -58.795 1.00 50.46 250 LYS C CA 1
ATOM 8668 C C . LYS D 1 250 ? 37.211 6.755 -58.209 1.00 46.97 250 LYS C C 1
ATOM 8669 O O . LYS D 1 250 ? 37.164 5.526 -58.180 1.00 45.75 250 LYS C O 1
ATOM 8675 N N . PRO D 1 251 ? 38.254 7.418 -57.717 1.00 46.76 251 PRO C N 1
ATOM 8676 C CA . PRO D 1 251 ? 39.345 6.692 -57.046 1.00 44.43 251 PRO C CA 1
ATOM 8677 C C . PRO D 1 251 ? 38.861 6.079 -55.743 1.00 43.69 251 PRO C C 1
ATOM 8678 O O . PRO D 1 251 ? 37.784 6.406 -55.243 1.00 40.77 251 PRO C O 1
ATOM 8682 N N . PHE D 1 252 ? 39.676 5.173 -55.196 1.00 44.01 252 PHE C N 1
ATOM 8683 C CA . PHE D 1 252 ? 39.483 4.715 -53.817 1.00 41.11 252 PHE C CA 1
ATOM 8684 C C . PHE D 1 252 ? 39.529 5.901 -52.855 1.00 41.02 252 PHE C C 1
ATOM 8685 O O . PHE D 1 252 ? 40.252 6.873 -53.070 1.00 39.33 252 PHE C O 1
ATOM 8693 N N . SER D 1 253 ? 38.778 5.805 -51.766 1.00 39.68 253 SER C N 1
ATOM 8694 C CA . SER D 1 253 ? 38.989 6.683 -50.622 1.00 37.81 253 SER C CA 1
ATOM 8695 C C . SER D 1 253 ? 39.990 6.039 -49.660 1.00 36.79 253 SER C C 1
ATOM 8696 O O . SER D 1 253 ? 40.044 4.816 -49.530 1.00 36.14 253 SER C O 1
ATOM 8699 N N . ALA D 1 254 ? 40.808 6.872 -49.013 1.00 34.37 254 ALA C N 1
ATOM 8700 C CA . ALA D 1 254 ? 41.875 6.408 -48.126 1.00 36.38 254 ALA C CA 1
ATOM 8701 C C . ALA D 1 254 ? 41.477 6.579 -46.659 1.00 34.68 254 ALA C C 1
ATOM 8702 O O . ALA D 1 254 ? 40.978 7.642 -46.268 1.00 30.95 254 ALA C O 1
ATOM 8704 N N . ARG D 1 255 ? 41.708 5.542 -45.843 1.00 34.06 255 ARG C N 1
ATOM 8705 C CA . ARG D 1 255 ? 41.548 5.669 -44.389 1.00 32.07 255 ARG C CA 1
ATOM 8706 C C . ARG D 1 255 ? 42.656 4.893 -43.683 1.00 33.66 255 ARG C C 1
ATOM 8707 O O . ARG D 1 255 ? 42.928 3.753 -44.058 1.00 32.23 255 ARG C O 1
ATOM 8715 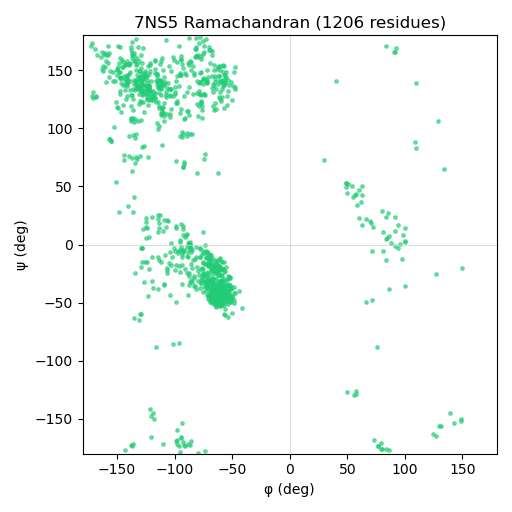N N . TYR D 1 256 ? 43.268 5.478 -42.634 1.00 28.45 256 TYR C N 1
ATOM 8716 C CA . TYR D 1 256 ? 44.353 4.786 -41.912 1.00 31.99 256 TYR C CA 1
ATOM 8717 C C . TYR D 1 256 ? 44.417 5.357 -40.484 1.00 30.81 256 TYR C C 1
ATOM 8718 O O . TYR D 1 256 ? 45.093 6.360 -40.243 1.00 28.82 256 TYR C O 1
ATOM 8727 N N . VAL D 1 257 ? 43.651 4.749 -39.574 1.00 32.80 257 VAL C N 1
ATOM 8728 C CA . VAL D 1 257 ? 43.683 5.147 -38.163 1.00 28.87 257 VAL C CA 1
ATOM 8729 C C . VAL D 1 257 ? 45.090 4.994 -37.608 1.00 32.02 257 VAL C C 1
ATOM 8730 O O . VAL D 1 257 ? 45.573 5.823 -36.824 1.00 33.35 257 VAL C O 1
ATOM 8734 N N . GLY D 1 258 ? 45.785 3.951 -38.028 1.00 31.58 258 GLY C N 1
ATOM 8735 C CA . GLY D 1 258 ? 47.104 3.680 -37.515 1.00 32.72 258 GLY C CA 1
ATOM 8736 C C . GLY D 1 258 ? 47.090 2.680 -36.392 1.00 34.53 258 GLY C C 1
ATOM 8737 O O . GLY D 1 258 ? 48.152 2.392 -35.825 1.00 34.61 258 GLY C O 1
ATOM 8738 N N . SER D 1 259 ? 45.912 2.177 -36.030 1.00 34.35 259 SER C N 1
ATOM 8739 C CA . SER D 1 259 ? 45.748 1.044 -35.127 1.00 34.69 259 SER C CA 1
ATOM 8740 C C . SER D 1 259 ? 45.167 -0.068 -35.968 1.00 32.73 259 SER C C 1
ATOM 8741 O O . SER D 1 259 ? 44.053 0.074 -36.485 1.00 32.24 259 SER C O 1
ATOM 8744 N N . MET D 1 260 ? 45.902 -1.169 -36.096 1.00 30.80 260 MET C N 1
ATOM 8745 C CA . MET D 1 260 ? 45.532 -2.145 -37.108 1.00 32.78 260 MET C CA 1
ATOM 8746 C C . MET D 1 260 ? 44.144 -2.717 -36.842 1.00 36.72 260 MET C C 1
ATOM 8747 O O . MET D 1 260 ? 43.371 -2.933 -37.779 1.00 35.37 260 MET C O 1
ATOM 8752 N N . VAL D 1 261 ? 43.798 -2.948 -35.567 1.00 34.59 261 VAL C N 1
ATOM 8753 C CA . VAL D 1 261 ? 42.510 -3.566 -35.262 1.00 34.46 261 VAL C CA 1
ATOM 8754 C C . VAL D 1 261 ? 41.364 -2.654 -35.681 1.00 33.92 261 VAL C C 1
ATOM 8755 O O . VAL D 1 261 ? 40.335 -3.120 -36.181 1.00 34.57 261 VAL C O 1
ATOM 8759 N N . ALA D 1 262 ? 41.512 -1.348 -35.469 1.00 32.22 262 ALA C N 1
ATOM 8760 C CA . ALA D 1 262 ? 40.472 -0.403 -35.862 1.00 34.90 262 ALA C CA 1
ATOM 8761 C C . ALA D 1 262 ? 40.306 -0.364 -37.376 1.00 34.60 262 ALA C C 1
ATOM 8762 O O . ALA D 1 262 ? 39.179 -0.378 -37.890 1.00 31.72 262 ALA C O 1
ATOM 8764 N N . ASP D 1 263 ? 41.431 -0.299 -38.100 1.00 33.05 263 ASP C N 1
ATOM 8765 C CA . ASP D 1 263 ? 41.363 -0.211 -39.548 1.00 34.45 263 ASP C CA 1
ATOM 8766 C C . ASP D 1 263 ? 40.763 -1.493 -40.122 1.00 36.11 263 ASP C C 1
ATOM 8767 O O . ASP D 1 263 ? 39.931 -1.462 -41.045 1.00 34.48 263 ASP C O 1
ATOM 8772 N N . VAL D 1 264 ? 41.153 -2.636 -39.562 1.00 33.14 264 VAL C N 1
ATOM 8773 C CA . VAL D 1 264 ? 40.617 -3.897 -40.055 1.00 36.95 264 VAL C CA 1
ATOM 8774 C C . VAL D 1 264 ? 39.149 -4.072 -39.651 1.00 35.28 264 VAL C C 1
ATOM 8775 O O . VAL D 1 264 ? 38.355 -4.615 -40.417 1.00 36.86 264 VAL C O 1
ATOM 8779 N N . HIS D 1 265 ? 38.747 -3.592 -38.475 1.00 35.19 265 HIS C N 1
ATOM 8780 C CA . HIS D 1 265 ? 37.338 -3.653 -38.088 1.00 36.99 265 HIS C CA 1
ATOM 8781 C C . HIS D 1 265 ? 36.470 -2.858 -39.053 1.00 36.63 265 HIS C C 1
ATOM 8782 O O . HIS D 1 265 ? 35.392 -3.320 -39.467 1.00 37.96 265 HIS C O 1
ATOM 8789 N N . ARG D 1 266 ? 36.922 -1.644 -39.401 1.00 33.49 266 ARG C N 1
ATOM 8790 C CA . ARG D 1 266 ? 36.253 -0.868 -40.444 1.00 37.26 266 ARG C CA 1
ATOM 8791 C C . ARG D 1 266 ? 36.218 -1.641 -41.753 1.00 39.42 266 ARG C C 1
ATOM 8792 O O . ARG D 1 266 ? 35.229 -1.581 -42.492 1.00 38.31 266 ARG C O 1
ATOM 8800 N N . THR D 1 267 ? 37.316 -2.329 -42.086 1.00 36.91 267 THR C N 1
ATOM 8801 C CA . THR D 1 267 ? 37.328 -3.118 -43.320 1.00 37.83 267 THR C CA 1
ATOM 8802 C C . THR D 1 267 ? 36.239 -4.183 -43.296 1.00 40.47 267 THR C C 1
ATOM 8803 O O . THR D 1 267 ? 35.498 -4.351 -44.274 1.00 41.78 267 THR C O 1
ATOM 8807 N N . PHE D 1 268 ? 36.116 -4.906 -42.179 1.00 41.23 268 PHE C N 1
ATOM 8808 C CA . PHE D 1 268 ? 35.066 -5.920 -42.058 1.00 40.08 268 PHE C CA 1
ATOM 8809 C C . PHE D 1 268 ? 33.697 -5.311 -42.289 1.00 42.32 268 PHE C C 1
ATOM 8810 O O . PHE D 1 268 ? 32.872 -5.866 -43.022 1.00 46.72 268 PHE C O 1
ATOM 8818 N N . LEU D 1 269 ? 33.409 -4.196 -41.605 1.00 40.66 269 LEU C N 1
ATOM 8819 C CA . LEU D 1 269 ? 32.053 -3.662 -41.650 1.00 39.42 269 LEU C CA 1
ATOM 8820 C C . LEU D 1 269 ? 31.746 -2.928 -42.950 1.00 43.08 269 LEU C C 1
ATOM 8821 O O . LEU D 1 269 ? 30.591 -2.923 -43.384 1.00 42.08 269 LEU C O 1
ATOM 8826 N N . TYR D 1 270 ? 32.732 -2.263 -43.559 1.00 39.26 270 TYR C N 1
ATOM 8827 C CA . TYR D 1 270 ? 32.496 -1.452 -44.745 1.00 40.32 270 TYR C CA 1
ATOM 8828 C C . TYR D 1 270 ? 32.949 -2.116 -46.035 1.00 41.86 270 TYR C C 1
ATOM 8829 O O . TYR D 1 270 ? 32.508 -1.700 -47.111 1.00 38.73 270 TYR C O 1
ATOM 8838 N N . GLY D 1 271 ? 33.799 -3.136 -45.958 1.00 44.44 271 GLY C N 1
ATOM 8839 C CA . GLY D 1 271 ? 34.545 -3.593 -47.113 1.00 40.90 271 GLY C CA 1
ATOM 8840 C C . GLY D 1 271 ? 35.798 -2.759 -47.331 1.00 41.00 271 GLY C C 1
ATOM 8841 O O . GLY D 1 271 ? 36.023 -1.720 -46.704 1.00 36.28 271 GLY C O 1
ATOM 8842 N N . GLY D 1 272 ? 36.637 -3.226 -48.255 1.00 40.84 272 GLY C N 1
ATOM 8843 C CA . GLY D 1 272 ? 37.835 -2.481 -48.592 1.00 39.73 272 GLY C CA 1
ATOM 8844 C C . GLY D 1 272 ? 39.113 -3.275 -48.459 1.00 41.28 272 GLY C C 1
ATOM 8845 O O . GLY D 1 272 ? 39.087 -4.516 -48.431 1.00 42.48 272 GLY C O 1
ATOM 8846 N N . LEU D 1 273 ? 40.240 -2.558 -48.404 1.00 37.25 273 LEU C N 1
ATOM 8847 C CA . LEU D 1 273 ? 41.577 -3.143 -48.399 1.00 36.85 273 LEU C CA 1
ATOM 8848 C C . LEU D 1 273 ? 42.382 -2.603 -47.223 1.00 37.39 273 LEU C C 1
ATOM 8849 O O . LEU D 1 273 ? 42.462 -1.382 -47.044 1.00 33.94 273 LEU C O 1
ATOM 8854 N N . PHE D 1 274 ? 43.033 -3.493 -46.468 1.00 37.01 274 PHE C N 1
ATOM 8855 C CA . PHE D 1 274 ? 44.030 -3.080 -45.479 1.00 36.55 274 PHE C CA 1
ATOM 8856 C C . PHE D 1 274 ? 45.362 -3.742 -45.788 1.00 38.37 274 PHE C C 1
ATOM 8857 O O . PHE D 1 274 ? 45.418 -4.952 -46.012 1.00 39.65 274 PHE C O 1
ATOM 8865 N N . ALA D 1 275 ? 46.442 -2.970 -45.723 1.00 37.15 275 ALA C N 1
ATOM 8866 C CA . ALA D 1 275 ? 47.753 -3.516 -46.034 1.00 37.37 275 ALA C CA 1
ATOM 8867 C C . ALA D 1 275 ? 48.803 -2.978 -45.080 1.00 37.38 275 ALA C C 1
ATOM 8868 O O . ALA D 1 275 ? 48.771 -1.803 -44.700 1.00 37.42 275 ALA C O 1
ATOM 8870 N N . TYR D 1 276 ? 49.728 -3.852 -44.696 1.00 37.99 276 TYR C N 1
ATOM 8871 C CA . TYR D 1 276 ? 51.026 -3.441 -44.161 1.00 39.61 276 TYR C CA 1
ATOM 8872 C C . TYR D 1 276 ? 52.036 -4.310 -44.897 1.00 41.20 276 TYR C C 1
ATOM 8873 O O . TYR D 1 276 ? 52.257 -5.473 -44.507 1.00 42.96 276 TYR C O 1
ATOM 8882 N N . PRO D 1 277 ? 52.622 -3.818 -45.985 1.00 42.06 277 PRO C N 1
ATOM 8883 C CA . PRO D 1 277 ? 53.567 -4.631 -46.761 1.00 43.08 277 PRO C CA 1
ATOM 8884 C C . PRO D 1 277 ? 54.969 -4.633 -46.161 1.00 44.99 277 PRO C C 1
ATOM 8885 O O . PRO D 1 277 ? 55.296 -3.865 -45.253 1.00 44.31 277 PRO C O 1
ATOM 8889 N N . CYS D 1 278 ? 55.810 -5.517 -46.707 1.00 43.39 278 CYS C N 1
ATOM 8890 C CA . CYS D 1 278 ? 57.246 -5.409 -46.476 1.00 46.88 278 CYS C CA 1
ATOM 8891 C C . CYS D 1 278 ? 57.747 -4.045 -46.937 1.00 46.40 278 CYS C C 1
ATOM 8892 O O . CYS D 1 278 ? 57.170 -3.419 -47.831 1.00 45.91 278 CYS C O 1
ATOM 8895 N N . ASP D 1 279 ? 58.849 -3.601 -46.340 1.00 49.06 279 ASP C N 1
ATOM 8896 C CA . ASP D 1 279 ? 59.499 -2.365 -46.742 1.00 46.68 279 ASP C CA 1
ATOM 8897 C C . ASP D 1 279 ? 60.931 -2.421 -46.221 1.00 50.36 279 ASP C C 1
ATOM 8898 O O . ASP D 1 279 ? 61.274 -3.276 -45.400 1.00 48.36 279 ASP C O 1
ATOM 8903 N N . LYS D 1 280 ? 61.782 -1.532 -46.748 1.00 48.40 280 LYS C N 1
ATOM 8904 C CA . LYS D 1 280 ? 63.209 -1.594 -46.420 1.00 49.69 280 LYS C CA 1
ATOM 8905 C C . LYS D 1 280 ? 63.483 -1.596 -44.921 1.00 52.53 280 LYS C C 1
ATOM 8906 O O . LYS D 1 280 ? 64.493 -2.157 -44.482 1.00 53.86 280 LYS C O 1
ATOM 8912 N N . LYS D 1 281 ? 62.620 -0.973 -44.113 1.00 50.10 281 LYS C N 1
ATOM 8913 C CA . LYS D 1 281 ? 62.883 -0.942 -42.680 1.00 52.53 281 LYS C CA 1
ATOM 8914 C C . LYS D 1 281 ? 62.199 -2.090 -41.946 1.00 54.03 281 LYS C C 1
ATOM 8915 O O . LYS D 1 281 ? 62.562 -2.390 -40.797 1.00 52.14 281 LYS C O 1
ATOM 8921 N N . SER D 1 282 ? 61.213 -2.719 -42.590 1.00 51.30 282 SER C N 1
ATOM 8922 C CA . SER D 1 282 ? 60.443 -3.828 -42.024 1.00 48.61 282 SER C CA 1
ATOM 8923 C C . SER D 1 282 ? 60.343 -4.915 -43.086 1.00 51.65 282 SER C C 1
ATOM 8924 O O . SER D 1 282 ? 59.268 -5.162 -43.649 1.00 50.00 282 SER C O 1
ATOM 8927 N N . PRO D 1 283 ? 61.464 -5.583 -43.394 1.00 50.14 283 PRO C N 1
ATOM 8928 C CA . PRO D 1 283 ? 61.485 -6.511 -44.537 1.00 48.87 283 PRO C CA 1
ATOM 8929 C C . PRO D 1 283 ? 60.512 -7.667 -44.424 1.00 53.31 283 PRO C C 1
ATOM 8930 O O . PRO D 1 283 ? 60.170 -8.272 -45.448 1.00 53.83 283 PRO C O 1
ATOM 8934 N N . ASN D 1 284 ? 60.049 -8.003 -43.223 1.00 50.28 284 ASN C N 1
ATOM 8935 C CA . ASN D 1 284 ? 59.043 -9.041 -43.056 1.00 51.09 284 ASN C CA 1
ATOM 8936 C C . ASN D 1 284 ? 57.727 -8.466 -42.564 1.00 50.87 284 ASN C C 1
ATOM 8937 O O . ASN D 1 284 ? 56.944 -9.169 -41.923 1.00 51.06 284 ASN C O 1
ATOM 8942 N N . GLY D 1 285 ? 57.482 -7.187 -42.848 1.00 51.81 285 GLY C N 1
ATOM 8943 C CA . GLY D 1 285 ? 56.272 -6.543 -42.414 1.00 47.71 285 GLY C CA 1
ATOM 8944 C C . GLY D 1 285 ? 56.336 -6.135 -40.955 1.00 50.08 285 GLY C C 1
ATOM 8945 O O . GLY D 1 285 ? 57.373 -6.193 -40.292 1.00 51.39 285 GLY C O 1
ATOM 8946 N N . LYS D 1 286 ? 55.185 -5.711 -40.453 1.00 46.27 286 LYS C N 1
ATOM 8947 C CA . LYS D 1 286 ? 55.054 -5.194 -39.103 1.00 44.20 286 LYS C CA 1
ATOM 8948 C C . LYS D 1 286 ? 54.181 -6.080 -38.235 1.00 49.43 286 LYS C C 1
ATOM 8949 O O . LYS D 1 286 ? 54.466 -6.252 -37.045 1.00 53.93 286 LYS C O 1
ATOM 8955 N N . LEU D 1 287 ? 53.110 -6.635 -38.806 1.00 49.27 287 LEU C N 1
ATOM 8956 C CA . LEU D 1 287 ? 52.210 -7.487 -38.041 1.00 50.35 287 LEU C CA 1
ATOM 8957 C C . LEU D 1 287 ? 52.932 -8.744 -37.583 1.00 51.76 287 LEU C C 1
ATOM 8958 O O . LEU D 1 287 ? 53.715 -9.339 -38.329 1.00 50.12 287 LEU C O 1
ATOM 8963 N N . ARG D 1 288 ? 52.660 -9.145 -36.349 1.00 50.43 288 ARG C N 1
ATOM 8964 C CA . ARG D 1 288 ? 53.101 -10.441 -35.864 1.00 51.01 288 ARG C CA 1
ATOM 8965 C C . ARG D 1 288 ? 52.213 -11.542 -36.426 1.00 50.19 288 ARG C C 1
ATOM 8966 O O . ARG D 1 288 ? 50.984 -11.476 -36.331 1.00 49.89 288 ARG C O 1
ATOM 8974 N N . LEU D 1 289 ? 52.841 -12.556 -37.019 1.00 52.33 289 LEU C N 1
ATOM 8975 C CA . LEU D 1 289 ? 52.083 -13.645 -37.620 1.00 52.99 289 LEU C CA 1
ATOM 8976 C C . LEU D 1 289 ? 51.214 -14.353 -36.584 1.00 53.17 289 LEU C C 1
ATOM 8977 O O . LEU D 1 289 ? 50.004 -14.528 -36.780 1.00 50.66 289 LEU C O 1
ATOM 8982 N N . LEU D 1 290 ? 51.818 -14.764 -35.464 1.00 52.83 290 LEU C N 1
ATOM 8983 C CA . LEU D 1 290 ? 51.151 -15.705 -34.568 1.00 53.48 290 LEU C CA 1
ATOM 8984 C C . LEU D 1 290 ? 49.859 -15.129 -33.992 1.00 54.33 290 LEU C C 1
ATOM 8985 O O . LEU D 1 290 ? 48.834 -15.829 -33.915 1.00 55.35 290 LEU C O 1
ATOM 8990 N N . TYR D 1 291 ? 49.882 -13.854 -33.583 1.00 51.68 291 TYR C N 1
ATOM 8991 C CA . TYR D 1 291 ? 48.779 -13.272 -32.832 1.00 52.24 291 TYR C CA 1
ATOM 8992 C C . TYR D 1 291 ? 48.261 -11.973 -33.431 1.00 52.60 291 TYR C C 1
ATOM 8993 O O . TYR D 1 291 ? 47.537 -11.242 -32.747 1.00 46.51 291 TYR C O 1
ATOM 9002 N N . GLU D 1 292 ? 48.632 -11.641 -34.667 1.00 47.85 292 GLU C N 1
ATOM 9003 C CA . GLU D 1 292 ? 47.955 -10.540 -35.337 1.00 48.01 292 GLU C CA 1
ATOM 9004 C C . GLU D 1 292 ? 47.501 -10.989 -36.718 1.00 46.57 292 GLU C C 1
ATOM 9005 O O . GLU D 1 292 ? 46.294 -11.027 -36.992 1.00 45.31 292 GLU C O 1
ATOM 9011 N N . ALA D 1 293 ? 48.448 -11.404 -37.567 1.00 46.08 293 ALA C N 1
ATOM 9012 C CA . ALA D 1 293 ? 48.099 -11.813 -38.923 1.00 48.95 293 ALA C CA 1
ATOM 9013 C C . ALA D 1 293 ? 47.215 -13.059 -38.928 1.00 47.44 293 ALA C C 1
ATOM 9014 O O . ALA D 1 293 ? 46.150 -13.054 -39.553 1.00 46.59 293 ALA C O 1
ATOM 9016 N N . PHE D 1 294 ? 47.631 -14.147 -38.230 1.00 48.10 294 PHE C N 1
ATOM 9017 C CA . PHE D 1 294 ? 46.784 -15.346 -38.210 1.00 49.75 294 PHE C CA 1
ATOM 9018 C C . PHE D 1 294 ? 45.339 -15.032 -37.840 1.00 49.39 294 PHE C C 1
ATOM 9019 O O . PHE D 1 294 ? 44.437 -15.314 -38.644 1.00 49.24 294 PHE C O 1
ATOM 9027 N N . PRO D 1 295 ? 45.058 -14.450 -36.662 1.00 46.16 295 PRO C N 1
ATOM 9028 C CA . PRO D 1 295 ? 43.650 -14.316 -36.282 1.00 47.95 295 PRO C CA 1
ATOM 9029 C C . PRO D 1 295 ? 42.883 -13.440 -37.239 1.00 48.12 295 PRO C C 1
ATOM 9030 O O . PRO D 1 295 ? 41.734 -13.767 -37.573 1.00 48.01 295 PRO C O 1
ATOM 9034 N N . MET D 1 296 ? 43.472 -12.328 -37.694 1.00 47.16 296 MET C N 1
ATOM 9035 C CA . MET D 1 296 ? 42.724 -11.486 -38.618 1.00 45.21 296 MET C CA 1
ATOM 9036 C C . MET D 1 296 ? 42.464 -12.212 -39.926 1.00 44.74 296 MET C C 1
ATOM 9037 O O . MET D 1 296 ? 41.377 -12.090 -40.492 1.00 43.59 296 MET C O 1
ATOM 9042 N N . ALA D 1 297 ? 43.431 -13.009 -40.403 1.00 47.65 297 ALA C N 1
ATOM 9043 C CA . ALA D 1 297 ? 43.205 -13.802 -41.614 1.00 46.16 297 ALA C CA 1
ATOM 9044 C C . ALA D 1 297 ? 42.069 -14.803 -41.422 1.00 49.55 297 ALA C C 1
ATOM 9045 O O . ALA D 1 297 ? 41.237 -14.998 -42.320 1.00 49.96 297 ALA C O 1
ATOM 9047 N N . PHE D 1 298 ? 42.018 -15.443 -40.252 1.00 48.23 298 PHE C N 1
ATOM 9048 C CA . PHE D 1 298 ? 41.005 -16.462 -39.998 1.00 50.93 298 PHE C CA 1
ATOM 9049 C C . PHE D 1 298 ? 39.631 -15.826 -39.933 1.00 48.71 298 PHE C C 1
ATOM 9050 O O . PHE D 1 298 ? 38.700 -16.261 -40.622 1.00 48.01 298 PHE C O 1
ATOM 9058 N N . LEU D 1 299 ? 39.503 -14.749 -39.153 1.00 46.90 299 LEU C N 1
ATOM 9059 C CA . LEU D 1 299 ? 38.282 -13.953 -39.167 1.00 50.03 299 LEU C CA 1
ATOM 9060 C C . LEU D 1 299 ? 37.898 -13.524 -40.583 1.00 48.51 299 LEU C C 1
ATOM 9061 O O . LEU D 1 299 ? 36.735 -13.624 -40.980 1.00 50.05 299 LEU C O 1
ATOM 9066 N N . MET D 1 300 ? 38.870 -13.036 -41.359 1.00 45.85 300 MET C N 1
ATOM 9067 C CA . MET D 1 300 ? 38.571 -12.449 -42.665 1.00 46.58 300 MET C CA 1
ATOM 9068 C C . MET D 1 300 ? 38.047 -13.489 -43.645 1.00 49.51 300 MET C C 1
ATOM 9069 O O . MET D 1 300 ? 37.043 -13.244 -44.324 1.00 50.60 300 MET C O 1
ATOM 9074 N N . GLU D 1 301 ? 38.675 -14.672 -43.692 1.00 50.58 301 GLU C N 1
ATOM 9075 C CA . GLU D 1 301 ? 38.179 -15.740 -44.567 1.00 51.51 301 GLU C CA 1
ATOM 9076 C C . GLU D 1 301 ? 36.790 -16.207 -44.153 1.00 54.17 301 GLU C C 1
ATOM 9077 O O . GLU D 1 301 ? 35.935 -16.442 -45.012 1.00 58.99 301 GLU C O 1
ATOM 9083 N N . GLN D 1 302 ? 36.537 -16.337 -42.845 1.00 52.47 302 GLN C N 1
ATOM 9084 C CA . GLN D 1 302 ? 35.217 -16.770 -42.397 1.00 56.95 302 GLN C CA 1
ATOM 9085 C C . GLN D 1 302 ? 34.136 -15.739 -42.700 1.00 55.62 302 GLN C C 1
ATOM 9086 O O . GLN D 1 302 ? 32.946 -16.081 -42.659 1.00 54.10 302 GLN C O 1
ATOM 9092 N N . ALA D 1 303 ? 34.518 -14.489 -42.977 1.00 55.07 303 ALA C N 1
ATOM 9093 C CA . ALA D 1 303 ? 33.580 -13.437 -43.349 1.00 52.48 303 ALA C CA 1
ATOM 9094 C C . ALA D 1 303 ? 33.429 -13.291 -44.857 1.00 53.56 303 ALA C C 1
ATOM 9095 O O . ALA D 1 303 ? 32.635 -12.462 -45.306 1.00 53.13 303 ALA C O 1
ATOM 9097 N N . GLY D 1 304 ? 34.160 -14.074 -45.643 1.00 53.96 304 GLY C N 1
ATOM 9098 C CA . GLY D 1 304 ? 34.080 -13.992 -47.089 1.00 52.88 304 GLY C CA 1
ATOM 9099 C C . GLY D 1 304 ? 35.108 -13.096 -47.733 1.00 52.63 304 GLY C C 1
ATOM 9100 O O . GLY D 1 304 ? 34.914 -12.686 -48.883 1.00 55.82 304 GLY C O 1
ATOM 9101 N N . GLY D 1 305 ? 36.182 -12.741 -47.021 1.00 52.57 305 GLY C N 1
ATOM 9102 C CA . GLY D 1 305 ? 37.270 -11.977 -47.576 1.00 50.39 305 GLY C CA 1
ATOM 9103 C C . GLY D 1 305 ? 38.542 -12.795 -47.733 1.00 50.20 305 GLY C C 1
ATOM 9104 O O . GLY D 1 305 ? 38.567 -14.010 -47.516 1.00 48.69 305 GLY C O 1
ATOM 9105 N N . LYS D 1 306 ? 39.623 -12.096 -48.085 1.00 46.30 306 LYS C N 1
ATOM 9106 C CA . LYS D 1 306 ? 40.904 -12.744 -48.331 1.00 48.61 306 LYS C CA 1
ATOM 9107 C C . LYS D 1 306 ? 42.009 -12.075 -47.529 1.00 49.75 306 LYS C C 1
ATOM 9108 O O . LYS D 1 306 ? 41.896 -10.917 -47.112 1.00 48.67 306 LYS C O 1
ATOM 9114 N N . ALA D 1 307 ? 43.072 -12.845 -47.286 1.00 47.67 307 ALA C N 1
ATOM 9115 C CA . ALA D 1 307 ? 44.238 -12.361 -46.553 1.00 47.89 307 ALA C CA 1
ATOM 9116 C C . ALA D 1 307 ? 45.464 -13.088 -47.077 1.00 49.28 307 ALA C C 1
ATOM 9117 O O . ALA D 1 307 ? 45.544 -14.310 -46.958 1.00 49.53 307 ALA C O 1
ATOM 9119 N N . VAL D 1 308 ? 46.408 -12.341 -47.657 1.00 48.51 308 VAL C N 1
ATOM 9120 C CA . VAL D 1 308 ? 47.607 -12.893 -48.293 1.00 51.87 308 VAL C CA 1
ATOM 9121 C C . VAL D 1 308 ? 48.800 -12.038 -47.879 1.00 49.18 308 VAL C C 1
ATOM 9122 O O . VAL D 1 308 ? 48.641 -10.930 -47.367 1.00 46.25 308 VAL C O 1
ATOM 9126 N N . ASN D 1 309 ? 50.015 -12.553 -48.097 1.00 49.47 309 ASN C N 1
ATOM 9127 C CA . ASN D 1 309 ? 51.178 -11.716 -47.821 1.00 48.30 309 ASN C CA 1
ATOM 9128 C C . ASN D 1 309 ? 51.553 -10.998 -49.119 1.00 50.09 309 ASN C C 1
ATOM 9129 O O . ASN D 1 309 ? 50.796 -11.036 -50.091 1.00 50.25 309 ASN C O 1
ATOM 9134 N N . ASP D 1 310 ? 52.715 -10.329 -49.155 1.00 48.45 310 ASP C N 1
ATOM 9135 C CA . ASP D 1 310 ? 53.065 -9.527 -50.325 1.00 48.66 310 ASP C CA 1
ATOM 9136 C C . ASP D 1 310 ? 53.245 -10.371 -51.573 1.00 52.16 310 ASP C C 1
ATOM 9137 O O . ASP D 1 310 ? 53.128 -9.842 -52.679 1.00 50.82 310 ASP C O 1
ATOM 9142 N N . ARG D 1 311 ? 53.555 -11.653 -51.420 1.00 49.26 311 ARG C N 1
ATOM 9143 C CA . ARG D 1 311 ? 53.724 -12.548 -52.552 1.00 57.03 311 ARG C CA 1
ATOM 9144 C C . ARG D 1 311 ? 52.413 -13.192 -52.968 1.00 54.18 311 ARG C C 1
ATOM 9145 O O . ARG D 1 311 ? 52.393 -13.968 -53.921 1.00 50.52 311 ARG C O 1
ATOM 9153 N N . GLY D 1 312 ? 51.310 -12.865 -52.303 1.00 53.03 312 GLY C N 1
ATOM 9154 C CA . GLY D 1 312 ? 50.055 -13.501 -52.638 1.00 51.97 312 GLY C CA 1
ATOM 9155 C C . GLY D 1 312 ? 49.857 -14.874 -52.044 1.00 53.10 312 GLY C C 1
ATOM 9156 O O . GLY D 1 312 ? 48.915 -15.570 -52.441 1.00 57.05 312 GLY C O 1
ATOM 9157 N N . GLU D 1 313 ? 50.702 -15.301 -51.109 1.00 53.12 313 GLU C N 1
ATOM 9158 C CA . GLU D 1 313 ? 50.444 -16.545 -50.397 1.00 55.35 313 GLU C CA 1
ATOM 9159 C C . GLU D 1 313 ? 49.376 -16.325 -49.334 1.00 53.83 313 GLU C C 1
ATOM 9160 O O . GLU D 1 313 ? 49.353 -15.292 -48.663 1.00 51.82 313 GLU C O 1
ATOM 9166 N N . ARG D 1 314 ? 48.487 -17.305 -49.195 1.00 54.91 314 ARG C N 1
ATOM 9167 C CA . ARG D 1 314 ? 47.474 -17.300 -48.147 1.00 56.33 314 ARG C CA 1
ATOM 9168 C C . ARG D 1 314 ? 48.103 -17.253 -46.755 1.00 57.37 314 ARG C C 1
ATOM 9169 O O . ARG D 1 314 ? 49.048 -17.991 -46.458 1.00 57.96 314 ARG C O 1
ATOM 9177 N N . ILE D 1 315 ? 47.573 -16.377 -45.891 1.00 56.01 315 ILE C N 1
ATOM 9178 C CA . ILE D 1 315 ? 48.180 -16.185 -44.573 1.00 54.08 315 ILE C CA 1
ATOM 9179 C C . ILE D 1 315 ? 48.014 -17.432 -43.705 1.00 56.33 315 ILE C C 1
ATOM 9180 O O . ILE D 1 315 ? 48.937 -17.829 -42.984 1.00 56.67 315 ILE C O 1
ATOM 9185 N N . LEU D 1 316 ? 46.843 -18.065 -43.746 1.00 56.14 316 LEU C N 1
ATOM 9186 C CA . LEU D 1 316 ? 46.651 -19.258 -42.928 1.00 60.19 316 LEU C CA 1
ATOM 9187 C C . LEU D 1 316 ? 47.570 -20.419 -43.323 1.00 62.38 316 LEU C C 1
ATOM 9188 O O . LEU D 1 316 ? 47.772 -21.329 -42.511 1.00 64.78 316 LEU C O 1
ATOM 9193 N N . ASP D 1 317 ? 48.134 -20.414 -44.533 1.00 58.89 317 ASP C N 1
ATOM 9194 C CA . ASP D 1 317 ? 49.062 -21.475 -44.913 1.00 61.41 317 ASP C CA 1
ATOM 9195 C C . ASP D 1 317 ? 50.434 -21.320 -44.270 1.00 62.58 317 ASP C C 1
ATOM 9196 O O . ASP D 1 317 ? 51.173 -22.306 -44.177 1.00 62.25 317 ASP C O 1
ATOM 9201 N N . LEU D 1 318 ? 50.796 -20.117 -43.824 1.00 61.96 318 LEU C N 1
ATOM 9202 C CA . LEU D 1 318 ? 52.136 -19.889 -43.304 1.00 60.84 318 LEU C CA 1
ATOM 9203 C C . LEU D 1 318 ? 52.315 -20.603 -41.961 1.00 63.19 318 LEU C C 1
ATOM 9204 O O . LEU D 1 318 ? 51.359 -21.091 -41.349 1.00 62.64 318 LEU C O 1
ATOM 9209 N N . VAL D 1 319 ? 53.569 -20.688 -41.520 1.00 61.07 319 VAL C N 1
ATOM 9210 C CA . VAL D 1 319 ? 53.936 -21.296 -40.239 1.00 64.96 319 VAL C CA 1
ATOM 9211 C C . VAL D 1 319 ? 55.073 -20.473 -39.649 1.00 64.01 319 VAL C C 1
ATOM 9212 O O . VAL D 1 319 ? 56.094 -20.290 -40.316 1.00 63.27 319 VAL C O 1
ATOM 9216 N N . PRO D 1 320 ? 54.963 -19.972 -38.426 1.00 65.80 320 PRO C N 1
ATOM 9217 C CA . PRO D 1 320 ? 56.039 -19.146 -37.871 1.00 65.66 320 PRO C CA 1
ATOM 9218 C C . PRO D 1 320 ? 57.157 -19.980 -37.266 1.00 68.67 320 PRO C C 1
ATOM 9219 O O . PRO D 1 320 ? 56.933 -21.051 -36.701 1.00 71.64 320 PRO C O 1
ATOM 9223 N N . SER D 1 321 ? 58.376 -19.448 -37.365 1.00 66.83 321 SER C N 1
ATOM 9224 C CA . SER D 1 321 ? 59.565 -20.105 -36.833 1.00 67.55 321 SER C CA 1
ATOM 9225 C C . SER D 1 321 ? 59.945 -19.634 -35.434 1.00 70.05 321 SER C C 1
ATOM 9226 O O . SER D 1 321 ? 60.625 -20.378 -34.719 1.00 67.59 321 SER C O 1
ATOM 9229 N N . HIS D 1 322 ? 59.535 -18.426 -35.028 1.00 64.31 322 HIS C N 1
ATOM 9230 C CA . HIS D 1 322 ? 59.617 -18.022 -33.633 1.00 62.99 322 HIS C CA 1
ATOM 9231 C C . HIS D 1 322 ? 58.385 -17.192 -33.273 1.00 59.19 322 HIS C C 1
ATOM 9232 O O . HIS D 1 322 ? 57.749 -16.574 -34.128 1.00 57.84 322 HIS C O 1
ATOM 9239 N N . ILE D 1 323 ? 58.055 -17.186 -31.983 1.00 57.81 323 ILE C N 1
ATOM 9240 C CA . ILE D 1 323 ? 56.723 -16.753 -31.567 1.00 55.12 323 ILE C CA 1
ATOM 9241 C C . ILE D 1 323 ? 56.421 -15.311 -31.964 1.00 54.85 323 ILE C C 1
ATOM 9242 O O . ILE D 1 323 ? 55.249 -14.941 -32.085 1.00 56.62 323 ILE C O 1
ATOM 9247 N N . HIS D 1 324 ? 57.443 -14.498 -32.215 1.00 55.66 324 HIS C N 1
ATOM 9248 C CA . HIS D 1 324 ? 57.269 -13.110 -32.614 1.00 55.05 324 HIS C CA 1
ATOM 9249 C C . HIS D 1 324 ? 57.580 -12.868 -34.104 1.00 59.26 324 HIS C C 1
ATOM 9250 O O . HIS D 1 324 ? 57.838 -11.722 -34.500 1.00 55.56 324 HIS C O 1
ATOM 9257 N N . ASP D 1 325 ? 57.541 -13.920 -34.937 1.00 55.05 325 ASP C N 1
ATOM 9258 C CA . ASP D 1 325 ? 57.636 -13.773 -36.396 1.00 56.06 325 ASP C CA 1
ATOM 9259 C C . ASP D 1 325 ? 56.683 -12.715 -36.935 1.00 57.15 325 ASP C C 1
ATOM 9260 O O . ASP D 1 325 ? 55.506 -12.668 -36.568 1.00 53.74 325 ASP C O 1
ATOM 9265 N N . LYS D 1 326 ? 57.195 -11.893 -37.846 1.00 54.53 326 LYS C N 1
ATOM 9266 C CA . LYS D 1 326 ? 56.412 -10.886 -38.550 1.00 51.32 326 LYS C CA 1
ATOM 9267 C C . LYS D 1 326 ? 56.053 -11.373 -39.953 1.00 52.15 326 LYS C C 1
ATOM 9268 O O . LYS D 1 326 ? 56.716 -12.250 -40.515 1.00 51.43 326 LYS C O 1
ATOM 9274 N N . SER D 1 327 ? 55.001 -10.775 -40.524 1.00 50.23 327 SER C N 1
ATOM 9275 C CA . SER D 1 327 ? 54.587 -11.049 -41.901 1.00 50.51 327 SER C CA 1
ATOM 9276 C C . SER D 1 327 ? 53.925 -9.817 -42.495 1.00 50.62 327 SER C C 1
ATOM 9277 O O . SER D 1 327 ? 53.242 -9.072 -41.787 1.00 47.05 327 SER C O 1
ATOM 9280 N N . SER D 1 328 ? 54.126 -9.609 -43.797 1.00 48.04 328 SER C N 1
ATOM 9281 C CA . SER D 1 328 ? 53.368 -8.576 -44.493 1.00 45.60 328 SER C CA 1
ATOM 9282 C C . SER D 1 328 ? 51.941 -9.067 -44.714 1.00 46.60 328 SER C C 1
ATOM 9283 O O . SER D 1 328 ? 51.640 -10.264 -44.582 1.00 46.47 328 SER C O 1
ATOM 9286 N N . ILE D 1 329 ? 51.041 -8.146 -45.038 1.00 44.75 329 ILE C N 1
ATOM 9287 C CA . ILE D 1 329 ? 49.661 -8.592 -45.182 1.00 43.33 329 ILE C CA 1
ATOM 9288 C C . ILE D 1 329 ? 48.891 -7.628 -46.071 1.00 43.67 329 ILE C C 1
ATOM 9289 O O . ILE D 1 329 ? 49.120 -6.409 -46.054 1.00 41.98 329 ILE C O 1
ATOM 9294 N N . TRP D 1 330 ? 47.987 -8.216 -46.858 1.00 42.45 330 TRP C N 1
ATOM 9295 C CA . TRP D 1 330 ? 46.916 -7.565 -47.602 1.00 42.31 330 TRP C CA 1
ATOM 9296 C C . TRP D 1 330 ? 45.662 -8.360 -47.280 1.00 46.20 330 TRP C C 1
ATOM 9297 O O . TRP D 1 330 ? 45.631 -9.573 -47.517 1.00 44.38 330 TRP C O 1
ATOM 9308 N N . LEU D 1 331 ? 44.645 -7.707 -46.712 1.00 44.15 331 LEU C N 1
ATOM 9309 C CA . LEU D 1 331 ? 43.417 -8.417 -46.375 1.00 43.86 331 LEU C CA 1
ATOM 9310 C C . LEU D 1 331 ? 42.210 -7.516 -46.580 1.00 43.92 331 LEU C C 1
ATOM 9311 O O . LEU D 1 331 ? 42.299 -6.288 -46.549 1.00 41.71 331 LEU C O 1
ATOM 9316 N N . GLY D 1 332 ? 41.061 -8.155 -46.775 1.00 45.56 332 GLY C N 1
ATOM 9317 C CA . GLY D 1 332 ? 39.851 -7.398 -47.002 1.00 43.35 332 GLY C CA 1
ATOM 9318 C C . GLY D 1 332 ? 38.914 -8.021 -48.011 1.00 48.51 332 GLY C C 1
ATOM 9319 O O . GLY D 1 332 ? 38.899 -9.250 -48.194 1.00 42.69 332 GLY C O 1
ATOM 9320 N N . SER D 1 333 ? 38.109 -7.161 -48.644 1.00 44.43 333 SER C N 1
ATOM 9321 C CA . SER D 1 333 ? 37.133 -7.594 -49.631 1.00 49.07 333 SER C CA 1
ATOM 9322 C C . SER D 1 333 ? 37.775 -8.546 -50.633 1.00 50.99 333 SER C C 1
ATOM 9323 O O . SER D 1 333 ? 38.887 -8.311 -51.109 1.00 51.17 333 SER C O 1
ATOM 9326 N N . SER D 1 334 ? 37.075 -9.639 -50.934 1.00 50.30 334 SER C N 1
ATOM 9327 C CA . SER D 1 334 ? 37.623 -10.616 -51.877 1.00 52.15 334 SER C CA 1
ATOM 9328 C C . SER D 1 334 ? 37.942 -9.977 -53.223 1.00 52.74 334 SER C C 1
ATOM 9329 O O . SER D 1 334 ? 39.034 -10.173 -53.763 1.00 51.72 334 SER C O 1
ATOM 9332 N N . GLY D 1 335 ? 37.017 -9.179 -53.771 1.00 56.81 335 GLY C N 1
ATOM 9333 C CA . GLY D 1 335 ? 37.263 -8.578 -55.081 1.00 54.40 335 GLY C CA 1
ATOM 9334 C C . GLY D 1 335 ? 38.463 -7.648 -55.094 1.00 52.38 335 GLY C C 1
ATOM 9335 O O . GLY D 1 335 ? 39.254 -7.642 -56.046 1.00 49.74 335 GLY C O 1
ATOM 9336 N N . GLU D 1 336 ? 38.636 -6.853 -54.030 1.00 50.82 336 GLU C N 1
ATOM 9337 C CA . GLU D 1 336 ? 39.776 -5.933 -54.024 1.00 50.88 336 GLU C CA 1
ATOM 9338 C C . GLU D 1 336 ? 41.092 -6.677 -53.829 1.00 50.20 336 GLU C C 1
ATOM 9339 O O . GLU D 1 336 ? 42.128 -6.297 -54.399 1.00 49.85 336 GLU C O 1
ATOM 9345 N N . ILE D 1 337 ? 41.071 -7.755 -53.043 1.00 51.28 337 ILE C N 1
ATOM 9346 C CA . ILE D 1 337 ? 42.265 -8.588 -52.939 1.00 50.94 337 ILE C CA 1
ATOM 9347 C C . ILE D 1 337 ? 42.556 -9.276 -54.273 1.00 52.98 337 ILE C C 1
ATOM 9348 O O . ILE D 1 337 ? 43.720 -9.480 -54.625 1.00 53.09 337 ILE C O 1
ATOM 9353 N N . ASP D 1 338 ? 41.517 -9.651 -55.024 1.00 51.76 338 ASP C N 1
ATOM 9354 C CA . ASP D 1 338 ? 41.726 -10.211 -56.358 1.00 52.88 338 ASP C CA 1
ATOM 9355 C C . ASP D 1 338 ? 42.415 -9.199 -57.256 1.00 55.16 338 ASP C C 1
ATOM 9356 O O . ASP D 1 338 ? 43.285 -9.558 -58.055 1.00 56.79 338 ASP C O 1
ATOM 9361 N N . LYS D 1 339 ? 42.024 -7.924 -57.153 1.00 52.53 339 LYS C N 1
ATOM 9362 C CA . LYS D 1 339 ? 42.736 -6.884 -57.893 1.00 52.68 339 LYS C CA 1
ATOM 9363 C C . LYS D 1 339 ? 44.218 -6.863 -57.529 1.00 54.80 339 LYS C C 1
ATOM 9364 O O . LYS D 1 339 ? 45.084 -6.742 -58.413 1.00 54.02 339 LYS C O 1
ATOM 9370 N N . PHE D 1 340 ? 44.531 -6.940 -56.226 1.00 54.36 340 PHE C N 1
ATOM 9371 C CA . PHE D 1 340 ? 45.944 -6.993 -55.827 1.00 51.66 340 PHE C CA 1
ATOM 9372 C C . PHE D 1 340 ? 46.641 -8.233 -56.385 1.00 52.07 340 PHE C C 1
ATOM 9373 O O . PHE D 1 340 ? 47.796 -8.162 -56.832 1.00 53.11 340 PHE C O 1
ATOM 9381 N N . LEU D 1 341 ? 45.957 -9.379 -56.360 1.00 52.39 341 LEU C N 1
ATOM 9382 C CA . LEU D 1 341 ? 46.551 -10.618 -56.867 1.00 53.30 341 LEU C CA 1
ATOM 9383 C C . LEU D 1 341 ? 46.837 -10.521 -58.360 1.00 56.10 341 LEU C C 1
ATOM 9384 O O . LEU D 1 341 ? 47.928 -10.878 -58.821 1.00 57.44 341 LEU C O 1
ATOM 9389 N N . ASP D 1 342 ? 45.849 -10.067 -59.139 1.00 55.58 342 ASP C N 1
ATOM 9390 C CA . ASP D 1 342 ? 46.074 -9.792 -60.554 1.00 57.10 342 ASP C CA 1
ATOM 9391 C C . ASP D 1 342 ? 47.265 -8.866 -60.750 1.00 54.15 342 ASP C C 1
ATOM 9392 O O . ASP D 1 342 ? 48.076 -9.071 -61.663 1.00 52.04 342 ASP C O 1
ATOM 9397 N N . HIS D 1 343 ? 47.397 -7.845 -59.895 1.00 54.83 343 HIS C N 1
ATOM 9398 C CA . HIS D 1 343 ? 48.500 -6.895 -60.053 1.00 55.54 343 HIS C CA 1
ATOM 9399 C C . HIS D 1 343 ? 49.865 -7.552 -59.875 1.00 53.58 343 HIS C C 1
ATOM 9400 O O . HIS D 1 343 ? 50.809 -7.234 -60.604 1.00 55.53 343 HIS C O 1
ATOM 9407 N N . ILE D 1 344 ? 50.006 -8.457 -58.914 1.00 54.42 344 ILE C N 1
ATOM 9408 C CA . ILE D 1 344 ? 51.305 -9.097 -58.732 1.00 55.03 344 ILE C CA 1
ATOM 9409 C C . ILE D 1 344 ? 51.436 -10.301 -59.665 1.00 51.83 344 ILE C C 1
ATOM 9410 O O . ILE D 1 344 ? 52.394 -11.052 -59.561 1.00 52.38 344 ILE C O 1
#

Sequence (1214 aa):
DIITLPRFIIEHQKQFKNATGDFTLVLNALQFAFKFVSHTIRRAELVNLVGLAKLDVLGDEIFINAMRASGIIKVLVSEEQEDLIVFPTNTGSYAVCCDPIDGSSNLDAGVSVGTIASIFRLLPDSSGTINDVLRCGKEMVAACYAMYGSSTHLVLTLGDGVDGFTLDTNLGEFILTHPNLRIPPQKAIYSINEGNTLYWNETIRTFIEKVKQPQADNNNKPFSARYVGSMVADVHRTFLYGGLFAYPCDKKSPNGKLRLLYEAFPMAFLMEQAGGKAVNDRGERILDLVPSHIHDKSSIWLGSSGEIDKFLDHIGKSQDIITLPRFIIEHFTLVLNALQFAFKFVSHTIRRAELVNLVGLAGKLDVLGDEIFINAMRASGIIKVLVSEEQEDLIVFPTGSYAVCCDPIDGSSNLDAGVSVGTIASIFRLLRCGKEMVAACYAMYGSSTHLVLTLGDGVDGFTLDTNLGEFILTHPNLRIPPQKAIYSINEGNTLYWNETIRTFIEKVKQPQAKPFSARYVGSMVADVHRTFLYGGLFAYPCDKKSPNGKLRLLYEAFPMAFLMEQAGGKAVNDRGERILDLVPSHIHDKSSIWLGSSGEIDKFLDHIGIITLPRFIIEHQKQFKNATGDFTLVLNALQFAFKFVSHTIRRAELVNLVGLAKLDVLGDEIFINAMRASGIIKVLVSEEQEDLIVFPTSYAVCCDPIDGSSNLDAGVSVGTIASIFRLLPDSSGTINDVLRCGKEMVAACYAMYGSSTHLVLTLGDGVDGFTLDTNLGEFILTHPNLRIPPQKAIYSINEGNTLYWNETIRTFIEKVKQPQADNNNKPFSARYVGSMVADVHRTFLYGGLFAYPCDKKSPNGKLRLLYEAFPMAFLMEQAGGKAVNDRGERILDLVPSHIHDKSSIWLGSSGEIDKFLDHIGIITLPRFIIEHQFTLVLNALQFAFKFVSHTIRRAELVNLVGLAQKKLDVLGDEIFINAMRASGIIKVLVSEEQEDLIVFGSYAVCCDPIDGSSNLDAGVSVGTIASIFRLVLRCGKEMVAACYAMYGSSTHLVLTLGDGVDGFTLDTNLGEFILTHPNLRIPPQKAIYSINEGNTLYWNETIRTFIEKVKQPQADNNNKPFSARYVGSMVADVHRTFLYGGLFAYPCDKKSPNGKLRLLYEAFPMAFLMEQAGGKAVNDRGERILDLVPSHIHDKSSIWLGSSGEIDKFLDHI

Foldseek 3Di:
DWDFPLNVVVVVQVVDPPRPCLVSLVVVLVLQLLLVLLVLLVCQCVVVVPDDCPSQVVLVVSSVVSQLVSQAAAWEAEQVDPDIDGNQRGHQFKYKYKDSWFLSVCSNVSAKIKMWMFMATADPPDSYDPVRQLDQLVRTQKIWMWINGPWIKIWIDRQAAIWMFTQDPVVRTTITDQPRQAQAQDAQEEEEDCVQLVFDDPLVNVVVVVQCFQDVSVVGHHGHYDYPSHVVVVLVCQSHHWDKYWFAATNVRNFGDAFLRGGLSRSQSNQVRNPKAKAYLQRHGSSRDGDPGRRGGHTMMIHRRNVVVVSVVSNVVVD/DWDFPLNVLVVPVSLVVVLVLVLLLVLLVLLVCQPVVPQQDPVRCSQPVLVVSSVVSQQVSQAEQWEAELPDPDTDGHDGHFKYKYKDSWFLVVCSNVSAKIKIWMWMAGNLDFLVGTQKIWMWINHPWIKIWIDRQAAIWMFTQDPVVRTTTTDQPRQAQAQDDQEEEEDCVQVVFDDPLVNVVVVVQCDCDCHHGHYDYPSHVVVVVVCLSHRWDKYWFAATNVRNFGDAFLQTGLSRSQSNQVSNAKAKAFLQRHGSSRDGDPDRRGGHIMMIHRHNVSVVSVVSND/DDFPLNVQLVVLVVVPASPHLVSLQVVLVLQLLLVLLVLLVCQCVVVPPDPCLNQVVLVVSSVVSQQVSQAPQWEAEPPPPDIDGHDGHKYKYKDSWFLSVCSNVSAKIKMWMWMATADPPDRYDCVRQQDFLVRTQKIWMWINHPWIKIWIDRQAAIWMFTQDPVVRTTHTDQPRQAQAQDAQEEEEDCVQVVFDDPLVNVVVVVQCFQDVVVVRHHGHYDYPSHVVVVLVCLSHHNDKYWFAAGPVRNFGQAFLRTGLSRSQSNQVSNVKAKAYLLRHGSSRDGDPDRRGGHTMMIHRRNVVVVSNVSSD/DDFPLNVLVVPPVSLVVVLVLVLLLVLLVLLVCQPVQPVPDPCHDDSQVVLVVSSVVSQLVSVAVQWEAEPPDPDIDGRRFKYKYKDSWFLSVCSNVSAKIKMWMFMAGPPFKFLVRTQKIWMWINHPWIKIWIDRQAAIWMFTQDPVVRTTHTDQPRQAQAQDAQEEEEDCVQVVFDDPLVNVVVVVQCFQDVVPVRHHGHYDYPPHQVVVLVCLSRHWYKYWFAATPVRNFTDDFLRTGQSRSQSNQVSNPKAKAFLQRHGSSRGIDPDRRGGHIMMMTRRNVVVVSVVSD

Organism: Saccharomyces cerevisiae (strain ATCC 204508 / S288c) (NCBI:txid559292)

GO terms:
  GO:0042597 periplasmic space (C, IDA)
  GO:0005829 cytosol (C, IDA)
  GO:0042132 fructose 1,6-bisphosphate 1-phosphatase activity (F, IDA)
  GO:0042132 fructose 1,6-bisphosphate 1-phosphatase activity (F, IMP)
  GO:0006094 gluconeogenesis (P, IMP)
  GO:0072593 reactive oxygen species metabolic process (P, IMP)